Protein 8B70 (pdb70)

Secondary structure (DSSP, 8-state):
----HHHHHHHHTTTTTTGGGSHHHHHHHHHHTT-GGGGGGHHHHHHHHHHHHHHHHHHHHHHHHH-TT--THHHHHHHHH-SHHHHHHHHHHHHHHHHHHHHHHHHHHHHHHHH-GGGGGGHHHHHHHHHHHHHHHHHS----TTTHHHHHHHHHHHHHHHHHHHHHHHT-----TT--HHHHHHHHHHHGGG-SSTHHHHT--SSSSSSHHHHHHHHHHHHHHHHHHHHHHHHHHHHHH-----TTS-HHHHHHHHHH-SSHHHHHHHHHHHHHHHHHHHHHHHHHHHHHHHHHTTTSS-GGGS-TTTTTTHHHHHHHHHHHHHHHHHHHTT-HHHHHHHHHHHHHHHHHHHHHHHHHHHHHH--TTHHHHHHHHHHHHHHHHHHHHHHHHHSHHHHHHHHHHHHHHHHHHHHHHHHHHHHHHHHHS----------EEEEEE-SSS-HHHHHHHHHHHHH-S--EEEEEES-HHHHHHHHHHHHHS----EEEEEE-TTS-SHHHHHHHHHHHHHHHHHTT-EEEEEEEEEE-TTSSGGGGSSHHHHHHIIIIITTTT-EEEEEEEE--/----HHHHHHHHTTTTTTGGGSHHHHHHHHHHTT-GGGGGGHHHHHHHHHHHHHHHHHHHHHHHHH-TT--THHHHHHHHH-SHHHHHHHHHHHHHHHHHHHHHHHHHHHHHHHH-GGGGGGHHHHHHHHHHHHHHHHHS----TTTHHHHHHHHHHHHHHHHHHHHHHHT-----TT--HHHHHHHHHHHGGG-SSTHHHHT--SSSSSSHHHHHHHHHHHHHHHHHHHHHHHHHHHHHH-----TTS-HHHHHHHHHH-SSHHHHHHHHHHHHHH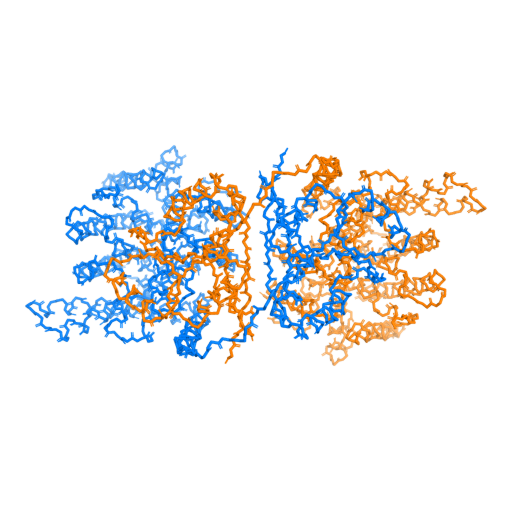HHHHHHHHHHHHHHHHHHHTTTSS-GGGS-TTTTTTHHHHHHHHHHHHHHHHHHHTT-HHHHHHHHHHHHHHHHHHHHHHHHHHHHHH--TTHHHHHHHHHHHHHHHHHHHHHHHHHSHHHHHHHHHHHHHHHHHHHHHHHHHHHHHHHHHS----------EEEEEE-SSS-HHHHHHHHHHHHH-S--EEEEEES-HHHHHHHHHHHHHS----EEEEEE-TTS-SHHHHHHHHHHHHHHHHHTT-EEEEEEEEEE-TTSSGGGGSSHHHHHHIIIIITTTT-EEEEEEEE--

GO terms:
  GO:0015387 potassium:proton symporter activity (F, EXP)
  GO:0005886 plasma membrane (C, EXP)

InterPro domains:
  IPR002293 Amino acid/polyamine transporter I [PF13520] (27-447)
  IPR053153 APC Superfamily Potassium Transporter [PTHR47704] (1-607)

Nearest PDB structures (foldseek):
  8b70-assembly1_B  TM=1.002E+00  e=2.573E-78  Bacillus subtilis
  8b71-assembly1_A  TM=9.852E-01  e=7.922E-67  Bacillus subtilis
  3gi9-assembly1_C  TM=7.737E-01  e=3.516E-09  Methanocaldococcus jannaschii
  6f34-assembly1_A  TM=7.507E-01  e=2.837E-09  Geobacillus kaustophilus HTA426
  3l1l-assembly1_A-2  TM=7.543E-01  e=2.128E-08  Escherichia coli O157:H7

Solvent-accessible surface area: 47188 Å² total; per-residue (Å²): 197,112,35,62,74,106,75,0,8,0,44,29,0,2,14,0,0,1,0,2,8,6,0,1,20,7,0,1,38,23,0,40,99,50,39,70,66,0,13,57,37,1,55,61,14,5,83,28,0,46,102,1,9,96,14,0,15,57,0,0,88,21,0,0,96,33,6,68,125,2,9,0,0,0,14,0,0,45,108,37,37,37,61,130,35,0,0,66,0,0,0,0,4,10,6,14,13,6,3,1,0,0,0,1,0,0,6,0,1,29,2,40,1,3,8,105,84,83,55,54,126,111,34,39,76,36,0,34,125,29,0,75,50,7,9,107,79,7,79,180,21,94,82,70,92,33,4,144,5,0,76,96,1,16,88,14,2,71,72,0,16,63,45,0,66,136,46,52,152,68,61,153,70,105,127,36,96,57,30,75,124,102,21,40,54,51,0,22,0,8,0,0,0,0,2,1,6,0,13,18,0,0,22,28,0,77,37,1,93,97,68,54,22,152,14,0,0,127,0,0,29,76,0,4,106,38,1,22,82,0,5,41,7,1,1,60,0,0,106,36,52,31,11,49,28,108,142,78,31,13,2,7,0,4,0,0,25,89,8,46,47,94,61,101,110,0,88,76,6,3,41,15,4,12,71,0,1,28,9,1,0,10,16,1,2,68,26,8,10,52,3,0,16,5,0,5,107,36,83,5,21,10,134,6,20,33,6,96,31,18,89,21,3,42,55,71,3,6,77,90,0,0,107,21,0,20,93,20,0,60,84,22,31,4,94,6,82,65,0,2,9,4,0,1,0,0,4,0,22,2,1,20,32,0,0,39,0,0,18,95,38,22,78,184,112,120,52,98,51,81,89,31,66,35,105,52,0,32,71,0,12,118,44,0,119,63,0,21,42,13,1,56,110,37,35,106,108,7,0,111,17,5,84,108,49,23,64,89,12,25,119,80,6,43,37,12,59,96,20,12,60,47,14,36,125,58,19,109,124,82,76,91,140,50,146,107,30,115,21,12,12,0,0,0,18,9,77,4,6,15,28,10,12,24,30,0,2,30,44,0,92,38,18,24,113,114,11,18,0,0,21,13,6,54,40,152,127,102,27,145,47,14,69,133,94,13,74,127,27,149,37,78,10,145,33,28,31,32,51,10,72,173,56,12,20,19,110,9,4,38,103,22,0,91,84,14,40,54,128,8,142,171,100,74,59,20,11,0,0,0,8,27,23,23,37,24,157,116,101,100,19,89,70,3,14,32,31,38,11,54,8,6,28,87,101,4,0,20,149,56,62,3,10,0,0,5,0,0,34,58,31,186,201,113,34,64,74,106,77,0,8,0,43,30,0,2,14,0,0,1,0,2,8,6,0,1,20,8,0,0,38,23,0,42,100,50,40,70,67,0,13,56,37,1,56,61,14,5,82,26,0,46,103,1,9,99,14,0,16,57,0,1,87,22,0,0,96,33,6,68,124,3,7,0,1,0,14,0,0,44,106,38,37,35,62,129,35,0,0,66,0,0,0,0,4,10,6,14,14,7,3,1,0,0,0,1,0,0,6,1,1,31,2,40,1,3,8,108,82,84,55,52,123,112,34,40,75,36,0,34,126,31,0,75,50,7,10,106,78,8,82,182,21,94,83,68,92,32,4,143,6,0,75,96,1,16,88,14,1,70,72,0,15,61,45,0,67,135,48,53,151,68,63,152,70,104,126,36,96,58,29,75,125,103,22,42,56,51,0,22,0,6,0,0,0,0,3,1,7,0,12,19,0,0,21,27,1,78,36,0,92,97,68,55,21,152,15,0,1,127,0,0,30,75,0,5,106,38,1,21,82,0,4,41,7,1,1,59,0,0,104,34,51,30,11,51,28,110,140,77,30,14,1,7,0,4,0,0,25,89,8,46,47,94,60,103,110,0,90,76,6,3,42,15,5,13,71,0,2,29,9,1,0,10,16,2,2,66,25,7,8,53,3,0,16,5,0,4,102,35,81,5,21,10,128,6,21,27,6,96,33,19,88,20,2,42,54,72,4,6,80,90,0,0,106,22,0,20,92,19,0,58,86,22,30,3,94,8,79,65,0,3,9,3,1,1,0,0,5,0,22,2,1,19,31,0,0,39,0,0,17,98,37,22,81,182,111,120,50,99,49,83,89,31,66,35,108,50,0,34,70,0,12,120,44,0,118,61,0,21,42,14,1,56,110,37,36,107,106,7,0,111,17,4,83,107,51,24,64,89,12,24,121,78,7,44,40,11,58,95,20,12,62,48,15,33,123,63,18,100,123,75,74,90,141,49,148,108,30,113,20,11,12,0,0,0,19,9,85,5,7,18,24,12,12,30,31,1,2,34,45,0,94,42,19,23,114,114,13,18,0,1,21,13,5,54,46,152,152,129,26,150,49,14,70,134,97,13,73,132,30,149,37,78,10,146,34,29,32,31,51,10,72,171,62,13,20,22,112,9,4,38,106,21,0,90,81,13,40,54,128,9,143,171,102,74,60,18,12,0,0,0,8,28,23,25,39,23,159,114,100,95,14,91,67,2,15,32,30,39,11,58,8,6,27,85,108,5,0,19,146,56,57,4,8,0,0,5,1,0,33,59,25,180

Radius of gyration: 34.78 Å; Cα contacts (8 Å, |Δi|>4): 1760; chains: 2; bounding box: 92×66×89 Å

Foldseek 3Di:
DQDELQQLLLQQLLQQLLCLLCQLLLLLVLQPVVHLVSLVLLQVLLVVLLVLLVLLLLLLLVVCVVCVVFPFLLVLLPPQPHDLSSLLLLLLLLLLLLLLLLLLLLSLLLLVCLLPVVCVVPSQVSSLVLLVVVLVVVVVPAPVLSRVLSVLLLVLLVVLLVLLVVCLVVVCPPDDPPDDPLSSLVSSLSSNLSRRRLRRLSRPQVSHDPPSSVSSSVSSVVSSVSSSVSNSSLSVSCVSVSQRPDPRHTSVLVSLCSRPNSDPSSVSNSVSSSSSSSSNSSSSLVSVLSSQCVLVVLQLHDVQSVPVVVCRCSSVSSVVSSVSSSVLCVVVVSPSSLSSLQSLLSRLSSLLSSLVSQLSVLVVVVDPPSVVSNVSSVVSNVSSVSSNVSSCVPSVVSNVVSVVSSVVSSVSSVVSSVVVVVCVVVPVDDDDDDDDADEAAEEEEDAADDPQSVVQLVVNVVVGPNYAYEYEDQDPVCPVVRVVVVVVDVDPHHYHYHYDPVPDDAVVVQVVVVVVVVVSVVVRYAYEYEAEAEDEDPVVCNVVDDVVVVVNVPPPVVVVVHHYHYHYDYDD/DQDELQQLLLQQLLQQLLCLLCQLLLLLVLQPVVHLVSLVLLQVLLVVLLVLLVLLLLLLLVVCVVCVVFPFLLVLLPPQPHDLSSLLLLLLLLLLLLLLLLLLLLSLLLLVCLLPVVCVVPSQVSSLVLLVVVLVVVVVPAPVLSRVLSVLLLVLLVVLLVLLVVCLVVVCPPDDPPDDPLSSLVSSLSSNLSRRRLRRLSRPQVSHDPPSSVSSSVSSVVSSVSSSVSNSSLSVSCVSVSQRPDPRHTSVLVSLCSRPNSDPSSVSNSVSSSSSSSSNSSSSLVSVLSSQCVLVVLQLHDVQSVPVVVCRCSSVSSVVSSVSSSVLCVVVVSPSSLSSLQSLLSRLSSLLSSLVSQLSVLVVVVDPPSVVSNVSSVVSNVSSVSSNVSSCVPSVVSNVVSVVSSVVSSVSSVVSSVVVVVCVVVPVDDDDDDDDADEAAEEEEDAADDPQSVVQLVVNVVVGPNYAYEYEDQDPVCPVVRVVVVVVDVDPHHYHYHYDPVPDDAVVVQVVVVVVVVVSVVVRYAYEYEAEAEDEDPVVCNVVDDVVVVVNVPPPVVVVVHHYHYHYDYDD

Structure (mmCIF, N/CA/C/O backbone):
data_8B70
#
_entry.id   8B70
#
_cell.length_a   1.00
_cell.length_b   1.00
_cell.length_c   1.00
_cell.angle_alpha   90.00
_cell.angle_beta   90.00
_cell.angle_gamma   90.00
#
_symmetry.space_group_name_H-M   'P 1'
#
loop_
_entity.id
_entity.type
_entity.pdbx_description
1 polymer 'Potassium transporter KimA'
2 non-polymer "(2R,3R,3aS,5R,7aR,9R,10R,10aS,12R,14aR)-2,9-bis(6-amino-9H-purin-9-yl)octahydro-2H,7H-difuro[3,2-d:3',2'-j][1,3,7,9,2,8 ]tetraoxadiphosphacyclododecine-3,5,10,12-tetrol 5,12-dioxide"
3 non-polymer DODECYL-BETA-D-MALTOSIDE
4 non-polymer 'POTASSIUM ION'
#
loop_
_atom_site.group_PDB
_atom_site.id
_atom_site.type_symbol
_atom_site.label_atom_id
_atom_site.label_alt_id
_atom_site.label_comp_id
_atom_site.label_asym_id
_atom_site.label_entity_id
_atom_site.label_seq_id
_atom_site.pdbx_PDB_ins_code
_atom_site.Cartn_x
_atom_site.Cartn_y
_atom_site.Cartn_z
_atom_site.occupancy
_atom_site.B_iso_or_equiv
_atom_site.auth_seq_id
_atom_site.auth_comp_id
_atom_site.auth_asym_id
_atom_site.auth_atom_id
_atom_site.pdbx_PDB_model_num
ATOM 1 N N . GLN A 1 22 ? 75.683 114.793 124.845 1.00 131.95 22 GLN A N 1
ATOM 2 C CA . GLN A 1 22 ? 76.710 113.774 124.674 1.00 131.95 22 GLN A CA 1
ATOM 3 C C . GLN A 1 22 ? 76.155 112.558 123.944 1.00 131.95 22 GLN A C 1
ATOM 4 O O . GLN A 1 22 ? 76.907 111.763 123.386 1.00 131.95 22 GLN A O 1
ATOM 10 N N . LYS A 1 23 ? 74.832 112.417 123.955 1.00 128.65 23 LYS A N 1
ATOM 11 C CA . LYS A 1 23 ? 74.147 111.332 123.257 1.00 128.65 23 LYS A CA 1
ATOM 12 C C . LYS A 1 23 ? 73.753 111.857 121.882 1.00 128.65 23 LYS A C 1
ATOM 13 O O . LYS A 1 23 ? 72.740 112.543 121.735 1.00 128.65 23 LYS A O 1
ATOM 19 N N . LEU A 1 24 ? 74.561 111.533 120.877 1.00 127.11 24 LEU A N 1
ATOM 20 C CA . LEU A 1 24 ? 74.364 112.085 119.544 1.00 127.11 24 LEU A CA 1
ATOM 21 C C . LEU A 1 24 ? 73.041 111.624 118.953 1.00 127.11 24 LEU A C 1
ATOM 22 O O . LEU A 1 24 ? 72.680 110.448 119.046 1.00 127.11 24 LEU A O 1
ATOM 27 N N . THR A 1 25 ? 72.317 112.557 118.342 1.00 131.59 25 THR A N 1
ATOM 28 C CA . THR A 1 25 ? 71.131 112.192 117.591 1.00 131.59 25 THR A CA 1
ATOM 29 C C . THR A 1 25 ? 71.534 111.516 116.284 1.00 131.59 25 THR A C 1
ATOM 30 O O . THR A 1 25 ? 72.711 111.459 115.921 1.00 131.59 25 THR A O 1
ATOM 34 N N . LYS A 1 26 ? 70.533 111.004 115.566 1.00 130.59 26 LYS A N 1
ATOM 35 C CA . LYS A 1 26 ? 70.818 110.251 114.350 1.00 130.59 26 LYS A CA 1
ATOM 36 C C . LYS A 1 26 ? 71.565 111.100 113.330 1.00 130.59 26 LYS A C 1
ATOM 37 O O . LYS A 1 26 ? 72.561 110.651 112.753 1.00 130.59 26 LYS A O 1
ATOM 43 N N . LEU A 1 27 ? 71.110 112.331 113.101 1.00 132.24 27 LEU A N 1
ATOM 44 C CA . LEU A 1 27 ? 71.733 113.162 112.077 1.00 132.24 27 LEU A CA 1
ATOM 45 C C . LEU A 1 27 ? 73.161 113.528 112.455 1.00 132.24 27 LEU A C 1
ATOM 46 O O . LEU A 1 27 ? 74.082 113.412 111.637 1.00 132.24 27 LEU A O 1
ATOM 51 N N . LYS A 1 28 ? 73.367 113.979 113.691 1.00 130.75 28 LYS A N 1
ATOM 52 C CA . LYS A 1 28 ? 74.711 114.356 114.104 1.00 130.75 28 LYS A CA 1
ATOM 53 C C . LYS A 1 28 ? 75.637 113.150 114.121 1.00 130.75 28 LYS A C 1
ATOM 54 O O . LYS A 1 28 ? 76.806 113.255 113.739 1.00 130.75 28 LYS A O 1
ATOM 60 N N . ALA A 1 29 ? 75.136 111.997 114.565 1.00 130.78 29 ALA A N 1
ATOM 61 C CA . ALA A 1 29 ? 75.959 110.793 114.553 1.00 130.78 29 ALA A CA 1
ATOM 62 C C . ALA A 1 29 ? 76.341 110.408 113.133 1.00 130.78 29 ALA A C 1
ATOM 63 O O . ALA A 1 29 ? 77.489 110.029 112.873 1.00 130.78 29 ALA A O 1
ATOM 65 N N . LEU A 1 30 ? 75.390 110.494 112.204 1.00 126.05 30 LEU A N 1
ATOM 66 C CA . LEU A 1 30 ? 75.695 110.202 110.810 1.00 126.05 30 LEU A CA 1
ATOM 67 C C . LEU A 1 30 ? 76.756 111.150 110.281 1.00 126.05 30 LEU A C 1
ATOM 68 O O . LEU A 1 30 ? 77.678 110.730 109.576 1.00 126.05 30 LEU A O 1
ATOM 73 N N . ALA A 1 31 ? 76.646 112.433 110.618 1.00 128.26 31 ALA A N 1
ATOM 74 C CA . ALA A 1 31 ? 77.646 113.395 110.172 1.00 128.26 31 ALA A CA 1
ATOM 75 C C . ALA A 1 31 ? 79.018 113.064 110.744 1.00 128.26 31 ALA A C 1
ATOM 76 O O . ALA A 1 31 ? 80.023 113.080 110.029 1.00 128.26 31 ALA A O 1
ATOM 78 N N . MET A 1 32 ? 79.078 112.744 112.033 1.00 130.27 32 MET A N 1
ATOM 79 C CA . MET A 1 32 ? 80.365 112.521 112.675 1.00 130.27 32 MET A CA 1
ATOM 80 C C . MET A 1 32 ? 81.011 111.203 112.280 1.00 130.27 32 MET A C 1
ATOM 81 O O . MET A 1 32 ? 82.240 111.098 112.326 1.00 130.27 32 MET A O 1
ATOM 86 N N . LEU A 1 33 ? 80.227 110.200 111.893 1.00 124.73 33 LEU A N 1
ATOM 87 C CA . LEU A 1 33 ? 80.787 108.880 111.653 1.00 124.73 33 LEU A CA 1
ATOM 88 C C . LEU A 1 33 ? 80.826 108.483 110.186 1.00 124.73 33 LEU A C 1
ATOM 89 O O . LEU A 1 33 ? 81.542 107.540 109.838 1.00 124.73 33 LEU A O 1
ATOM 94 N N . SER A 1 34 ? 80.087 109.167 109.322 1.00 123.67 34 SER A N 1
ATOM 95 C CA . SER A 1 34 ? 80.027 108.807 107.917 1.00 123.67 34 SER A CA 1
ATOM 96 C C . SER A 1 34 ? 81.095 109.493 107.082 1.00 123.67 34 SER A C 1
ATOM 97 O O . SER A 1 34 ? 81.193 109.220 105.883 1.00 123.67 34 SER A O 1
ATOM 100 N N . SER A 1 35 ? 81.908 110.360 107.682 1.00 121.94 35 SER A N 1
ATOM 101 C CA . SER A 1 35 ? 82.914 111.079 106.915 1.00 121.94 35 SER A CA 1
ATOM 102 C C . SER A 1 35 ? 83.992 110.163 106.367 1.00 121.94 35 SER A C 1
ATOM 103 O O . SER A 1 35 ? 84.795 110.607 105.544 1.00 121.94 35 SER A O 1
ATOM 106 N N . ASP A 1 36 ? 84.045 108.913 106.812 1.00 124.95 36 ASP A N 1
ATOM 107 C CA . ASP A 1 36 ? 84.976 107.941 106.264 1.00 124.95 36 ASP A CA 1
ATOM 108 C C . ASP A 1 36 ? 84.378 107.121 105.134 1.00 124.95 36 ASP A C 1
ATOM 109 O O . ASP A 1 36 ? 85.062 106.869 104.139 1.00 124.95 36 ASP A O 1
ATOM 114 N N . ALA A 1 37 ? 83.120 106.709 105.257 1.00 122.25 37 ALA A N 1
ATOM 115 C CA . ALA A 1 37 ? 82.512 105.827 104.269 1.00 122.25 37 ALA A CA 1
ATOM 116 C C . ALA A 1 37 ? 82.084 106.588 103.020 1.00 122.25 37 ALA A C 1
ATOM 117 O O . ALA A 1 37 ? 82.578 106.314 101.923 1.00 122.25 37 ALA A O 1
ATOM 119 N N . LEU A 1 38 ? 81.178 107.551 103.167 1.00 120.65 38 LEU A N 1
ATOM 120 C CA . LEU A 1 38 ? 80.671 108.270 102.008 1.00 120.65 38 LEU A CA 1
ATOM 121 C C . LEU A 1 38 ? 81.634 109.322 101.498 1.00 120.65 38 LEU A C 1
ATOM 122 O O . LEU A 1 38 ? 81.241 110.155 100.676 1.00 120.65 38 LEU A O 1
ATOM 127 N N . SER A 1 39 ? 82.874 109.323 101.968 1.00 116.41 39 SER A N 1
ATOM 128 C CA . SER A 1 39 ? 83.918 110.128 101.361 1.00 116.41 39 SER A CA 1
ATOM 129 C C . SER A 1 39 ? 84.753 109.341 100.371 1.00 116.41 39 SER A C 1
ATOM 130 O O . SER A 1 39 ? 85.670 109.904 99.770 1.00 116.41 39 SER A O 1
ATOM 133 N N . SER A 1 40 ? 84.468 108.058 100.192 1.00 119.33 40 SER A N 1
ATOM 134 C CA . SER A 1 40 ? 85.211 107.236 99.254 1.00 119.33 40 SER A CA 1
ATOM 135 C C . SER A 1 40 ? 84.661 107.319 97.842 1.00 119.33 40 SER A C 1
ATOM 136 O O . SER A 1 40 ? 85.282 106.783 96.921 1.00 119.33 40 SER A O 1
ATOM 139 N N . VAL A 1 41 ? 83.518 107.979 97.643 1.00 117.18 41 VAL A N 1
ATOM 140 C CA . VAL A 1 41 ? 83.004 108.173 96.294 1.00 117.18 41 VAL A CA 1
ATOM 141 C C . VAL A 1 41 ? 83.920 109.035 95.449 1.00 117.18 41 VAL A C 1
ATOM 142 O O . VAL A 1 41 ? 83.802 109.029 94.221 1.00 117.18 41 VAL A O 1
ATOM 146 N N . ALA A 1 42 ? 84.829 109.779 96.072 1.00 115.85 42 ALA A N 1
ATOM 147 C CA . ALA A 1 42 ? 85.777 110.582 95.322 1.00 115.85 42 ALA A CA 1
ATOM 148 C C . ALA A 1 42 ? 86.812 109.747 94.586 1.00 115.85 42 ALA A C 1
ATOM 149 O O . ALA A 1 42 ? 87.449 110.261 93.663 1.00 115.85 42 ALA A O 1
ATOM 151 N N . TYR A 1 43 ? 87.007 108.481 94.966 1.00 117.52 43 TYR A N 1
ATOM 152 C CA . TYR A 1 43 ? 88.023 107.683 94.293 1.00 117.52 43 TYR A CA 1
ATOM 153 C C . TYR A 1 43 ? 87.602 106.238 94.046 1.00 117.52 43 TYR A C 1
ATOM 154 O O . TYR A 1 43 ? 88.470 105.376 93.896 1.00 117.52 43 TYR A O 1
ATOM 163 N N . GLY A 1 44 ? 86.310 105.936 94.013 1.00 121.86 44 GLY A N 1
ATOM 164 C CA . GLY A 1 44 ? 85.902 104.585 93.681 1.00 121.86 44 GLY A CA 1
ATOM 165 C C . GLY A 1 44 ? 85.686 104.405 92.194 1.00 121.86 44 GLY A C 1
ATOM 166 O O . GLY A 1 44 ? 86.306 103.549 91.543 1.00 121.86 44 GLY A O 1
ATOM 167 N N . THR A 1 45 ? 84.800 105.236 91.644 1.00 121.58 45 THR A N 1
ATOM 168 C CA . THR A 1 45 ? 84.566 105.216 90.209 1.00 121.58 45 THR A CA 1
ATOM 169 C C . THR A 1 45 ? 85.854 105.471 89.445 1.00 121.58 45 THR A C 1
ATOM 170 O O . THR A 1 45 ? 86.055 104.917 88.360 1.00 121.58 45 THR A O 1
ATOM 174 N N . GLU A 1 46 ? 86.748 106.285 90.006 1.00 123.47 46 GLU A N 1
ATOM 175 C CA . GLU A 1 46 ? 88.037 106.503 89.365 1.00 123.47 46 GLU A CA 1
ATOM 176 C C . GLU A 1 46 ? 88.831 105.210 89.274 1.00 123.47 46 GLU A C 1
ATOM 177 O O . GLU A 1 46 ? 89.449 104.933 88.244 1.00 123.47 46 GLU A O 1
ATOM 183 N N . GLN A 1 47 ? 88.839 104.409 90.340 1.00 120.11 47 GLN A N 1
ATOM 184 C CA . GLN A 1 47 ? 89.544 103.133 90.280 1.00 120.11 47 GLN A CA 1
ATOM 185 C C . GLN A 1 47 ? 88.920 102.208 89.249 1.00 120.11 47 GLN A C 1
ATOM 186 O O . GLN A 1 47 ? 89.637 101.543 88.486 1.00 120.11 47 GLN A O 1
ATOM 192 N N . ILE A 1 48 ? 87.589 102.146 89.212 1.00 117.72 48 ILE A N 1
ATOM 193 C CA . ILE A 1 48 ? 86.932 101.291 88.227 1.00 117.72 48 ILE A CA 1
ATOM 194 C C . ILE A 1 48 ? 87.337 101.707 86.821 1.00 117.72 48 ILE A C 1
ATOM 195 O O . ILE A 1 48 ? 87.706 100.873 85.984 1.00 117.72 48 ILE A O 1
ATOM 200 N N . LEU A 1 49 ? 87.292 103.010 86.548 1.00 120.13 49 LEU A N 1
ATOM 201 C CA . LEU A 1 49 ? 87.627 103.493 85.217 1.00 120.13 49 LEU A CA 1
ATOM 202 C C . LEU A 1 49 ? 89.097 103.284 84.893 1.00 120.13 49 LEU A C 1
ATOM 203 O O . LEU A 1 49 ? 89.431 102.977 83.748 1.00 120.13 49 LEU A O 1
ATOM 208 N N . ILE A 1 50 ? 89.988 103.447 85.871 1.00 116.92 50 ILE A N 1
ATOM 209 C CA . ILE A 1 50 ? 91.406 103.217 85.616 1.00 116.92 50 ILE A CA 1
ATOM 210 C C . ILE A 1 50 ? 91.646 101.769 85.232 1.00 116.92 50 ILE A C 1
ATOM 211 O O . ILE A 1 50 ? 92.381 101.478 84.281 1.00 116.92 50 ILE A O 1
ATOM 216 N N . ILE A 1 51 ? 91.033 100.836 85.957 1.00 117.79 51 ILE A N 1
ATOM 217 C CA . ILE A 1 51 ? 91.227 99.433 85.616 1.00 117.79 51 ILE A CA 1
ATOM 218 C C . ILE A 1 51 ? 90.638 99.131 84.246 1.00 117.79 51 ILE A C 1
ATOM 219 O O . ILE A 1 51 ? 91.242 98.411 83.442 1.00 117.79 51 ILE A O 1
ATOM 224 N N . LEU A 1 52 ? 89.459 99.679 83.947 1.00 119.26 52 LEU A N 1
ATOM 225 C CA . LEU A 1 52 ? 88.843 99.408 82.654 1.00 119.26 52 LEU A CA 1
ATOM 226 C C . LEU A 1 52 ? 89.605 100.037 81.497 1.00 119.26 52 LEU A C 1
ATOM 227 O O . LEU A 1 52 ? 89.585 99.491 80.391 1.00 119.26 52 LEU A O 1
ATOM 232 N N . ALA A 1 53 ? 90.278 101.160 81.721 1.00 123.30 53 ALA A N 1
ATOM 233 C CA . ALA A 1 53 ? 90.956 101.869 80.648 1.00 123.30 53 ALA A CA 1
ATOM 234 C C . ALA A 1 53 ? 92.196 101.149 80.147 1.00 123.30 53 ALA A C 1
ATOM 235 O O . ALA A 1 53 ? 92.715 101.515 79.089 1.00 123.30 53 ALA A O 1
ATOM 237 N N . THR A 1 54 ? 92.688 100.144 80.871 1.00 123.47 54 THR A N 1
ATOM 238 C CA . THR A 1 54 ? 93.830 99.389 80.378 1.00 123.47 54 THR A CA 1
ATOM 239 C C . THR A 1 54 ? 93.503 98.629 79.104 1.00 123.47 54 THR A C 1
ATOM 240 O O . THR A 1 54 ? 94.422 98.235 78.380 1.00 123.47 54 THR A O 1
ATOM 244 N N . ILE A 1 55 ? 92.224 98.409 78.816 1.00 126.35 55 ILE A N 1
ATOM 245 C CA . ILE A 1 55 ? 91.829 97.763 77.573 1.00 126.35 55 ILE A CA 1
ATOM 246 C C . ILE A 1 55 ? 91.563 98.822 76.516 1.00 126.35 55 ILE A C 1
ATOM 247 O O . ILE A 1 55 ? 92.267 98.891 75.504 1.00 126.35 55 ILE A O 1
ATOM 252 N N . SER A 1 56 ? 90.562 99.664 76.754 1.00 126.50 56 SER A N 1
ATOM 253 C CA . SER A 1 56 ? 90.163 100.681 75.792 1.00 126.50 56 SER A CA 1
ATOM 254 C C . SER A 1 56 ? 89.105 101.561 76.432 1.00 126.50 56 SER A C 1
ATOM 255 O O . SER A 1 56 ? 88.407 101.146 77.361 1.00 126.50 56 SER A O 1
ATOM 258 N N . ALA A 1 57 ? 88.983 102.778 75.911 1.00 123.90 57 ALA A N 1
ATOM 259 C CA . ALA A 1 57 ? 87.964 103.696 76.396 1.00 123.90 57 ALA A CA 1
ATOM 260 C C . ALA A 1 57 ? 86.553 103.222 76.096 1.00 123.90 57 ALA A C 1
ATOM 261 O O . ALA A 1 57 ? 85.618 103.656 76.776 1.00 123.90 57 ALA A O 1
ATOM 263 N N . ALA A 1 58 ? 86.372 102.348 75.110 1.00 122.46 58 ALA A N 1
ATOM 264 C CA . ALA A 1 58 ? 85.043 101.862 74.770 1.00 122.46 58 ALA A CA 1
ATOM 265 C C . ALA A 1 58 ? 84.475 100.913 75.813 1.00 122.46 58 ALA A C 1
ATOM 266 O O . ALA A 1 58 ? 83.275 100.626 75.775 1.00 122.46 58 ALA A O 1
ATOM 268 N N . ALA A 1 59 ? 85.295 100.426 76.738 1.00 122.33 59 ALA A N 1
ATOM 269 C CA . ALA A 1 59 ? 84.832 99.498 77.757 1.00 122.33 59 ALA A CA 1
ATOM 270 C C . ALA A 1 59 ? 84.241 100.195 78.972 1.00 122.33 59 ALA A C 1
ATOM 271 O O . ALA A 1 59 ? 83.825 99.513 79.913 1.00 122.33 59 ALA A O 1
ATOM 273 N N . PHE A 1 60 ? 84.190 101.527 78.976 1.00 120.10 60 PHE A N 1
ATOM 274 C CA . PHE A 1 60 ? 83.746 102.250 80.159 1.00 120.10 60 PHE A CA 1
ATOM 275 C C . PHE A 1 60 ? 82.304 101.941 80.530 1.00 120.10 60 PHE A C 1
ATOM 276 O O . PHE A 1 60 ? 81.941 102.076 81.702 1.00 120.10 60 PHE A O 1
ATOM 284 N N . TRP A 1 61 ? 81.478 101.526 79.570 1.00 120.54 61 TRP A N 1
ATOM 285 C CA . TRP A 1 61 ? 80.114 101.137 79.901 1.00 120.54 61 TRP A CA 1
ATOM 286 C C . TRP A 1 61 ? 80.086 99.992 80.899 1.00 120.54 61 TRP A C 1
ATOM 287 O O . TRP A 1 61 ? 79.135 99.885 81.681 1.00 120.54 61 TRP A O 1
ATOM 298 N N . TYR A 1 62 ? 81.127 99.160 80.918 1.00 121.89 62 TYR A N 1
ATOM 299 C CA . TYR A 1 62 ? 81.207 98.071 81.878 1.00 121.89 62 TYR A CA 1
ATOM 300 C C . TYR A 1 62 ? 81.263 98.566 83.312 1.00 121.89 62 TYR A C 1
ATOM 301 O O . TYR A 1 62 ? 81.068 97.766 84.231 1.00 121.89 62 TYR A O 1
ATOM 310 N N . SER A 1 63 ? 81.540 99.851 83.527 1.00 120.09 63 SER A N 1
ATOM 311 C CA . SER A 1 63 ? 81.448 100.397 84.873 1.00 120.09 63 SER A CA 1
ATOM 312 C C . SER A 1 63 ? 80.036 100.289 85.425 1.00 120.09 63 SER A C 1
ATOM 313 O O . SER A 1 63 ? 79.862 100.095 86.632 1.00 120.09 63 SER A O 1
ATOM 316 N N . ILE A 1 64 ? 79.023 100.411 84.573 1.00 118.19 64 ILE A N 1
ATOM 317 C CA . ILE A 1 64 ? 77.642 100.399 85.049 1.00 118.19 64 ILE A CA 1
ATOM 318 C C . ILE A 1 64 ? 77.300 99.062 85.699 1.00 118.19 64 ILE A C 1
ATOM 319 O O . ILE A 1 64 ? 76.782 99.058 86.823 1.00 118.19 64 ILE A O 1
ATOM 324 N N . PRO A 1 65 ? 77.562 97.911 85.070 1.00 118.80 65 PRO A N 1
ATOM 325 C CA . PRO A 1 65 ? 77.279 96.655 85.778 1.00 118.80 65 PRO A CA 1
ATOM 326 C C . PRO A 1 65 ? 78.159 96.454 86.992 1.00 118.80 65 PRO A C 1
ATOM 327 O O . PRO A 1 65 ? 77.651 96.107 88.066 1.00 118.80 65 PRO A O 1
ATOM 331 N N . ILE A 1 66 ? 79.466 96.687 86.859 1.00 118.13 66 ILE A N 1
ATOM 332 C CA . ILE A 1 66 ? 80.381 96.464 87.973 1.00 118.13 66 ILE A CA 1
ATOM 333 C C . ILE A 1 66 ? 79.936 97.262 89.187 1.00 118.13 66 ILE A C 1
ATOM 334 O O . ILE A 1 66 ? 79.838 96.730 90.299 1.00 118.13 66 ILE A O 1
ATOM 339 N N . ALA A 1 67 ? 79.628 98.543 88.982 1.00 118.25 67 ALA A N 1
ATOM 340 C CA . ALA A 1 67 ? 79.136 99.367 90.078 1.00 118.25 67 ALA A CA 1
ATOM 341 C C . ALA A 1 67 ? 77.958 98.699 90.766 1.00 118.25 67 ALA A C 1
ATOM 342 O O . ALA A 1 67 ? 77.939 98.566 91.993 1.00 118.25 67 ALA A O 1
ATOM 344 N N . VAL A 1 68 ? 76.990 98.219 89.983 1.00 116.35 68 VAL A N 1
ATOM 345 C CA . VAL A 1 68 ? 75.835 97.545 90.567 1.00 116.35 68 VAL A CA 1
ATOM 346 C C . VAL A 1 68 ? 76.293 96.400 91.454 1.00 116.35 68 VAL A C 1
ATOM 347 O O . VAL A 1 68 ? 75.864 96.276 92.608 1.00 116.35 68 VAL A O 1
ATOM 351 N N . GLY A 1 69 ? 77.218 95.582 90.950 1.00 113.97 69 GLY A N 1
ATOM 352 C CA . GLY A 1 69 ? 77.732 94.491 91.758 1.00 113.97 69 GLY A CA 1
ATOM 353 C C . GLY A 1 69 ? 78.278 94.983 93.082 1.00 113.97 69 GLY A C 1
ATOM 354 O O . GLY A 1 69 ? 77.986 94.416 94.138 1.00 113.97 69 GLY A O 1
ATOM 355 N N . VAL A 1 70 ? 79.034 96.082 93.046 1.00 114.69 70 VAL A N 1
ATOM 356 C CA . VAL A 1 70 ? 79.557 96.659 94.279 1.00 114.69 70 VAL A CA 1
ATOM 357 C C . VAL A 1 70 ? 78.421 96.957 95.245 1.00 114.69 70 VAL A C 1
ATOM 358 O O . VAL A 1 70 ? 78.460 96.549 96.412 1.00 114.69 70 VAL A O 1
ATOM 362 N N . LEU A 1 71 ? 77.368 97.628 94.765 1.00 114.88 71 LEU A N 1
ATOM 363 C CA . LEU A 1 71 ? 76.233 97.896 95.643 1.00 114.88 71 LEU A CA 1
ATOM 364 C C . LEU A 1 71 ? 75.696 96.613 96.249 1.00 114.88 71 LEU A C 1
ATOM 365 O O . LEU A 1 71 ? 75.400 96.565 97.449 1.00 114.88 71 LEU A O 1
ATOM 370 N N . ILE A 1 72 ? 75.609 95.548 95.452 1.00 114.26 72 ILE A N 1
ATOM 371 C CA . ILE A 1 72 ? 75.146 94.279 95.996 1.00 114.26 72 ILE A CA 1
ATOM 372 C C . ILE A 1 72 ? 76.023 93.876 97.168 1.00 114.26 72 ILE A C 1
ATOM 373 O O . ILE A 1 72 ? 75.535 93.646 98.282 1.00 114.26 72 ILE A O 1
ATOM 378 N N . LEU A 1 73 ? 77.340 93.880 96.957 1.00 113.50 73 LEU A N 1
ATOM 379 C CA . LEU A 1 73 ? 78.258 93.624 98.057 1.00 113.50 73 LEU A CA 1
ATOM 380 C C . LEU A 1 73 ? 77.970 94.558 99.216 1.00 113.50 73 LEU A C 1
ATOM 381 O O . LEU A 1 73 ? 77.805 94.116 100.360 1.00 113.50 73 LEU A O 1
ATOM 386 N N . LEU A 1 74 ? 77.849 95.855 98.925 1.00 113.01 74 LEU A N 1
ATOM 387 C CA . LEU A 1 74 ? 77.566 96.821 99.976 1.00 113.01 74 LEU A CA 1
ATOM 388 C C . LEU A 1 74 ? 76.346 96.397 100.770 1.00 113.01 74 LEU A C 1
ATOM 389 O O . LEU A 1 74 ? 76.382 96.346 102.005 1.00 113.01 74 LEU A O 1
ATOM 394 N N . LEU A 1 75 ? 75.275 96.020 100.068 1.00 114.80 75 LEU A N 1
ATOM 395 C CA . LEU A 1 75 ? 74.064 95.606 100.760 1.00 114.80 75 LEU A CA 1
ATOM 396 C C . LEU A 1 75 ? 74.385 94.521 101.770 1.00 114.80 75 LEU A C 1
ATOM 397 O O . LEU A 1 75 ? 74.084 94.657 102.963 1.00 114.80 75 LEU A O 1
ATOM 402 N N . ALA A 1 76 ? 75.082 93.475 101.321 1.00 114.55 76 ALA A N 1
ATOM 403 C CA . ALA A 1 76 ? 75.449 92.394 102.223 1.00 114.55 76 ALA A CA 1
ATOM 404 C C . ALA A 1 76 ? 76.155 92.946 103.448 1.00 114.55 76 ALA A C 1
ATOM 405 O O . ALA A 1 76 ? 75.724 92.710 104.584 1.00 114.55 76 ALA A O 1
ATOM 407 N N . LEU A 1 77 ? 77.190 93.762 103.227 1.00 115.93 77 LEU A N 1
ATOM 408 C CA . LEU A 1 77 ? 77.928 94.326 104.348 1.00 115.93 77 LEU A CA 1
ATOM 409 C C . LEU A 1 77 ? 76.975 94.982 105.327 1.00 115.93 77 LEU A C 1
ATOM 410 O O . LEU A 1 77 ? 76.957 94.640 106.516 1.00 115.93 77 LEU A O 1
ATOM 415 N N . ILE A 1 78 ? 76.102 95.854 104.821 1.00 112.88 78 ILE A N 1
ATOM 416 C CA . ILE A 1 78 ? 75.192 96.561 105.710 1.00 112.88 78 ILE A CA 1
ATOM 417 C C . ILE A 1 78 ? 74.374 95.561 106.504 1.00 112.88 78 ILE A C 1
ATOM 418 O O . ILE A 1 78 ? 74.368 95.580 107.742 1.00 112.88 78 ILE A O 1
ATOM 423 N N . LEU A 1 79 ? 73.760 94.605 105.807 1.00 115.89 79 LEU A N 1
ATOM 424 C CA . LEU A 1 79 ? 72.960 93.612 106.502 1.00 115.89 79 LEU A CA 1
ATOM 425 C C . LEU A 1 79 ? 73.804 92.893 107.537 1.00 115.89 79 LEU A C 1
ATOM 426 O O . LEU A 1 79 ? 73.414 92.784 108.705 1.00 115.89 79 LEU A O 1
ATOM 431 N N . SER A 1 80 ? 75.007 92.474 107.143 1.00 116.56 80 SER A N 1
ATOM 432 C CA . SER A 1 80 ? 75.878 91.797 108.090 1.00 116.56 80 SER A CA 1
ATOM 433 C C . SER A 1 80 ? 76.113 92.668 109.309 1.00 116.56 80 SER A C 1
ATOM 434 O O . SER A 1 80 ? 75.913 92.226 110.447 1.00 116.56 80 SER A O 1
ATOM 437 N N . TYR A 1 81 ? 76.464 93.931 109.093 1.00 114.79 81 TYR A N 1
ATOM 438 C CA . TYR A 1 81 ? 76.722 94.783 110.240 1.00 114.79 81 TYR A CA 1
ATOM 439 C C . TYR A 1 81 ? 75.438 95.128 110.967 1.00 114.79 81 TYR A C 1
ATOM 440 O O . TYR A 1 81 ? 75.458 95.327 112.186 1.00 114.79 81 TYR A O 1
ATOM 449 N N . ARG A 1 82 ? 74.310 95.150 110.255 1.00 119.63 82 ARG A N 1
ATOM 450 C CA . ARG A 1 82 ? 73.042 95.327 110.945 1.00 119.63 82 ARG A CA 1
ATOM 451 C C . ARG A 1 82 ? 72.822 94.217 111.957 1.00 119.63 82 ARG A C 1
ATOM 452 O O . ARG A 1 82 ? 72.162 94.428 112.979 1.00 119.63 82 ARG A O 1
ATOM 460 N N . GLN A 1 83 ? 73.376 93.032 111.700 1.00 118.15 83 GLN A N 1
ATOM 461 C CA . GLN A 1 83 ? 73.341 91.988 112.713 1.00 118.15 83 GLN A CA 1
ATOM 462 C C . GLN A 1 83 ? 74.322 92.284 113.836 1.00 118.15 83 GLN A C 1
ATOM 463 O O . GLN A 1 83 ? 73.971 92.184 115.018 1.00 118.15 83 GLN A O 1
ATOM 469 N N . ILE A 1 84 ? 75.545 92.689 113.485 1.00 114.51 84 ILE A N 1
ATOM 470 C CA . ILE A 1 84 ? 76.601 92.814 114.484 1.00 114.51 84 ILE A CA 1
ATOM 471 C C . ILE A 1 84 ? 76.202 93.809 115.558 1.00 114.51 84 ILE A C 1
ATOM 472 O O . ILE A 1 84 ? 76.346 93.543 116.757 1.00 114.51 84 ILE A O 1
ATOM 477 N N . ILE A 1 85 ? 75.656 94.952 115.146 1.00 115.25 85 ILE A N 1
ATOM 478 C CA . ILE A 1 85 ? 75.250 95.969 116.106 1.00 115.25 85 ILE A CA 1
ATOM 479 C C . ILE A 1 85 ? 74.273 95.383 117.112 1.00 115.25 85 ILE A C 1
ATOM 480 O O . ILE A 1 85 ? 74.362 95.652 118.315 1.00 115.25 85 ILE A O 1
ATOM 485 N N . TYR A 1 86 ? 73.344 94.552 116.647 1.00 117.42 86 TYR A N 1
ATOM 486 C CA . TYR A 1 86 ? 72.411 93.944 117.583 1.00 117.42 86 TYR A CA 1
ATOM 487 C C . TYR A 1 86 ? 73.075 92.890 118.455 1.00 117.42 86 TYR A C 1
ATOM 488 O O . TYR A 1 86 ? 72.716 92.752 119.627 1.00 117.42 86 TYR A O 1
ATOM 497 N N . ALA A 1 87 ? 74.040 92.147 117.918 1.00 114.05 87 ALA A N 1
ATOM 498 C CA . ALA A 1 87 ? 74.632 91.071 118.702 1.00 114.05 87 ALA A CA 1
ATOM 499 C C . ALA A 1 87 ? 75.630 91.581 119.730 1.00 114.05 87 ALA A C 1
ATOM 500 O O . ALA A 1 87 ? 75.821 90.940 120.768 1.00 114.05 87 ALA A O 1
ATOM 502 N N . TYR A 1 88 ? 76.277 92.711 119.470 1.00 116.48 88 TYR A N 1
ATOM 503 C CA . TYR A 1 88 ? 77.307 93.252 120.354 1.00 116.48 88 TYR A CA 1
ATOM 504 C C . TYR A 1 88 ? 77.025 94.721 120.624 1.00 116.48 88 TYR A C 1
ATOM 505 O O . TYR A 1 88 ? 77.762 95.603 120.172 1.00 116.48 88 TYR A O 1
ATOM 514 N N . PRO A 1 89 ? 75.969 95.020 121.385 1.00 116.64 89 PRO A N 1
ATOM 515 C CA . PRO A 1 89 ? 75.628 96.423 121.655 1.00 116.64 89 PRO A CA 1
ATOM 516 C C . PRO A 1 89 ? 76.664 97.156 122.483 1.00 116.64 89 PRO A C 1
ATOM 517 O O . PRO A 1 89 ? 76.576 98.381 122.607 1.00 116.64 89 PRO A O 1
ATOM 521 N N . GLN A 1 90 ? 77.638 96.456 123.051 1.00 120.06 90 GLN A N 1
ATOM 522 C CA . GLN A 1 90 ? 78.706 97.096 123.801 1.00 120.06 90 GLN A CA 1
ATOM 523 C C . GLN A 1 90 ? 79.709 97.806 122.908 1.00 120.06 90 GLN A C 1
ATOM 524 O O . GLN A 1 90 ? 80.514 98.595 123.412 1.00 120.06 90 GLN A O 1
ATOM 530 N N . GLY A 1 91 ? 79.681 97.549 121.605 1.00 118.47 91 GLY A N 1
ATOM 531 C CA . GLY A 1 91 ? 80.663 98.113 120.705 1.00 118.47 91 GLY A CA 1
ATOM 532 C C . GLY A 1 91 ? 81.587 97.053 120.148 1.00 118.47 91 GLY A C 1
ATOM 533 O O . GLY A 1 91 ? 81.129 96.074 119.553 1.00 118.47 91 GLY A O 1
ATOM 534 N N . GLY A 1 92 ? 82.890 97.237 120.327 1.00 119.07 92 GLY A N 1
ATOM 535 C CA . GLY A 1 92 ? 83.849 96.238 119.905 1.00 119.07 92 GLY A CA 1
ATOM 536 C C . GLY A 1 92 ? 84.072 96.204 118.409 1.00 119.07 92 GLY A C 1
ATOM 537 O O . GLY A 1 92 ? 85.162 96.528 117.930 1.00 119.07 92 GLY A O 1
ATOM 538 N N . GLY A 1 93 ? 83.052 95.812 117.663 1.00 117.89 93 GLY A N 1
ATOM 539 C CA . GLY A 1 93 ? 83.150 95.775 116.214 1.00 117.89 93 GLY A CA 1
ATOM 540 C C . GLY A 1 93 ? 83.796 94.493 115.736 1.00 117.89 93 GLY A C 1
ATOM 541 O O . GLY A 1 93 ? 83.539 93.424 116.282 1.00 117.89 93 GLY A O 1
ATOM 542 N N . ALA A 1 94 ? 84.640 94.606 114.712 1.00 116.70 94 ALA A N 1
ATOM 543 C CA . ALA A 1 94 ? 85.217 93.426 114.082 1.00 116.70 94 ALA A CA 1
ATOM 544 C C . ALA A 1 94 ? 86.100 92.631 115.028 1.00 116.70 94 ALA A C 1
ATOM 545 O O . ALA A 1 94 ? 86.069 91.396 115.001 1.00 116.70 94 ALA A O 1
ATOM 547 N N . TYR A 1 95 ? 86.896 93.306 115.857 1.00 111.83 95 TYR A N 1
ATOM 548 C CA . TYR A 1 95 ? 87.829 92.590 116.719 1.00 111.83 95 TYR A CA 1
ATOM 549 C C . TYR A 1 95 ? 87.099 91.667 117.683 1.00 111.83 95 TYR A C 1
ATOM 550 O O . TYR A 1 95 ? 87.470 90.500 117.837 1.00 111.83 95 TYR A O 1
ATOM 559 N N . ILE A 1 96 ? 86.063 92.172 118.350 1.00 112.58 96 ILE A N 1
ATOM 560 C CA . ILE A 1 96 ? 85.343 91.351 119.316 1.00 112.58 96 ILE A CA 1
ATOM 561 C C . ILE A 1 96 ? 84.683 90.169 118.626 1.00 112.58 96 ILE A C 1
ATOM 562 O O . ILE A 1 96 ? 84.730 89.036 119.120 1.00 112.58 96 ILE A O 1
ATOM 567 N N . VAL A 1 97 ? 84.056 90.413 117.476 1.00 114.48 97 VAL A N 1
ATOM 568 C CA . VAL A 1 97 ? 83.376 89.338 116.763 1.00 114.48 97 VAL A CA 1
ATOM 569 C C . VAL A 1 97 ? 84.366 88.257 116.365 1.00 114.48 97 VAL A C 1
ATOM 570 O O . VAL A 1 97 ? 84.110 87.061 116.546 1.00 114.48 97 VAL A O 1
ATOM 574 N N . SER A 1 98 ? 85.514 88.654 115.827 1.00 116.53 98 SER A N 1
ATOM 575 C CA . SER A 1 98 ? 86.536 87.687 115.461 1.00 116.53 98 SER A CA 1
ATOM 576 C C . SER A 1 98 ? 87.151 86.995 116.666 1.00 116.53 98 SER A C 1
ATOM 577 O O . SER A 1 98 ? 87.609 85.857 116.538 1.00 116.53 98 SER A O 1
ATOM 580 N N . LYS A 1 99 ? 87.172 87.644 117.824 1.00 113.81 99 LYS A N 1
ATOM 581 C CA . LYS A 1 99 ? 87.783 87.053 119.004 1.00 113.81 99 LYS A CA 1
ATOM 582 C C . LYS A 1 99 ? 86.879 86.011 119.644 1.00 113.81 99 LYS A C 1
ATOM 583 O O . LYS A 1 99 ? 87.303 84.878 119.882 1.00 113.81 99 LYS A O 1
ATOM 589 N N . GLU A 1 100 ? 85.632 86.383 119.925 1.00 118.14 100 GLU A N 1
ATOM 590 C CA . GLU A 1 100 ? 84.738 85.476 120.632 1.00 118.14 100 GLU A CA 1
ATOM 591 C C . GLU A 1 100 ? 84.431 84.235 119.808 1.00 118.14 100 GLU A C 1
ATOM 592 O O . GLU A 1 100 ? 84.393 83.123 120.345 1.00 118.14 100 GLU A O 1
ATOM 598 N N . ASN A 1 101 ? 84.211 84.399 118.508 1.00 116.72 101 ASN A N 1
ATOM 599 C CA . ASN A 1 101 ? 83.674 83.325 117.688 1.00 116.72 101 ASN A CA 1
ATOM 600 C C . ASN A 1 101 ? 84.729 82.562 116.903 1.00 116.72 101 ASN A C 1
ATOM 601 O O . ASN A 1 101 ? 84.450 81.445 116.458 1.00 116.72 101 ASN A O 1
ATOM 606 N N . LEU A 1 102 ? 85.921 83.120 116.717 1.00 116.07 102 LEU A N 1
ATOM 607 C CA . LEU A 1 102 ? 86.936 82.467 115.910 1.00 116.07 102 LEU A CA 1
ATOM 608 C C . LEU A 1 102 ? 88.207 82.124 116.668 1.00 116.07 102 LEU A C 1
ATOM 609 O O . LEU A 1 102 ? 89.076 81.455 116.102 1.00 116.07 102 LEU A O 1
ATOM 614 N N . GLY A 1 103 ? 88.347 82.553 117.916 1.00 114.42 103 GLY A N 1
ATOM 615 C CA . GLY A 1 103 ? 89.536 82.226 118.674 1.00 114.42 103 GLY A CA 1
ATOM 616 C C . GLY A 1 103 ? 90.419 83.424 118.939 1.00 114.42 103 GLY A C 1
ATOM 617 O O . GLY A 1 103 ? 89.950 84.565 118.923 1.00 114.42 103 GLY A O 1
ATOM 618 N N . GLU A 1 104 ? 91.704 83.181 119.182 1.00 114.69 104 GLU A N 1
ATOM 619 C CA . GLU A 1 104 ? 92.641 84.243 119.515 1.00 114.69 104 GLU A CA 1
ATOM 620 C C . GLU A 1 104 ? 93.437 84.734 118.317 1.00 114.69 104 GLU A C 1
ATOM 621 O O . GLU A 1 104 ? 93.528 85.945 118.096 1.00 114.69 104 GLU A O 1
ATOM 627 N N . LYS A 1 105 ? 94.030 83.825 117.549 1.00 116.52 105 LYS A N 1
ATOM 628 C CA . LYS A 1 105 ? 94.782 84.243 116.371 1.00 116.52 105 LYS A CA 1
ATOM 629 C C . LYS A 1 105 ? 93.932 84.978 115.343 1.00 116.52 105 LYS A C 1
ATOM 630 O O . LYS A 1 105 ? 94.409 85.996 114.810 1.00 116.52 105 LYS A O 1
ATOM 636 N N . PRO A 1 106 ? 92.722 84.532 114.990 1.00 112.23 106 PRO A N 1
ATOM 637 C CA . PRO A 1 106 ? 91.903 85.357 114.091 1.00 112.23 106 PRO A CA 1
ATOM 638 C C . PRO A 1 106 ? 91.609 86.730 114.657 1.00 112.23 106 PRO A C 1
ATOM 639 O O . PRO A 1 106 ? 91.598 87.714 113.910 1.00 112.23 106 PRO A O 1
ATOM 643 N N . GLY A 1 107 ? 91.381 86.829 115.965 1.00 113.46 107 GLY A N 1
ATOM 644 C CA . GLY A 1 107 ? 91.151 88.133 116.561 1.00 113.46 107 GLY A CA 1
ATOM 645 C C . GLY A 1 107 ? 92.359 89.040 116.444 1.00 113.46 107 GLY A C 1
ATOM 646 O O . GLY A 1 107 ? 92.232 90.222 116.119 1.00 113.46 107 GLY A O 1
ATOM 647 N N . LEU A 1 108 ? 93.547 88.497 116.698 1.00 112.08 108 LEU A N 1
ATOM 648 C CA . LEU A 1 108 ? 94.756 89.296 116.553 1.00 112.08 108 LEU A CA 1
ATOM 649 C C . LEU A 1 108 ? 94.978 89.715 115.109 1.00 112.08 108 LEU A C 1
ATOM 650 O O . LEU A 1 108 ? 95.418 90.842 114.851 1.00 112.08 108 LEU A O 1
ATOM 655 N N . ILE A 1 109 ? 94.696 88.824 114.160 1.00 110.72 109 ILE A N 1
ATOM 656 C CA . ILE A 1 109 ? 94.830 89.181 112.754 1.00 110.72 109 ILE A CA 1
ATOM 657 C C . ILE A 1 109 ? 93.862 90.298 112.398 1.00 110.72 109 ILE A C 1
ATOM 658 O O . ILE A 1 109 ? 94.214 91.238 111.676 1.00 110.72 109 ILE A O 1
ATOM 663 N N . ALA A 1 110 ? 92.630 90.218 112.900 1.00 107.79 110 ALA A N 1
ATOM 664 C CA . ALA A 1 110 ? 91.669 91.289 112.672 1.00 107.79 110 ALA A CA 1
ATOM 665 C C . ALA A 1 110 ? 92.165 92.600 113.260 1.00 107.79 110 ALA A C 1
ATOM 666 O O . ALA A 1 110 ? 92.012 93.661 112.647 1.00 107.79 110 ALA A O 1
ATOM 668 N N . GLY A 1 111 ? 92.759 92.551 114.450 1.00 106.38 111 GLY A N 1
ATOM 669 C CA . GLY A 1 111 ? 93.292 93.766 115.043 1.00 106.38 111 GLY A CA 1
ATOM 670 C C . GLY A 1 111 ? 94.409 94.378 114.220 1.00 106.38 111 GLY A C 1
ATOM 671 O O . GLY A 1 111 ? 94.433 95.592 113.989 1.00 106.38 111 GLY A O 1
ATOM 672 N N . GLY A 1 112 ? 95.347 93.552 113.763 1.00 107.02 112 GLY A N 1
ATOM 673 C CA . GLY A 1 112 ? 96.418 94.068 112.928 1.00 107.02 112 GLY A CA 1
ATOM 674 C C . GLY A 1 112 ? 95.902 94.647 111.625 1.00 107.02 112 GLY A C 1
ATOM 675 O O . GLY A 1 112 ? 96.361 95.701 111.170 1.00 107.02 112 GLY A O 1
ATOM 676 N N . SER A 1 113 ? 94.936 93.969 111.009 1.00 107.61 113 SER A N 1
ATOM 677 C CA . SER A 1 113 ? 94.357 94.487 109.780 1.00 107.61 113 SER A CA 1
ATOM 678 C C . SER A 1 113 ? 93.607 95.785 110.022 1.00 107.61 113 SER A C 1
ATOM 679 O O . SER A 1 113 ? 93.596 96.655 109.154 1.00 107.61 113 SER A O 1
ATOM 682 N N . LEU A 1 114 ? 92.984 95.944 111.188 1.00 104.32 114 LEU A N 1
ATOM 683 C CA . LEU A 1 114 ? 92.363 97.224 111.502 1.00 104.32 114 LEU A CA 1
ATOM 684 C C . LEU A 1 114 ? 93.404 98.315 111.693 1.00 104.32 114 LEU A C 1
ATOM 685 O O . LEU A 1 114 ? 93.161 99.473 111.336 1.00 104.32 114 LEU A O 1
ATOM 690 N N . LEU A 1 115 ? 94.560 97.976 112.262 1.00 104.87 115 LEU A N 1
ATOM 691 C CA . LEU A 1 115 ? 95.635 98.960 112.356 1.00 104.87 115 LEU A CA 1
ATOM 692 C C . LEU A 1 115 ? 96.071 99.414 110.970 1.00 104.87 115 LEU A C 1
ATOM 693 O O . LEU A 1 115 ? 96.261 100.613 110.718 1.00 104.87 115 LEU A O 1
ATOM 698 N N . VAL A 1 116 ? 96.237 98.458 110.057 1.00 105.45 116 VAL A N 1
ATOM 699 C CA . VAL A 1 116 ? 96.555 98.810 108.676 1.00 105.45 116 VAL A CA 1
ATOM 700 C C . VAL A 1 116 ? 95.435 99.634 108.065 1.00 105.45 116 VAL A C 1
ATOM 701 O O . VAL A 1 116 ? 95.682 100.571 107.301 1.00 105.45 116 VAL A O 1
ATOM 705 N N . ASP A 1 117 ? 94.189 99.304 108.391 1.00 107.65 117 ASP A N 1
ATOM 706 C CA . ASP A 1 117 ? 93.067 100.071 107.873 1.00 107.65 117 ASP A CA 1
ATOM 707 C C . ASP A 1 117 ? 93.161 101.520 108.311 1.00 107.65 117 ASP A C 1
ATOM 708 O O . ASP A 1 117 ? 92.935 102.428 107.513 1.00 107.65 117 ASP A O 1
ATOM 713 N N . TYR A 1 118 ? 93.508 101.756 109.571 1.00 106.10 118 TYR A N 1
ATOM 714 C CA . TYR A 1 118 ? 93.604 103.130 110.052 1.00 106.10 118 TYR A CA 1
ATOM 715 C C . TYR A 1 118 ? 94.759 103.873 109.392 1.00 106.10 118 TYR A C 1
ATOM 716 O O . TYR A 1 118 ? 94.591 105.008 108.919 1.00 106.10 118 TYR A O 1
ATOM 725 N N . ILE A 1 119 ? 95.935 103.248 109.330 1.00 104.90 119 ILE A N 1
ATOM 726 C CA . ILE A 1 119 ? 97.074 103.915 108.703 1.00 104.90 119 ILE A CA 1
ATOM 727 C C . ILE A 1 119 ? 96.752 104.250 107.253 1.00 104.90 119 ILE A C 1
ATOM 728 O O . ILE A 1 119 ? 96.956 105.381 106.790 1.00 104.90 119 ILE A O 1
ATOM 733 N N . LEU A 1 120 ? 96.212 103.278 106.523 1.00 106.67 120 LEU A N 1
ATOM 734 C CA . LEU A 1 120 ? 95.918 103.487 105.118 1.00 106.67 120 LEU A CA 1
ATOM 735 C C . LEU A 1 120 ? 94.756 104.434 104.899 1.00 106.67 120 LEU A C 1
ATOM 736 O O . LEU A 1 120 ? 94.741 105.132 103.890 1.00 106.67 120 LEU A O 1
ATOM 741 N N . THR A 1 121 ? 93.772 104.486 105.795 1.00 105.92 121 THR A N 1
ATOM 742 C CA . THR A 1 121 ? 92.702 105.446 105.574 1.00 105.92 121 THR A CA 1
ATOM 743 C C . THR A 1 121 ? 93.217 106.858 105.770 1.00 105.92 121 THR A C 1
ATOM 744 O O . THR A 1 121 ? 92.869 107.755 104.997 1.00 105.92 121 THR A O 1
ATOM 748 N N . VAL A 1 122 ? 94.111 107.064 106.740 1.00 105.83 122 VAL A N 1
ATOM 749 C CA . VAL A 1 122 ? 94.742 108.375 106.862 1.00 105.83 122 VAL A CA 1
ATOM 750 C C . VAL A 1 122 ? 95.498 108.714 105.585 1.00 105.83 122 VAL A C 1
ATOM 751 O O . VAL A 1 122 ? 95.295 109.779 104.982 1.00 105.83 122 VAL A O 1
ATOM 755 N N . ALA A 1 123 ? 96.349 107.792 105.130 1.00 108.77 123 ALA A N 1
ATOM 756 C CA . ALA A 1 123 ? 97.186 108.073 103.968 1.00 108.77 123 ALA A CA 1
ATOM 757 C C . ALA A 1 123 ? 96.345 108.320 102.722 1.00 108.77 123 ALA A C 1
ATOM 758 O O . ALA A 1 123 ? 96.554 109.302 102.003 1.00 108.77 123 ALA A O 1
ATOM 760 N N . VAL A 1 124 ? 95.381 107.440 102.457 1.00 107.25 124 VAL A N 1
ATOM 761 C CA . VAL A 1 124 ? 94.580 107.532 101.246 1.00 107.25 124 VAL A CA 1
ATOM 762 C C . VAL A 1 124 ? 93.701 108.769 101.271 1.00 107.25 124 VAL A C 1
ATOM 763 O O . VAL A 1 124 ? 93.574 109.467 100.262 1.00 107.25 124 VAL A O 1
ATOM 767 N N . SER A 1 125 ? 93.062 109.057 102.406 1.00 110.25 125 SER A N 1
ATOM 768 C CA . SER A 1 125 ? 92.217 110.237 102.467 1.00 110.25 125 SER A CA 1
ATOM 769 C C . SER A 1 125 ? 93.029 111.501 102.241 1.00 110.25 125 SER A C 1
ATOM 770 O O . SER A 1 125 ? 92.604 112.387 101.492 1.00 110.25 125 SER A O 1
ATOM 773 N N . ILE A 1 126 ? 94.212 111.596 102.849 1.00 111.39 126 ILE A N 1
ATOM 774 C CA . ILE A 1 126 ? 95.022 112.791 102.646 1.00 111.39 126 ILE A CA 1
ATOM 775 C C . ILE A 1 126 ? 95.484 112.890 101.198 1.00 111.39 126 ILE A C 1
ATOM 776 O O . ILE A 1 126 ? 95.461 113.973 100.597 1.00 111.39 126 ILE A O 1
ATOM 781 N N . SER A 1 127 ? 95.912 111.771 100.613 1.00 117.29 127 SER A N 1
ATOM 782 C CA . SER A 1 127 ? 96.381 111.800 99.233 1.00 117.29 127 SER A CA 1
ATOM 783 C C . SER A 1 127 ? 95.266 112.201 98.279 1.00 117.29 127 SER A C 1
ATOM 784 O O . SER A 1 127 ? 95.483 112.995 97.358 1.00 117.29 127 SER A O 1
ATOM 787 N N . ALA A 1 128 ? 94.063 111.667 98.480 1.00 114.18 128 ALA A N 1
ATOM 788 C CA . ALA A 1 128 ? 92.943 112.050 97.631 1.00 114.18 128 ALA A CA 1
ATOM 789 C C . ALA A 1 128 ? 92.556 113.505 97.841 1.00 114.18 128 ALA A C 1
ATOM 790 O O . ALA A 1 128 ? 92.165 114.184 96.886 1.00 114.18 128 ALA A O 1
ATOM 792 N N . GLY A 1 129 ? 92.654 114.003 99.074 1.00 119.75 129 GLY A N 1
ATOM 793 C CA . GLY A 1 129 ? 92.407 115.416 99.299 1.00 119.75 129 GLY A CA 1
ATOM 794 C C . GLY A 1 129 ? 93.371 116.295 98.531 1.00 119.75 129 GLY A C 1
ATOM 795 O O . GLY A 1 129 ? 92.972 117.286 97.915 1.00 119.75 129 GLY A O 1
ATOM 796 N N . THR A 1 130 ? 94.653 115.939 98.546 1.00 121.01 130 THR A N 1
ATOM 797 C CA . THR A 1 130 ? 95.614 116.712 97.770 1.00 121.01 130 THR A CA 1
ATOM 798 C C . THR A 1 130 ? 95.383 116.559 96.277 1.00 121.01 130 THR A C 1
ATOM 799 O O . THR A 1 130 ? 95.625 117.501 95.520 1.00 121.01 130 THR A O 1
ATOM 803 N N . ASP A 1 131 ? 94.929 115.389 95.831 1.00 122.24 131 ASP A N 1
ATOM 804 C CA . ASP A 1 131 ? 94.571 115.245 94.426 1.00 122.24 131 ASP A CA 1
ATOM 805 C C . ASP A 1 131 ? 93.448 116.202 94.059 1.00 122.24 131 ASP A C 1
ATOM 806 O O . ASP A 1 131 ? 93.493 116.854 93.010 1.00 122.24 131 ASP A O 1
ATOM 811 N N . ALA A 1 132 ? 92.443 116.315 94.924 1.00 119.14 132 ALA A N 1
ATOM 812 C CA . ALA A 1 132 ? 91.363 117.262 94.678 1.00 119.14 132 ALA A CA 1
ATOM 813 C C . ALA A 1 132 ? 91.880 118.695 94.656 1.00 119.14 132 ALA A C 1
ATOM 814 O O . ALA A 1 132 ? 91.476 119.494 93.802 1.00 119.14 132 ALA A O 1
ATOM 816 N N . ILE A 1 133 ? 92.775 119.038 95.583 1.00 117.76 133 ILE A N 1
ATOM 817 C CA . ILE A 1 133 ? 93.309 120.398 95.627 1.00 117.76 133 ILE A CA 1
ATOM 818 C C . ILE A 1 133 ? 94.077 120.714 94.351 1.00 117.76 133 ILE A C 1
ATOM 819 O O . ILE A 1 133 ? 93.876 121.763 93.729 1.00 117.76 133 ILE A O 1
ATOM 824 N N . THR A 1 134 ? 94.971 119.814 93.939 1.00 122.58 134 THR A N 1
ATOM 825 C CA . THR A 1 134 ? 95.714 120.040 92.707 1.00 122.58 134 THR A CA 1
ATOM 826 C C . THR A 1 134 ? 94.807 120.070 91.488 1.00 122.58 134 THR A C 1
ATOM 827 O O . THR A 1 134 ? 95.114 120.775 90.524 1.00 122.58 134 THR A O 1
ATOM 831 N N . SER A 1 135 ? 93.704 119.325 91.501 1.00 120.99 135 SER A N 1
ATOM 832 C CA . SER A 1 135 ? 92.732 119.470 90.427 1.00 120.99 135 SER A CA 1
ATOM 833 C C . SER A 1 135 ? 92.121 120.862 90.436 1.00 120.99 135 SER A C 1
ATOM 834 O O . SER A 1 135 ? 91.859 121.438 89.375 1.00 120.99 135 SER A O 1
ATOM 837 N N . ALA A 1 136 ? 91.882 121.418 91.623 1.00 122.18 136 ALA A N 1
ATOM 838 C CA . ALA A 1 136 ? 91.389 122.788 91.701 1.00 122.18 136 ALA A CA 1
ATOM 839 C C . ALA A 1 136 ? 92.438 123.777 91.211 1.00 122.18 136 ALA A C 1
ATOM 840 O O . ALA A 1 136 ? 92.150 124.636 90.371 1.00 122.18 136 ALA A O 1
ATOM 842 N N . PHE A 1 137 ? 93.661 123.673 91.722 1.00 123.08 137 PHE A N 1
ATOM 843 C CA . PHE A 1 137 ? 94.765 124.535 91.299 1.00 123.08 137 PHE A CA 1
ATOM 844 C C . PHE A 1 137 ? 95.876 123.678 90.719 1.00 123.08 137 PHE A C 1
ATOM 845 O O . PHE A 1 137 ? 96.696 123.125 91.473 1.00 123.08 137 PHE A O 1
ATOM 853 N N . PRO A 1 138 ? 95.961 123.544 89.396 1.00 121.75 138 PRO A N 1
ATOM 854 C CA . PRO A 1 138 ? 96.963 122.660 88.793 1.00 121.75 138 PRO A CA 1
ATOM 855 C C . PRO A 1 138 ? 98.400 123.113 88.982 1.00 121.75 138 PRO A C 1
ATOM 856 O O . PRO A 1 138 ? 99.313 122.334 88.699 1.00 121.75 138 PRO A O 1
ATOM 860 N N . ALA A 1 139 ? 98.625 124.334 89.459 1.00 121.15 139 ALA A N 1
ATOM 861 C CA . ALA A 1 139 ? 99.977 124.838 89.648 1.00 121.15 139 ALA A CA 1
ATOM 862 C C . ALA A 1 139 ? 100.726 124.138 90.772 1.00 121.15 139 ALA A C 1
ATOM 863 O O . ALA A 1 139 ? 101.942 124.318 90.886 1.00 121.15 139 ALA A O 1
ATOM 865 N N . LEU A 1 140 ? 100.043 123.349 91.596 1.00 122.19 140 LEU A N 1
ATOM 866 C CA . LEU A 1 140 ? 100.662 122.689 92.734 1.00 122.19 140 LEU A CA 1
ATOM 867 C C . LEU A 1 140 ? 100.961 121.222 92.475 1.00 122.19 140 LEU A C 1
ATOM 868 O O . LEU A 1 140 ? 101.231 120.482 93.424 1.00 122.19 140 LEU A O 1
ATOM 873 N N . HIS A 1 141 ? 100.918 120.782 91.218 1.00 126.60 141 HIS A N 1
ATOM 874 C CA . HIS A 1 141 ? 101.131 119.370 90.928 1.00 126.60 141 HIS A CA 1
ATOM 875 C C . HIS A 1 141 ? 102.534 118.907 91.278 1.00 126.60 141 HIS A C 1
ATOM 876 O O . HIS A 1 141 ? 102.761 117.701 91.409 1.00 126.60 141 HIS A O 1
ATOM 883 N N . ASP A 1 142 ? 103.481 119.827 91.432 1.00 131.94 142 ASP A N 1
ATOM 884 C CA . ASP A 1 142 ? 104.820 119.443 91.848 1.00 131.94 142 ASP A CA 1
ATOM 885 C C . ASP A 1 142 ? 104.956 119.327 93.357 1.00 131.94 142 ASP A C 1
ATOM 886 O O . ASP A 1 142 ? 106.036 118.974 93.840 1.00 131.94 142 ASP A O 1
ATOM 891 N N . TYR A 1 143 ? 103.899 119.611 94.107 1.00 128.66 143 TYR A N 1
ATOM 892 C CA . TYR A 1 143 ? 103.917 119.540 95.560 1.00 128.66 143 TYR A CA 1
ATOM 893 C C . TYR A 1 143 ? 102.800 118.645 96.079 1.00 128.66 143 TYR A C 1
ATOM 894 O O . TYR A 1 143 ? 102.154 118.947 97.083 1.00 128.66 143 TYR A O 1
ATOM 903 N N . HIS A 1 144 ? 102.554 117.529 95.391 1.00 126.36 144 HIS A N 1
ATOM 904 C CA . HIS A 1 144 ? 101.560 116.577 95.874 1.00 126.36 144 HIS A CA 1
ATOM 905 C C . HIS A 1 144 ? 101.936 116.039 97.243 1.00 126.36 144 HIS A C 1
ATOM 906 O O . HIS A 1 144 ? 101.085 115.932 98.132 1.00 126.36 144 HIS A O 1
ATOM 913 N N . VAL A 1 145 ? 103.204 115.698 97.434 1.00 124.96 145 VAL A N 1
ATOM 914 C CA . VAL A 1 145 ? 103.647 115.044 98.661 1.00 124.96 145 VAL A CA 1
ATOM 915 C C . VAL A 1 145 ? 103.832 116.036 99.805 1.00 124.96 145 VAL A C 1
ATOM 916 O O . VAL A 1 145 ? 103.351 115.761 100.913 1.00 124.96 145 VAL A O 1
ATOM 920 N N . PRO A 1 146 ? 104.516 117.183 99.622 1.00 124.59 146 PRO A N 1
ATOM 921 C CA . PRO A 1 146 ? 104.660 118.116 100.747 1.00 124.59 146 PRO A CA 1
ATOM 922 C C . PRO A 1 146 ? 103.319 118.552 101.303 1.00 124.59 146 PRO A C 1
ATOM 923 O O . PRO A 1 146 ? 103.049 118.361 102.494 1.00 124.59 146 PRO A O 1
ATOM 927 N N . ILE A 1 147 ? 102.468 119.109 100.437 1.00 120.08 147 ILE A N 1
ATOM 928 C CA . ILE A 1 147 ? 101.130 119.516 100.855 1.00 120.08 147 ILE A CA 1
ATOM 929 C C . ILE A 1 147 ? 100.472 118.407 101.659 1.00 120.08 147 ILE A C 1
ATOM 930 O O . ILE A 1 147 ? 100.067 118.607 102.811 1.00 120.08 147 ILE A O 1
ATOM 935 N N . ALA A 1 148 ? 100.393 117.211 101.071 1.00 118.47 148 ALA A N 1
ATOM 936 C CA . ALA A 1 148 ? 99.844 116.058 101.774 1.00 118.47 148 ALA A CA 1
ATOM 937 C C . ALA A 1 148 ? 100.420 115.949 103.171 1.00 118.47 148 ALA A C 1
ATOM 938 O O . ALA A 1 148 ? 99.688 116.027 104.165 1.00 118.47 148 ALA A O 1
ATOM 940 N N . ILE A 1 149 ? 101.743 115.831 103.267 1.00 116.28 149 ILE A N 1
ATOM 941 C CA . ILE A 1 149 ? 102.367 115.651 104.570 1.00 116.28 149 ILE A CA 1
ATOM 942 C C . ILE A 1 149 ? 102.000 116.809 105.480 1.00 116.28 149 ILE A C 1
ATOM 943 O O . ILE A 1 149 ? 101.623 116.613 106.643 1.00 116.28 149 ILE A O 1
ATOM 948 N N . PHE A 1 150 ? 102.033 118.028 104.940 1.00 116.11 150 PHE A N 1
ATOM 949 C CA . PHE A 1 150 ? 101.644 119.186 105.729 1.00 116.11 150 PHE A CA 1
ATOM 950 C C . PHE A 1 150 ? 100.265 118.979 106.331 1.00 116.11 150 PHE A C 1
ATOM 951 O O . PHE A 1 150 ? 100.093 119.048 107.555 1.00 116.11 150 PHE A O 1
ATOM 959 N N . LEU A 1 151 ? 99.286 118.632 105.491 1.00 112.23 151 LEU A N 1
ATOM 960 C CA . LEU A 1 151 ? 97.941 118.387 105.994 1.00 112.23 151 LEU A CA 1
ATOM 961 C C . LEU A 1 151 ? 97.967 117.371 107.120 1.00 112.23 151 LEU A C 1
ATOM 962 O O . LEU A 1 151 ? 97.388 117.600 108.189 1.00 112.23 151 LEU A O 1
ATOM 967 N N . VAL A 1 152 ? 98.692 116.268 106.924 1.00 110.54 152 VAL A N 1
ATOM 968 C CA . VAL A 1 152 ? 98.744 115.242 107.957 1.00 110.54 152 VAL A CA 1
ATOM 969 C C . VAL A 1 152 ? 99.222 115.853 109.260 1.00 110.54 152 VAL A C 1
ATOM 970 O O . VAL A 1 152 ? 98.545 115.764 110.292 1.00 110.54 152 VAL A O 1
ATOM 974 N N . LEU A 1 153 ? 100.343 116.574 109.208 1.00 108.73 153 LEU A N 1
ATOM 975 C CA . LEU A 1 153 ? 100.869 117.154 110.434 1.00 108.73 153 LEU A CA 1
ATOM 976 C C . LEU A 1 153 ? 99.825 118.041 111.081 1.00 108.73 153 LEU A C 1
ATOM 977 O O . LEU A 1 153 ? 99.592 117.955 112.294 1.00 108.73 153 LEU A O 1
ATOM 982 N N . VAL A 1 154 ? 99.109 118.821 110.269 1.00 108.61 154 VAL A N 1
ATOM 983 C CA . VAL A 1 154 ? 98.103 119.717 110.820 1.00 108.61 154 VAL A CA 1
ATOM 984 C C . VAL A 1 154 ? 97.112 118.932 111.661 1.00 108.61 154 VAL A C 1
ATOM 985 O O . VAL A 1 154 ? 96.906 119.230 112.844 1.00 108.61 154 VAL A O 1
ATOM 989 N N . ILE A 1 155 ? 96.549 117.861 111.097 1.00 107.52 155 ILE A N 1
ATOM 990 C CA . ILE A 1 155 ? 95.525 117.169 111.865 1.00 107.52 155 ILE A CA 1
ATOM 991 C C . ILE A 1 155 ? 96.152 116.502 113.073 1.00 107.52 155 ILE A C 1
ATOM 992 O O . ILE A 1 155 ? 95.542 116.462 114.149 1.00 107.52 155 ILE A O 1
ATOM 997 N N . MET A 1 156 ? 97.399 116.035 112.950 1.00 111.10 156 MET A N 1
ATOM 998 C CA . MET A 1 156 ? 98.086 115.505 114.119 1.00 111.10 156 MET A CA 1
ATOM 999 C C . MET A 1 156 ? 98.082 116.533 115.235 1.00 111.10 156 MET A C 1
ATOM 1000 O O . MET A 1 156 ? 97.681 116.240 116.367 1.00 111.10 156 MET A O 1
ATOM 1005 N N . ILE A 1 157 ? 98.459 117.769 114.911 1.00 108.37 157 ILE A N 1
ATOM 1006 C CA . ILE A 1 157 ? 98.437 118.820 115.919 1.00 108.37 157 ILE A CA 1
ATOM 1007 C C . ILE A 1 157 ? 97.022 119.007 116.438 1.00 108.37 157 ILE A C 1
ATOM 1008 O O . ILE A 1 157 ? 96.785 119.045 117.651 1.00 108.37 157 ILE A O 1
ATOM 1013 N N . LEU A 1 158 ? 96.049 119.049 115.529 1.00 111.72 158 LEU A N 1
ATOM 1014 C CA . LEU A 1 158 ? 94.676 119.253 115.959 1.00 111.72 158 LEU A CA 1
ATOM 1015 C C . LEU A 1 158 ? 94.142 118.078 116.753 1.00 111.72 158 LEU A C 1
ATOM 1016 O O . LEU A 1 158 ? 93.077 118.199 117.365 1.00 111.72 158 LEU A O 1
ATOM 1021 N N . ASN A 1 159 ? 94.845 116.949 116.758 1.00 110.91 159 ASN A N 1
ATOM 1022 C CA . ASN A 1 159 ? 94.476 115.860 117.642 1.00 110.91 159 ASN A CA 1
ATOM 1023 C C . ASN A 1 159 ? 95.285 115.851 118.926 1.00 110.91 159 ASN A C 1
ATOM 1024 O O . ASN A 1 159 ? 94.801 115.339 119.940 1.00 110.91 159 ASN A O 1
ATOM 1029 N N . LEU A 1 160 ? 96.496 116.406 118.913 1.00 112.72 160 LEU A N 1
ATOM 1030 C CA . LEU A 1 160 ? 97.231 116.558 120.159 1.00 112.72 160 LEU A CA 1
ATOM 1031 C C . LEU A 1 160 ? 96.708 117.729 120.974 1.00 112.72 160 LEU A C 1
ATOM 1032 O O . LEU A 1 160 ? 96.694 117.665 122.206 1.00 112.72 160 LEU A O 1
ATOM 1037 N N . ARG A 1 161 ? 96.269 118.797 120.307 1.00 119.84 161 ARG A N 1
ATOM 1038 C CA . ARG A 1 161 ? 95.744 119.952 121.022 1.00 119.84 161 ARG A CA 1
ATOM 1039 C C . ARG A 1 161 ? 94.443 119.624 121.738 1.00 119.84 161 ARG A C 1
ATOM 1040 O O . ARG A 1 161 ? 94.109 120.265 122.740 1.00 119.84 161 ARG A O 1
ATOM 1048 N N . GLY A 1 162 ? 93.710 118.625 121.262 1.00 119.00 162 GLY A N 1
ATOM 1049 C CA . GLY A 1 162 ? 92.405 118.336 121.816 1.00 119.00 162 GLY A CA 1
ATOM 1050 C C . GLY A 1 162 ? 91.442 117.809 120.776 1.00 119.00 162 GLY A C 1
ATOM 1051 O O . GLY A 1 162 ? 91.712 116.783 120.145 1.00 119.00 162 GLY A O 1
ATOM 1052 N N . LEU A 1 163 ? 90.309 118.486 120.612 1.00 120.47 163 LEU A N 1
ATOM 1053 C CA . LEU A 1 163 ? 89.313 118.131 119.605 1.00 120.47 163 LEU A CA 1
ATOM 1054 C C . LEU A 1 163 ? 88.724 116.749 119.863 1.00 120.47 163 LEU A C 1
ATOM 1055 O O . LEU A 1 163 ? 89.165 115.757 119.285 1.00 120.47 163 LEU A O 1
ATOM 1060 N N . ALA A 1 167 ? 83.692 120.582 118.106 1.00 136.91 167 ALA A N 1
ATOM 1061 C CA . ALA A 1 167 ? 83.038 119.372 117.625 1.00 136.91 167 ALA A CA 1
ATOM 1062 C C . ALA A 1 167 ? 82.131 119.684 116.443 1.00 136.91 167 ALA A C 1
ATOM 1063 O O . ALA A 1 167 ? 81.612 118.780 115.793 1.00 136.91 167 ALA A O 1
ATOM 1065 N N . SER A 1 168 ? 81.936 120.972 116.172 1.00 138.68 168 SER A N 1
ATOM 1066 C CA . SER A 1 168 ? 81.144 121.401 115.029 1.00 138.68 168 SER A CA 1
ATOM 1067 C C . SER A 1 168 ? 81.869 121.221 113.706 1.00 138.68 168 SER A C 1
ATOM 1068 O O . SER A 1 168 ? 81.213 121.006 112.683 1.00 138.68 168 SER A O 1
ATOM 1071 N N . ILE A 1 169 ? 83.202 121.301 113.701 1.00 134.17 169 ILE A N 1
ATOM 1072 C CA . ILE A 1 169 ? 83.966 121.113 112.471 1.00 134.17 169 ILE A CA 1
ATOM 1073 C C . ILE A 1 169 ? 83.843 119.704 111.921 1.00 134.17 169 ILE A C 1
ATOM 1074 O O . ILE A 1 169 ? 84.104 119.486 110.733 1.00 134.17 169 ILE A O 1
ATOM 1079 N N . LEU A 1 170 ? 83.440 118.739 112.743 1.00 129.49 170 LEU A N 1
ATOM 1080 C CA . LEU A 1 170 ? 83.279 117.368 112.291 1.00 129.49 170 LEU A CA 1
ATOM 1081 C C . LEU A 1 170 ? 81.852 117.038 111.879 1.00 129.49 170 LEU A C 1
ATOM 1082 O O . LEU A 1 170 ? 81.576 115.883 111.546 1.00 129.49 170 LEU A O 1
ATOM 1087 N N . ALA A 1 171 ? 80.945 118.011 111.892 1.00 131.15 171 ALA A N 1
ATOM 1088 C CA . ALA A 1 171 ? 79.539 117.744 111.627 1.00 131.15 171 ALA A CA 1
ATOM 1089 C C . ALA A 1 171 ? 78.989 118.463 110.409 1.00 131.15 171 ALA A C 1
ATOM 1090 O O . ALA A 1 171 ? 78.148 117.901 109.707 1.00 131.15 171 ALA A O 1
ATOM 1092 N N . TYR A 1 172 ? 79.424 119.684 110.148 1.00 131.51 172 TYR A N 1
ATOM 1093 C CA . TYR A 1 172 ? 78.896 120.455 109.031 1.00 131.51 172 TYR A CA 1
ATOM 1094 C C . TYR A 1 172 ? 79.485 120.042 107.684 1.00 131.51 172 TYR A C 1
ATOM 1095 O O . TYR A 1 172 ? 78.735 119.944 106.703 1.00 131.51 172 TYR A O 1
ATOM 1104 N N . PRO A 1 173 ? 80.799 119.806 107.572 1.00 126.32 173 PRO A N 1
ATOM 1105 C CA . PRO A 1 173 ? 81.352 119.467 106.253 1.00 126.32 173 PRO A CA 1
ATOM 1106 C C . PRO A 1 173 ? 80.720 118.251 105.611 1.00 126.32 173 PRO A C 1
ATOM 1107 O O . PRO A 1 173 ? 80.616 118.207 104.383 1.00 126.32 173 PRO A O 1
ATOM 1111 N N . VAL A 1 174 ? 80.293 117.259 106.390 1.00 127.02 174 VAL A N 1
ATOM 1112 C CA . VAL A 1 174 ? 79.630 116.107 105.790 1.00 127.02 174 VAL A CA 1
ATOM 1113 C C . VAL A 1 174 ? 78.298 116.514 105.179 1.00 127.02 174 VAL A C 1
ATOM 1114 O O . VAL A 1 174 ? 77.940 116.069 104.081 1.00 127.02 174 VAL A O 1
ATOM 1118 N N . TYR A 1 175 ? 77.537 117.353 105.883 1.00 130.54 175 TYR A N 1
ATOM 1119 C CA . TYR A 1 175 ? 76.298 117.868 105.316 1.00 130.54 175 TYR A CA 1
ATOM 1120 C C . TYR A 1 175 ? 76.572 118.637 104.035 1.00 130.54 175 TYR A C 1
ATOM 1121 O O . TYR A 1 175 ? 75.856 118.480 103.038 1.00 130.54 175 TYR A O 1
ATOM 1130 N N . LEU A 1 176 ? 77.612 119.470 104.045 1.00 125.34 176 LEU A N 1
ATOM 1131 C CA . LEU A 1 176 ? 77.964 120.223 102.850 1.00 125.34 176 LEU A CA 1
ATOM 1132 C C . LEU A 1 176 ? 78.313 119.291 101.701 1.00 125.34 176 LEU A C 1
ATOM 1133 O O . LEU A 1 176 ? 77.894 119.515 100.563 1.00 125.34 176 LEU A O 1
ATOM 1138 N N . PHE A 1 177 ? 79.080 118.240 101.983 1.00 122.85 177 PHE A N 1
ATOM 1139 C CA . PHE A 1 177 ? 79.486 117.307 100.940 1.00 122.85 177 PHE A CA 1
ATOM 1140 C C . PHE A 1 177 ? 78.284 116.602 100.340 1.00 122.85 177 PHE A C 1
ATOM 1141 O O . PHE A 1 177 ? 78.153 116.502 99.115 1.00 122.85 177 PHE A O 1
ATOM 1149 N N . VAL A 1 178 ? 77.391 116.108 101.194 1.00 122.81 178 VAL A N 1
ATOM 1150 C CA . VAL A 1 178 ? 76.219 115.405 100.691 1.00 122.81 178 VAL A CA 1
ATOM 1151 C C . VAL A 1 178 ? 75.358 116.341 99.860 1.00 122.81 178 VAL A C 1
ATOM 1152 O O . VAL A 1 178 ? 74.910 115.984 98.765 1.00 122.81 178 VAL A O 1
ATOM 1156 N N . VAL A 1 179 ? 75.128 117.560 100.352 1.00 124.51 179 VAL A N 1
ATOM 1157 C CA . VAL A 1 179 ? 74.288 118.504 99.621 1.00 124.51 179 VAL A CA 1
ATOM 1158 C C . VAL A 1 179 ? 74.918 118.847 98.279 1.00 124.51 179 VAL A C 1
ATOM 1159 O O . VAL A 1 179 ? 74.248 118.846 97.238 1.00 124.51 179 VAL A O 1
ATOM 1163 N N . ALA A 1 180 ? 76.219 119.140 98.281 1.00 123.72 180 ALA A N 1
ATOM 1164 C CA . ALA A 1 180 ? 76.892 119.541 97.055 1.00 123.72 180 ALA A CA 1
ATOM 1165 C C . ALA A 1 180 ? 76.873 118.425 96.026 1.00 123.72 180 ALA A C 1
ATOM 1166 O O . ALA A 1 180 ? 76.574 118.662 94.851 1.00 123.72 180 ALA A O 1
ATOM 1168 N N . LEU A 1 181 ? 77.183 117.197 96.440 1.00 122.96 181 LEU A N 1
ATOM 1169 C CA . LEU A 1 181 ? 77.180 116.111 95.472 1.00 122.96 181 LEU A CA 1
ATOM 1170 C C . LEU A 1 181 ? 75.776 115.772 95.005 1.00 122.96 181 LEU A C 1
ATOM 1171 O O . LEU A 1 181 ? 75.598 115.395 93.848 1.00 122.96 181 LEU A O 1
ATOM 1176 N N . LEU A 1 182 ? 74.769 115.901 95.867 1.00 125.31 182 LEU A N 1
ATOM 1177 C CA . LEU A 1 182 ? 73.406 115.691 95.396 1.00 125.31 182 LEU A CA 1
ATOM 1178 C C . LEU A 1 182 ? 73.029 116.730 94.351 1.00 125.31 182 LEU A C 1
ATOM 1179 O O . LEU A 1 182 ? 72.410 116.400 93.332 1.00 125.31 182 LEU A O 1
ATOM 1184 N N . VAL A 1 183 ? 73.412 117.986 94.578 1.00 125.37 183 VAL A N 1
ATOM 1185 C CA . VAL A 1 183 ? 73.156 119.031 93.593 1.00 125.37 183 VAL A CA 1
ATOM 1186 C C . VAL A 1 183 ? 73.869 118.708 92.288 1.00 125.37 183 VAL A C 1
ATOM 1187 O O . VAL A 1 183 ? 73.305 118.851 91.197 1.00 125.37 183 VAL A O 1
ATOM 1191 N N . LEU A 1 184 ? 75.125 118.276 92.384 1.00 126.84 184 LEU A N 1
ATOM 1192 C CA . LEU A 1 184 ? 75.894 117.964 91.186 1.00 126.84 184 LEU A CA 1
ATOM 1193 C C . LEU A 1 184 ? 75.268 116.812 90.416 1.00 126.84 184 LEU A C 1
ATOM 1194 O O . LEU A 1 184 ? 75.176 116.858 89.186 1.00 126.84 184 LEU A O 1
ATOM 1199 N N . ILE A 1 185 ? 74.826 115.772 91.122 1.00 127.66 185 ILE A N 1
ATOM 1200 C CA . ILE A 1 185 ? 74.183 114.646 90.457 1.00 127.66 185 ILE A CA 1
ATOM 1201 C C . ILE A 1 185 ? 72.899 115.091 89.780 1.00 127.66 185 ILE A C 1
ATOM 1202 O O . ILE A 1 185 ? 72.625 114.714 88.635 1.00 127.66 185 ILE A O 1
ATOM 1207 N N . ALA A 1 186 ? 72.091 115.897 90.469 1.00 130.94 186 ALA A N 1
ATOM 1208 C CA . ALA A 1 186 ? 70.841 116.358 89.877 1.00 130.94 186 ALA A CA 1
ATOM 1209 C C . ALA A 1 186 ? 71.102 117.174 88.619 1.00 130.94 186 ALA A C 1
ATOM 1210 O O . ALA A 1 186 ? 70.461 116.965 87.582 1.00 130.94 186 ALA A O 1
ATOM 1212 N N . VAL A 1 187 ? 72.061 118.097 88.686 1.00 130.74 187 VAL A N 1
ATOM 1213 C CA . VAL A 1 187 ? 72.353 118.948 87.539 1.00 130.74 187 VAL A CA 1
ATOM 1214 C C . VAL A 1 187 ? 72.898 118.123 86.382 1.00 130.74 187 VAL A C 1
ATOM 1215 O O . VAL A 1 187 ? 72.499 118.312 85.227 1.00 130.74 187 VAL A O 1
ATOM 1219 N N . GLY A 1 188 ? 73.820 117.204 86.666 1.00 130.22 188 GLY A N 1
ATOM 1220 C CA . GLY A 1 188 ? 74.376 116.385 85.605 1.00 130.22 188 GLY A CA 1
ATOM 1221 C C . GLY A 1 188 ? 73.335 115.505 84.946 1.00 130.22 188 GLY A C 1
ATOM 1222 O O . GLY A 1 188 ? 73.314 115.363 83.722 1.00 130.22 188 GLY A O 1
ATOM 1223 N N . LEU A 1 189 ? 72.455 114.903 85.746 1.00 131.84 189 LEU A N 1
ATOM 1224 C CA . LEU A 1 189 ? 71.387 114.095 85.174 1.00 131.84 189 LEU A CA 1
ATOM 1225 C C . LEU A 1 189 ? 70.449 114.946 84.334 1.00 131.84 189 LEU A C 1
ATOM 1226 O O . LEU A 1 189 ? 70.014 114.522 83.258 1.00 131.84 189 LEU A O 1
ATOM 1231 N N . PHE A 1 190 ? 70.130 116.153 84.804 1.00 135.25 190 PHE A N 1
ATOM 1232 C CA . PHE A 1 190 ? 69.280 117.042 84.024 1.00 135.25 190 PHE A CA 1
ATOM 1233 C C . PHE A 1 190 ? 69.924 117.382 82.688 1.00 135.25 190 PHE A C 1
ATOM 1234 O O . PHE A 1 190 ? 69.262 117.355 81.644 1.00 135.25 190 PHE A O 1
ATOM 1242 N N . LYS A 1 191 ? 71.220 117.694 82.701 1.00 132.16 191 LYS A N 1
ATOM 1243 C CA . LYS A 1 191 ? 71.910 118.026 81.460 1.00 132.16 191 LYS A CA 1
ATOM 1244 C C . LYS A 1 191 ? 71.965 116.829 80.522 1.00 132.16 191 LYS A C 1
ATOM 1245 O O . LYS A 1 191 ? 71.802 116.979 79.307 1.00 132.16 191 LYS A O 1
ATOM 1251 N N . LEU A 1 192 ? 72.192 115.633 81.066 1.00 131.76 192 LEU A N 1
ATOM 1252 C CA . LEU A 1 192 ? 72.181 114.438 80.231 1.00 131.76 192 LEU A CA 1
ATOM 1253 C C . LEU A 1 192 ? 70.812 114.219 79.606 1.00 131.76 192 LEU A C 1
ATOM 1254 O O . LEU A 1 192 ? 70.709 113.845 78.433 1.00 131.76 192 LEU A O 1
ATOM 1259 N N . MET A 1 193 ? 69.746 114.440 80.376 1.00 136.44 193 MET A N 1
ATOM 1260 C CA . MET A 1 193 ? 68.405 114.278 79.828 1.00 136.44 193 MET A CA 1
ATOM 1261 C C . MET A 1 193 ? 68.122 115.309 78.744 1.00 136.44 193 MET A C 1
ATOM 1262 O O . MET A 1 193 ? 67.471 114.999 77.740 1.00 136.44 193 MET A O 1
ATOM 1267 N N . THR A 1 194 ? 68.596 116.538 78.926 1.00 135.51 194 THR A N 1
ATOM 1268 C CA . THR A 1 194 ? 68.426 117.559 77.901 1.00 135.51 194 THR A CA 1
ATOM 1269 C C . THR A 1 194 ? 69.495 117.498 76.819 1.00 135.51 194 THR A C 1
ATOM 1270 O O . THR A 1 194 ? 69.455 118.305 75.886 1.00 135.51 194 THR A O 1
ATOM 1274 N N . GLY A 1 195 ? 70.450 116.580 76.924 1.00 135.67 195 GLY A N 1
ATOM 1275 C CA . GLY A 1 195 ? 71.434 116.400 75.878 1.00 135.67 195 GLY A CA 1
ATOM 1276 C C . GLY A 1 195 ? 72.511 117.455 75.807 1.00 135.67 195 GLY A C 1
ATOM 1277 O O . GLY A 1 195 ? 73.230 117.513 74.804 1.00 135.67 195 GLY A O 1
ATOM 1278 N N . GLN A 1 196 ? 72.654 118.287 76.830 1.00 133.67 196 GLN A N 1
ATOM 1279 C CA . GLN A 1 196 ? 73.674 119.327 76.822 1.00 133.67 196 GLN A CA 1
ATOM 1280 C C . GLN A 1 196 ? 75.061 118.752 77.100 1.00 133.67 196 GLN A C 1
ATOM 1281 O O . GLN A 1 196 ? 75.411 117.676 76.616 1.00 133.67 196 GLN A O 1
ATOM 1287 N N . GLY A 1 207 ? 75.126 97.876 76.293 1.00 130.61 207 GLY A N 1
ATOM 1288 C CA . GLY A 1 207 ? 75.529 96.709 75.532 1.00 130.61 207 GLY A CA 1
ATOM 1289 C C . GLY A 1 207 ? 76.837 96.918 74.799 1.00 130.61 207 GLY A C 1
ATOM 1290 O O . GLY A 1 207 ? 77.827 97.323 75.403 1.00 130.61 207 GLY A O 1
ATOM 1291 N N . THR A 1 208 ? 76.828 96.659 73.490 1.00 136.50 208 THR A N 1
ATOM 1292 C CA . THR A 1 208 ? 77.991 96.823 72.623 1.00 136.50 208 THR A CA 1
ATOM 1293 C C . THR A 1 208 ? 79.197 96.071 73.171 1.00 136.50 208 THR A C 1
ATOM 1294 O O . THR A 1 208 ? 80.118 96.692 73.716 1.00 136.50 208 THR A O 1
ATOM 1298 N N . PRO A 1 209 ? 79.219 94.743 73.065 1.00 134.94 209 PRO A N 1
ATOM 1299 C CA . PRO A 1 209 ? 80.357 93.981 73.592 1.00 134.94 209 PRO A CA 1
ATOM 1300 C C . PRO A 1 209 ? 81.664 94.427 72.958 1.00 134.94 209 PRO A C 1
ATOM 1301 O O . PRO A 1 209 ? 81.728 94.733 71.766 1.00 134.94 209 PRO A O 1
ATOM 1305 N N . VAL A 1 210 ? 82.712 94.465 73.774 1.00 133.15 210 VAL A N 1
ATOM 1306 C CA . VAL A 1 210 ? 84.020 94.962 73.369 1.00 133.15 210 VAL A CA 1
ATOM 1307 C C . VAL A 1 210 ? 85.041 93.855 73.571 1.00 133.15 210 VAL A C 1
ATOM 1308 O O . VAL A 1 210 ? 85.053 93.196 74.617 1.00 133.15 210 VAL A O 1
ATOM 1312 N N . ALA A 1 211 ? 85.885 93.642 72.568 1.00 134.08 211 ALA A N 1
ATOM 1313 C CA . ALA A 1 211 ? 86.924 92.629 72.666 1.00 134.08 211 ALA A CA 1
ATOM 1314 C C . ALA A 1 211 ? 87.968 93.029 73.700 1.00 134.08 211 ALA A C 1
ATOM 1315 O O . ALA A 1 211 ? 88.245 94.214 73.902 1.00 134.08 211 ALA A O 1
ATOM 1317 N N . GLY A 1 212 ? 88.547 92.025 74.362 1.00 130.85 212 GLY A N 1
ATOM 1318 C CA . GLY A 1 212 ? 89.591 92.212 75.346 1.00 130.85 212 GLY A CA 1
ATOM 1319 C C . GLY A 1 212 ? 89.116 92.063 76.778 1.00 130.85 212 GLY A C 1
ATOM 1320 O O . GLY A 1 212 ? 89.921 91.734 77.657 1.00 130.85 212 GLY A O 1
ATOM 1321 N N . ILE A 1 213 ? 87.829 92.290 77.029 1.00 130.48 213 ILE A N 1
ATOM 1322 C CA . ILE A 1 213 ? 87.270 92.177 78.374 1.00 130.48 213 ILE A CA 1
ATOM 1323 C C . ILE A 1 213 ? 87.027 90.699 78.658 1.00 130.48 213 ILE A C 1
ATOM 1324 O O . ILE A 1 213 ? 86.090 90.095 78.136 1.00 130.48 213 ILE A O 1
ATOM 1329 N N . THR A 1 214 ? 87.879 90.114 79.492 1.00 131.60 214 THR A N 1
ATOM 1330 C CA . THR A 1 214 ? 87.679 88.764 79.978 1.00 131.60 214 THR A CA 1
ATOM 1331 C C . THR A 1 214 ? 87.062 88.812 81.372 1.00 131.60 214 THR A C 1
ATOM 1332 O O . THR A 1 214 ? 86.945 89.871 81.992 1.00 131.60 214 THR A O 1
ATOM 1336 N N . LEU A 1 215 ? 86.658 87.646 81.875 1.00 130.01 215 LEU A N 1
ATOM 1337 C CA . LEU A 1 215 ? 86.083 87.592 83.213 1.00 130.01 215 LEU A CA 1
ATOM 1338 C C . LEU A 1 215 ? 87.094 88.024 84.264 1.00 130.01 215 LEU A C 1
ATOM 1339 O O . LEU A 1 215 ? 86.737 88.701 85.234 1.00 130.01 215 LEU A O 1
ATOM 1344 N N . PHE A 1 216 ? 88.358 87.638 84.090 1.00 126.97 216 PHE A N 1
ATOM 1345 C CA . PHE A 1 216 ? 89.370 87.992 85.077 1.00 126.97 216 PHE A CA 1
ATOM 1346 C C . PHE A 1 216 ? 89.536 89.499 85.192 1.00 126.97 216 PHE A C 1
ATOM 1347 O O . PHE A 1 216 ? 89.664 90.028 86.300 1.00 126.97 216 PHE A O 1
ATOM 1355 N N . LEU A 1 217 ? 89.552 90.210 84.066 1.00 125.86 217 LEU A N 1
ATOM 1356 C CA . LEU A 1 217 ? 89.707 91.656 84.152 1.00 125.86 217 LEU A CA 1
ATOM 1357 C C . LEU A 1 217 ? 88.468 92.316 84.735 1.00 125.86 217 LEU A C 1
ATOM 1358 O O . LEU A 1 217 ? 88.582 93.311 85.459 1.00 125.86 217 LEU A O 1
ATOM 1363 N N . LEU A 1 218 ? 87.281 91.787 84.438 1.00 124.77 218 LEU A N 1
ATOM 1364 C CA . LEU A 1 218 ? 86.082 92.296 85.091 1.00 124.77 218 LEU A CA 1
ATOM 1365 C C . LEU A 1 218 ? 86.177 92.129 86.597 1.00 124.77 218 LEU A C 1
ATOM 1366 O O . LEU A 1 218 ? 85.819 93.035 87.356 1.00 124.77 218 LEU A O 1
ATOM 1371 N N . LEU A 1 219 ? 86.659 90.973 87.046 1.00 124.03 219 LEU A N 1
ATOM 1372 C CA . LEU A 1 219 ? 86.820 90.752 88.476 1.00 124.03 219 LEU A CA 1
ATOM 1373 C C . LEU A 1 219 ? 87.869 91.683 89.062 1.00 124.03 219 LEU A C 1
ATOM 1374 O O . LEU A 1 219 ? 87.719 92.161 90.190 1.00 124.03 219 LEU A O 1
ATOM 1379 N N . LYS A 1 220 ? 88.942 91.947 88.317 1.00 122.02 220 LYS A N 1
ATOM 1380 C CA . LYS A 1 220 ? 89.942 92.899 88.785 1.00 122.02 220 LYS A CA 1
ATOM 1381 C C . LYS A 1 220 ? 89.334 94.278 88.973 1.00 122.02 220 LYS A C 1
ATOM 1382 O O . LYS A 1 220 ? 89.574 94.943 89.989 1.00 122.02 220 LYS A O 1
ATOM 1388 N N . ALA A 1 221 ? 88.540 94.722 88.001 1.00 123.04 221 ALA A N 1
ATOM 1389 C CA . ALA A 1 221 ? 87.892 96.022 88.112 1.00 123.04 221 ALA A CA 1
ATOM 1390 C C . ALA A 1 221 ? 86.925 96.052 89.283 1.00 123.04 221 ALA A C 1
ATOM 1391 O O . ALA A 1 221 ? 86.867 97.040 90.020 1.00 123.04 221 ALA A O 1
ATOM 1393 N N . PHE A 1 222 ? 86.156 94.981 89.468 1.00 120.79 222 PHE A N 1
ATOM 1394 C CA . PHE A 1 222 ? 85.220 94.932 90.583 1.00 120.79 222 PHE A CA 1
ATOM 1395 C C . PHE A 1 222 ? 85.952 94.994 91.914 1.00 120.79 222 PHE A C 1
ATOM 1396 O O . PHE A 1 222 ? 85.531 95.705 92.831 1.00 120.79 222 PHE A O 1
ATOM 1404 N N . SER A 1 223 ? 87.053 94.255 92.037 1.00 124.73 223 SER A N 1
ATOM 1405 C CA . SER A 1 223 ? 87.830 94.291 93.267 1.00 124.73 223 SER A CA 1
ATOM 1406 C C . SER A 1 223 ? 88.403 95.673 93.525 1.00 124.73 223 SER A C 1
ATOM 1407 O O . SER A 1 223 ? 88.352 96.159 94.659 1.00 124.73 223 SER A O 1
ATOM 1410 N N . SER A 1 224 ? 88.947 96.320 92.497 1.00 123.69 224 SER A N 1
ATOM 1411 C CA . SER A 1 224 ? 89.467 97.667 92.686 1.00 123.69 224 SER A CA 1
ATOM 1412 C C . SER A 1 224 ? 88.365 98.648 93.051 1.00 123.69 224 SER A C 1
ATOM 1413 O O . SER A 1 224 ? 88.596 99.566 93.844 1.00 123.69 224 SER A O 1
ATOM 1416 N N . GLY A 1 225 ? 87.171 98.473 92.492 1.00 124.23 225 GLY A N 1
ATOM 1417 C CA . GLY A 1 225 ? 86.055 99.330 92.825 1.00 124.23 225 GLY A CA 1
ATOM 1418 C C . GLY A 1 225 ? 85.443 99.078 94.178 1.00 124.23 225 GLY A C 1
ATOM 1419 O O . GLY A 1 225 ? 84.783 99.969 94.719 1.00 124.23 225 GLY A O 1
ATOM 1420 N N . CYS A 1 226 ? 85.646 97.890 94.742 1.00 124.35 226 CYS A N 1
ATOM 1421 C CA . CYS A 1 226 ? 85.174 97.638 96.098 1.00 124.35 226 CYS A CA 1
ATOM 1422 C C . CYS A 1 226 ? 85.839 98.529 97.131 1.00 124.35 226 CYS A C 1
ATOM 1423 O O . CYS A 1 226 ? 85.469 98.456 98.306 1.00 124.35 226 CYS A O 1
ATOM 1426 N N . SER A 1 227 ? 86.798 99.362 96.738 1.00 122.48 227 SER A N 1
ATOM 1427 C CA . SER A 1 227 ? 87.374 100.335 97.652 1.00 122.48 227 SER A CA 1
ATOM 1428 C C . SER A 1 227 ? 86.429 101.488 97.951 1.00 122.48 227 SER A C 1
ATOM 1429 O O . SER A 1 227 ? 86.841 102.450 98.604 1.00 122.48 227 SER A O 1
ATOM 1432 N N . ALA A 1 228 ? 85.192 101.438 97.462 1.00 121.26 228 ALA A N 1
ATOM 1433 C CA . ALA A 1 228 ? 84.181 102.386 97.900 1.00 121.26 228 ALA A CA 1
ATOM 1434 C C . ALA A 1 228 ? 83.585 102.007 99.246 1.00 121.26 228 ALA A C 1
ATOM 1435 O O . ALA A 1 228 ? 83.013 102.867 99.920 1.00 121.26 228 ALA A O 1
ATOM 1437 N N . LEU A 1 229 ? 83.705 100.745 99.646 1.00 119.34 229 LEU A N 1
ATOM 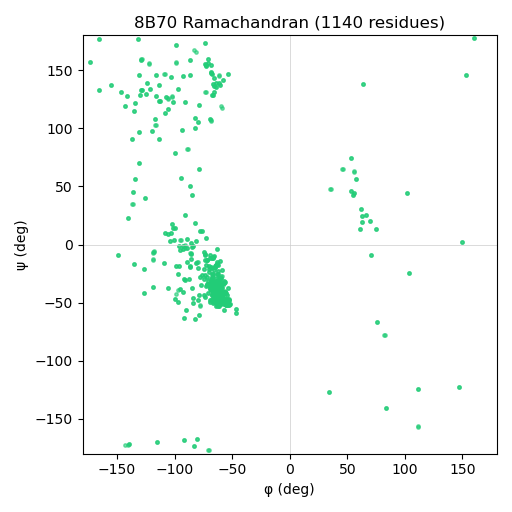1438 C CA . LEU A 1 229 ? 83.203 100.284 100.937 1.00 119.34 229 LEU A CA 1
ATOM 1439 C C . LEU A 1 229 ? 84.364 100.221 101.927 1.00 119.34 229 LEU A C 1
ATOM 1440 O O . LEU A 1 229 ? 84.922 99.169 102.229 1.00 119.34 229 LEU A O 1
ATOM 1445 N N . THR A 1 230 ? 84.722 101.398 102.431 1.00 121.67 230 THR A N 1
ATOM 1446 C CA . THR A 1 230 ? 85.966 101.603 103.163 1.00 121.67 230 THR A CA 1
ATOM 1447 C C . THR A 1 230 ? 85.707 102.418 104.427 1.00 121.67 230 THR A C 1
ATOM 1448 O O . THR A 1 230 ? 86.298 103.475 104.639 1.00 121.67 230 THR A O 1
ATOM 1452 N N . GLY A 1 231 ? 84.807 101.933 105.275 1.00 122.40 231 GLY A N 1
ATOM 1453 C CA . GLY A 1 231 ? 84.435 102.718 106.431 1.00 122.40 231 GLY A CA 1
ATOM 1454 C C . GLY A 1 231 ? 83.018 102.522 106.915 1.00 122.40 231 GLY A C 1
ATOM 1455 O O . GLY A 1 231 ? 82.592 103.180 107.868 1.00 122.40 231 GLY A O 1
ATOM 1456 N N . VAL A 1 232 ? 82.269 101.626 106.271 1.00 121.07 232 VAL A N 1
ATOM 1457 C CA . VAL A 1 232 ? 81.011 101.177 106.854 1.00 121.07 232 VAL A CA 1
ATOM 1458 C C . VAL A 1 232 ? 81.241 100.513 108.204 1.00 121.07 232 VAL A C 1
ATOM 1459 O O . VAL A 1 232 ? 80.291 100.292 108.959 1.00 121.07 232 VAL A O 1
ATOM 1463 N N . GLU A 1 233 ? 82.493 100.179 108.520 1.00 123.70 233 GLU A N 1
ATOM 1464 C CA . GLU A 1 233 ? 82.835 99.628 109.825 1.00 123.70 233 GLU A CA 1
ATOM 1465 C C . GLU A 1 233 ? 82.568 100.614 110.955 1.00 123.70 233 GLU A C 1
ATOM 1466 O O . GLU A 1 233 ? 82.204 100.202 112.061 1.00 123.70 233 GLU A O 1
ATOM 1472 N N . ALA A 1 234 ? 82.726 101.913 110.692 1.00 121.56 234 ALA A N 1
ATOM 1473 C CA . ALA A 1 234 ? 82.887 102.884 111.772 1.00 121.56 234 ALA A CA 1
ATOM 1474 C C . ALA A 1 234 ? 81.685 102.916 112.706 1.00 121.56 234 ALA A C 1
ATOM 1475 O O . ALA A 1 234 ? 81.849 102.950 113.930 1.00 121.56 234 ALA A O 1
ATOM 1477 N N . ILE A 1 235 ? 80.471 102.906 112.154 1.00 121.65 235 ILE A N 1
ATOM 1478 C CA . ILE A 1 235 ? 79.287 103.075 112.990 1.00 121.65 235 ILE A CA 1
ATOM 1479 C C . ILE A 1 235 ? 79.170 101.942 113.997 1.00 121.65 235 ILE A C 1
ATOM 1480 O O . ILE A 1 235 ? 78.835 102.165 115.165 1.00 121.65 235 ILE A O 1
ATOM 1485 N N . SER A 1 236 ? 79.458 100.713 113.574 1.00 120.60 236 SER A N 1
ATOM 1486 C CA . SER A 1 236 ? 79.393 99.583 114.489 1.00 120.60 236 SER A CA 1
ATOM 1487 C C . SER A 1 236 ? 80.391 99.692 115.630 1.00 120.60 236 SER A C 1
ATOM 1488 O O . SER A 1 236 ? 80.244 98.979 116.626 1.00 120.60 236 SER A O 1
ATOM 1491 N N . ASN A 1 237 ? 81.393 100.555 115.512 1.00 120.18 237 ASN A N 1
ATOM 1492 C CA . ASN A 1 237 ? 82.422 100.693 116.528 1.00 120.18 237 ASN A CA 1
ATOM 1493 C C . ASN A 1 237 ? 82.108 101.770 117.555 1.00 120.18 237 ASN A C 1
ATOM 1494 O O . ASN A 1 237 ? 82.896 101.966 118.484 1.00 120.18 237 ASN A O 1
ATOM 1499 N N . ALA A 1 238 ? 80.985 102.470 117.418 1.00 116.21 238 ALA A N 1
ATOM 1500 C CA . ALA A 1 238 ? 80.639 103.557 118.325 1.00 116.21 238 ALA A CA 1
ATOM 1501 C C . ALA A 1 238 ? 79.173 103.477 118.717 1.00 116.21 238 ALA A C 1
ATOM 1502 O O . ALA A 1 238 ? 78.455 104.481 118.716 1.00 116.21 238 ALA A O 1
ATOM 1504 N N . ILE A 1 239 ? 78.709 102.272 119.049 1.00 118.64 239 ILE A N 1
ATOM 1505 C CA . ILE A 1 239 ? 77.306 102.100 119.433 1.00 118.64 239 ILE A CA 1
ATOM 1506 C C . ILE A 1 239 ? 76.928 102.896 120.674 1.00 118.64 239 ILE A C 1
ATOM 1507 O O . ILE A 1 239 ? 75.867 103.536 120.664 1.00 118.64 239 ILE A O 1
ATOM 1512 N N . PRO A 1 240 ? 77.703 102.901 121.766 1.00 119.08 240 PRO A N 1
ATOM 1513 C CA . PRO A 1 240 ? 77.206 103.542 122.995 1.00 119.08 240 PRO A CA 1
ATOM 1514 C C . PRO A 1 240 ? 76.854 105.009 122.836 1.00 119.08 240 PRO A C 1
ATOM 1515 O O . PRO A 1 240 ? 75.903 105.476 123.473 1.00 119.08 240 PRO A O 1
ATOM 1519 N N . ALA A 1 241 ? 77.576 105.751 122.004 1.00 120.19 241 ALA A N 1
ATOM 1520 C CA . ALA A 1 241 ? 77.320 107.181 121.842 1.00 120.19 241 ALA A CA 1
ATOM 1521 C C . ALA A 1 241 ? 76.115 107.411 120.929 1.00 120.19 241 ALA A C 1
ATOM 1522 O O . ALA A 1 241 ? 76.217 107.965 119.838 1.00 120.19 241 ALA A O 1
ATOM 1524 N N . PHE A 1 242 ? 74.952 106.978 121.404 1.00 123.04 242 PHE A N 1
ATOM 1525 C CA . PHE A 1 242 ? 73.716 107.107 120.645 1.00 123.04 242 PHE A CA 1
ATOM 1526 C C . PHE A 1 242 ? 72.597 107.493 121.603 1.00 123.04 242 PHE A C 1
ATOM 1527 O O . PHE A 1 242 ? 72.832 107.793 122.776 1.00 123.04 242 PHE A O 1
ATOM 1535 N N . LYS A 1 243 ? 71.368 107.482 121.099 1.00 128.83 243 LYS A N 1
ATOM 1536 C CA . LYS A 1 243 ? 70.215 107.883 121.892 1.00 128.83 243 LYS A CA 1
ATOM 1537 C C . LYS A 1 243 ? 69.785 106.729 122.795 1.00 128.83 243 LYS A C 1
ATOM 1538 O O . LYS A 1 243 ? 70.504 105.742 122.967 1.00 128.83 243 LYS A O 1
ATOM 1544 N N . ASN A 1 244 ? 68.597 106.851 123.388 1.00 131.54 244 ASN A N 1
ATOM 1545 C CA . ASN A 1 244 ? 68.186 105.935 124.450 1.00 131.54 244 ASN A CA 1
ATOM 1546 C C . ASN A 1 244 ? 68.177 104.474 124.013 1.00 131.54 244 ASN A C 1
ATOM 1547 O O . ASN A 1 244 ? 68.737 103.641 124.742 1.00 131.54 244 ASN A O 1
ATOM 1549 N N . PRO A 1 245 ? 67.582 104.085 122.886 1.00 128.34 245 PRO A N 1
ATOM 1550 C CA . PRO A 1 245 ? 67.906 102.778 122.313 1.00 128.34 245 PRO A CA 1
ATOM 1551 C C . PRO A 1 245 ? 69.187 102.865 121.507 1.00 128.34 245 PRO A C 1
ATOM 1552 O O . PRO A 1 245 ? 69.201 103.462 120.421 1.00 128.34 245 PRO A O 1
ATOM 1556 N N . PRO A 1 246 ? 70.285 102.287 121.992 1.00 124.28 246 PRO A N 1
ATOM 1557 C CA . PRO A 1 246 ? 71.535 102.401 121.230 1.00 124.28 246 PRO A CA 1
ATOM 1558 C C . PRO A 1 246 ? 71.556 101.508 120.008 1.00 124.28 246 PRO A C 1
ATOM 1559 O O . PRO A 1 246 ? 71.972 101.948 118.930 1.00 124.28 246 PRO A O 1
ATOM 1563 N N . ALA A 1 247 ? 71.103 100.263 120.144 1.00 122.78 247 ALA A N 1
ATOM 1564 C CA . ALA A 1 247 ? 71.174 99.324 119.032 1.00 122.78 247 ALA A CA 1
ATOM 1565 C C . ALA A 1 247 ? 70.286 99.765 117.875 1.00 122.78 247 ALA A C 1
ATOM 1566 O O . ALA A 1 247 ? 70.731 99.805 116.723 1.00 122.78 247 ALA A O 1
ATOM 1568 N N . ARG A 1 248 ? 69.024 100.090 118.160 1.00 126.76 248 ARG A N 1
ATOM 1569 C CA . ARG A 1 248 ? 68.109 100.489 117.096 1.00 126.76 248 ARG A CA 1
ATOM 1570 C C . ARG A 1 248 ? 68.596 101.749 116.399 1.00 126.76 248 ARG A C 1
ATOM 1571 O O . ARG A 1 248 ? 68.585 101.836 115.165 1.00 126.76 248 ARG A O 1
ATOM 1579 N N . ASN A 1 249 ? 69.020 102.744 117.177 1.00 126.82 249 ASN A N 1
ATOM 1580 C CA . ASN A 1 249 ? 69.467 103.994 116.580 1.00 126.82 249 ASN A CA 1
ATOM 1581 C C . ASN A 1 249 ? 70.715 103.783 115.738 1.00 126.82 249 ASN A C 1
ATOM 1582 O O . ASN A 1 249 ? 70.823 104.324 114.632 1.00 126.82 249 ASN A O 1
ATOM 1587 N N . ALA A 1 250 ? 71.665 102.993 116.238 1.00 123.63 250 ALA A N 1
ATOM 1588 C CA . ALA A 1 250 ? 72.870 102.726 115.464 1.00 123.63 250 ALA A CA 1
ATOM 1589 C C . ALA A 1 250 ? 72.546 101.981 114.178 1.00 123.63 250 ALA A C 1
ATOM 1590 O O . ALA A 1 250 ? 73.098 102.295 113.119 1.00 123.63 250 ALA A O 1
ATOM 1592 N N . ALA A 1 251 ? 71.648 100.999 114.245 1.00 124.72 251 ALA A N 1
ATOM 1593 C CA . ALA A 1 251 ? 71.290 100.255 113.044 1.00 124.72 251 ALA A CA 1
ATOM 1594 C C . ALA A 1 251 ? 70.608 101.150 112.020 1.00 124.72 251 ALA A C 1
ATOM 1595 O O . ALA A 1 251 ? 70.902 101.070 110.822 1.00 124.72 251 ALA A O 1
ATOM 1597 N N . ARG A 1 252 ? 69.693 102.009 112.468 1.00 128.05 252 ARG A N 1
ATOM 1598 C CA . ARG A 1 252 ? 69.010 102.889 111.529 1.00 128.05 252 ARG A CA 1
ATOM 1599 C C . ARG A 1 252 ? 69.969 103.911 110.935 1.00 128.05 252 ARG A C 1
ATOM 1600 O O . ARG A 1 252 ? 69.879 104.235 109.745 1.00 128.05 252 ARG A O 1
ATOM 1608 N N . THR A 1 253 ? 70.902 104.421 111.739 1.00 124.61 253 THR A N 1
ATOM 1609 C CA . THR A 1 253 ? 71.910 105.327 111.203 1.00 124.61 253 THR A CA 1
ATOM 1610 C C . THR A 1 253 ? 72.783 104.628 110.174 1.00 124.61 253 THR A C 1
ATOM 1611 O O . THR A 1 253 ? 73.116 105.210 109.137 1.00 124.61 253 THR A O 1
ATOM 1615 N N . LEU A 1 254 ? 73.164 103.380 110.442 1.00 121.47 254 LEU A N 1
ATOM 1616 C CA . LEU A 1 254 ? 73.956 102.636 109.473 1.00 121.47 254 LEU A CA 1
ATOM 1617 C C . LEU A 1 254 ? 73.182 102.420 108.183 1.00 121.47 254 LEU A C 1
ATOM 1618 O O . LEU A 1 254 ? 73.746 102.535 107.092 1.00 121.47 254 LEU A O 1
ATOM 1623 N N . ALA A 1 255 ? 71.892 102.107 108.285 1.00 120.47 255 ALA A N 1
ATOM 1624 C CA . ALA A 1 255 ? 71.087 101.935 107.081 1.00 120.47 255 ALA A CA 1
ATOM 1625 C C . ALA A 1 255 ? 71.003 103.230 106.286 1.00 120.47 255 ALA A C 1
ATOM 1626 O O . ALA A 1 255 ? 71.127 103.223 105.054 1.00 120.47 255 ALA A O 1
ATOM 1628 N N . MET A 1 256 ? 70.795 104.354 106.971 1.00 126.36 256 MET A N 1
ATOM 1629 C CA . MET A 1 256 ? 70.725 105.633 106.275 1.00 126.36 256 MET A CA 1
ATOM 1630 C C . MET A 1 256 ? 72.045 105.957 105.593 1.00 126.36 256 MET A C 1
ATOM 1631 O O . MET A 1 256 ? 72.066 106.415 104.444 1.00 126.36 256 MET A O 1
ATOM 1636 N N . MET A 1 257 ? 73.158 105.723 106.286 1.00 124.04 257 MET A N 1
ATOM 1637 C CA . MET A 1 257 ? 74.466 105.975 105.697 1.00 124.04 257 MET A CA 1
ATOM 1638 C C . MET A 1 257 ? 74.707 105.078 104.493 1.00 124.04 257 MET A C 1
ATOM 1639 O O . MET A 1 257 ? 75.273 105.517 103.487 1.00 124.04 257 MET A O 1
ATOM 1644 N N . GLY A 1 258 ? 74.290 103.818 104.578 1.00 118.34 258 GLY A N 1
ATOM 1645 C CA . GLY A 1 258 ? 74.432 102.931 103.440 1.00 118.34 258 GLY A CA 1
ATOM 1646 C C . GLY A 1 258 ? 73.630 103.398 102.243 1.00 118.34 258 GLY A C 1
ATOM 1647 O O . GLY A 1 258 ? 74.113 103.365 101.110 1.00 118.34 258 GLY A O 1
ATOM 1648 N N . ILE A 1 259 ? 72.396 103.845 102.477 1.00 116.43 259 ILE A N 1
ATOM 1649 C CA . ILE A 1 259 ? 71.586 104.349 101.373 1.00 116.43 259 ILE A CA 1
ATOM 1650 C C . ILE A 1 259 ? 72.228 105.583 100.756 1.00 116.43 259 ILE A C 1
ATOM 1651 O O . ILE A 1 259 ? 72.279 105.725 99.528 1.00 116.43 259 ILE A O 1
ATOM 1656 N N . LEU A 1 260 ? 72.723 106.497 101.592 1.00 116.82 260 LEU A N 1
ATOM 1657 C CA . LEU A 1 260 ? 73.371 107.692 101.063 1.00 116.82 260 LEU A CA 1
ATOM 1658 C C . LEU A 1 260 ? 74.590 107.332 100.231 1.00 116.82 260 LEU A C 1
ATOM 1659 O O . LEU A 1 260 ? 74.793 107.880 99.140 1.00 116.82 260 LEU A O 1
ATOM 1664 N N . LEU A 1 261 ? 75.416 106.414 100.731 1.00 116.97 261 LEU A N 1
ATOM 1665 C CA . LEU A 1 261 ? 76.602 106.011 99.990 1.00 116.97 261 LEU A CA 1
ATOM 1666 C C . LEU A 1 261 ? 76.225 105.362 98.670 1.00 116.97 261 LEU A C 1
ATOM 1667 O O . LEU A 1 261 ? 76.855 105.624 97.641 1.00 116.97 261 LEU A O 1
ATOM 1672 N N . ALA A 1 262 ? 75.201 104.510 98.679 1.00 116.07 262 ALA A N 1
ATOM 1673 C CA . ALA A 1 262 ? 74.775 103.870 97.442 1.00 116.07 262 ALA A CA 1
ATOM 1674 C C . ALA A 1 262 ? 74.304 104.900 96.430 1.00 116.07 262 ALA A C 1
ATOM 1675 O O . ALA A 1 262 ? 74.677 104.838 95.253 1.00 116.07 262 ALA A O 1
ATOM 1677 N N . ILE A 1 263 ? 73.497 105.865 96.871 1.00 117.37 263 ILE A N 1
ATOM 1678 C CA . ILE A 1 263 ? 73.001 106.885 95.952 1.00 117.37 263 ILE A CA 1
ATOM 1679 C C . ILE A 1 263 ? 74.158 107.679 95.367 1.00 117.37 263 ILE A C 1
ATOM 1680 O O . ILE A 1 263 ? 74.245 107.875 94.150 1.00 117.37 263 ILE A O 1
ATOM 1685 N N . LEU A 1 264 ? 75.071 108.141 96.224 1.00 118.01 264 LEU A N 1
ATOM 1686 C CA . LEU A 1 264 ? 76.184 108.947 95.736 1.00 118.01 264 LEU A CA 1
ATOM 1687 C C . LEU A 1 264 ? 77.051 108.164 94.763 1.00 118.01 264 LEU A C 1
ATOM 1688 O O . LEU A 1 264 ? 77.403 108.668 93.691 1.00 118.01 264 LEU A O 1
ATOM 1693 N N . PHE A 1 265 ? 77.407 106.931 95.116 1.00 118.90 265 PHE A N 1
ATOM 1694 C CA . PHE A 1 265 ? 78.285 106.151 94.258 1.00 118.90 265 PHE A CA 1
ATOM 1695 C C . PHE A 1 265 ? 77.623 105.846 92.924 1.00 118.90 265 PHE A C 1
ATOM 1696 O O . PHE A 1 265 ? 78.252 105.986 91.867 1.00 118.90 265 PHE A O 1
ATOM 1704 N N . SER A 1 266 ? 76.353 105.436 92.947 1.00 119.96 266 SER A N 1
ATOM 1705 C CA . SER A 1 266 ? 75.661 105.140 91.702 1.00 119.96 266 SER A CA 1
ATOM 1706 C C . SER A 1 266 ? 75.548 106.379 90.831 1.00 119.96 266 SER A C 1
ATOM 1707 O O . SER A 1 266 ? 75.778 106.313 89.618 1.00 119.96 266 SER A O 1
ATOM 1710 N N . GLY A 1 267 ? 75.202 107.520 91.426 1.00 121.74 267 GLY A N 1
ATOM 1711 C CA . GLY A 1 267 ? 75.086 108.734 90.640 1.00 121.74 267 GLY A CA 1
ATOM 1712 C C . GLY A 1 267 ? 76.407 109.149 90.027 1.00 121.74 267 GLY A C 1
ATOM 1713 O O . GLY A 1 267 ? 76.468 109.543 88.861 1.00 121.74 267 GLY A O 1
ATOM 1714 N N . ILE A 1 268 ? 77.486 109.065 90.805 1.00 119.97 268 ILE A N 1
ATOM 1715 C CA . ILE A 1 268 ? 78.792 109.444 90.285 1.00 119.97 268 ILE A CA 1
ATOM 1716 C C . ILE A 1 268 ? 79.196 108.528 89.142 1.00 119.97 268 ILE A C 1
ATOM 1717 O O . ILE A 1 268 ? 79.698 108.987 88.111 1.00 119.97 268 ILE A O 1
ATOM 1722 N N . THR A 1 269 ? 78.986 107.221 89.298 1.00 119.91 269 THR A N 1
ATOM 1723 C CA . THR A 1 269 ? 79.344 106.302 88.225 1.00 119.91 269 THR A CA 1
ATOM 1724 C C . THR A 1 269 ? 78.510 106.553 86.977 1.00 119.91 269 THR A C 1
ATOM 1725 O O . THR A 1 269 ? 79.036 106.532 85.858 1.00 119.91 269 THR A O 1
ATOM 1729 N N . VAL A 1 270 ? 77.210 106.800 87.145 1.00 121.46 270 VAL A N 1
ATOM 1730 C CA . VAL A 1 270 ? 76.360 107.076 85.993 1.00 121.46 270 VAL A CA 1
ATOM 1731 C C . VAL A 1 270 ? 76.819 108.339 85.282 1.00 121.46 270 VAL A C 1
ATOM 1732 O O . VAL A 1 270 ? 76.916 108.373 84.050 1.00 121.46 270 VAL A O 1
ATOM 1736 N N . LEU A 1 271 ? 77.118 109.393 86.040 1.00 123.60 271 LEU A N 1
ATOM 1737 C CA . LEU A 1 271 ? 77.599 110.623 85.425 1.00 123.60 271 LEU A CA 1
ATOM 1738 C C . LEU A 1 271 ? 78.908 110.393 84.687 1.00 123.60 271 LEU A C 1
ATOM 1739 O O . LEU A 1 271 ? 79.084 110.865 83.559 1.00 123.60 271 LEU A O 1
ATOM 1744 N N . ALA A 1 272 ? 79.835 109.660 85.303 1.00 124.38 272 ALA A N 1
ATOM 1745 C CA . ALA A 1 272 ? 81.118 109.413 84.662 1.00 124.38 272 ALA A CA 1
ATOM 1746 C C . ALA A 1 272 ? 80.952 108.637 83.367 1.00 124.38 272 ALA A C 1
ATOM 1747 O O . ALA A 1 272 ? 81.623 108.940 82.375 1.00 124.38 272 ALA A O 1
ATOM 1749 N N . TYR A 1 273 ? 80.073 107.637 83.355 1.00 123.49 273 TYR A N 1
ATOM 1750 C CA . TYR A 1 273 ? 79.812 106.923 82.112 1.00 123.49 273 TYR A CA 1
ATOM 1751 C C . TYR A 1 273 ? 79.174 107.838 81.078 1.00 123.49 273 TYR A C 1
ATOM 1752 O O . TYR A 1 273 ? 79.508 107.771 79.891 1.00 123.49 273 TYR A O 1
ATOM 1761 N N . GLY A 1 274 ? 78.252 108.699 81.510 1.00 122.89 274 GLY A N 1
ATOM 1762 C CA . GLY A 1 274 ? 77.556 109.573 80.584 1.00 122.89 274 GLY A CA 1
ATOM 1763 C C . GLY A 1 274 ? 78.454 110.550 79.862 1.00 122.89 274 GLY A C 1
ATOM 1764 O O . GLY A 1 274 ? 78.237 110.813 78.676 1.00 122.89 274 GLY A O 1
ATOM 1765 N N . TYR A 1 275 ? 79.458 111.093 80.543 1.00 124.62 275 TYR A N 1
ATOM 1766 C CA . TYR A 1 275 ? 80.354 112.064 79.937 1.00 124.62 275 TYR A CA 1
ATOM 1767 C C . TYR A 1 275 ? 81.597 111.428 79.335 1.00 124.62 275 TYR A C 1
ATOM 1768 O O . TYR A 1 275 ? 82.409 112.140 78.739 1.00 124.62 275 TYR A O 1
ATOM 1777 N N . GLY A 1 276 ? 81.768 110.121 79.481 1.00 124.69 276 GLY A N 1
ATOM 1778 C CA . GLY A 1 276 ? 83.008 109.476 79.105 1.00 124.69 276 GLY A CA 1
ATOM 1779 C C . GLY A 1 276 ? 84.042 109.612 80.202 1.00 124.69 276 GLY A C 1
ATOM 1780 O O . GLY A 1 276 ? 84.263 108.672 80.968 1.00 124.69 276 GLY A O 1
ATOM 1781 N N . THR A 1 277 ? 84.655 110.788 80.299 1.00 126.06 277 THR A N 1
ATOM 1782 C CA . THR A 1 277 ? 85.559 111.150 81.391 1.00 126.06 277 THR A CA 1
ATOM 1783 C C . THR A 1 277 ? 86.562 110.044 81.701 1.00 126.06 277 THR A C 1
ATOM 1784 O O . THR A 1 277 ? 86.554 109.439 82.771 1.00 126.06 277 THR A O 1
ATOM 1788 N N . ALA A 1 278 ? 87.429 109.777 80.733 1.00 125.11 278 ALA A N 1
ATOM 1789 C CA . ALA A 1 278 ? 88.540 108.886 80.997 1.00 125.11 278 ALA A CA 1
ATOM 1790 C C . ALA A 1 278 ? 89.420 109.486 82.091 1.00 125.11 278 ALA A C 1
ATOM 1791 O O . ALA A 1 278 ? 89.566 110.707 82.181 1.00 125.11 278 ALA A O 1
ATOM 1793 N N . PRO A 1 279 ? 90.006 108.659 82.941 1.00 122.04 279 PRO A N 1
ATOM 1794 C CA . PRO A 1 279 ? 90.801 109.195 84.051 1.00 122.04 279 PRO A CA 1
ATOM 1795 C C . PRO A 1 279 ? 92.083 109.859 83.582 1.00 122.04 279 PRO A C 1
ATOM 1796 O O . PRO A 1 279 ? 93.022 109.184 83.154 1.00 122.04 279 PRO A O 1
ATOM 1800 N N . LYS A 1 280 ? 92.130 111.184 83.663 1.00 125.67 280 LYS A N 1
ATOM 1801 C CA . LYS A 1 280 ? 93.326 111.912 83.292 1.00 125.67 280 LYS A CA 1
ATOM 1802 C C . LYS A 1 280 ? 94.408 111.724 84.350 1.00 125.67 280 LYS A C 1
ATOM 1803 O O . LYS A 1 280 ? 94.113 111.474 85.519 1.00 125.67 280 LYS A O 1
ATOM 1809 N N . PRO A 1 281 ? 95.679 111.837 83.958 1.00 127.30 281 PRO A N 1
ATOM 1810 C CA . PRO A 1 281 ? 96.769 111.647 84.924 1.00 127.30 281 PRO A CA 1
ATOM 1811 C C . PRO A 1 281 ? 96.942 112.788 85.909 1.00 127.30 281 PRO A C 1
ATOM 1812 O O . PRO A 1 281 ? 97.720 112.640 86.860 1.00 127.30 281 PRO A O 1
ATOM 1816 N N . ASP A 1 282 ? 96.261 113.914 85.723 1.00 128.96 282 ASP A N 1
ATOM 1817 C CA . ASP A 1 282 ? 96.448 115.068 86.595 1.00 128.96 282 ASP A CA 1
ATOM 1818 C C . ASP A 1 282 ? 95.111 115.692 86.959 1.00 128.96 282 ASP A C 1
ATOM 1819 O O . ASP A 1 282 ? 94.998 116.912 87.108 1.00 128.96 282 ASP A O 1
ATOM 1824 N N . GLU A 1 283 ? 94.079 114.864 87.109 1.00 128.14 283 GLU A N 1
ATOM 1825 C CA . GLU A 1 283 ? 92.764 115.359 87.495 1.00 128.14 283 GLU A CA 1
ATOM 1826 C C . GLU A 1 283 ? 91.861 114.220 87.943 1.00 128.14 283 GLU A C 1
ATOM 1827 O O . GLU A 1 283 ? 91.776 113.187 87.273 1.00 128.14 283 GLU A O 1
ATOM 1833 N N . THR A 1 284 ? 91.181 114.399 89.070 1.00 125.83 284 THR A N 1
ATOM 1834 C CA . THR A 1 284 ? 90.268 113.379 89.551 1.00 125.83 284 THR A CA 1
ATOM 1835 C C . THR A 1 284 ? 89.029 113.311 88.666 1.00 125.83 284 THR A C 1
ATOM 1836 O O . THR A 1 284 ? 88.667 114.270 87.980 1.00 125.83 284 THR A O 1
ATOM 1840 N N . VAL A 1 285 ? 88.376 112.150 88.690 1.00 124.47 285 VAL A N 1
ATOM 1841 C CA . VAL A 1 285 ? 87.165 111.971 87.899 1.00 124.47 285 VAL A CA 1
ATOM 1842 C C . VAL A 1 285 ? 86.077 112.924 88.367 1.00 124.47 285 VAL A C 1
ATOM 1843 O O . VAL A 1 285 ? 85.326 113.475 87.555 1.00 124.47 285 VAL A O 1
ATOM 1847 N N . VAL A 1 286 ? 85.972 113.135 89.677 1.00 124.13 286 VAL A N 1
ATOM 1848 C CA . VAL A 1 286 ? 84.978 114.073 90.186 1.00 124.13 286 VAL A CA 1
ATOM 1849 C C . VAL A 1 286 ? 85.267 115.478 89.683 1.00 124.13 286 VAL A C 1
ATOM 1850 O O . VAL A 1 286 ? 84.348 116.223 89.323 1.00 124.13 286 VAL A O 1
ATOM 1854 N N . SER A 1 287 ? 86.540 115.870 89.658 1.00 126.60 287 SER A N 1
ATOM 1855 C CA . SER A 1 287 ? 86.885 117.189 89.144 1.00 126.60 287 SER A CA 1
ATOM 1856 C C . SER A 1 287 ? 86.511 117.320 87.677 1.00 126.60 287 SER A C 1
ATOM 1857 O O . SER A 1 287 ? 85.977 118.351 87.255 1.00 126.60 287 SER A O 1
ATOM 1860 N N . GLN A 1 288 ? 86.786 116.286 86.881 1.00 127.50 288 GLN A N 1
ATOM 1861 C CA . GLN A 1 288 ? 86.411 116.325 85.473 1.00 127.50 288 GLN A CA 1
ATOM 1862 C C . GLN A 1 288 ? 84.904 116.436 85.311 1.00 127.50 288 GLN A C 1
ATOM 1863 O O . GLN A 1 288 ? 84.416 117.199 84.470 1.00 127.50 288 GLN A O 1
ATOM 1869 N N . ILE A 1 289 ? 84.151 115.681 86.108 1.00 125.57 289 ILE A N 1
ATOM 1870 C CA . ILE A 1 289 ? 82.698 115.728 86.019 1.00 125.57 289 ILE A CA 1
ATOM 1871 C C . ILE A 1 289 ? 82.192 117.117 86.365 1.00 125.57 289 ILE A C 1
ATOM 1872 O O . ILE A 1 289 ? 81.333 117.673 85.672 1.00 125.57 289 ILE A O 1
ATOM 1877 N N . ALA A 1 290 ? 82.720 117.705 87.438 1.00 128.43 290 ALA A N 1
ATOM 1878 C CA . ALA A 1 290 ? 82.275 119.032 87.840 1.00 128.43 290 ALA A CA 1
ATOM 1879 C C . ALA A 1 290 ? 82.621 120.075 86.788 1.00 128.43 290 ALA A C 1
ATOM 1880 O O . ALA A 1 290 ? 81.785 120.917 86.443 1.00 128.43 290 ALA A O 1
ATOM 1882 N N . SER A 1 291 ? 83.845 120.030 86.260 1.00 130.59 291 SER A N 1
ATOM 1883 C CA . SER A 1 291 ? 84.261 121.027 85.281 1.00 130.59 291 SER A CA 1
ATOM 1884 C C . SER A 1 291 ? 83.415 120.963 84.020 1.00 130.59 291 SER A C 1
ATOM 1885 O O . SER A 1 291 ? 82.991 122.003 83.508 1.00 130.59 291 SER A O 1
ATOM 1888 N N . GLU A 1 292 ? 83.149 119.766 83.513 1.00 131.34 292 GLU A N 1
ATOM 1889 C CA . GLU A 1 292 ? 82.320 119.611 82.329 1.00 131.34 292 GLU A CA 1
ATOM 1890 C C . GLU A 1 292 ? 80.849 119.856 82.611 1.00 131.34 292 GLU A C 1
ATOM 1891 O O . GLU A 1 292 ? 80.052 119.911 81.670 1.00 131.34 292 GLU A O 1
ATOM 1897 N N . THR A 1 293 ? 80.470 120.003 83.875 1.00 130.87 293 THR A N 1
ATOM 1898 C CA . THR A 1 293 ? 79.093 120.281 84.251 1.00 130.87 293 THR A CA 1
ATOM 1899 C C . THR A 1 293 ? 78.859 121.751 84.553 1.00 130.87 293 THR A C 1
ATOM 1900 O O . THR A 1 293 ? 77.890 122.337 84.064 1.00 130.87 293 THR A O 1
ATOM 1904 N N . PHE A 1 294 ? 79.731 122.369 85.345 1.00 131.72 294 PHE A N 1
ATOM 1905 C CA . PHE A 1 294 ? 79.561 123.760 85.739 1.00 131.72 294 PHE A CA 1
ATOM 1906 C C . PHE A 1 294 ? 80.509 124.707 85.021 1.00 131.72 294 PHE A C 1
ATOM 1907 O O . PHE A 1 294 ? 80.115 125.826 84.685 1.00 131.72 294 PHE A O 1
ATOM 1915 N N . GLY A 1 295 ? 81.748 124.294 84.780 1.00 131.50 295 GLY A N 1
ATOM 1916 C CA . GLY A 1 295 ? 82.628 125.084 83.943 1.00 131.50 295 GLY A CA 1
ATOM 1917 C C . GLY A 1 295 ? 83.661 125.918 84.669 1.00 131.50 295 GLY A C 1
ATOM 1918 O O . GLY A 1 295 ? 83.869 127.083 84.317 1.00 131.50 295 GLY A O 1
ATOM 1919 N N . ARG A 1 296 ? 84.315 125.339 85.674 1.00 127.32 296 ARG A N 1
ATOM 1920 C CA . ARG A 1 296 ? 85.421 125.994 86.372 1.00 127.32 296 ARG A CA 1
ATOM 1921 C C . ARG A 1 296 ? 85.012 127.355 86.927 1.00 127.32 296 ARG A C 1
ATOM 1922 O O . ARG A 1 296 ? 85.744 128.339 86.815 1.00 127.32 296 ARG A O 1
ATOM 1930 N N . ASN A 1 297 ? 83.839 127.409 87.536 1.00 128.59 297 ASN A N 1
ATOM 1931 C CA . ASN A 1 297 ? 83.336 128.611 88.179 1.00 128.59 297 ASN A CA 1
ATOM 1932 C C . ASN A 1 297 ? 83.218 128.339 89.674 1.00 128.59 297 ASN A C 1
ATOM 1933 O O . ASN A 1 297 ? 83.706 127.324 90.178 1.00 128.59 297 ASN A O 1
ATOM 1938 N N . VAL A 1 298 ? 82.576 129.265 90.387 1.00 129.55 298 VAL A N 1
ATOM 1939 C CA . VAL A 1 298 ? 82.527 129.176 91.842 1.00 129.55 298 VAL A CA 1
ATOM 1940 C C . VAL A 1 298 ? 81.934 127.848 92.294 1.00 129.55 298 VAL A C 1
ATOM 1941 O O . VAL A 1 298 ? 82.334 127.307 93.330 1.00 129.55 298 VAL A O 1
ATOM 1945 N N . PHE A 1 299 ? 80.996 127.289 91.528 1.00 128.59 299 PHE A N 1
ATOM 1946 C CA . PHE A 1 299 ? 80.423 125.999 91.897 1.00 128.59 299 PHE A CA 1
ATOM 1947 C C . PHE A 1 299 ? 81.483 124.907 91.884 1.00 128.59 299 PHE A C 1
ATOM 1948 O O . PHE A 1 299 ? 81.560 124.085 92.805 1.00 128.59 299 PHE A O 1
ATOM 1956 N N . TYR A 1 300 ? 82.312 124.884 90.841 1.00 125.04 300 TYR A N 1
ATOM 1957 C CA . TYR A 1 300 ? 83.356 123.872 90.749 1.00 125.04 300 TYR A CA 1
ATOM 1958 C C . TYR A 1 300 ? 84.349 124.002 91.892 1.00 125.04 300 TYR A C 1
ATOM 1959 O O . TYR A 1 300 ? 84.777 122.998 92.474 1.00 125.04 300 TYR A O 1
ATOM 1968 N N . TYR A 1 301 ? 84.734 125.233 92.224 1.00 128.10 301 TYR A N 1
ATOM 1969 C CA . TYR A 1 301 ? 85.667 125.422 93.323 1.00 128.10 301 TYR A CA 1
ATOM 1970 C C . TYR A 1 301 ? 85.045 125.024 94.651 1.00 128.10 301 TYR A C 1
ATOM 1971 O O . TYR A 1 301 ? 85.734 124.470 95.513 1.00 128.10 301 TYR A O 1
ATOM 1980 N N . VAL A 1 302 ? 83.749 125.278 94.828 1.00 125.00 302 VAL A N 1
ATOM 1981 C CA . VAL A 1 302 ? 83.061 124.806 96.024 1.00 125.00 302 VAL A CA 1
ATOM 1982 C C . VAL A 1 302 ? 83.119 123.289 96.099 1.00 125.00 302 VAL A C 1
ATOM 1983 O O . VAL A 1 302 ? 83.401 122.713 97.154 1.00 125.00 302 VAL A O 1
ATOM 1987 N N . ILE A 1 303 ? 82.858 122.621 94.976 1.00 121.42 303 ILE A N 1
ATOM 1988 C CA . ILE A 1 303 ? 82.884 121.161 94.964 1.00 121.42 303 ILE A CA 1
ATOM 1989 C C . ILE A 1 303 ? 84.263 120.655 95.359 1.00 121.42 303 ILE A C 1
ATOM 1990 O O . ILE A 1 303 ? 84.401 119.755 96.197 1.00 121.42 303 ILE A O 1
ATOM 1995 N N . GLN A 1 304 ? 85.305 121.238 94.770 1.00 122.63 304 GLN A N 1
ATOM 1996 C CA . GLN A 1 304 ? 86.660 120.780 95.053 1.00 122.63 304 GLN A CA 1
ATOM 1997 C C . GLN A 1 304 ? 87.030 121.012 96.512 1.00 122.63 304 GLN A C 1
ATOM 1998 O O . GLN A 1 304 ? 87.574 120.119 97.178 1.00 122.63 304 GLN A O 1
ATOM 2004 N N . GLY A 1 305 ? 86.741 122.205 97.031 1.00 120.74 305 GLY A N 1
ATOM 2005 C CA . GLY A 1 305 ? 87.063 122.487 98.418 1.00 120.74 305 GLY A CA 1
ATOM 2006 C C . GLY A 1 305 ? 86.316 121.585 99.377 1.00 120.74 305 GLY A C 1
ATOM 2007 O O . GLY A 1 305 ? 86.881 121.108 100.365 1.00 120.74 305 GLY A O 1
ATOM 2008 N N . VAL A 1 306 ? 85.041 121.327 99.095 1.00 116.26 306 VAL A N 1
ATOM 2009 C CA . VAL A 1 306 ? 84.255 120.470 99.968 1.00 116.26 306 VAL A CA 1
ATOM 2010 C C . VAL A 1 306 ? 84.788 119.046 99.943 1.00 116.26 306 VAL A C 1
ATOM 2011 O O . VAL A 1 306 ? 84.846 118.374 100.979 1.00 116.26 306 VAL A O 1
ATOM 2015 N N . THR A 1 307 ? 85.178 118.556 98.766 1.00 116.49 307 THR A N 1
ATOM 2016 C CA . THR A 1 307 ? 85.758 117.220 98.696 1.00 116.49 307 THR A CA 1
ATOM 2017 C C . THR A 1 307 ? 87.053 117.144 99.492 1.00 116.49 307 THR A C 1
ATOM 2018 O O . THR A 1 307 ? 87.293 116.171 100.221 1.00 116.49 307 THR A O 1
ATOM 2022 N N . SER A 1 308 ? 87.897 118.169 99.380 1.00 116.29 308 SER A N 1
ATOM 2023 C CA . SER A 1 308 ? 89.123 118.181 100.167 1.00 116.29 308 SER A CA 1
ATOM 2024 C C . SER A 1 308 ? 88.812 118.158 101.657 1.00 116.29 308 SER A C 1
ATOM 2025 O O . SER A 1 308 ? 89.444 117.419 102.426 1.00 116.29 308 SER A O 1
ATOM 2028 N N . LEU A 1 309 ? 87.827 118.949 102.077 1.00 116.08 309 LEU A N 1
ATOM 2029 C CA . LEU A 1 309 ? 87.463 118.986 103.487 1.00 116.08 309 LEU A CA 1
ATOM 2030 C C . LEU A 1 309 ? 86.963 117.633 103.967 1.00 116.08 309 LEU A C 1
ATOM 2031 O O . LEU A 1 309 ? 87.343 117.175 105.050 1.00 116.08 309 LEU A O 1
ATOM 2036 N N . ILE A 1 310 ? 86.112 116.977 103.179 1.00 114.47 310 ILE A N 1
ATOM 2037 C CA . ILE A 1 310 ? 85.571 115.698 103.621 1.00 114.47 310 ILE A CA 1
ATOM 2038 C C . ILE A 1 310 ? 86.673 114.654 103.698 1.00 114.47 310 ILE A C 1
ATOM 2039 O O . ILE A 1 310 ? 86.665 113.800 104.592 1.00 114.47 310 ILE A O 1
ATOM 2044 N N . LEU A 1 311 ? 87.653 114.709 102.796 1.00 111.37 311 LEU A N 1
ATOM 2045 C CA . LEU A 1 311 ? 88.747 113.749 102.883 1.00 111.37 311 LEU A CA 1
ATOM 2046 C C . LEU A 1 311 ? 89.608 114.003 104.116 1.00 111.37 311 LEU A C 1
ATOM 2047 O O . LEU A 1 311 ? 90.046 113.056 104.789 1.00 111.37 311 LEU A O 1
ATOM 2052 N N . VAL A 1 312 ? 89.844 115.273 104.444 1.00 110.61 312 VAL A N 1
ATOM 2053 C CA . VAL A 1 312 ? 90.579 115.577 105.668 1.00 110.61 312 VAL A CA 1
ATOM 2054 C C . VAL A 1 312 ? 89.823 115.056 106.883 1.00 110.61 312 VAL A C 1
ATOM 2055 O O . VAL A 1 312 ? 90.416 114.487 107.811 1.00 110.61 312 VAL A O 1
ATOM 2059 N N . LEU A 1 313 ? 88.503 115.238 106.899 1.00 112.44 313 LEU A N 1
ATOM 2060 C CA . LEU A 1 313 ? 87.708 114.712 108.003 1.00 112.44 313 LEU A CA 1
ATOM 2061 C C . LEU A 1 313 ? 87.784 113.194 108.071 1.00 112.44 313 LEU A C 1
ATOM 2062 O O . LEU A 1 313 ? 87.756 112.618 109.161 1.00 112.44 313 LEU A O 1
ATOM 2067 N N . ALA A 1 314 ? 87.870 112.525 106.922 1.00 109.02 314 ALA A N 1
ATOM 2068 C CA . ALA A 1 314 ? 88.043 111.076 106.944 1.00 109.02 314 ALA A CA 1
ATOM 2069 C C . ALA A 1 314 ? 89.357 110.689 107.609 1.00 109.02 314 ALA A C 1
ATOM 2070 O O . ALA A 1 314 ? 89.411 109.748 108.417 1.00 109.02 314 ALA A O 1
ATOM 2072 N N . ALA A 1 315 ? 90.432 111.404 107.280 1.00 105.68 315 ALA A N 1
ATOM 2073 C CA . ALA A 1 315 ? 91.712 111.127 107.925 1.00 105.68 315 ALA A CA 1
ATOM 2074 C C . ALA A 1 315 ? 91.613 111.324 109.433 1.00 105.68 315 ALA A C 1
ATOM 2075 O O . ALA A 1 315 ? 92.101 110.501 110.225 1.00 105.68 315 ALA A O 1
ATOM 2077 N N . ASN A 1 316 ? 90.970 112.413 109.850 1.00 108.03 316 ASN A N 1
ATOM 2078 C CA . ASN A 1 316 ? 90.793 112.645 111.278 1.00 108.03 316 ASN A CA 1
ATOM 2079 C C . ASN A 1 316 ? 89.947 111.557 111.918 1.00 108.03 316 ASN A C 1
ATOM 2080 O O . ASN A 1 316 ? 90.157 111.213 113.086 1.00 108.03 316 ASN A O 1
ATOM 2085 N N . THR A 1 317 ? 88.981 111.013 111.178 1.00 110.51 317 THR A N 1
ATOM 2086 C CA . THR A 1 317 ? 88.188 109.903 111.693 1.00 110.51 317 THR A CA 1
ATOM 2087 C C . THR A 1 317 ? 89.062 108.690 111.956 1.00 110.51 317 THR A C 1
ATOM 2088 O O . THR A 1 317 ? 88.913 108.019 112.982 1.00 110.51 317 THR A O 1
ATOM 2092 N N . GLY A 1 318 ? 89.979 108.392 111.041 1.00 105.32 318 GLY A N 1
ATOM 2093 C CA . GLY A 1 318 ? 90.918 107.309 111.300 1.00 105.32 318 GLY A CA 1
ATOM 2094 C C . GLY A 1 318 ? 91.734 107.545 112.558 1.00 105.32 318 GLY A C 1
ATOM 2095 O O . GLY A 1 318 ? 91.869 106.650 113.411 1.00 105.32 318 GLY A O 1
ATOM 2096 N N . PHE A 1 319 ? 92.274 108.759 112.700 1.00 103.41 319 PHE A N 1
ATOM 2097 C CA . PHE A 1 319 ? 93.021 109.099 113.912 1.00 103.41 319 PHE A CA 1
ATOM 2098 C C . PHE A 1 319 ? 92.188 108.858 115.162 1.00 103.41 319 PHE A C 1
ATOM 2099 O O . PHE A 1 319 ? 92.636 108.195 116.102 1.00 103.41 319 PHE A O 1
ATOM 2107 N N . SER A 1 320 ? 90.972 109.391 115.191 1.00 103.65 320 SER A N 1
ATOM 2108 C CA . SER A 1 320 ? 90.138 109.292 116.379 1.00 103.65 320 SER A CA 1
ATOM 2109 C C . SER A 1 320 ? 89.639 107.880 116.640 1.00 103.65 320 SER A C 1
ATOM 2110 O O . SER A 1 320 ? 89.305 107.563 117.784 1.00 103.65 320 SER A O 1
ATOM 2113 N N . ALA A 1 321 ? 89.570 107.034 115.619 1.00 104.50 321 ALA A N 1
ATOM 2114 C CA . ALA A 1 321 ? 89.077 105.681 115.812 1.00 104.50 321 ALA A CA 1
ATOM 2115 C C . ALA A 1 321 ? 90.159 104.704 116.235 1.00 104.50 321 ALA A C 1
ATOM 2116 O O . ALA A 1 321 ? 89.830 103.637 116.761 1.00 104.50 321 ALA A O 1
ATOM 2118 N N . PHE A 1 322 ? 91.431 105.026 116.006 1.00 107.49 322 PHE A N 1
ATOM 2119 C CA . PHE A 1 322 ? 92.488 104.133 116.488 1.00 107.49 322 PHE A CA 1
ATOM 2120 C C . PHE A 1 322 ? 92.426 103.847 117.990 1.00 107.49 322 PHE A C 1
ATOM 2121 O O . PHE A 1 322 ? 92.530 102.667 118.376 1.00 107.49 322 PHE A O 1
ATOM 2129 N N . PRO A 1 323 ? 92.295 104.838 118.880 1.00 103.69 323 PRO A N 1
ATOM 2130 C CA . PRO A 1 323 ? 92.363 104.528 120.318 1.00 103.69 323 PRO A CA 1
ATOM 2131 C C . PRO A 1 323 ? 91.290 103.578 120.802 1.00 103.69 323 PRO A C 1
ATOM 2132 O O . PRO A 1 323 ? 91.515 102.867 121.786 1.00 103.69 323 PRO A O 1
ATOM 2136 N N . GLN A 1 324 ? 90.120 103.554 120.169 1.00 106.12 324 GLN A N 1
ATOM 2137 C CA . GLN A 1 324 ? 89.107 102.589 120.576 1.00 106.12 324 GLN A CA 1
ATOM 2138 C C . GLN A 1 324 ? 89.609 101.165 120.387 1.00 106.12 324 GLN A C 1
ATOM 2139 O O . GLN A 1 324 ? 89.470 100.324 121.284 1.00 106.12 324 GLN A O 1
ATOM 2145 N N . LEU A 1 325 ? 90.216 100.886 119.234 1.00 102.35 325 LEU A N 1
ATOM 2146 C CA . LEU A 1 325 ? 90.845 99.589 119.024 1.00 102.35 325 LEU A CA 1
ATOM 2147 C C . LEU A 1 325 ? 91.956 99.350 120.028 1.00 102.35 325 LEU A C 1
ATOM 2148 O O . LEU A 1 325 ? 92.105 98.235 120.543 1.00 102.35 325 LEU A O 1
ATOM 2153 N N . ALA A 1 326 ? 92.765 100.374 120.297 1.00 102.93 326 ALA A N 1
ATOM 2154 C CA . ALA A 1 326 ? 93.855 100.192 121.247 1.00 102.93 326 ALA A CA 1
ATOM 2155 C C . ALA A 1 326 ? 93.325 99.758 122.605 1.00 102.93 326 ALA A C 1
ATOM 2156 O O . ALA A 1 326 ? 93.844 98.816 123.210 1.00 102.93 326 ALA A O 1
ATOM 2158 N N . PHE A 1 327 ? 92.276 100.420 123.086 1.00 102.02 327 PHE A N 1
ATOM 2159 C CA . PHE A 1 327 ? 91.703 100.068 124.380 1.00 102.02 327 PHE A CA 1
ATOM 2160 C C . PHE A 1 327 ? 91.092 98.676 124.355 1.00 102.02 327 PHE A C 1
ATOM 2161 O O . PHE A 1 327 ? 91.260 97.897 125.304 1.00 102.02 327 PHE A O 1
ATOM 2169 N N . ASN A 1 328 ? 90.373 98.344 123.280 1.00 102.65 328 ASN A N 1
ATOM 2170 C CA . ASN A 1 328 ? 89.761 97.024 123.195 1.00 102.65 328 ASN A CA 1
ATOM 2171 C C . ASN A 1 328 ? 90.813 95.931 123.259 1.00 102.65 328 ASN A C 1
ATOM 2172 O O . ASN A 1 328 ? 90.615 94.905 123.917 1.00 102.65 328 ASN A O 1
ATOM 2177 N N . LEU A 1 329 ? 91.939 96.130 122.578 1.00 100.21 329 LEU A N 1
ATOM 2178 C CA . LEU A 1 329 ? 93.026 95.165 122.684 1.00 100.21 329 LEU A CA 1
ATOM 2179 C C . LEU A 1 329 ? 93.624 95.160 124.082 1.00 100.21 329 LEU A C 1
ATOM 2180 O O . LEU A 1 329 ? 93.924 94.094 124.630 1.00 100.21 329 LEU A O 1
ATOM 2185 N N . ALA A 1 330 ? 93.802 96.338 124.677 1.00 101.22 330 ALA A N 1
ATOM 2186 C CA . ALA A 1 330 ? 94.480 96.433 125.960 1.00 101.22 330 ALA A CA 1
ATOM 2187 C C . ALA A 1 330 ? 93.702 95.785 127.091 1.00 101.22 330 ALA A C 1
ATOM 2188 O O . ALA A 1 330 ? 94.319 95.328 128.056 1.00 101.22 330 ALA A O 1
ATOM 2190 N N . ARG A 1 331 ? 92.370 95.734 127.007 1.00 103.94 331 ARG A N 1
ATOM 2191 C CA . ARG A 1 331 ? 91.633 95.010 128.038 1.00 103.94 331 ARG A CA 1
ATOM 2192 C C . ARG A 1 331 ? 91.995 93.533 128.058 1.00 103.94 331 ARG A C 1
ATOM 2193 O O . ARG A 1 331 ? 91.816 92.869 129.083 1.00 103.94 331 ARG A O 1
ATOM 2201 N N . ASP A 1 332 ? 92.495 93.001 126.948 1.00 106.39 332 ASP A N 1
ATOM 2202 C CA . ASP A 1 332 ? 92.908 91.609 126.879 1.00 106.39 332 ASP A CA 1
ATOM 2203 C C . ASP A 1 332 ? 94.415 91.443 126.960 1.00 106.39 332 ASP A C 1
ATOM 2204 O O . ASP A 1 332 ? 94.928 90.386 126.584 1.00 106.39 332 ASP A O 1
ATOM 2209 N N . GLN A 1 333 ? 95.130 92.465 127.425 1.00 106.04 333 GLN A N 1
ATOM 2210 C CA . GLN A 1 333 ? 96.568 92.386 127.663 1.00 106.04 333 GLN A CA 1
ATOM 2211 C C . GLN A 1 333 ? 97.348 92.094 126.389 1.00 106.04 333 GLN A C 1
ATOM 2212 O O . GLN A 1 333 ? 98.404 91.463 126.428 1.00 106.04 333 GLN A O 1
ATOM 2218 N N . TYR A 1 334 ? 96.838 92.544 125.246 1.00 103.95 334 TYR A N 1
ATOM 2219 C CA . TYR A 1 334 ? 97.593 92.467 124.006 1.00 103.95 334 TYR A CA 1
ATOM 2220 C C . TYR A 1 334 ? 98.320 93.759 123.682 1.00 103.95 334 TYR A C 1
ATOM 2221 O O . TYR A 1 334 ? 99.260 93.741 122.884 1.00 103.95 334 TYR A O 1
ATOM 2230 N N . MET A 1 335 ? 97.914 94.861 124.286 1.00 101.66 335 MET A N 1
ATOM 2231 C CA . MET A 1 335 ? 98.503 96.173 124.093 1.00 101.66 335 MET A CA 1
ATOM 2232 C C . MET A 1 335 ? 98.820 96.752 125.461 1.00 101.66 335 MET A C 1
ATOM 2233 O O . MET A 1 335 ? 98.258 96.312 126.467 1.00 101.66 335 MET A O 1
ATOM 2238 N N . PRO A 1 336 ? 99.723 97.728 125.534 1.00 97.51 336 PRO A N 1
ATOM 2239 C CA . PRO A 1 336 ? 100.186 98.204 126.841 1.00 97.51 336 PRO A CA 1
ATOM 2240 C C . PRO A 1 336 ? 99.033 98.615 127.741 1.00 97.51 336 PRO A C 1
ATOM 2241 O O . PRO A 1 336 ? 98.000 99.098 127.279 1.00 97.51 336 PRO A O 1
ATOM 2245 N N . ARG A 1 337 ? 99.219 98.405 129.046 1.00 99.41 337 ARG A N 1
ATOM 2246 C CA . ARG A 1 337 ? 98.202 98.784 130.018 1.00 99.41 337 ARG A CA 1
ATOM 2247 C C . ARG A 1 337 ? 97.890 100.267 129.966 1.00 99.41 337 ARG A C 1
ATOM 2248 O O . ARG A 1 337 ? 96.810 100.680 130.399 1.00 99.41 337 ARG A O 1
ATOM 2256 N N . MET A 1 338 ? 98.808 101.071 129.439 1.00 101.50 338 MET A N 1
ATOM 2257 C CA . MET A 1 338 ? 98.605 102.509 129.3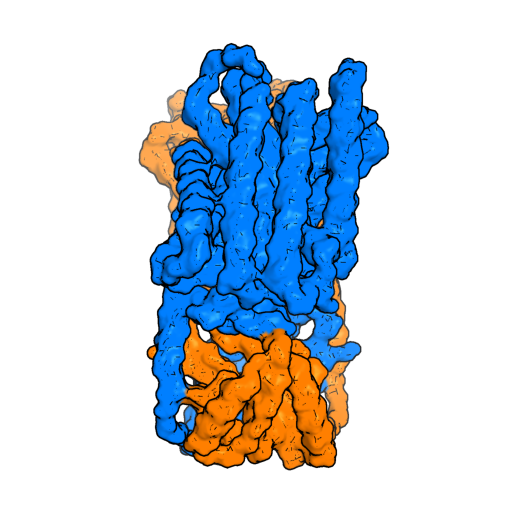81 1.00 101.50 338 MET A CA 1
ATOM 2258 C C . MET A 1 338 ? 97.405 102.883 128.527 1.00 101.50 338 MET A C 1
ATOM 2259 O O . MET A 1 338 ? 96.900 104.002 128.639 1.00 101.50 338 MET A O 1
ATOM 2264 N N . PHE A 1 339 ? 96.930 101.976 127.679 1.00 97.45 339 PHE A N 1
ATOM 2265 C CA . PHE A 1 339 ? 95.742 102.259 126.887 1.00 97.45 339 PHE A CA 1
ATOM 2266 C C . PHE A 1 339 ? 94.447 101.950 127.618 1.00 97.45 339 PHE A C 1
ATOM 2267 O O . PHE A 1 339 ? 93.384 102.361 127.146 1.00 97.45 339 PHE A O 1
ATOM 2275 N N . THR A 1 340 ? 94.496 101.245 128.745 1.00 101.75 340 THR A N 1
ATOM 2276 C CA . THR A 1 340 ? 93.266 100.911 129.448 1.00 101.75 340 THR A CA 1
ATOM 2277 C C . THR A 1 340 ? 92.641 102.104 130.150 1.00 101.75 340 THR A C 1
ATOM 2278 O O . THR A 1 340 ? 91.458 102.045 130.495 1.00 101.75 340 THR A O 1
ATOM 2282 N N . VAL A 1 341 ? 93.395 103.174 130.375 1.00 104.26 341 VAL A N 1
ATOM 2283 C CA . VAL A 1 341 ? 92.845 104.379 131.011 1.00 104.26 341 VAL A CA 1
ATOM 2284 C C . VAL A 1 341 ? 92.302 105.238 129.877 1.00 104.26 341 VAL A C 1
ATOM 2285 O O . VAL A 1 341 ? 92.936 106.175 129.390 1.00 104.26 341 VAL A O 1
ATOM 2289 N N . ARG A 1 342 ? 91.084 104.915 129.451 1.00 112.01 342 ARG A N 1
ATOM 2290 C CA . ARG A 1 342 ? 90.490 105.636 128.334 1.00 112.01 342 ARG A CA 1
ATOM 2291 C C . ARG A 1 342 ? 89.992 107.010 128.747 1.00 112.01 342 ARG A C 1
ATOM 2292 O O . ARG A 1 342 ? 89.922 107.915 127.910 1.00 112.01 342 ARG A O 1
ATOM 2300 N N . GLY A 1 343 ? 89.653 107.191 130.022 1.00 110.16 343 GLY A N 1
ATOM 2301 C CA . GLY A 1 343 ? 89.090 108.453 130.456 1.00 110.16 343 GLY A CA 1
ATOM 2302 C C . GLY A 1 343 ? 90.043 109.622 130.402 1.00 110.16 343 GLY A C 1
ATOM 2303 O O . GLY A 1 343 ? 89.594 110.764 130.275 1.00 110.16 343 GLY A O 1
ATOM 2304 N N . ASP A 1 344 ? 91.343 109.369 130.491 1.00 110.38 344 ASP A N 1
ATOM 2305 C CA . ASP A 1 344 ? 92.331 110.433 130.499 1.00 110.38 344 ASP A CA 1
ATOM 2306 C C . ASP A 1 344 ? 93.124 110.508 129.208 1.00 110.38 344 ASP A C 1
ATOM 2307 O O . ASP A 1 344 ? 94.112 111.244 129.146 1.00 110.38 344 ASP A O 1
ATOM 2312 N N . ARG A 1 345 ? 92.711 109.772 128.179 1.00 109.74 345 ARG A N 1
ATOM 2313 C CA . ARG A 1 345 ? 93.385 109.785 126.886 1.00 109.74 345 ARG A CA 1
ATOM 2314 C C . ARG A 1 345 ? 94.872 109.501 127.056 1.00 109.74 345 ARG A C 1
ATOM 2315 O O . ARG A 1 345 ? 95.732 110.190 126.507 1.00 109.74 345 ARG A O 1
ATOM 2323 N N . LEU A 1 346 ? 95.170 108.476 127.852 1.00 106.38 346 LEU A N 1
ATOM 2324 C CA . LEU A 1 346 ? 96.552 108.207 128.226 1.00 106.38 346 LEU A CA 1
ATOM 2325 C C . LEU A 1 346 ? 97.400 107.858 127.012 1.00 106.38 346 LEU A C 1
ATOM 2326 O O . LEU A 1 346 ? 98.506 108.382 126.844 1.00 106.38 346 LEU A O 1
ATOM 2331 N N . GLY A 1 347 ? 96.902 106.979 126.154 1.00 106.52 347 GLY A N 1
ATOM 2332 C CA . GLY A 1 347 ? 97.656 106.523 125.010 1.00 106.52 347 GLY A CA 1
ATOM 2333 C C . GLY A 1 347 ? 97.494 107.338 123.751 1.00 106.52 347 GLY A C 1
ATOM 2334 O O . GLY A 1 347 ? 98.039 106.952 122.711 1.00 106.52 347 GLY A O 1
ATOM 2335 N N . PHE A 1 348 ? 96.770 108.453 123.802 1.00 110.56 348 PHE A N 1
ATOM 2336 C CA . PHE A 1 348 ? 96.446 109.162 122.572 1.00 110.56 348 PHE A CA 1
ATOM 2337 C C . PHE A 1 348 ? 97.681 109.791 121.948 1.00 110.56 348 PHE A C 1
ATOM 2338 O O . PHE A 1 348 ? 97.800 109.839 120.722 1.00 110.56 348 PHE A O 1
ATOM 2346 N N . SER A 1 349 ? 98.610 110.283 122.766 1.00 108.06 349 SER A N 1
ATOM 2347 C CA . SER A 1 349 ? 99.787 110.940 122.210 1.00 108.06 349 SER A CA 1
ATOM 2348 C C . SER A 1 349 ? 100.633 109.971 121.396 1.00 108.06 349 SER A C 1
ATOM 2349 O O . SER A 1 349 ? 100.955 110.242 120.232 1.00 108.06 349 SER A O 1
ATOM 2352 N N . ASN A 1 350 ? 100.998 108.833 121.988 1.00 107.57 350 ASN A N 1
ATOM 2353 C CA . ASN A 1 350 ? 101.825 107.868 121.275 1.00 107.57 350 ASN A CA 1
ATOM 2354 C C . ASN A 1 350 ? 101.101 107.323 120.057 1.00 107.57 350 ASN A C 1
ATOM 2355 O O . ASN A 1 350 ? 101.696 107.181 118.983 1.00 107.57 350 ASN A O 1
ATOM 2360 N N . GLY A 1 351 ? 99.817 107.009 120.205 1.00 104.50 351 GLY A N 1
ATOM 2361 C CA . GLY A 1 351 ? 99.065 106.490 119.079 1.00 104.50 351 GLY A CA 1
ATOM 2362 C C . GLY A 1 351 ? 98.986 107.475 117.933 1.00 104.50 351 GLY A C 1
ATOM 2363 O O . GLY A 1 351 ? 99.194 107.110 116.776 1.00 104.50 351 GLY A O 1
ATOM 2364 N N . ILE A 1 352 ? 98.698 108.738 118.239 1.00 105.17 352 ILE A N 1
ATOM 2365 C CA . ILE A 1 352 ? 98.596 109.753 117.198 1.00 105.17 352 ILE A CA 1
ATOM 2366 C C . ILE A 1 352 ? 99.937 109.937 116.506 1.00 105.17 352 ILE A C 1
ATOM 2367 O O . ILE A 1 352 ? 100.013 110.001 115.275 1.00 105.17 352 ILE A O 1
ATOM 2372 N N . ILE A 1 353 ? 101.017 110.020 117.283 1.00 106.97 353 ILE A N 1
ATOM 2373 C CA . ILE A 1 353 ? 102.326 110.230 116.677 1.00 106.97 353 ILE A CA 1
ATOM 2374 C C . ILE A 1 353 ? 102.697 109.058 115.780 1.00 106.97 353 ILE A C 1
ATOM 2375 O O . ILE A 1 353 ? 103.142 109.249 114.641 1.00 106.97 353 ILE A O 1
ATOM 2380 N N . PHE A 1 354 ? 102.513 107.831 116.266 1.00 107.13 354 PHE A N 1
ATOM 2381 C CA . PHE A 1 354 ? 102.870 106.669 115.464 1.00 107.13 354 PHE A CA 1
ATOM 2382 C C . PHE A 1 354 ? 102.010 106.572 114.214 1.00 107.13 354 PHE A C 1
ATOM 2383 O O . PHE A 1 354 ? 102.517 106.268 113.130 1.00 107.13 354 PHE A O 1
ATOM 2391 N N . LEU A 1 355 ? 100.707 106.816 114.344 1.00 105.37 355 LEU A N 1
ATOM 2392 C CA . LEU A 1 355 ? 99.823 106.747 113.190 1.00 105.37 355 LEU A CA 1
ATOM 2393 C C . LEU A 1 355 ? 100.201 107.791 112.152 1.00 105.37 355 LEU A C 1
ATOM 2394 O O . LEU A 1 355 ? 100.271 107.490 110.955 1.00 105.37 355 LEU A O 1
ATOM 2399 N N . GLY A 1 356 ? 100.468 109.019 112.595 1.00 108.54 356 GLY A N 1
ATOM 2400 C CA . GLY A 1 356 ? 100.863 110.057 111.665 1.00 108.54 356 GLY A CA 1
ATOM 2401 C C . GLY A 1 356 ? 102.168 109.744 110.966 1.00 108.54 356 GLY A C 1
ATOM 2402 O O . GLY A 1 356 ? 102.295 109.946 109.757 1.00 108.54 356 GLY A O 1
ATOM 2403 N N . PHE A 1 357 ? 103.153 109.237 111.706 1.00 112.85 357 PHE A N 1
ATOM 2404 C CA . PHE A 1 357 ? 104.427 108.928 111.072 1.00 112.85 357 PHE A CA 1
ATOM 2405 C C . PHE A 1 357 ? 104.319 107.752 110.114 1.00 112.85 357 PHE A C 1
ATOM 2406 O O . PHE A 1 357 ? 104.942 107.774 109.050 1.00 112.85 357 PHE A O 1
ATOM 2414 N N . ALA A 1 358 ? 103.535 106.729 110.455 1.00 107.57 358 ALA A N 1
ATOM 2415 C CA . ALA A 1 358 ? 103.337 105.627 109.522 1.00 107.57 358 ALA A CA 1
ATOM 2416 C C . ALA A 1 358 ? 102.634 106.100 108.258 1.00 107.57 358 ALA A C 1
ATOM 2417 O O . ALA A 1 358 ? 103.011 105.714 107.146 1.00 107.57 358 ALA A O 1
ATOM 2419 N N . SER A 1 359 ? 101.613 106.944 108.406 1.00 111.67 359 SER A N 1
ATOM 2420 C CA . SER A 1 359 ? 100.931 107.465 107.230 1.00 111.67 359 SER A CA 1
ATOM 2421 C C . SER A 1 359 ? 101.855 108.327 106.382 1.00 111.67 359 SER A C 1
ATOM 2422 O O . SER A 1 359 ? 101.801 108.260 105.152 1.00 111.67 359 SER A O 1
ATOM 2425 N N . ILE A 1 360 ? 102.701 109.139 107.013 1.00 110.08 360 ILE A N 1
ATOM 2426 C CA . ILE A 1 360 ? 103.644 109.957 106.260 1.00 110.08 360 ILE A CA 1
ATOM 2427 C C . ILE A 1 360 ? 104.639 109.078 105.516 1.00 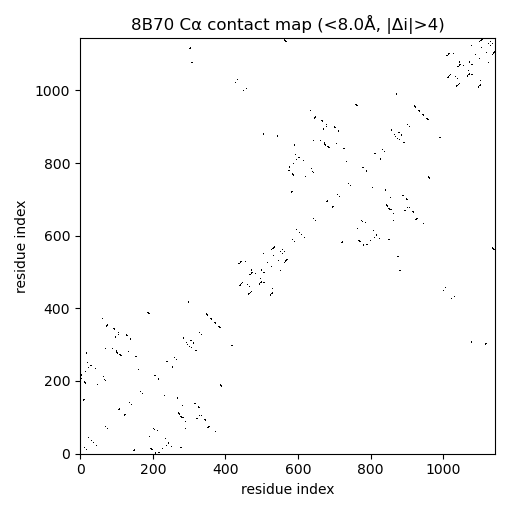110.08 360 ILE A C 1
ATOM 2428 O O . ILE A 1 360 ? 104.972 109.339 104.354 1.00 110.08 360 ILE A O 1
ATOM 2433 N N . VAL A 1 361 ? 105.134 108.030 106.173 1.00 109.63 361 VAL A N 1
ATOM 2434 C CA . VAL A 1 361 ? 106.064 107.119 105.519 1.00 109.63 361 VAL A CA 1
ATOM 2435 C C . VAL A 1 361 ? 105.406 106.465 104.316 1.00 109.63 361 VAL A C 1
ATOM 2436 O O . VAL A 1 361 ? 106.015 106.344 103.249 1.00 109.63 361 VAL A O 1
ATOM 2440 N N . LEU A 1 362 ? 104.153 106.035 104.461 1.00 110.90 362 LEU A N 1
ATOM 2441 C CA . LEU A 1 362 ? 103.458 105.445 103.323 1.00 110.90 362 LEU A CA 1
ATOM 2442 C C . LEU A 1 362 ? 103.238 106.454 102.206 1.00 110.90 362 LEU A C 1
ATOM 2443 O O . LEU A 1 362 ? 103.377 106.108 101.029 1.00 110.90 362 LEU A O 1
ATOM 2448 N N . ILE A 1 363 ? 102.889 107.693 102.546 1.00 115.12 363 ILE A N 1
ATOM 2449 C CA . ILE A 1 363 ? 102.686 108.709 101.520 1.00 115.12 363 ILE A CA 1
ATOM 2450 C C . ILE A 1 363 ? 103.970 108.932 100.739 1.00 115.12 363 ILE A C 1
ATOM 2451 O O . ILE A 1 363 ? 103.965 108.973 99.504 1.00 115.12 363 ILE A O 1
ATOM 2456 N N . ILE A 1 364 ? 105.090 109.066 101.445 1.00 121.09 364 ILE A N 1
ATOM 2457 C CA . ILE A 1 364 ? 106.367 109.273 100.774 1.00 121.09 364 ILE A CA 1
ATOM 2458 C C . ILE A 1 364 ? 106.736 108.054 99.942 1.00 121.09 364 ILE A C 1
ATOM 2459 O O . ILE A 1 364 ? 107.247 108.178 98.824 1.00 121.09 364 ILE A O 1
ATOM 2464 N N . LEU A 1 365 ? 106.477 106.860 100.471 1.00 124.67 365 LEU A N 1
ATOM 2465 C CA . LEU A 1 365 ? 106.844 105.631 99.779 1.00 124.67 365 LEU A CA 1
ATOM 2466 C C . LEU A 1 365 ? 106.146 105.518 98.434 1.00 124.67 365 LEU A C 1
ATOM 2467 O O . LEU A 1 365 ? 106.771 105.146 97.436 1.00 124.67 365 LEU A O 1
ATOM 2472 N N . PHE A 1 366 ? 104.859 105.841 98.379 1.00 120.91 366 PHE A N 1
ATOM 2473 C CA . PHE A 1 366 ? 104.100 105.752 97.143 1.00 120.91 366 PHE A CA 1
ATOM 2474 C C . PHE A 1 366 ? 103.872 107.112 96.504 1.00 120.91 366 PHE A C 1
ATOM 2475 O O . PHE A 1 366 ? 103.083 107.225 95.562 1.00 120.91 366 PHE A O 1
ATOM 2483 N N . GLY A 1 367 ? 104.541 108.146 97.003 1.00 123.63 367 GLY A N 1
ATOM 2484 C CA . GLY A 1 367 ? 104.513 109.443 96.360 1.00 123.63 367 GLY A CA 1
ATOM 2485 C C . GLY A 1 367 ? 103.157 110.096 96.289 1.00 123.63 367 GLY A C 1
ATOM 2486 O O . GLY A 1 367 ? 102.926 110.926 95.409 1.00 123.63 367 GLY A O 1
ATOM 2487 N N . GLY A 1 368 ? 102.249 109.748 97.191 1.00 124.40 368 GLY A N 1
ATOM 2488 C CA . GLY A 1 368 ? 100.935 110.355 97.169 1.00 124.40 368 GLY A CA 1
ATOM 2489 C C . GLY A 1 368 ? 100.086 109.946 95.991 1.00 124.40 368 GLY A C 1
ATOM 2490 O O . GLY A 1 368 ? 99.132 110.650 95.650 1.00 124.40 368 GLY A O 1
ATOM 2491 N N . GLN A 1 369 ? 100.407 108.826 95.353 1.00 124.08 369 GLN A N 1
ATOM 2492 C CA . GLN A 1 369 ? 99.599 108.302 94.260 1.00 124.08 369 GLN A CA 1
ATOM 2493 C C . GLN A 1 369 ? 98.437 107.525 94.861 1.00 124.08 369 GLN A C 1
ATOM 2494 O O . GLN A 1 369 ? 98.601 106.376 95.281 1.00 124.08 369 GLN A O 1
ATOM 2500 N N . THR A 1 370 ? 97.262 108.154 94.904 1.00 121.57 370 THR A N 1
ATOM 2501 C CA . THR A 1 370 ? 96.091 107.495 95.466 1.00 121.57 370 THR A CA 1
ATOM 2502 C C . THR A 1 370 ? 95.794 106.187 94.751 1.00 121.57 370 THR A C 1
ATOM 2503 O O . THR A 1 370 ? 95.309 105.235 95.370 1.00 121.57 370 THR A O 1
ATOM 2507 N N . GLU A 1 371 ? 96.104 106.111 93.458 1.00 123.99 371 GLU A N 1
ATOM 2508 C CA . GLU A 1 371 ? 95.908 104.870 92.722 1.00 123.99 371 GLU A CA 1
ATOM 2509 C C . GLU A 1 371 ? 96.762 103.740 93.278 1.00 123.99 371 GLU A C 1
ATOM 2510 O O . GLU A 1 371 ? 96.291 102.603 93.380 1.00 123.99 371 GLU A O 1
ATOM 2516 N N . HIS A 1 372 ? 98.009 104.026 93.639 1.00 125.22 372 HIS A N 1
ATOM 2517 C CA . HIS A 1 372 ? 98.920 102.998 94.120 1.00 125.22 372 HIS A CA 1
ATOM 2518 C C . HIS A 1 372 ? 98.717 102.650 95.586 1.00 125.22 372 HIS A C 1
ATOM 2519 O O . HIS A 1 372 ? 99.211 101.610 96.031 1.00 125.22 372 HIS A O 1
ATOM 2526 N N . LEU A 1 373 ? 98.010 103.483 96.344 1.00 118.12 373 LEU A N 1
ATOM 2527 C CA . LEU A 1 373 ? 97.768 103.232 97.756 1.00 118.12 373 LEU A CA 1
ATOM 2528 C C . LEU A 1 373 ? 96.474 102.481 98.015 1.00 118.12 373 LEU A C 1
ATOM 2529 O O . LEU A 1 373 ? 96.395 101.735 98.994 1.00 118.12 373 LEU A O 1
ATOM 2534 N N . ILE A 1 374 ? 95.472 102.658 97.165 1.00 117.10 374 ILE A N 1
ATOM 2535 C CA . ILE A 1 374 ? 94.134 102.119 97.384 1.00 117.10 374 ILE A CA 1
ATOM 2536 C C . ILE A 1 374 ? 94.124 100.599 97.517 1.00 117.10 374 ILE A C 1
ATOM 2537 O O . ILE A 1 374 ? 93.392 100.088 98.371 1.00 117.10 374 ILE A O 1
ATOM 2542 N N . PRO A 1 375 ? 94.863 99.827 96.711 1.00 116.08 375 PRO A N 1
ATOM 2543 C CA . PRO A 1 375 ? 94.832 98.368 96.917 1.00 116.08 375 PRO A CA 1
ATOM 2544 C C . PRO A 1 375 ? 95.214 97.945 98.323 1.00 116.08 375 PRO A C 1
ATOM 2545 O O . PRO A 1 375 ? 94.569 97.060 98.903 1.00 116.08 375 PRO A O 1
ATOM 2549 N N . LEU A 1 376 ? 96.236 98.573 98.901 1.00 112.47 376 LEU A N 1
ATOM 2550 C CA . LEU A 1 376 ? 96.623 98.247 100.267 1.00 112.47 376 LEU A CA 1
ATOM 2551 C C . LEU A 1 376 ? 95.520 98.614 101.250 1.00 112.47 376 LEU A C 1
ATOM 2552 O O . LEU A 1 376 ? 95.238 97.863 102.191 1.00 112.47 376 LEU A O 1
ATOM 2557 N N . TYR A 1 377 ? 94.889 99.766 101.039 1.00 114.08 377 TYR A N 1
ATOM 2558 C CA . TYR A 1 377 ? 93.774 100.184 101.878 1.00 114.08 377 TYR A CA 1
ATOM 2559 C C . TYR A 1 377 ? 92.641 99.173 101.812 1.00 114.08 377 TYR A C 1
ATOM 2560 O O . TYR A 1 377 ? 92.051 98.811 102.835 1.00 114.08 377 TYR A O 1
ATOM 2569 N N . ALA A 1 378 ? 92.331 98.697 100.609 1.00 115.21 378 ALA A N 1
ATOM 2570 C CA . ALA A 1 378 ? 91.267 97.719 100.447 1.00 115.21 378 ALA A CA 1
ATOM 2571 C C . ALA A 1 378 ? 91.611 96.407 101.131 1.00 115.21 378 ALA A C 1
ATOM 2572 O O . ALA A 1 378 ? 90.734 95.779 101.727 1.00 115.21 378 ALA A O 1
ATOM 2574 N N . VAL A 1 379 ? 92.868 95.974 101.052 1.00 115.52 379 VAL A N 1
ATOM 2575 C CA . VAL A 1 379 ? 93.282 94.781 101.788 1.00 115.52 379 VAL A CA 1
ATOM 2576 C C . VAL A 1 379 ? 93.062 94.974 103.281 1.00 115.52 379 VAL A C 1
ATOM 2577 O O . VAL A 1 379 ? 92.458 94.129 103.962 1.00 115.52 379 VAL A O 1
ATOM 2581 N N . GLY A 1 380 ? 93.555 96.093 103.812 1.00 113.59 380 GLY A N 1
ATOM 2582 C CA . GLY A 1 380 ? 93.436 96.363 105.230 1.00 113.59 380 GLY A CA 1
ATOM 2583 C C . GLY A 1 380 ? 92.010 96.508 105.705 1.00 113.59 380 GLY A C 1
ATOM 2584 O O . GLY A 1 380 ? 91.737 96.288 106.887 1.00 113.59 380 GLY A O 1
ATOM 2585 N N . VAL A 1 381 ? 91.100 96.885 104.817 1.00 114.46 381 VAL A N 1
ATOM 2586 C CA . VAL A 1 381 ? 89.693 96.962 105.187 1.00 114.46 381 VAL A CA 1
ATOM 2587 C C . VAL A 1 381 ? 89.010 95.611 105.061 1.00 114.46 381 VAL A C 1
ATOM 2588 O O . VAL A 1 381 ? 88.166 95.258 105.886 1.00 114.46 381 VAL A O 1
ATOM 2592 N N . PHE A 1 382 ? 89.358 94.832 104.045 1.00 115.25 382 PHE A N 1
ATOM 2593 C CA . PHE A 1 382 ? 88.599 93.636 103.730 1.00 115.25 382 PHE A CA 1
ATOM 2594 C C . PHE A 1 382 ? 89.044 92.407 104.499 1.00 115.25 382 PHE A C 1
ATOM 2595 O O . PHE A 1 382 ? 88.277 91.442 104.572 1.00 115.25 382 PHE A O 1
ATOM 2603 N N . ILE A 1 383 ? 90.247 92.393 105.061 1.00 114.37 383 ILE A N 1
ATOM 2604 C CA . ILE A 1 383 ? 90.564 91.284 105.959 1.00 114.37 383 ILE A CA 1
ATOM 2605 C C . ILE A 1 383 ? 89.603 91.324 107.147 1.00 114.37 383 ILE A C 1
ATOM 2606 O O . ILE A 1 383 ? 88.989 90.292 107.468 1.00 114.37 383 ILE A O 1
ATOM 2611 N N . PRO A 1 384 ? 89.423 92.469 107.824 1.00 110.62 384 PRO A N 1
ATOM 2612 C CA . PRO A 1 384 ? 88.433 92.500 108.908 1.00 110.62 384 PRO A CA 1
ATOM 2613 C C . PRO A 1 384 ? 87.029 92.166 108.458 1.00 110.62 384 PRO A C 1
ATOM 2614 O O . PRO A 1 384 ? 86.292 91.531 109.213 1.00 110.62 384 PRO A O 1
ATOM 2618 N N . PHE A 1 385 ? 86.626 92.575 107.255 1.00 116.33 385 PHE A N 1
ATOM 2619 C CA . PHE A 1 385 ? 85.283 92.241 106.791 1.00 116.33 385 PHE A CA 1
ATOM 2620 C C . PHE A 1 385 ? 85.106 90.736 106.694 1.00 116.33 385 PHE A C 1
ATOM 2621 O O . PHE A 1 385 ? 84.110 90.179 107.173 1.00 116.33 385 PHE A O 1
ATOM 2629 N N . THR A 1 386 ? 86.078 90.059 106.084 1.00 118.22 386 THR A N 1
ATOM 2630 C CA . THR A 1 386 ? 86.002 88.612 105.946 1.00 118.22 386 THR A CA 1
ATOM 2631 C C . THR A 1 386 ? 85.966 87.938 107.307 1.00 118.22 386 THR A C 1
ATOM 2632 O O . THR A 1 386 ? 85.117 87.076 107.565 1.00 118.22 386 THR A O 1
ATOM 2636 N N . LEU A 1 387 ? 86.881 88.325 108.198 1.00 115.22 387 LEU A N 1
ATOM 2637 C CA . LEU A 1 387 ? 86.929 87.688 109.509 1.00 115.22 387 LEU A CA 1
ATOM 2638 C C . LEU A 1 387 ? 85.647 87.935 110.288 1.00 115.22 387 LEU A C 1
ATOM 2639 O O . LEU A 1 387 ? 85.109 87.019 110.919 1.00 115.22 387 LEU A O 1
ATOM 2644 N N . SER A 1 388 ? 85.137 89.163 110.248 1.00 116.89 388 SER A N 1
ATOM 2645 C CA . SER A 1 388 ? 83.935 89.495 110.994 1.00 116.89 388 SER A CA 1
ATOM 2646 C C . SER A 1 388 ? 82.735 88.721 110.479 1.00 116.89 388 SER A C 1
ATOM 2647 O O . SER A 1 388 ? 81.957 88.178 111.270 1.00 116.89 388 SER A O 1
ATOM 2650 N N . GLN A 1 389 ? 82.564 88.653 109.160 1.00 123.29 389 GLN A N 1
ATOM 2651 C CA . GLN A 1 389 ? 81.425 87.920 108.627 1.00 123.29 389 GLN A CA 1
ATOM 2652 C C . GLN A 1 389 ? 81.549 86.429 108.907 1.00 123.29 389 GLN A C 1
ATOM 2653 O O . GLN A 1 389 ? 80.548 85.764 109.198 1.00 123.29 389 GLN A O 1
ATOM 2659 N N . THR A 1 390 ? 82.763 85.883 108.827 1.00 122.41 390 THR A N 1
ATOM 2660 C CA . THR A 1 390 ? 82.948 84.474 109.152 1.00 122.41 390 THR A CA 1
ATOM 2661 C C . THR A 1 390 ? 82.588 84.196 110.603 1.00 122.41 390 THR A C 1
ATOM 2662 O O . THR A 1 390 ? 81.903 83.209 110.907 1.00 122.41 390 THR A O 1
ATOM 2666 N N . GLY A 1 391 ? 83.045 85.053 111.514 1.00 123.37 391 GLY A N 1
ATOM 2667 C CA . GLY A 1 391 ? 82.692 84.880 112.909 1.00 123.37 391 GLY A CA 1
ATOM 2668 C C . GLY A 1 391 ? 81.201 84.987 113.134 1.00 123.37 391 GLY A C 1
ATOM 2669 O O . GLY A 1 391 ? 80.623 84.226 113.911 1.00 123.37 391 GLY A O 1
ATOM 2670 N N . MET A 1 392 ? 80.559 85.929 112.451 1.00 127.11 392 MET A N 1
ATOM 2671 C CA . MET A 1 392 ? 79.115 86.061 112.564 1.00 127.11 392 MET A CA 1
ATOM 2672 C C . MET A 1 392 ? 78.418 84.787 112.114 1.00 127.11 392 MET A C 1
ATOM 2673 O O . MET A 1 392 ? 77.494 84.302 112.780 1.00 127.11 392 MET A O 1
ATOM 2678 N N . CYS A 1 393 ? 78.861 84.225 110.989 1.00 132.44 393 CYS A N 1
ATOM 2679 C CA . CYS A 1 393 ? 78.235 83.019 110.465 1.00 132.44 393 CYS A CA 1
ATOM 2680 C C . CYS A 1 393 ? 78.403 81.858 111.431 1.00 132.44 393 CYS A C 1
ATOM 2681 O O . CYS A 1 393 ? 77.453 81.114 111.700 1.00 132.44 393 CYS A O 1
ATOM 2684 N N . MET A 1 394 ? 79.613 81.684 111.963 1.00 130.15 394 MET A N 1
ATOM 2685 C CA . MET A 1 394 ? 79.835 80.573 112.882 1.00 130.15 394 MET A CA 1
ATOM 2686 C C . MET A 1 394 ? 79.068 80.764 114.181 1.00 130.15 394 MET A C 1
ATOM 2687 O O . MET A 1 394 ? 78.593 79.789 114.771 1.00 130.15 394 MET A O 1
ATOM 2692 N N . LYS A 1 395 ? 78.933 82.006 114.647 1.00 129.62 395 LYS A N 1
ATOM 2693 C CA . LYS A 1 395 ? 78.125 82.245 115.836 1.00 129.62 395 LYS A CA 1
ATOM 2694 C C . LYS A 1 395 ? 76.671 81.878 115.586 1.00 129.62 395 LYS A C 1
ATOM 2695 O O . LYS A 1 395 ? 76.023 81.248 116.434 1.00 129.62 395 LYS A O 1
ATOM 2701 N N . TRP A 1 396 ? 76.143 82.252 114.420 1.00 132.57 396 TRP A N 1
ATOM 2702 C CA . TRP A 1 396 ? 74.772 81.879 114.093 1.00 132.57 396 TRP A CA 1
ATOM 2703 C C . TRP A 1 396 ? 74.620 80.367 114.017 1.00 132.57 396 TRP A C 1
ATOM 2704 O O . TRP A 1 396 ? 73.613 79.815 114.475 1.00 132.57 396 TRP A O 1
ATOM 2715 N N . ILE A 1 397 ? 75.608 79.684 113.438 1.00 135.13 397 ILE A N 1
ATOM 2716 C CA . ILE A 1 397 ? 75.568 78.226 113.379 1.00 135.13 397 ILE A CA 1
ATOM 2717 C C . ILE A 1 397 ? 75.546 77.637 114.780 1.00 135.13 397 ILE A C 1
ATOM 2718 O O . ILE A 1 397 ? 74.768 76.722 115.076 1.00 135.13 397 ILE A O 1
ATOM 2723 N N . LYS A 1 398 ? 76.399 78.149 115.665 1.00 136.68 398 LYS A N 1
ATOM 2724 C CA . LYS A 1 398 ? 76.474 77.614 117.017 1.00 136.68 398 LYS A CA 1
ATOM 2725 C C . LYS A 1 398 ? 75.165 77.815 117.766 1.00 136.68 398 LYS A C 1
ATOM 2726 O O . LYS A 1 398 ? 74.688 76.904 118.451 1.00 136.68 398 LYS A O 1
ATOM 2732 N N . GLN A 1 399 ? 74.563 78.997 117.644 1.00 141.32 399 GLN A N 1
ATOM 2733 C CA . GLN A 1 399 ? 73.367 79.272 118.432 1.00 141.32 399 GLN A CA 1
ATOM 2734 C C . GLN A 1 399 ? 72.112 78.724 117.764 1.00 141.32 399 GLN A C 1
ATOM 2735 O O . GLN A 1 399 ? 71.278 78.094 118.422 1.00 141.32 399 GLN A O 1
ATOM 2741 N N . LYS A 1 400 ? 71.962 78.958 116.463 1.00 143.08 400 LYS A N 1
ATOM 2742 C CA . LYS A 1 400 ? 70.786 78.554 115.698 1.00 143.08 400 LYS A CA 1
ATOM 2743 C C . LYS A 1 400 ? 69.499 79.110 116.298 1.00 143.08 400 LYS A C 1
ATOM 2744 O O . LYS A 1 400 ? 68.637 78.334 116.726 1.00 143.08 400 LYS A O 1
ATOM 2750 N N . PRO A 1 401 ? 69.322 80.432 116.350 1.00 146.62 401 PRO A N 1
ATOM 2751 C CA . PRO A 1 401 ? 68.044 80.977 116.817 1.00 146.62 401 PRO A CA 1
ATOM 2752 C C . PRO A 1 401 ? 67.017 81.012 115.701 1.00 146.62 401 PRO A C 1
ATOM 2753 O O . PRO A 1 401 ? 67.274 80.496 114.612 1.00 146.62 401 PRO A O 1
ATOM 2757 N N . LYS A 1 402 ? 65.855 81.605 115.953 1.00 149.57 402 LYS A N 1
ATOM 2758 C CA . LYS A 1 402 ? 64.857 81.738 114.901 1.00 149.57 402 LYS A CA 1
ATOM 2759 C C . LYS A 1 402 ? 65.404 82.575 113.751 1.00 149.57 402 LYS A C 1
ATOM 2760 O O . LYS A 1 402 ? 66.079 83.587 113.954 1.00 149.57 402 LYS A O 1
ATOM 2762 N N . GLY A 1 403 ? 65.105 82.140 112.530 1.00 146.14 403 GLY A N 1
ATOM 2763 C CA . GLY A 1 403 ? 65.597 82.837 111.355 1.00 146.14 403 GLY A CA 1
ATOM 2764 C C . GLY A 1 403 ? 67.098 82.782 111.197 1.00 146.14 403 GLY A C 1
ATOM 2765 O O . GLY A 1 403 ? 67.684 83.668 110.566 1.00 146.14 403 GLY A O 1
ATOM 2766 N N . TRP A 1 404 ? 67.743 81.760 111.760 1.00 145.15 404 TRP A N 1
ATOM 2767 C CA . TRP A 1 404 ? 69.197 81.677 111.701 1.00 145.15 404 TRP A CA 1
ATOM 2768 C C . TRP A 1 404 ? 69.677 81.475 110.272 1.00 145.15 404 TRP A C 1
ATOM 2769 O O . TRP A 1 404 ? 70.765 81.929 109.901 1.00 145.15 404 TRP A O 1
ATOM 2780 N N . ILE A 1 405 ? 68.878 80.785 109.458 1.00 142.96 405 ILE A N 1
ATOM 2781 C CA . ILE A 1 405 ? 69.322 80.416 108.120 1.00 142.96 405 ILE A CA 1
ATOM 2782 C C . ILE A 1 405 ? 69.567 81.653 107.263 1.00 142.96 405 ILE A C 1
ATOM 2783 O O . ILE A 1 405 ? 70.566 81.730 106.540 1.00 142.96 405 ILE A O 1
ATOM 2788 N N . GLY A 1 406 ? 68.676 82.643 107.334 1.00 141.10 406 GLY A N 1
ATOM 2789 C CA . GLY A 1 406 ? 68.852 83.831 106.514 1.00 141.10 406 GLY A CA 1
ATOM 2790 C C . GLY A 1 406 ? 70.084 84.622 106.902 1.00 141.10 406 GLY A C 1
ATOM 2791 O O . GLY A 1 406 ? 70.855 85.064 106.045 1.00 141.10 406 GLY A O 1
ATOM 2792 N N . LYS A 1 407 ? 70.285 84.813 108.206 1.00 135.87 407 LYS A N 1
ATOM 2793 C CA . LYS A 1 407 ? 71.458 85.538 108.675 1.00 135.87 407 LYS A CA 1
ATOM 2794 C C . LYS A 1 407 ? 72.733 84.806 108.288 1.00 135.87 407 LYS A C 1
ATOM 2795 O O . LYS A 1 407 ? 73.712 85.425 107.847 1.00 135.87 407 LYS A O 1
ATOM 2801 N N . MET A 1 408 ? 72.733 83.482 108.439 1.00 141.15 408 MET A N 1
ATOM 2802 C CA . MET A 1 408 ? 73.896 82.699 108.049 1.00 141.15 408 MET A CA 1
ATOM 2803 C C . MET A 1 408 ? 74.174 82.857 106.565 1.00 141.15 408 MET A C 1
ATOM 2804 O O . MET A 1 408 ? 75.327 83.033 106.161 1.00 141.15 408 MET A O 1
ATOM 2809 N N . LEU A 1 409 ? 73.131 82.811 105.738 1.00 138.61 409 LEU A N 1
ATOM 2810 C CA . LEU A 1 409 ? 73.329 82.951 104.301 1.00 138.61 409 LEU A CA 1
ATOM 2811 C C . LEU A 1 409 ? 73.899 84.319 103.954 1.00 138.61 409 LEU A C 1
ATOM 2812 O O . LEU A 1 409 ? 74.823 84.424 103.139 1.00 138.61 409 LEU A O 1
ATOM 2817 N N . ILE A 1 410 ? 73.362 85.375 104.567 1.00 132.16 410 ILE A N 1
ATOM 2818 C CA . ILE A 1 410 ? 73.831 86.725 104.267 1.00 132.16 410 ILE A CA 1
ATOM 2819 C C . ILE A 1 410 ? 75.300 86.866 104.634 1.00 132.16 410 ILE A C 1
ATOM 2820 O O . ILE A 1 410 ? 76.120 87.347 103.839 1.00 132.16 410 ILE A O 1
ATOM 2825 N N . ASN A 1 411 ? 75.655 86.438 105.845 1.00 133.30 411 ASN A N 1
ATOM 2826 C CA . ASN A 1 411 ? 77.038 86.565 106.280 1.00 133.30 411 ASN A CA 1
ATOM 2827 C C . ASN A 1 411 ? 77.963 85.710 105.428 1.00 133.30 411 ASN A C 1
ATOM 2828 O O . ASN A 1 411 ? 79.077 86.131 105.099 1.00 133.30 411 ASN A O 1
ATOM 2833 N N . SER A 1 412 ? 77.525 84.504 105.064 1.00 134.97 412 SER A N 1
ATOM 2834 C CA . SER A 1 412 ? 78.352 83.642 104.229 1.00 134.97 412 SER A CA 1
ATOM 2835 C C . SER A 1 412 ? 78.613 84.274 102.873 1.00 134.97 412 SER A C 1
ATOM 2836 O O . SER A 1 412 ? 79.743 84.246 102.375 1.00 134.97 412 SER A O 1
ATOM 2839 N N . CYS A 1 413 ? 77.575 84.832 102.250 1.00 135.86 413 CYS A N 1
ATOM 2840 C CA . CYS A 1 413 ? 77.757 85.455 100.945 1.00 135.86 413 CYS A CA 1
ATOM 2841 C C . CYS A 1 413 ? 78.700 86.645 101.041 1.00 135.86 413 CYS A C 1
ATOM 2842 O O . CYS A 1 413 ? 79.603 86.810 100.208 1.00 135.86 413 CYS A O 1
ATOM 2845 N N . GLY A 1 414 ? 78.512 87.483 102.062 1.00 130.92 414 GLY A N 1
ATOM 2846 C CA . GLY A 1 414 ? 79.419 88.602 102.250 1.00 130.92 414 GLY A CA 1
ATOM 2847 C C . GLY A 1 414 ? 80.856 88.155 102.436 1.00 130.92 414 GLY A C 1
ATOM 2848 O O . GLY A 1 414 ? 81.774 88.716 101.833 1.00 130.92 414 GLY A O 1
ATOM 2849 N N . ALA A 1 415 ? 81.068 87.131 103.263 1.00 129.10 415 ALA A N 1
ATOM 2850 C CA . ALA A 1 415 ? 82.419 86.649 103.516 1.00 129.10 415 ALA A CA 1
ATOM 2851 C C . ALA A 1 415 ? 83.047 86.075 102.255 1.00 129.10 415 ALA A C 1
ATOM 2852 O O . ALA A 1 415 ? 84.226 86.317 101.981 1.00 129.10 415 ALA A O 1
ATOM 2854 N N . LEU A 1 416 ? 82.278 85.314 101.477 1.00 129.93 416 LEU A N 1
ATOM 2855 C CA . LEU A 1 416 ? 82.807 84.744 100.243 1.00 129.93 416 LEU A CA 1
ATOM 2856 C C . LEU A 1 416 ? 83.235 85.838 99.277 1.00 129.93 416 LEU A C 1
ATOM 2857 O O . LEU A 1 416 ? 84.338 85.795 98.718 1.00 129.93 416 LEU A O 1
ATOM 2862 N N . ILE A 1 417 ? 82.372 86.834 99.072 1.00 129.64 417 ILE A N 1
ATOM 2863 C CA . ILE A 1 417 ? 82.706 87.899 98.135 1.00 129.64 417 ILE A CA 1
ATOM 2864 C C . ILE A 1 417 ? 83.915 88.683 98.626 1.00 129.64 417 ILE A C 1
ATOM 2865 O O . ILE A 1 417 ? 84.818 89.012 97.845 1.00 129.64 417 ILE A O 1
ATOM 2870 N N . SER A 1 418 ? 83.958 88.995 99.922 1.00 128.10 418 SER A N 1
ATOM 2871 C CA . SER A 1 418 ? 85.087 89.744 100.457 1.00 128.10 418 SER A CA 1
ATOM 2872 C C . SER A 1 418 ? 86.383 88.962 100.316 1.00 128.10 418 SER A C 1
ATOM 2873 O O . SER A 1 418 ? 87.424 89.534 99.975 1.00 128.10 418 SER A O 1
ATOM 2876 N N . PHE A 1 419 ? 86.344 87.657 100.577 1.00 129.76 419 PHE A N 1
ATOM 2877 C CA . PHE A 1 419 ? 87.547 86.851 100.434 1.00 129.76 419 PHE A CA 1
ATOM 2878 C C . PHE A 1 419 ? 87.997 86.791 98.984 1.00 129.76 419 PHE A C 1
ATOM 2879 O O . PHE A 1 419 ? 89.199 86.822 98.702 1.00 129.76 419 PHE A O 1
ATOM 2887 N N . MET A 1 420 ? 87.051 86.692 98.052 1.00 132.93 420 MET A N 1
ATOM 2888 C CA . MET A 1 420 ? 87.418 86.709 96.642 1.00 132.93 420 MET A CA 1
ATOM 2889 C C . MET A 1 420 ? 88.095 88.020 96.269 1.00 132.93 420 MET A C 1
ATOM 2890 O O . MET A 1 420 ? 89.121 88.026 95.574 1.00 132.93 420 MET A O 1
ATOM 2895 N N . VAL A 1 421 ? 87.542 89.141 96.734 1.00 132.11 421 VAL A N 1
ATOM 2896 C CA . VAL A 1 421 ? 88.139 90.443 96.443 1.00 132.11 421 VAL A CA 1
ATOM 2897 C C . VAL A 1 421 ? 89.543 90.523 97.022 1.00 132.11 421 VAL A C 1
ATOM 2898 O O . VAL A 1 421 ? 90.481 90.999 96.370 1.00 132.11 421 VAL A O 1
ATOM 2902 N N . LEU A 1 422 ? 89.705 90.066 98.261 1.00 129.40 422 LEU A N 1
ATOM 2903 C CA . LEU A 1 422 ? 91.015 90.100 98.895 1.00 129.40 422 LEU A CA 1
ATOM 2904 C C . LEU A 1 422 ? 92.021 89.235 98.150 1.00 129.40 422 LEU A C 1
ATOM 2905 O O . LEU A 1 422 ? 93.174 89.644 97.960 1.00 129.40 422 LEU A O 1
ATOM 2910 N N . SER A 1 423 ? 91.605 88.045 97.719 1.00 131.78 423 SER A N 1
ATOM 2911 C CA . SER A 1 423 ? 92.499 87.171 96.973 1.00 131.78 423 SER A CA 1
ATOM 2912 C C . SER A 1 423 ? 92.922 87.815 95.665 1.00 131.78 423 SER A C 1
ATOM 2913 O O . SER A 1 423 ? 94.095 87.745 95.280 1.00 131.78 423 SER A O 1
ATOM 2916 N N . ILE A 1 424 ? 91.980 88.445 94.964 1.00 128.03 424 ILE A N 1
ATOM 2917 C CA . ILE A 1 424 ? 92.321 89.103 93.707 1.00 128.03 424 ILE A CA 1
ATOM 2918 C C . ILE A 1 424 ? 93.304 90.236 93.950 1.00 128.03 424 ILE A C 1
ATOM 2919 O O . ILE A 1 424 ? 94.275 90.408 93.203 1.00 128.03 424 ILE A O 1
ATOM 2924 N N . LEU A 1 425 ? 93.071 91.028 94.996 1.00 126.79 425 LEU A N 1
ATOM 2925 C CA . LEU A 1 425 ? 93.976 92.133 95.289 1.00 126.79 425 LEU A CA 1
ATOM 2926 C C . LEU A 1 425 ? 95.375 91.630 95.611 1.00 126.79 425 LEU A C 1
ATOM 2927 O O . LEU A 1 425 ? 96.368 92.225 95.178 1.00 126.79 425 LEU A O 1
ATOM 2932 N N . PHE A 1 426 ? 95.475 90.540 96.371 1.00 128.39 426 PHE A N 1
ATOM 2933 C CA . PHE A 1 426 ? 96.781 89.938 96.618 1.00 128.39 426 PHE A CA 1
ATOM 2934 C C . PHE A 1 426 ? 97.439 89.489 95.322 1.00 128.39 426 PHE A C 1
ATOM 2935 O O . PHE A 1 426 ? 98.606 89.801 95.065 1.00 128.39 426 PHE A O 1
ATOM 2943 N N . VAL A 1 427 ? 96.701 88.750 94.495 1.00 128.36 427 VAL A N 1
ATOM 2944 C CA . VAL A 1 427 ? 97.298 88.134 93.316 1.00 128.36 427 VAL A CA 1
ATOM 2945 C C . VAL A 1 427 ? 97.779 89.197 92.338 1.00 128.36 427 VAL A C 1
ATOM 2946 O O . VAL A 1 427 ? 98.918 89.155 91.863 1.00 128.36 427 VAL A O 1
ATOM 2950 N N . THR A 1 428 ? 96.928 90.174 92.032 1.00 125.78 428 THR A N 1
ATOM 2951 C CA . THR A 1 428 ? 97.251 91.102 90.955 1.00 125.78 428 THR A CA 1
ATOM 2952 C C . THR A 1 428 ? 98.179 92.215 91.424 1.00 125.78 428 THR A C 1
ATOM 2953 O O . THR A 1 428 ? 99.319 92.321 90.963 1.00 125.78 428 THR A O 1
ATOM 2957 N N . LYS A 1 429 ? 97.715 93.050 92.347 1.00 124.35 429 LYS A N 1
ATOM 2958 C CA . LYS A 1 429 ? 98.489 94.221 92.757 1.00 124.35 429 LYS A CA 1
ATOM 2959 C C . LYS A 1 429 ? 99.470 93.895 93.874 1.00 124.35 429 LYS A C 1
ATOM 2960 O O . LYS A 1 429 ? 99.543 94.595 94.878 1.00 124.35 429 LYS A O 1
ATOM 2966 N N . PHE A 1 430 ? 100.264 92.843 93.693 1.00 124.72 430 PHE A N 1
ATOM 2967 C CA . PHE A 1 430 ? 101.207 92.466 94.736 1.00 124.72 430 PHE A CA 1
ATOM 2968 C C . PHE A 1 430 ? 102.302 93.504 94.917 1.00 124.72 430 PHE A C 1
ATOM 2969 O O . PHE A 1 430 ? 102.803 93.679 96.033 1.00 124.72 430 PHE A O 1
ATOM 2977 N N . ASN A 1 431 ? 102.673 94.209 93.850 1.00 128.35 431 ASN A N 1
ATOM 2978 C CA . ASN A 1 431 ? 103.780 95.152 93.922 1.00 128.35 431 ASN A CA 1
ATOM 2979 C C . ASN A 1 431 ? 103.466 96.370 94.776 1.00 128.35 431 ASN A C 1
ATOM 2980 O O . ASN A 1 431 ? 104.371 97.168 95.037 1.00 128.35 431 ASN A O 1
ATOM 2985 N N . VAL A 1 432 ? 102.216 96.549 95.194 1.00 125.32 432 VAL A N 1
ATOM 2986 C CA . VAL A 1 432 ? 101.867 97.573 96.171 1.00 125.32 432 VAL A CA 1
ATOM 2987 C C . VAL A 1 432 ? 101.262 96.993 97.437 1.00 125.32 432 VAL A C 1
ATOM 2988 O O . VAL A 1 432 ? 101.140 97.720 98.433 1.00 125.32 432 VAL A O 1
ATOM 2992 N N . VAL A 1 433 ? 100.874 95.715 97.438 1.00 124.62 433 VAL A N 1
ATOM 2993 C CA . VAL A 1 433 ? 100.335 95.076 98.632 1.00 124.62 433 VAL A CA 1
ATOM 2994 C C . VAL A 1 433 ? 101.409 94.324 99.407 1.00 124.62 433 VAL A C 1
ATOM 2995 O O . VAL A 1 433 ? 101.145 93.838 100.513 1.00 124.62 433 VAL A O 1
ATOM 2999 N N . TRP A 1 434 ? 102.635 94.260 98.889 1.00 130.09 434 TRP A N 1
ATOM 3000 C CA . TRP A 1 434 ? 103.705 93.617 99.643 1.00 130.09 434 TRP A CA 1
ATOM 3001 C C . TRP A 1 434 ? 103.898 94.160 101.061 1.00 130.09 434 TRP A C 1
ATOM 3002 O O . TRP A 1 434 ? 104.195 93.342 101.948 1.00 130.09 434 TRP A O 1
ATOM 3013 N N . PRO A 1 435 ? 103.761 95.462 101.356 1.00 127.15 435 PRO A N 1
ATOM 3014 C CA . PRO A 1 435 ? 104.013 95.909 102.737 1.00 127.15 435 PRO A CA 1
ATOM 3015 C C . PRO A 1 435 ? 103.109 95.274 103.784 1.00 127.15 435 PRO A C 1
ATOM 3016 O O . PRO A 1 435 ? 103.549 95.127 104.929 1.00 127.15 435 PRO A O 1
ATOM 3020 N N . VAL A 1 436 ? 101.871 94.899 103.453 1.00 124.34 436 VAL A N 1
ATOM 3021 C CA . VAL A 1 436 ? 101.036 94.275 104.475 1.00 124.34 436 VAL A CA 1
ATOM 3022 C C . VAL A 1 436 ? 101.586 92.905 104.841 1.00 124.34 436 VAL A C 1
ATOM 3023 O O . VAL A 1 436 ? 101.506 92.490 106.002 1.00 124.34 436 VAL A O 1
ATOM 3027 N N . LEU A 1 437 ? 102.161 92.185 103.875 1.00 127.48 437 LEU A N 1
ATOM 3028 C CA . LEU A 1 437 ? 102.728 90.878 104.177 1.00 127.48 437 LEU A CA 1
ATOM 3029 C C . LEU A 1 437 ? 103.897 90.962 105.142 1.00 127.48 437 LEU A C 1
ATOM 3030 O O . LEU A 1 437 ? 104.269 89.938 105.721 1.00 127.48 437 LEU A O 1
ATOM 3035 N N . ILE A 1 438 ? 104.490 92.140 105.311 1.00 127.50 438 ILE A N 1
ATOM 3036 C CA . ILE A 1 438 ? 105.565 92.333 106.272 1.00 127.50 438 ILE A CA 1
ATOM 3037 C C . ILE A 1 438 ? 104.966 92.862 107.568 1.00 127.50 438 ILE A C 1
ATOM 3038 O O . ILE A 1 438 ? 105.380 92.474 108.665 1.00 127.50 438 ILE A O 1
ATOM 3043 N N . PHE A 1 439 ? 103.977 93.744 107.449 1.00 120.73 439 PHE A N 1
ATOM 3044 C CA . PHE A 1 439 ? 103.461 94.436 108.620 1.00 120.73 439 PHE A CA 1
ATOM 3045 C C . PHE A 1 439 ? 102.632 93.507 109.497 1.00 120.73 439 PHE A C 1
ATOM 3046 O O . PHE A 1 439 ? 102.641 93.631 110.725 1.00 120.73 439 PHE A O 1
ATOM 3054 N N . MET A 1 440 ? 101.888 92.590 108.889 1.00 121.81 440 MET A N 1
ATOM 3055 C CA . MET A 1 440 ? 101.046 91.697 109.681 1.00 121.81 440 MET A CA 1
ATOM 3056 C C . MET A 1 440 ? 101.846 90.834 110.647 1.00 121.81 440 MET A C 1
ATOM 3057 O O . MET A 1 440 ? 101.519 90.831 111.849 1.00 121.81 440 MET A O 1
ATOM 3062 N N . PRO A 1 441 ? 102.874 90.090 110.223 1.00 122.48 441 PRO A N 1
ATOM 3063 C CA . PRO A 1 441 ? 103.592 89.260 111.199 1.00 122.48 441 PRO A CA 1
ATOM 3064 C C . PRO A 1 441 ? 104.218 90.065 112.317 1.00 122.48 441 PRO A C 1
ATOM 3065 O O . PRO A 1 441 ? 104.223 89.609 113.463 1.00 122.48 441 PRO A O 1
ATOM 3069 N N . ILE A 1 442 ? 104.720 91.265 112.028 1.00 119.05 442 ILE A N 1
ATOM 3070 C CA . ILE A 1 442 ? 105.381 92.050 113.066 1.00 119.05 442 ILE A CA 1
ATOM 3071 C C . ILE A 1 442 ? 104.396 92.414 114.168 1.00 119.05 442 ILE A C 1
ATOM 3072 O O . ILE A 1 442 ? 104.667 92.212 115.356 1.00 119.05 442 ILE A O 1
ATOM 3077 N N . VAL A 1 443 ? 103.228 92.937 113.796 1.00 118.31 443 VAL A N 1
ATOM 3078 C CA . VAL A 1 443 ? 102.287 93.353 114.826 1.00 118.31 443 VAL A CA 1
ATOM 3079 C C . VAL A 1 443 ? 101.663 92.153 115.520 1.00 118.31 443 VAL A C 1
ATOM 3080 O O . VAL A 1 443 ? 101.384 92.206 116.723 1.00 118.31 443 VAL A O 1
ATOM 3084 N N . VAL A 1 444 ? 101.438 91.051 114.804 1.00 118.35 444 VAL A N 1
ATOM 3085 C CA . VAL A 1 444 ? 100.896 89.877 115.479 1.00 118.35 444 VAL A CA 1
ATOM 3086 C C . VAL A 1 444 ? 101.894 89.344 116.500 1.00 118.35 444 VAL A C 1
ATOM 3087 O O . VAL A 1 444 ? 101.527 89.005 117.635 1.00 118.35 444 VAL A O 1
ATOM 3091 N N . LEU A 1 445 ? 103.172 89.279 116.127 1.00 119.17 445 LEU A N 1
ATOM 3092 C CA . LEU A 1 445 ? 104.185 88.823 117.065 1.00 119.17 445 LEU A CA 1
ATOM 3093 C C . LEU A 1 445 ? 104.327 89.787 118.231 1.00 119.17 445 LEU A C 1
ATOM 3094 O O . LEU A 1 445 ? 104.562 89.364 119.365 1.00 119.17 445 LEU A O 1
ATOM 3099 N N . LEU A 1 446 ? 104.200 91.089 117.974 1.00 113.25 446 LEU A N 1
ATOM 3100 C CA . LEU A 1 446 ? 104.252 92.049 119.069 1.00 113.25 446 LEU A CA 1
ATOM 3101 C C . LEU A 1 446 ? 103.102 91.834 120.038 1.00 113.25 446 LEU A C 1
ATOM 3102 O O . LEU A 1 446 ? 103.293 91.884 121.258 1.00 113.25 446 LEU A O 1
ATOM 3107 N N . PHE A 1 447 ? 101.901 91.588 119.515 1.00 108.82 447 PHE A N 1
ATOM 3108 C CA . PHE A 1 447 ? 100.769 91.310 120.390 1.00 108.82 447 PHE A CA 1
ATOM 3109 C C . PHE A 1 447 ? 101.027 90.072 121.230 1.00 108.82 447 PHE A C 1
ATOM 3110 O O . PHE A 1 447 ? 100.772 90.067 122.440 1.00 108.82 447 PHE A O 1
ATOM 3118 N N . PHE A 1 448 ? 101.542 89.014 120.610 1.00 114.84 448 PHE A N 1
ATOM 3119 C CA . PHE A 1 448 ? 101.788 87.794 121.367 1.00 114.84 448 PHE A CA 1
ATOM 3120 C C . PHE A 1 448 ? 102.877 87.995 122.412 1.00 114.84 448 PHE A C 1
ATOM 3121 O O . PHE A 1 448 ? 102.769 87.485 123.533 1.00 114.84 448 PHE A O 1
ATOM 3129 N N . ALA A 1 449 ? 103.931 88.733 122.068 1.00 106.85 449 ALA A N 1
ATOM 3130 C CA . ALA A 1 449 ? 104.996 88.989 123.028 1.00 106.85 449 ALA A CA 1
ATOM 3131 C C . ALA A 1 449 ? 104.484 89.790 124.212 1.00 106.85 449 ALA A C 1
ATOM 3132 O O . ALA A 1 449 ? 104.809 89.487 125.365 1.00 106.85 449 ALA A O 1
ATOM 3134 N N . ILE A 1 450 ? 103.673 90.813 123.949 1.00 101.20 450 ILE A N 1
ATOM 3135 C CA . ILE A 1 450 ? 103.110 91.607 125.033 1.00 101.20 450 ILE A CA 1
ATOM 3136 C C . ILE A 1 450 ? 102.217 90.747 125.912 1.00 101.20 450 ILE A C 1
ATOM 3137 O O . ILE A 1 450 ? 102.256 90.841 127.146 1.00 101.20 450 ILE A O 1
ATOM 3142 N N . LYS A 1 451 ? 101.396 89.898 125.295 1.00 103.85 451 LYS A N 1
ATOM 3143 C CA . LYS A 1 451 ? 100.521 89.040 126.081 1.00 103.85 451 LYS A CA 1
ATOM 3144 C C . LYS A 1 451 ? 101.325 88.098 126.961 1.00 103.85 451 LYS A C 1
ATOM 3145 O O . LYS A 1 451 ? 101.005 87.918 128.140 1.00 103.85 451 LYS A O 1
ATOM 3151 N N . ASN A 1 452 ? 102.384 87.501 126.415 1.00 106.66 452 ASN A N 1
ATOM 3152 C CA . ASN A 1 452 ? 103.218 86.612 127.216 1.00 106.66 452 ASN A CA 1
ATOM 3153 C C . ASN A 1 452 ? 103.883 87.363 128.358 1.00 106.66 452 ASN A C 1
ATOM 3154 O O . ASN A 1 452 ? 103.970 86.854 129.482 1.00 106.66 452 ASN A O 1
ATOM 3159 N N . HIS A 1 453 ? 104.366 88.573 128.086 1.00 103.42 453 HIS A N 1
ATOM 3160 C CA . HIS A 1 453 ? 105.043 89.344 129.118 1.00 103.42 453 HIS A CA 1
ATOM 3161 C C . HIS A 1 453 ? 104.098 89.669 130.265 1.00 103.42 453 HIS A C 1
ATOM 3162 O O . HIS A 1 453 ? 104.434 89.467 131.438 1.00 103.42 453 HIS A O 1
ATOM 3169 N N . TYR A 1 454 ? 102.905 90.172 129.945 1.00 100.96 454 TYR A N 1
ATOM 3170 C CA . TYR A 1 454 ? 101.941 90.451 131.004 1.00 100.96 454 TYR A CA 1
ATOM 3171 C C . TYR A 1 454 ? 101.501 89.181 131.709 1.00 100.96 454 TYR A C 1
ATOM 3172 O O . TYR A 1 454 ? 101.245 89.200 132.916 1.00 100.96 454 TYR A O 1
ATOM 3181 N N . THR A 1 455 ? 101.411 88.066 130.987 1.00 106.91 455 THR A N 1
ATOM 3182 C CA . THR A 1 455 ? 101.056 86.817 131.644 1.00 106.91 455 THR A CA 1
ATOM 3183 C C . THR A 1 455 ? 102.092 86.441 132.690 1.00 106.91 455 THR A C 1
ATOM 3184 O O . THR A 1 455 ? 101.745 86.119 133.830 1.00 106.91 455 THR A O 1
ATOM 3188 N N . ALA A 1 456 ? 103.372 86.505 132.327 1.00 109.54 456 ALA A N 1
ATOM 3189 C CA . ALA A 1 456 ? 104.425 86.160 133.276 1.00 109.54 456 ALA A CA 1
ATOM 3190 C C . ALA A 1 456 ? 104.434 87.119 134.460 1.00 109.54 456 ALA A C 1
ATOM 3191 O O . ALA A 1 456 ? 104.579 86.700 135.618 1.00 109.54 456 ALA A O 1
ATOM 3193 N N . VAL A 1 457 ? 104.283 88.414 134.186 1.00 109.25 457 VAL A N 1
ATOM 3194 C CA . VAL A 1 457 ? 104.326 89.403 135.257 1.00 109.25 457 VAL A CA 1
ATOM 3195 C C . VAL A 1 457 ? 103.174 89.188 136.228 1.00 109.25 457 VAL A C 1
ATOM 3196 O O . VAL A 1 457 ? 103.371 89.139 137.448 1.00 109.25 457 VAL A O 1
ATOM 3200 N N . GLY A 1 458 ? 101.957 89.047 135.706 1.00 113.13 458 GLY A N 1
ATOM 3201 C CA . GLY A 1 458 ? 100.822 88.790 136.569 1.00 113.13 458 GLY A CA 1
ATOM 3202 C C . GLY A 1 458 ? 100.942 87.479 137.312 1.00 113.13 458 GLY A C 1
ATOM 3203 O O . GLY A 1 458 ? 100.463 87.356 138.441 1.00 113.13 458 GLY A O 1
ATOM 3204 N N . GLU A 1 459 ? 101.576 86.483 136.695 1.00 118.53 459 GLU A N 1
ATOM 3205 C CA . GLU A 1 459 ? 101.794 85.218 137.382 1.00 118.53 459 GLU A CA 1
ATOM 3206 C C . GLU A 1 459 ? 102.676 85.407 138.603 1.00 118.53 459 GLU A C 1
ATOM 3207 O O . GLU A 1 459 ? 102.321 84.990 139.710 1.00 118.53 459 GLU A O 1
ATOM 3213 N N . GLN A 1 460 ? 103.830 86.041 138.426 1.00 117.73 460 GLN A N 1
ATOM 3214 C CA . GLN A 1 460 ? 104.794 86.036 139.515 1.00 117.73 460 GLN A CA 1
ATOM 3215 C C . GLN A 1 460 ? 104.644 87.223 140.458 1.00 117.73 460 GLN A C 1
ATOM 3216 O O . GLN A 1 460 ? 105.361 87.286 141.460 1.00 117.73 460 GLN A O 1
ATOM 3222 N N . LEU A 1 461 ? 103.687 88.124 140.201 1.00 115.43 461 LEU A N 1
ATOM 3223 C CA . LEU A 1 461 ? 103.525 89.342 141.050 1.00 115.43 461 LEU A CA 1
ATOM 3224 C C . LEU A 1 461 ? 102.413 89.127 142.076 1.00 115.43 461 LEU A C 1
ATOM 3225 O O . LEU A 1 461 ? 102.601 89.533 143.235 1.00 115.43 461 LEU A O 1
ATOM 3230 N N . ARG A 1 462 ? 101.293 88.532 141.660 1.00 124.41 462 ARG A N 1
ATOM 3231 C CA . ARG A 1 462 ? 100.127 88.380 142.572 1.00 124.41 462 ARG A CA 1
ATOM 3232 C C . ARG A 1 462 ? 100.534 87.634 143.847 1.00 124.41 462 ARG A C 1
ATOM 3233 O O . ARG A 1 462 ? 100.056 88.025 144.928 1.00 124.41 462 ARG A O 1
ATOM 3241 N N . ILE A 1 463 ? 101.374 86.602 143.720 1.00 128.81 463 ILE A N 1
ATOM 3242 C CA . ILE A 1 463 ? 101.785 85.790 144.904 1.00 128.81 463 ILE A CA 1
ATOM 3243 C C . ILE A 1 463 ? 102.463 86.703 145.929 1.00 128.81 463 ILE A C 1
ATOM 3244 O O . ILE A 1 463 ? 103.528 87.263 145.610 1.00 128.81 463 ILE A O 1
ATOM 3249 N N . VAL A 1 464 ? 101.869 86.826 147.120 1.00 131.79 464 VAL A N 1
ATOM 3250 C CA . VAL A 1 464 ? 102.452 87.682 148.196 1.00 131.79 464 VAL A CA 1
ATOM 3251 C C . VAL A 1 464 ? 103.554 86.894 148.912 1.00 131.79 464 VAL A C 1
ATOM 3252 O O . VAL A 1 464 ? 103.603 85.660 148.729 1.00 131.79 464 VAL A O 1
ATOM 3256 N N . ASP A 1 465 ? 104.395 87.568 149.704 1.00 141.96 465 ASP A N 1
ATOM 3257 C CA . ASP A 1 465 ? 105.529 86.919 150.340 1.00 141.96 465 ASP A CA 1
ATOM 3258 C C . ASP A 1 465 ? 105.699 87.450 151.756 1.00 141.96 465 ASP A C 1
ATOM 3259 O O . ASP A 1 465 ? 104.867 88.203 152.270 1.00 141.96 465 ASP A O 1
ATOM 3261 N N . LYS A 1 466 ? 106.796 87.039 152.384 1.00 146.44 466 LYS A N 1
ATOM 3262 C CA . LYS A 1 466 ? 107.110 87.447 153.742 1.00 146.44 466 LYS A CA 1
ATOM 3263 C C . LYS A 1 466 ? 107.446 88.934 153.797 1.00 146.44 466 LYS A C 1
ATOM 3264 O O . LYS A 1 466 ? 107.885 89.539 152.816 1.00 146.44 466 LYS A O 1
ATOM 3266 N N . GLU A 1 467 ? 107.236 89.517 154.970 1.00 147.65 467 GLU A N 1
ATOM 3267 C CA . GLU A 1 467 ? 107.507 90.933 155.151 1.00 147.65 467 GLU A CA 1
ATOM 3268 C C . GLU A 1 467 ? 109.008 91.196 155.035 1.00 147.65 467 GLU A C 1
ATOM 3269 O O . GLU A 1 467 ? 109.819 90.421 155.553 1.00 147.65 467 GLU A O 1
ATOM 3275 N N . PRO A 1 468 ? 109.410 92.265 154.353 1.00 139.92 468 PRO A N 1
ATOM 3276 C CA . PRO A 1 468 ? 110.839 92.488 154.093 1.00 139.92 468 PRO A CA 1
ATOM 3277 C C . PRO A 1 468 ? 111.623 92.868 155.336 1.00 139.92 468 PRO A C 1
ATOM 3278 O O . PRO A 1 468 ? 111.077 92.908 156.441 1.00 139.92 468 PRO A O 1
ATOM 3282 N N . GLU A 1 469 ? 112.912 93.145 155.162 1.00 136.17 469 GLU A N 1
ATOM 3283 C CA . GLU A 1 469 ? 113.757 93.502 156.291 1.00 136.17 469 GLU A CA 1
ATOM 3284 C C . GLU A 1 469 ? 113.313 94.826 156.897 1.00 136.17 469 GLU A C 1
ATOM 3285 O O . GLU A 1 469 ? 112.889 95.743 156.190 1.00 136.17 469 GLU A O 1
ATOM 3291 N N . GLU A 1 470 ? 113.410 94.917 158.218 1.00 127.64 470 GLU A N 1
ATOM 3292 C CA . GLU A 1 470 ? 113.006 96.125 158.919 1.00 127.64 470 GLU A CA 1
ATOM 3293 C C . GLU A 1 470 ? 113.941 97.278 158.581 1.00 127.64 470 GLU A C 1
ATOM 3294 O O . GLU A 1 470 ? 115.138 97.083 158.358 1.00 127.64 470 GLU A O 1
ATOM 3300 N N . ILE A 1 471 ? 113.385 98.485 158.539 1.00 120.22 471 ILE A N 1
ATOM 3301 C CA . ILE A 1 471 ? 114.149 99.707 158.323 1.00 120.22 471 ILE A CA 1
ATOM 3302 C C . ILE A 1 471 ? 114.020 100.563 159.569 1.00 120.22 471 ILE A C 1
ATOM 3303 O O . ILE A 1 471 ? 112.905 100.828 160.033 1.00 120.22 471 ILE A O 1
ATOM 3308 N N . LYS A 1 472 ? 115.156 100.998 160.109 1.00 120.75 472 LYS A N 1
ATOM 3309 C CA . LYS A 1 472 ? 115.181 101.764 161.346 1.00 120.75 472 LYS A CA 1
ATOM 3310 C C . LYS A 1 472 ? 115.463 103.242 161.111 1.00 120.75 472 LYS A C 1
ATOM 3311 O O . LYS A 1 472 ? 115.684 103.986 162.071 1.00 120.75 472 LYS A O 1
ATOM 3317 N N . GLY A 1 473 ? 115.462 103.683 159.862 1.00 118.44 473 GLY A N 1
ATOM 3318 C CA . GLY A 1 473 ? 115.685 105.087 159.573 1.00 118.44 473 GLY A CA 1
ATOM 3319 C C . GLY A 1 473 ? 116.119 105.269 158.131 1.00 118.44 473 GLY A C 1
ATOM 3320 O O . GLY A 1 473 ? 116.299 104.303 157.396 1.00 118.44 473 GLY A O 1
ATOM 3321 N N . THR A 1 474 ? 116.304 106.532 157.759 1.00 118.25 474 THR A N 1
ATOM 3322 C CA . THR A 1 474 ? 116.550 106.868 156.365 1.00 118.25 474 THR A CA 1
ATOM 3323 C C . THR A 1 474 ? 117.581 107.977 156.263 1.00 118.25 474 THR A C 1
ATOM 3324 O O . THR A 1 474 ? 117.435 109.025 156.896 1.00 118.25 474 THR A O 1
ATOM 3328 N N . VAL A 1 475 ? 118.618 107.749 155.467 1.00 115.07 475 VAL A N 1
ATOM 3329 C CA . VAL A 1 475 ? 119.611 108.764 155.150 1.00 115.07 475 VAL A CA 1
ATOM 3330 C C . VAL A 1 475 ? 119.225 109.373 153.812 1.00 115.07 475 VAL A C 1
ATOM 3331 O O . VAL A 1 475 ? 118.873 108.653 152.870 1.00 115.07 475 VAL A O 1
ATOM 3335 N N . VAL A 1 476 ? 119.249 110.696 153.735 1.00 111.85 476 VAL A N 1
ATOM 3336 C CA . VAL A 1 476 ? 118.797 111.416 152.554 1.00 111.85 476 VAL A CA 1
ATOM 3337 C C . VAL A 1 476 ? 120.005 112.075 151.912 1.00 111.85 476 VAL A C 1
ATOM 3338 O O . VAL A 1 476 ? 120.714 112.859 152.553 1.00 111.85 476 VAL A O 1
ATOM 3342 N N . ILE A 1 477 ? 120.233 111.765 150.648 1.00 107.57 477 ILE A N 1
ATOM 3343 C CA . ILE A 1 477 ? 121.305 112.372 149.876 1.00 107.57 477 ILE A CA 1
ATOM 3344 C C . ILE A 1 477 ? 120.701 113.429 148.970 1.00 107.57 477 ILE A C 1
ATOM 3345 O O . ILE A 1 477 ? 119.755 113.151 148.226 1.00 107.57 477 ILE A O 1
ATOM 3350 N N . VAL A 1 478 ? 121.235 114.638 149.028 1.00 106.65 478 VAL A N 1
ATOM 3351 C CA . VAL A 1 478 ? 120.756 115.746 148.217 1.00 106.65 478 VAL A CA 1
ATOM 3352 C C . VAL A 1 478 ? 121.875 116.175 147.282 1.00 106.65 478 VAL A C 1
ATOM 3353 O O . VAL A 1 478 ? 122.833 116.823 147.700 1.00 106.65 478 VAL A O 1
ATOM 3357 N N . PRO A 1 479 ? 121.808 115.800 146.007 1.00 104.25 479 PRO A N 1
ATOM 3358 C CA . PRO A 1 479 ? 122.792 116.295 145.039 1.00 104.25 479 PRO A CA 1
ATOM 3359 C C . PRO A 1 479 ? 122.518 117.756 144.724 1.00 104.25 479 PRO A C 1
ATOM 3360 O O . PRO A 1 479 ? 121.384 118.134 144.431 1.00 104.25 479 PRO A O 1
ATOM 3364 N N . VAL A 1 480 ? 123.560 118.579 144.788 1.00 106.88 480 VAL A N 1
ATOM 3365 C CA . VAL A 1 480 ? 123.445 120.009 144.547 1.00 106.88 480 VAL A CA 1
ATOM 3366 C C . VAL A 1 480 ? 124.407 120.406 143.439 1.00 106.88 480 VAL A C 1
ATOM 3367 O O . VAL A 1 480 ? 125.534 119.905 143.368 1.00 106.88 480 VAL A O 1
ATOM 3371 N N . ALA A 1 481 ? 123.946 121.281 142.553 1.00 108.53 481 ALA A N 1
ATOM 3372 C CA . ALA A 1 481 ? 124.775 121.822 141.489 1.00 108.53 481 ALA A CA 1
ATOM 3373 C C . ALA A 1 481 ? 125.217 123.248 141.762 1.00 108.53 481 ALA A C 1
ATOM 3374 O O . ALA A 1 481 ? 125.880 123.851 140.915 1.00 108.53 481 ALA A O 1
ATOM 3376 N N . GLY A 1 482 ? 124.866 123.800 142.916 1.00 109.93 482 GLY A N 1
ATOM 3377 C CA . GLY A 1 482 ? 125.203 125.169 143.239 1.00 109.93 482 GLY A CA 1
ATOM 3378 C C . GLY A 1 482 ? 124.206 125.761 144.207 1.00 109.93 482 GLY A C 1
ATOM 3379 O O . GLY A 1 482 ? 123.018 125.436 144.149 1.00 109.93 482 GLY A O 1
ATOM 3380 N N . VAL A 1 483 ? 124.666 126.637 145.094 1.00 116.45 483 VAL A N 1
ATOM 3381 C CA . VAL A 1 483 ? 123.798 127.172 146.137 1.00 116.45 483 VAL A CA 1
ATOM 3382 C C . VAL A 1 483 ? 122.752 128.061 145.476 1.00 116.45 483 VAL A C 1
ATOM 3383 O O . VAL A 1 483 ? 123.058 129.168 145.027 1.00 116.45 483 VAL A O 1
ATOM 3387 N N . THR A 1 484 ? 121.518 127.577 145.410 1.00 114.74 484 THR A N 1
ATOM 3388 C CA . THR A 1 484 ? 120.413 128.302 144.805 1.00 114.74 484 THR A CA 1
ATOM 3389 C C . THR A 1 484 ? 119.219 128.262 145.747 1.00 114.74 484 THR A C 1
ATOM 3390 O O . THR A 1 484 ? 119.254 127.627 146.803 1.00 114.74 484 THR A O 1
ATOM 3394 N N . THR A 1 485 ? 118.149 128.951 145.355 1.00 116.20 485 THR A N 1
ATOM 3395 C CA . THR A 1 485 ? 116.907 128.869 146.112 1.00 116.20 485 THR A CA 1
ATOM 3396 C C . THR A 1 485 ? 116.355 127.452 146.099 1.00 116.20 485 THR A C 1
ATOM 3397 O O . THR A 1 485 ? 115.895 126.944 147.131 1.00 116.20 485 THR A O 1
ATOM 3401 N N . VAL A 1 486 ? 116.400 126.799 144.940 1.00 111.89 486 VAL A N 1
ATOM 3402 C CA . VAL A 1 486 ? 115.871 125.447 144.825 1.00 111.89 486 VAL A CA 1
ATOM 3403 C C . VAL A 1 486 ? 116.617 124.509 145.757 1.00 111.89 486 VAL A C 1
ATOM 3404 O O . VAL A 1 486 ? 116.018 123.643 146.407 1.00 111.89 486 VAL A O 1
ATOM 3408 N N . VAL A 1 487 ? 117.937 124.663 145.835 1.00 113.46 487 VAL A N 1
ATOM 3409 C CA . VAL A 1 487 ? 118.725 123.800 146.702 1.00 113.46 487 VAL A CA 1
ATOM 3410 C C . VAL A 1 487 ? 118.320 123.986 148.153 1.00 113.46 487 VAL A C 1
ATOM 3411 O O . VAL A 1 487 ? 118.165 123.010 148.891 1.00 113.46 487 VAL A O 1
ATOM 3415 N N . GLN A 1 488 ? 118.142 125.231 148.592 1.00 117.83 488 GLN A N 1
ATOM 3416 C CA . GLN A 1 488 ? 117.779 125.434 149.988 1.00 117.83 488 GLN A CA 1
ATOM 3417 C C . GLN A 1 488 ? 116.377 124.915 150.278 1.00 117.83 488 GLN A C 1
ATOM 3418 O O . GLN A 1 488 ? 116.137 124.371 151.361 1.00 117.83 488 GLN A O 1
ATOM 3424 N N . LYS A 1 489 ? 115.452 125.034 149.324 1.00 113.60 489 LYS A N 1
ATOM 3425 C CA . LYS A 1 489 ? 114.127 124.457 149.531 1.00 113.60 489 LYS A CA 1
ATOM 3426 C C . LYS A 1 489 ? 114.201 122.942 149.659 1.00 113.60 489 LYS A C 1
ATOM 3427 O O . LYS A 1 489 ? 113.563 122.346 150.540 1.00 113.60 489 LYS A O 1
ATOM 3433 N N . SER A 1 490 ? 114.978 122.300 148.787 1.00 112.40 490 SER A N 1
ATOM 3434 C CA . SER A 1 490 ? 115.113 120.852 148.863 1.00 112.40 490 SER A CA 1
ATOM 3435 C C . SER A 1 490 ? 115.784 120.423 150.158 1.00 112.40 490 SER A C 1
ATOM 3436 O O . SER A 1 490 ? 115.389 119.415 150.747 1.00 112.40 490 SER A O 1
ATOM 3439 N N . ILE A 1 491 ? 116.794 121.165 150.612 1.00 114.20 491 ILE A N 1
ATOM 3440 C CA . ILE A 1 491 ? 117.412 120.864 151.900 1.00 114.20 491 ILE A CA 1
ATOM 3441 C C . ILE A 1 491 ? 116.399 120.993 153.020 1.00 114.20 491 ILE A C 1
ATOM 3442 O O . ILE A 1 491 ? 116.377 120.181 153.951 1.00 114.20 491 ILE A O 1
ATOM 3447 N N . HIS A 1 492 ? 115.558 122.022 152.965 1.00 118.53 492 HIS A N 1
ATOM 3448 C CA . HIS A 1 492 ? 114.555 122.181 154.008 1.00 118.53 492 HIS A CA 1
ATOM 3449 C C . HIS A 1 492 ? 113.618 120.984 154.048 1.00 118.53 492 HIS A C 1
ATOM 3450 O O . HIS A 1 492 ? 113.351 120.429 155.123 1.00 118.53 492 HIS A O 1
ATOM 3457 N N . TYR A 1 493 ? 113.123 120.555 152.886 1.00 119.56 493 TYR A N 1
ATOM 3458 C CA . TYR A 1 493 ? 112.232 119.398 152.888 1.00 119.56 493 TYR A CA 1
ATOM 3459 C C . TYR A 1 493 ? 112.955 118.136 153.331 1.00 119.56 493 TYR A C 1
ATOM 3460 O O . TYR A 1 493 ? 112.376 117.304 154.035 1.00 119.56 493 TYR A O 1
ATOM 3469 N N . ALA A 1 494 ? 114.210 117.964 152.924 1.00 114.69 494 ALA A N 1
ATOM 3470 C CA . ALA A 1 494 ? 114.949 116.777 153.333 1.00 114.69 494 ALA A CA 1
ATOM 3471 C C . ALA A 1 494 ? 115.134 116.743 154.840 1.00 114.69 494 ALA A C 1
ATOM 3472 O O . ALA A 1 494 ? 114.957 115.696 155.472 1.00 114.69 494 ALA A O 1
ATOM 3474 N N . LYS A 1 495 ? 115.481 117.882 155.436 1.00 115.03 495 LYS A N 1
ATOM 3475 C CA . LYS A 1 495 ? 115.620 117.935 156.884 1.00 115.03 495 LYS A CA 1
ATOM 3476 C C . LYS A 1 495 ? 114.296 117.641 157.567 1.00 115.03 495 LYS A C 1
ATOM 3477 O O . LYS A 1 495 ? 114.257 116.936 158.581 1.00 115.03 495 LYS A O 1
ATOM 3483 N N . SER A 1 496 ? 113.198 118.168 157.024 1.00 118.74 496 SER A N 1
ATOM 3484 C CA . SER A 1 496 ? 111.891 117.849 157.580 1.00 118.74 496 SER A CA 1
ATOM 3485 C C . SER A 1 496 ? 111.582 116.364 157.496 1.00 118.74 496 SER A C 1
ATOM 3486 O O . SER A 1 496 ? 111.014 115.804 158.438 1.00 118.74 496 SER A O 1
ATOM 3489 N N . LEU A 1 497 ? 111.946 115.721 156.394 1.00 115.97 497 LEU A N 1
ATOM 3490 C CA . LEU A 1 497 ? 111.630 114.320 156.169 1.00 115.97 497 LEU A CA 1
ATOM 3491 C C . LEU A 1 497 ? 112.356 113.384 157.117 1.00 115.97 497 LEU A C 1
ATOM 3492 O O . LEU A 1 497 ? 111.745 112.441 157.629 1.00 115.97 497 LEU A O 1
ATOM 3497 N N . SER A 1 498 ? 113.638 113.617 157.361 1.00 116.93 498 SER A N 1
ATOM 3498 C CA . SER A 1 498 ? 114.420 112.761 158.243 1.00 116.93 498 SER A CA 1
ATOM 3499 C C . SER A 1 498 ? 115.706 113.495 158.588 1.00 116.93 498 SER A C 1
ATOM 3500 O O . SER A 1 498 ? 115.969 114.596 158.094 1.00 116.93 498 SER A O 1
ATOM 3503 N N . ASP A 1 499 ? 116.505 112.876 159.445 1.00 119.34 499 ASP A N 1
ATOM 3504 C CA . ASP A 1 499 ? 117.818 113.393 159.784 1.00 119.34 499 ASP A CA 1
ATOM 3505 C C . ASP A 1 499 ? 118.851 112.771 158.852 1.00 119.34 499 ASP A C 1
ATOM 3506 O O . ASP A 1 499 ? 118.512 112.158 157.837 1.00 119.34 499 ASP A O 1
ATOM 3511 N N . GLN A 1 500 ? 120.129 112.942 159.184 1.00 120.33 500 GLN A N 1
ATOM 3512 C CA . GLN A 1 500 ? 121.240 112.354 158.444 1.00 120.33 500 GLN A CA 1
ATOM 3513 C C . GLN A 1 500 ? 121.320 112.863 157.012 1.00 120.33 500 GLN A C 1
ATOM 3514 O O . GLN A 1 500 ? 121.951 112.232 156.163 1.00 120.33 500 GLN A O 1
ATOM 3520 N N . VAL A 1 501 ? 120.689 114.000 156.720 1.00 114.69 501 VAL A N 1
ATOM 3521 C CA . VAL A 1 501 ? 120.747 114.550 155.375 1.00 114.69 501 VAL A CA 1
ATOM 3522 C C . VAL A 1 501 ? 122.172 114.964 155.060 1.00 114.69 501 VAL A C 1
ATOM 3523 O O . VAL A 1 501 ? 122.827 115.644 155.858 1.00 114.69 501 VAL A O 1
ATOM 3527 N N . ILE A 1 502 ? 122.665 114.548 153.899 1.00 110.80 502 ILE A N 1
ATOM 3528 C CA . ILE A 1 502 ? 123.991 114.935 153.436 1.00 110.80 502 ILE A CA 1
ATOM 3529 C C . ILE A 1 502 ? 123.871 115.485 152.024 1.00 110.80 502 ILE A C 1
ATOM 3530 O O . ILE A 1 502 ? 123.190 114.898 151.176 1.00 110.80 502 ILE A O 1
ATOM 3535 N N . ALA A 1 503 ? 124.505 116.626 151.781 1.00 112.53 503 ALA A N 1
ATOM 3536 C CA . ALA A 1 503 ? 124.522 117.219 150.457 1.00 112.53 503 ALA A CA 1
ATOM 3537 C C . ALA A 1 503 ? 125.760 116.746 149.718 1.00 112.53 503 ALA A C 1
ATOM 3538 O O . ALA A 1 503 ? 126.814 116.544 150.320 1.00 112.53 503 ALA A O 1
ATOM 3540 N N . VAL A 1 504 ? 125.622 116.554 148.413 1.00 107.92 504 VAL A N 1
ATOM 3541 C CA . VAL A 1 504 ? 126.689 116.011 147.585 1.00 107.92 504 VAL A CA 1
ATOM 3542 C C . VAL A 1 504 ? 126.877 116.920 146.386 1.00 107.92 504 VAL A C 1
ATOM 3543 O O . VAL A 1 504 ? 125.899 117.313 145.742 1.00 107.92 504 VAL A O 1
ATOM 3547 N N . HIS A 1 505 ? 128.127 117.257 146.086 1.00 112.68 505 HIS A N 1
ATOM 3548 C CA . HIS A 1 505 ? 128.427 118.109 144.944 1.00 112.68 505 HIS A CA 1
ATOM 3549 C C . HIS A 1 505 ? 129.590 117.524 144.166 1.00 112.68 505 HIS A C 1
ATOM 3550 O O . HIS A 1 505 ? 130.682 117.350 144.715 1.00 112.68 505 HIS A O 1
ATOM 3557 N N . VAL A 1 506 ? 129.358 117.239 142.891 1.00 111.22 506 VAL A N 1
ATOM 3558 C CA . VAL A 1 506 ? 130.416 116.821 141.985 1.00 111.22 506 VAL A CA 1
ATOM 3559 C C . VAL A 1 506 ? 130.970 118.078 141.333 1.00 111.22 506 VAL A C 1
ATOM 3560 O O . VAL A 1 506 ? 130.233 118.839 140.703 1.00 111.22 506 VAL A O 1
ATOM 3564 N N . SER A 1 507 ? 132.266 118.300 141.493 1.00 118.05 507 SER A N 1
ATOM 3565 C CA . SER A 1 507 ? 132.929 119.487 140.978 1.00 118.05 507 SER A CA 1
ATOM 3566 C C . SER A 1 507 ? 133.792 119.115 139.784 1.00 118.05 507 SER A C 1
ATOM 3567 O O . SER A 1 507 ? 134.633 118.216 139.877 1.00 118.05 507 SER A O 1
ATOM 3570 N N . PHE A 1 508 ? 133.586 119.810 138.671 1.00 117.99 508 PHE A N 1
ATOM 3571 C CA . PHE A 1 508 ? 134.344 119.554 137.458 1.00 117.99 508 PHE A CA 1
ATOM 3572 C C . PHE A 1 508 ? 135.668 120.298 137.415 1.00 117.99 508 PHE A C 1
ATOM 3573 O O . PHE A 1 508 ? 136.471 120.047 136.512 1.00 117.99 508 PHE A O 1
ATOM 3581 N N . ASP A 1 509 ? 135.914 121.196 138.363 1.00 129.92 509 ASP A N 1
ATOM 3582 C CA . ASP A 1 509 ? 137.147 121.967 138.408 1.00 129.92 509 ASP A CA 1
ATOM 3583 C C . ASP A 1 509 ? 137.513 122.210 139.860 1.00 129.92 509 ASP A C 1
ATOM 3584 O O . ASP A 1 509 ? 136.675 122.655 140.647 1.00 129.92 509 ASP A O 1
ATOM 3586 N N . ARG A 1 510 ? 138.768 121.933 140.204 1.00 129.82 510 ARG A N 1
ATOM 3587 C CA . ARG A 1 510 ? 139.205 122.056 141.587 1.00 129.82 510 ARG A CA 1
ATOM 3588 C C . ARG A 1 510 ? 139.239 123.495 142.073 1.00 129.82 510 ARG A C 1
ATOM 3589 O O . ARG A 1 510 ? 139.244 123.716 143.288 1.00 129.82 510 ARG A O 1
ATOM 3597 N N . GLU A 1 511 ? 139.269 124.471 141.169 1.00 137.87 511 GLU A N 1
ATOM 3598 C CA . GLU A 1 511 ? 139.324 125.860 141.602 1.00 137.87 511 GLU A CA 1
ATOM 3599 C C . GLU A 1 511 ? 138.025 126.301 142.260 1.00 137.87 511 GLU A C 1
ATOM 3600 O O . GLU A 1 511 ? 138.046 126.899 143.341 1.00 137.87 511 GLU A O 1
ATOM 3606 N N . GLN A 1 512 ? 136.886 126.016 141.631 1.00 134.98 512 GLN A N 1
ATOM 3607 C CA . GLN A 1 512 ? 135.616 126.476 142.172 1.00 134.98 512 GLN A CA 1
ATOM 3608 C C . GLN A 1 512 ? 135.180 125.678 143.388 1.00 134.98 512 GLN A C 1
ATOM 3609 O O . GLN A 1 512 ? 134.176 126.032 144.014 1.00 134.98 512 GLN A O 1
ATOM 3615 N N . GLU A 1 513 ? 135.900 124.607 143.726 1.00 133.11 513 GLU A N 1
ATOM 3616 C CA . GLU A 1 513 ? 135.566 123.834 144.916 1.00 133.11 513 GLU A CA 1
ATOM 3617 C C . GLU A 1 513 ? 135.563 124.718 146.154 1.00 133.11 513 GLU A C 1
ATOM 3618 O O . GLU A 1 513 ? 134.622 124.684 146.954 1.00 133.11 513 GLU A O 1
ATOM 3624 N N . LYS A 1 514 ? 136.612 125.522 146.323 1.00 134.34 514 LYS A N 1
ATOM 3625 C CA . LYS A 1 514 ? 136.719 126.350 147.517 1.00 134.34 514 LYS A CA 1
ATOM 3626 C C . LYS A 1 514 ? 135.624 127.404 147.563 1.00 134.34 514 LYS A C 1
ATOM 3627 O O . LYS A 1 514 ? 135.017 127.627 148.617 1.00 134.34 514 LYS A O 1
ATOM 3633 N N . LYS A 1 515 ? 135.359 128.065 146.436 1.00 131.90 515 LYS A N 1
ATOM 3634 C CA . LYS A 1 515 ? 134.310 129.078 146.414 1.00 131.90 515 LYS A CA 1
ATOM 3635 C C . LYS A 1 515 ? 132.953 128.467 146.720 1.00 131.90 515 LYS A C 1
ATOM 3636 O O . LYS A 1 515 ? 132.171 129.029 147.497 1.00 131.90 515 LYS A O 1
ATOM 3638 N N . PHE A 1 516 ? 132.652 127.315 146.121 1.00 125.65 516 PHE A N 1
ATOM 3639 C CA . PHE A 1 516 ? 131.369 126.677 146.376 1.00 125.65 516 PHE A CA 1
ATOM 3640 C C . PHE A 1 516 ? 131.249 126.244 147.828 1.00 125.65 516 PHE A C 1
ATOM 3641 O O . PHE A 1 516 ? 130.188 126.399 148.440 1.00 125.65 516 PHE A O 1
ATOM 3649 N N . GLU A 1 517 ? 132.320 125.691 148.395 1.00 129.36 517 GLU A N 1
ATOM 3650 C CA . GLU A 1 517 ? 132.275 125.278 149.790 1.00 129.36 517 GLU A CA 1
ATOM 3651 C C . GLU A 1 517 ? 132.072 126.474 150.706 1.00 129.36 517 GLU A C 1
ATOM 3652 O O . GLU A 1 517 ? 131.307 126.402 151.673 1.00 129.36 517 GLU A O 1
ATOM 3658 N N . LYS A 1 518 ? 132.748 127.585 150.417 1.00 131.53 518 LYS A N 1
ATOM 3659 C CA . LYS A 1 518 ? 132.563 128.784 151.224 1.00 131.53 518 LYS A CA 1
ATOM 3660 C C . LYS A 1 518 ? 131.137 129.302 151.117 1.00 131.53 518 LYS A C 1
ATOM 3661 O O . LYS A 1 518 ? 130.541 129.710 152.119 1.00 131.53 518 LYS A O 1
ATOM 3667 N N . ARG A 1 519 ? 130.573 129.300 149.909 1.00 130.16 519 ARG A N 1
ATOM 3668 C CA . ARG A 1 519 ? 129.201 129.765 149.745 1.00 130.16 519 ARG A CA 1
ATOM 3669 C C . ARG A 1 519 ? 128.223 128.857 150.474 1.00 130.16 519 ARG A C 1
ATOM 3670 O O . ARG A 1 519 ? 127.241 129.332 151.055 1.00 130.16 519 ARG A O 1
ATOM 3678 N N . TRP A 1 520 ? 128.468 127.549 150.449 1.00 125.92 520 TRP A N 1
ATOM 3679 C CA . TRP A 1 520 ? 127.633 126.636 151.218 1.00 125.92 520 TRP A CA 1
ATOM 3680 C C . TRP A 1 520 ? 127.745 126.915 152.708 1.00 125.92 520 TRP A C 1
ATOM 3681 O O . TRP A 1 520 ? 126.738 126.916 153.424 1.00 125.92 520 TRP A O 1
ATOM 3692 N N . GLU A 1 521 ? 128.965 127.150 153.193 1.00 131.50 521 GLU A N 1
ATOM 3693 C CA . GLU A 1 521 ? 129.150 127.488 154.597 1.00 131.50 521 GLU A CA 1
ATOM 3694 C C . GLU A 1 521 ? 128.461 128.795 154.947 1.00 131.50 521 GLU A C 1
ATOM 3695 O O . GLU A 1 521 ? 128.056 128.996 156.096 1.00 131.50 521 GLU A O 1
ATOM 3697 N N . GLU A 1 522 ? 128.329 129.696 153.973 1.00 134.88 522 GLU A N 1
ATOM 3698 C CA . GLU A 1 522 ? 127.582 130.925 154.204 1.00 134.88 522 GLU A CA 1
ATOM 3699 C C . GLU A 1 522 ? 126.140 130.615 154.570 1.00 134.88 522 GLU A C 1
ATOM 3700 O O . GLU A 1 522 ? 125.571 131.238 155.473 1.00 134.88 522 GLU A O 1
ATOM 3706 N N . LEU A 1 523 ? 125.534 129.654 153.882 1.00 129.16 523 LEU A N 1
ATOM 3707 C CA . LEU A 1 523 ? 124.270 129.108 154.346 1.00 129.16 523 LEU A CA 1
ATOM 3708 C C . LEU A 1 523 ? 124.480 128.421 155.686 1.00 129.16 523 LEU A C 1
ATOM 3709 O O . LEU A 1 523 ? 125.479 127.730 155.898 1.00 129.16 523 LEU A O 1
ATOM 3714 N N . ASN A 1 524 ? 123.533 128.617 156.601 1.00 132.79 524 ASN A N 1
ATOM 3715 C CA . ASN A 1 524 ? 123.643 128.068 157.946 1.00 132.79 524 ASN A CA 1
ATOM 3716 C C . ASN A 1 524 ? 123.017 126.690 158.068 1.00 132.79 524 ASN A C 1
ATOM 3717 O O . ASN A 1 524 ? 122.605 126.294 159.166 1.00 132.79 524 ASN A O 1
ATOM 3722 N N . ASN A 1 525 ? 122.930 125.949 156.970 1.00 129.69 525 ASN A N 1
ATOM 3723 C CA . ASN A 1 525 ? 122.380 124.606 157.022 1.00 129.69 525 ASN A CA 1
ATOM 3724 C C . ASN A 1 525 ? 123.276 123.701 157.851 1.00 129.69 525 ASN A C 1
ATOM 3725 O O . ASN A 1 525 ? 124.502 123.726 157.722 1.00 129.69 525 ASN A O 1
ATOM 3730 N N . GLY A 1 526 ? 122.660 122.897 158.708 1.00 124.93 526 GLY A N 1
ATOM 3731 C CA . GLY A 1 526 ? 123.411 121.929 159.477 1.00 124.93 526 GLY A CA 1
ATOM 3732 C C . GLY A 1 526 ? 123.617 120.651 158.696 1.00 124.93 526 GLY A C 1
ATOM 3733 O O . GLY A 1 526 ? 123.481 119.552 159.239 1.00 124.93 526 GLY A O 1
ATOM 3734 N N . VAL A 1 527 ? 123.950 120.783 157.416 1.00 120.87 527 VAL A N 1
ATOM 3735 C CA . VAL A 1 527 ? 124.043 119.656 156.500 1.00 120.87 527 VAL A CA 1
ATOM 3736 C C . VAL A 1 527 ? 125.492 119.482 156.085 1.00 120.87 527 VAL A C 1
ATOM 3737 O O . VAL A 1 527 ? 126.110 120.415 155.563 1.00 120.87 527 VAL A O 1
ATOM 3741 N N . ARG A 1 528 ? 126.027 118.289 156.310 1.00 118.08 528 ARG A N 1
ATOM 3742 C CA . ARG A 1 528 ? 127.374 117.985 155.858 1.00 118.08 528 ARG A CA 1
ATOM 3743 C C . ARG A 1 528 ? 127.413 117.968 154.339 1.00 118.08 528 ARG A C 1
ATOM 3744 O O . ARG A 1 528 ? 126.604 117.294 153.694 1.00 118.08 528 ARG A O 1
ATOM 3752 N N . LEU A 1 529 ? 128.354 118.707 153.768 1.00 114.94 529 LEU A N 1
ATOM 3753 C CA . LEU A 1 529 ? 128.522 118.773 152.326 1.00 114.94 529 LEU A CA 1
ATOM 3754 C C . LEU A 1 529 ? 129.746 117.970 151.921 1.00 114.94 529 LEU A C 1
ATOM 3755 O O . LEU A 1 529 ? 130.843 118.200 152.436 1.00 114.94 529 LEU A O 1
ATOM 3760 N N . VAL A 1 530 ? 129.554 117.037 151.001 1.00 111.95 530 VAL A N 1
ATOM 3761 C CA . VAL A 1 530 ? 130.626 116.206 150.478 1.00 111.95 530 VAL A CA 1
ATOM 3762 C C . VAL A 1 530 ? 130.895 116.665 149.057 1.00 111.95 530 VAL A C 1
ATOM 3763 O O . VAL A 1 530 ? 130.045 116.512 148.171 1.00 111.95 530 VAL A O 1
ATOM 3767 N N . THR A 1 531 ? 132.072 117.232 148.837 1.00 114.50 531 THR A N 1
ATOM 3768 C CA . THR A 1 531 ? 132.493 117.669 147.516 1.00 114.50 531 THR A CA 1
ATOM 3769 C C . THR A 1 531 ? 133.443 116.630 146.948 1.00 114.50 531 THR A C 1
ATOM 3770 O O . THR A 1 531 ? 134.472 116.324 147.558 1.00 114.50 531 THR A O 1
ATOM 3774 N N . LEU A 1 532 ? 133.098 116.091 145.789 1.00 113.84 532 LEU A N 1
ATOM 3775 C CA . LEU A 1 532 ? 133.918 115.088 145.135 1.00 113.84 532 LEU A CA 1
ATOM 3776 C C . LEU A 1 532 ? 134.115 115.485 143.682 1.00 113.84 532 LEU A C 1
ATOM 3777 O O . LEU A 1 532 ? 133.237 116.086 143.062 1.00 113.84 532 LEU A O 1
ATOM 3782 N N . HIS A 1 533 ? 135.287 115.162 143.151 1.00 119.63 533 HIS A N 1
ATOM 3783 C CA . HIS A 1 533 ? 135.762 115.738 141.906 1.00 119.63 533 HIS A CA 1
ATOM 3784 C C . HIS A 1 533 ? 135.740 114.715 140.781 1.00 119.63 533 HIS A C 1
ATOM 3785 O O . HIS A 1 533 ? 135.967 113.522 140.997 1.00 119.63 533 HIS A O 1
ATOM 3792 N N . SER A 1 534 ? 135.466 115.200 139.574 1.00 120.41 534 SER A N 1
ATOM 3793 C CA . SER A 1 534 ? 135.489 114.376 138.370 1.00 120.41 534 SER A CA 1
ATOM 3794 C C . SER A 1 534 ? 136.222 115.157 137.290 1.00 120.41 534 SER A C 1
ATOM 3795 O O . SER A 1 534 ? 135.746 116.208 136.852 1.00 120.41 534 SER A O 1
ATOM 3798 N N . SER A 1 535 ? 137.377 114.646 136.866 1.00 121.63 535 SER A N 1
ATOM 3799 C CA . SER A 1 535 ? 138.187 115.364 135.889 1.00 121.63 535 SER A CA 1
ATOM 3800 C C . SER A 1 535 ? 137.547 115.365 134.510 1.00 121.63 535 SER A C 1
ATOM 3801 O O . SER A 1 535 ? 137.548 116.397 133.831 1.00 121.63 535 SER A O 1
ATOM 3804 N N . TYR A 1 536 ? 136.991 114.235 134.082 1.00 121.47 536 TYR A N 1
ATOM 3805 C CA . TYR A 1 536 ? 136.477 114.086 132.730 1.00 121.47 536 TYR A CA 1
ATOM 3806 C C . TYR A 1 536 ? 135.077 114.649 132.565 1.00 121.47 536 TYR A C 1
ATOM 3807 O O . TYR A 1 536 ? 134.384 114.281 131.613 1.00 121.47 536 TYR A O 1
ATOM 3816 N N . ARG A 1 537 ? 134.641 115.515 133.473 1.00 115.95 537 ARG A N 1
ATOM 3817 C CA . ARG A 1 537 ? 133.305 116.100 133.470 1.00 115.95 537 ARG A CA 1
ATOM 3818 C C . ARG A 1 537 ? 132.206 115.058 133.589 1.00 115.95 537 ARG A C 1
ATOM 3819 O O . ARG A 1 537 ? 131.037 115.370 133.350 1.00 115.95 537 ARG A O 1
ATOM 3827 N N . SER A 1 538 ? 132.546 113.825 133.945 1.00 115.60 538 SER A N 1
ATOM 3828 C CA . SER A 1 538 ? 131.524 112.818 134.164 1.00 115.60 538 SER A CA 1
ATOM 3829 C C . SER A 1 538 ? 130.759 113.116 135.446 1.00 115.60 538 SER A C 1
ATOM 3830 O O . SER A 1 538 ? 131.225 113.838 136.328 1.00 115.60 538 SER A O 1
ATOM 3833 N N . LEU A 1 539 ? 129.566 112.544 135.540 1.00 110.36 539 LEU A N 1
ATOM 3834 C CA . LEU A 1 539 ? 128.697 112.767 136.685 1.00 110.36 539 LEU A CA 1
ATOM 3835 C C . LEU A 1 539 ? 128.228 111.493 137.357 1.00 110.36 539 LEU A C 1
ATOM 3836 O O . LEU A 1 539 ? 127.834 111.550 138.526 1.00 110.36 539 LEU A O 1
ATOM 3841 N N . VAL A 1 540 ? 128.255 110.356 136.676 1.00 111.89 540 VAL A N 1
ATOM 3842 C CA . VAL A 1 540 ? 127.756 109.120 137.258 1.00 111.89 540 VAL A CA 1
ATOM 3843 C C . VAL A 1 540 ? 128.814 108.437 138.110 1.00 111.89 540 VAL A C 1
ATOM 3844 O O . VAL A 1 540 ? 128.553 108.078 139.259 1.00 111.89 540 VAL A O 1
ATOM 3848 N N . HIS A 1 541 ? 130.014 108.256 137.564 1.00 118.27 541 HIS A N 1
ATOM 3849 C CA . HIS A 1 541 ? 131.026 107.449 138.243 1.00 118.27 541 HIS A CA 1
ATOM 3850 C C . HIS A 1 541 ? 131.384 107.964 139.632 1.00 118.27 541 HIS A C 1
ATOM 3851 O O . HIS A 1 541 ? 131.421 107.151 140.575 1.00 118.27 541 HIS A O 1
ATOM 3858 N N . PRO A 1 542 ? 131.676 109.252 139.841 1.00 115.58 542 PRO A N 1
ATOM 3859 C CA . PRO A 1 542 ? 131.923 109.703 141.218 1.00 115.58 542 PRO A CA 1
ATOM 3860 C C . PRO A 1 542 ? 130.750 109.428 142.136 1.00 115.58 542 PRO A C 1
ATOM 3861 O O . PRO A 1 542 ? 130.939 108.980 143.277 1.00 115.58 542 PRO A O 1
ATOM 3865 N N . PHE A 1 543 ? 129.531 109.659 141.649 1.00 115.60 543 PHE A N 1
ATOM 3866 C CA . PHE A 1 543 ? 128.362 109.252 142.413 1.00 115.60 543 PHE A CA 1
ATOM 3867 C C . PHE A 1 543 ? 128.323 107.752 142.615 1.00 115.60 543 PHE A C 1
ATOM 3868 O O . PHE A 1 543 ? 127.864 107.292 143.657 1.00 115.60 543 PHE A O 1
ATOM 3876 N N . ASP A 1 544 ? 128.791 106.972 141.644 1.00 120.42 544 ASP A N 1
ATOM 3877 C CA . ASP A 1 544 ? 128.812 105.527 141.835 1.00 120.42 544 ASP A CA 1
ATOM 3878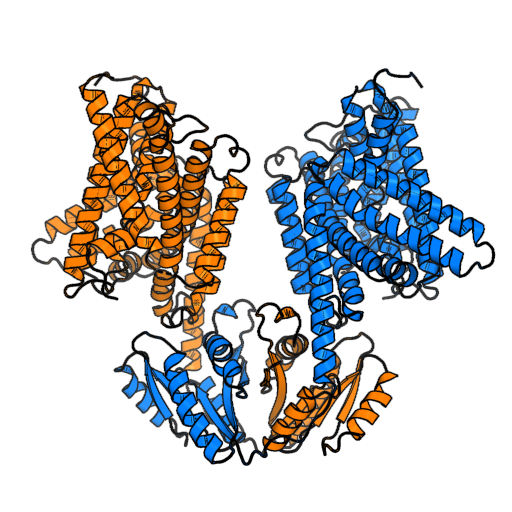 C C . ASP A 1 544 ? 129.660 105.155 143.042 1.00 120.42 544 ASP A C 1
ATOM 3879 O O . ASP A 1 544 ? 129.222 104.398 143.916 1.00 120.42 544 ASP A O 1
ATOM 3884 N N . LYS A 1 545 ? 130.867 105.712 143.127 1.00 121.47 545 LYS A N 1
ATOM 3885 C CA . LYS A 1 545 ? 131.744 105.388 144.250 1.00 121.47 545 LYS A CA 1
ATOM 3886 C C . LYS A 1 545 ? 131.152 105.874 145.568 1.00 121.47 545 LYS A C 1
ATOM 3887 O O . LYS A 1 545 ? 131.091 105.124 146.559 1.00 121.47 545 LYS A O 1
ATOM 3893 N N . PHE A 1 546 ? 130.712 107.132 145.597 1.00 119.43 546 PHE A N 1
ATOM 3894 C CA . PHE A 1 546 ? 130.180 107.691 146.832 1.00 119.43 546 PHE A CA 1
ATOM 3895 C C . PHE A 1 546 ? 128.950 106.925 147.290 1.00 119.43 546 PHE A C 1
ATOM 3896 O O . PHE A 1 546 ? 128.778 106.664 148.487 1.00 119.43 546 PHE A O 1
ATOM 3904 N N . LEU A 1 547 ? 128.079 106.566 146.350 1.00 120.58 547 LEU A N 1
ATOM 3905 C CA . LEU A 1 547 ? 126.892 105.796 146.671 1.00 120.58 547 LEU A CA 1
ATOM 3906 C C . LEU A 1 547 ? 127.254 104.423 147.200 1.00 120.58 547 LEU A C 1
ATOM 3907 O O . LEU A 1 547 ? 126.607 103.928 148.122 1.00 120.58 547 LEU A O 1
ATOM 3912 N N . GLU A 1 548 ? 128.268 103.780 146.621 1.00 125.12 548 GLU A N 1
ATOM 3913 C CA . GLU A 1 548 ? 128.715 102.506 147.169 1.00 125.12 548 GLU A CA 1
ATOM 3914 C C . GLU A 1 548 ? 129.071 102.652 148.639 1.00 125.12 548 GLU A C 1
ATOM 3915 O O . GLU A 1 548 ? 128.566 101.910 149.496 1.00 125.12 548 GLU A O 1
ATOM 3921 N N . THR A 1 549 ? 129.922 103.630 148.951 1.00 123.29 549 THR A N 1
ATOM 3922 C CA . THR A 1 549 ? 130.349 103.810 150.336 1.00 123.29 549 THR A CA 1
ATOM 3923 C C . THR A 1 549 ? 129.160 104.080 151.250 1.00 123.29 549 THR A C 1
ATOM 3924 O O . THR A 1 549 ? 128.992 103.427 152.290 1.00 123.29 549 THR A O 1
ATOM 3928 N N . VAL A 1 550 ? 128.313 105.035 150.866 1.00 121.23 550 VAL A N 1
ATOM 3929 C CA . VAL A 1 550 ? 127.217 105.448 151.733 1.00 121.23 550 VAL A CA 1
ATOM 3930 C C . VAL A 1 550 ? 126.206 104.327 151.899 1.00 121.23 550 VAL A C 1
ATOM 3931 O O . VAL A 1 550 ? 125.675 104.113 152.993 1.00 121.23 550 VAL A O 1
ATOM 3935 N N . GLU A 1 551 ? 125.906 103.605 150.822 1.00 126.28 551 GLU A N 1
ATOM 3936 C CA . GLU A 1 551 ? 124.943 102.520 150.908 1.00 126.28 551 GLU A CA 1
ATOM 3937 C C . GLU A 1 551 ? 125.453 101.409 151.807 1.00 126.28 551 GLU A C 1
ATOM 3938 O O . GLU A 1 551 ? 124.685 100.849 152.595 1.00 126.28 551 GLU A O 1
ATOM 3944 N N . ALA A 1 552 ? 126.742 101.074 151.716 1.00 123.04 552 ALA A N 1
ATOM 3945 C CA . ALA A 1 552 ? 127.290 100.085 152.638 1.00 123.04 552 ALA A CA 1
ATOM 3946 C C . ALA A 1 552 ? 127.168 100.561 154.079 1.00 123.04 552 ALA A C 1
ATOM 3947 O O . ALA A 1 552 ? 126.707 99.818 154.960 1.00 123.04 552 ALA A O 1
ATOM 3949 N N . LYS A 1 553 ? 127.542 101.818 154.328 1.00 121.39 553 LYS A N 1
ATOM 3950 C CA . LYS A 1 553 ? 127.486 102.343 155.686 1.00 121.39 553 LYS A CA 1
ATOM 3951 C C . LYS A 1 553 ? 126.065 102.316 156.232 1.00 121.39 553 LYS A C 1
ATOM 3952 O O . LYS A 1 553 ? 125.842 101.929 157.383 1.00 121.39 553 LYS A O 1
ATOM 3958 N N . ALA A 1 554 ? 125.089 102.716 155.417 1.00 124.37 554 ALA A N 1
ATOM 3959 C CA . ALA A 1 554 ? 123.700 102.696 155.857 1.00 124.37 554 ALA A CA 1
ATOM 3960 C C . ALA A 1 554 ? 123.198 101.278 156.066 1.00 124.37 554 ALA A C 1
ATOM 3961 O O . ALA A 1 554 ? 122.454 101.020 157.019 1.00 124.37 554 ALA A O 1
ATOM 3963 N N . LYS A 1 555 ? 123.584 100.349 155.190 1.00 122.84 555 LYS A N 1
ATOM 3964 C CA . LYS A 1 555 ? 123.177 98.963 155.361 1.00 122.84 555 LYS A CA 1
ATOM 3965 C C . LYS A 1 555 ? 123.699 98.391 156.668 1.00 122.84 555 LYS A C 1
ATOM 3966 O O . LYS A 1 555 ? 123.050 97.526 157.263 1.00 122.84 555 LYS A O 1
ATOM 3972 N N . LYS A 1 556 ? 124.858 98.861 157.136 1.00 126.29 556 LYS A N 1
ATOM 3973 C CA . LYS A 1 556 ? 125.332 98.419 158.444 1.00 126.29 556 LYS A CA 1
ATOM 3974 C C . LYS A 1 556 ? 124.329 98.760 159.542 1.00 126.29 556 LYS A C 1
ATOM 3975 O O . LYS A 1 556 ? 124.134 97.977 160.477 1.00 126.29 556 LYS A O 1
ATOM 3981 N N . GLU A 1 557 ? 123.682 99.922 159.452 1.00 128.26 557 GLU A N 1
ATOM 3982 C CA . GLU A 1 557 ? 122.691 100.327 160.441 1.00 128.26 557 GLU A CA 1
ATOM 3983 C C . GLU A 1 557 ? 121.261 100.081 159.989 1.00 128.26 557 GLU A C 1
ATOM 3984 O O . GLU A 1 557 ? 120.331 100.614 160.605 1.00 128.26 557 GLU A O 1
ATOM 3990 N N . GLN A 1 558 ? 121.064 99.291 158.935 1.00 124.50 558 GLN A N 1
ATOM 3991 C CA . GLN A 1 558 ? 119.730 98.991 158.419 1.00 124.50 558 GLN A CA 1
ATOM 3992 C C . GLN A 1 558 ? 118.957 100.266 158.101 1.00 124.50 558 GLN A C 1
ATOM 3993 O O . GLN A 1 558 ? 117.772 100.395 158.410 1.00 124.50 558 GLN A O 1
ATOM 3999 N N . PHE A 1 559 ? 119.637 101.224 157.488 1.00 121.41 559 PHE A N 1
ATOM 4000 C CA . PHE A 1 559 ? 118.989 102.424 156.988 1.00 121.41 559 PHE A CA 1
ATOM 4001 C C . PHE A 1 559 ? 118.738 102.289 155.495 1.00 121.41 559 PHE A C 1
ATOM 4002 O O . PHE A 1 559 ? 119.405 101.525 154.796 1.00 121.41 559 PHE A O 1
ATOM 4010 N N . SER A 1 560 ? 117.765 103.046 155.010 1.00 119.64 560 SER A N 1
ATOM 4011 C CA . SER A 1 560 ? 117.410 103.051 153.598 1.00 119.64 560 SER A CA 1
ATOM 4012 C C . SER A 1 560 ? 117.921 104.346 152.987 1.00 119.64 560 SER A C 1
ATOM 4013 O O . SER A 1 560 ? 117.490 105.434 153.378 1.00 119.64 560 SER A O 1
ATOM 4016 N N . VAL A 1 561 ? 118.844 104.229 152.036 1.00 118.69 561 VAL A N 1
ATOM 4017 C CA . VAL A 1 561 ? 119.334 105.407 151.342 1.00 118.69 561 VAL A CA 1
ATOM 4018 C C . VAL A 1 561 ? 118.219 105.974 150.478 1.00 118.69 561 VAL A C 1
ATOM 4019 O O . VAL A 1 561 ? 117.351 105.245 149.985 1.00 118.69 561 VAL A O 1
ATOM 4023 N N . MET A 1 562 ? 118.229 107.289 150.301 1.00 115.45 562 MET A N 1
ATOM 4024 C CA . MET A 1 562 ? 117.183 107.945 149.536 1.00 115.45 562 MET A CA 1
ATOM 4025 C C . MET A 1 562 ? 117.726 109.247 148.974 1.00 115.45 562 MET A C 1
ATOM 4026 O O . MET A 1 562 ? 118.422 109.986 149.672 1.00 115.45 562 MET A O 1
ATOM 4031 N N . VAL A 1 563 ? 117.404 109.523 147.715 1.00 107.71 563 VAL A N 1
ATOM 4032 C CA . VAL A 1 563 ? 117.908 110.691 147.007 1.00 107.71 563 VAL A CA 1
ATOM 4033 C C . VAL A 1 563 ? 116.742 111.622 146.731 1.00 107.71 563 VAL A C 1
ATOM 4034 O O . VAL A 1 563 ? 115.660 111.168 146.346 1.00 107.71 563 VAL A O 1
ATOM 4038 N N . LEU A 1 564 ? 116.958 112.915 146.927 1.00 105.04 564 LEU A N 1
ATOM 4039 C CA . LEU A 1 564 ? 115.915 113.917 146.754 1.00 105.04 564 LEU A CA 1
ATOM 4040 C C . LEU A 1 564 ? 116.326 114.856 145.630 1.00 105.04 564 LEU A C 1
ATOM 4041 O O . LEU A 1 564 ? 117.230 115.678 145.801 1.00 105.04 564 LEU A O 1
ATOM 4046 N N . PHE A 1 565 ? 115.663 114.741 144.498 1.00 106.96 565 PHE A N 1
ATOM 4047 C CA . PHE A 1 565 ? 115.940 115.604 143.370 1.00 106.96 565 PHE A CA 1
ATOM 4048 C C . PHE A 1 565 ? 114.873 116.677 143.241 1.00 106.96 565 PHE A C 1
ATOM 4049 O O . PHE A 1 565 ? 113.694 116.426 143.503 1.00 106.96 565 PHE A O 1
ATOM 4057 N N . PRO A 1 566 ? 115.249 117.881 142.843 1.00 105.00 566 PRO A N 1
ATOM 4058 C CA . PRO A 1 566 ? 114.257 118.891 142.484 1.00 105.00 566 PRO A CA 1
ATOM 4059 C C . PRO A 1 566 ? 113.846 118.762 141.027 1.00 105.00 566 PRO A C 1
ATOM 4060 O O . PRO A 1 566 ? 114.637 118.405 140.155 1.00 105.00 566 PRO A O 1
ATOM 4064 N N . GLN A 1 567 ? 112.577 119.060 140.779 1.00 108.98 567 GLN A N 1
ATOM 4065 C CA . GLN A 1 567 ? 111.995 118.993 139.443 1.00 108.98 567 GLN A CA 1
ATOM 4066 C C . GLN A 1 567 ? 111.650 120.417 139.035 1.00 108.98 567 GLN A C 1
ATOM 4067 O O . GLN A 1 567 ? 110.556 120.909 139.318 1.00 108.98 567 GLN A O 1
ATOM 4073 N N . PHE A 1 568 ? 112.593 121.085 138.384 1.00 105.76 568 PHE A N 1
ATOM 4074 C CA . PHE A 1 568 ? 112.357 122.444 137.929 1.00 105.76 568 PHE A CA 1
ATOM 4075 C C . PHE A 1 568 ? 111.301 122.439 136.838 1.00 105.76 568 PHE A C 1
ATOM 4076 O O . PHE A 1 568 ? 111.401 121.679 135.872 1.00 105.76 568 PHE A O 1
ATOM 4084 N N . ILE A 1 569 ? 110.285 123.280 136.992 1.00 109.19 569 ILE A N 1
ATOM 4085 C CA . ILE A 1 569 ? 109.131 123.286 136.106 1.00 109.19 569 ILE A CA 1
ATOM 4086 C C . ILE A 1 569 ? 108.876 124.706 135.634 1.00 109.19 569 ILE A C 1
ATOM 4087 O O . ILE A 1 569 ? 108.786 125.630 136.449 1.00 109.19 569 ILE A O 1
ATOM 4092 N N . THR A 1 570 ? 108.749 124.874 134.324 1.00 114.82 570 THR A N 1
ATOM 4093 C CA . THR A 1 570 ? 108.418 126.152 133.719 1.00 114.82 570 THR A CA 1
ATOM 4094 C C . THR A 1 570 ? 107.144 126.003 132.903 1.00 114.82 570 THR A C 1
ATOM 4095 O O . THR A 1 570 ? 106.800 124.907 132.456 1.00 114.82 570 THR A O 1
ATOM 4099 N N . LYS A 1 571 ? 106.449 127.115 132.711 1.00 119.37 571 LYS A N 1
ATOM 4100 C CA . LYS A 1 571 ? 105.157 127.107 132.031 1.00 119.37 571 LYS A CA 1
ATOM 4101 C C . LYS A 1 571 ? 105.324 127.414 130.545 1.00 119.37 571 LYS A C 1
ATOM 4102 O O . LYS A 1 571 ? 104.747 128.357 130.010 1.00 119.37 571 LYS A O 1
ATOM 4108 N N . LYS A 1 572 ? 106.132 126.598 129.872 1.00 116.58 572 LYS A N 1
ATOM 4109 C CA . LYS A 1 572 ? 106.311 126.767 128.434 1.00 116.58 572 LYS A CA 1
ATOM 4110 C C . LYS A 1 572 ? 106.272 125.478 127.632 1.00 116.58 572 LYS A C 1
ATOM 4111 O O . LYS A 1 572 ? 106.158 125.556 126.405 1.00 116.58 572 LYS A O 1
ATOM 4117 N N . ARG A 1 573 ? 106.417 124.308 128.252 1.00 122.31 573 ARG A N 1
ATOM 4118 C CA . ARG A 1 573 ? 106.181 123.019 127.607 1.00 122.31 573 ARG A CA 1
ATOM 4119 C C . ARG A 1 573 ? 107.259 122.709 126.572 1.00 122.31 573 ARG A C 1
ATOM 4120 O O . ARG A 1 573 ? 107.361 121.578 126.088 1.00 122.31 573 ARG A O 1
ATOM 4122 N N . TRP A 1 574 ? 108.112 123.683 126.270 1.00 113.48 574 TRP A N 1
ATOM 4123 C CA . TRP A 1 574 ? 109.262 123.447 125.415 1.00 113.48 574 TRP A CA 1
ATOM 4124 C C . TRP A 1 574 ? 110.578 123.686 126.128 1.00 113.48 574 TRP A C 1
ATOM 4125 O O . TRP A 1 574 ? 111.633 123.400 125.556 1.00 113.48 574 TRP A O 1
ATOM 4136 N N . HIS A 1 575 ? 110.544 124.184 127.358 1.00 108.81 575 HIS A N 1
ATOM 4137 C CA . HIS A 1 575 ? 111.736 124.275 128.183 1.00 108.81 575 HIS A CA 1
ATOM 4138 C C . HIS A 1 575 ? 112.069 122.961 128.865 1.00 108.81 575 HIS A C 1
ATOM 4139 O O . HIS A 1 575 ? 113.023 122.915 129.646 1.00 108.81 575 HIS A O 1
ATOM 4146 N N . THR A 1 576 ? 111.303 121.904 128.600 1.00 107.17 576 THR A N 1
ATOM 4147 C CA . THR A 1 576 ? 111.551 120.627 129.255 1.00 107.17 576 THR A CA 1
ATOM 4148 C C . THR A 1 576 ? 112.961 120.132 128.981 1.00 107.17 576 THR A C 1
ATOM 4149 O O . THR A 1 576 ? 113.630 119.611 129.879 1.00 107.17 576 THR A O 1
ATOM 4153 N N . ILE A 1 577 ? 113.432 120.284 127.743 1.00 104.14 577 ILE A N 1
ATOM 4154 C CA . ILE A 1 577 ? 114.777 119.845 127.414 1.00 104.14 577 ILE A CA 1
ATOM 4155 C C . ILE A 1 577 ? 115.829 120.727 128.066 1.00 104.14 577 ILE A C 1
ATOM 4156 O O . ILE A 1 577 ? 116.971 120.295 128.243 1.00 104.14 577 ILE A O 1
ATOM 4161 N N . LEU A 1 578 ? 115.476 121.951 128.444 1.00 102.18 578 LEU A N 1
ATOM 4162 C CA . LEU A 1 578 ? 116.458 122.885 128.971 1.00 102.18 578 LEU A CA 1
ATOM 4163 C C . LEU A 1 578 ? 116.796 122.650 130.433 1.00 102.18 578 LEU A C 1
ATOM 4164 O O . LEU A 1 578 ? 117.801 123.185 130.907 1.00 102.18 578 LEU A O 1
ATOM 4169 N N . HIS A 1 579 ? 115.997 121.879 131.158 1.00 102.49 579 HIS A N 1
ATOM 4170 C CA . HIS A 1 579 ? 116.104 121.830 132.604 1.00 102.49 579 HIS A CA 1
ATOM 4171 C C . HIS A 1 579 ? 116.196 120.397 133.094 1.00 102.49 579 HIS A C 1
ATOM 4172 O O . HIS A 1 579 ? 115.840 119.453 132.388 1.00 102.49 579 HIS A O 1
ATOM 4179 N N . ASN A 1 580 ? 116.727 120.265 134.311 1.00 104.53 580 ASN A N 1
ATOM 4180 C CA . ASN A 1 580 ? 116.747 119.049 135.118 1.00 104.53 580 ASN A CA 1
ATOM 4181 C C . ASN A 1 580 ? 116.911 117.782 134.294 1.00 104.53 580 ASN A C 1
ATOM 4182 O O . ASN A 1 580 ? 116.170 116.814 134.481 1.00 104.53 580 ASN A O 1
ATOM 4187 N N . GLN A 1 581 ? 117.878 117.776 133.382 1.00 102.89 581 GLN A N 1
ATOM 4188 C CA . GLN A 1 581 ? 118.213 116.568 132.648 1.00 102.89 581 GLN A CA 1
ATOM 4189 C C . GLN A 1 581 ? 119.292 115.748 133.327 1.00 102.89 581 GLN A C 1
ATOM 4190 O O . GLN A 1 581 ? 119.293 114.520 133.201 1.00 102.89 581 GLN A O 1
ATOM 4196 N N . SER A 1 582 ? 120.208 116.397 134.045 1.00 103.37 582 SER A N 1
ATOM 4197 C CA . SER A 1 582 ? 121.162 115.650 134.852 1.00 103.37 582 SER A CA 1
ATOM 4198 C C . SER A 1 582 ? 120.450 114.795 135.886 1.00 103.37 582 SER A C 1
ATOM 4199 O O . SER A 1 582 ? 120.921 113.703 136.220 1.00 103.37 582 SER A O 1
ATOM 4202 N N . ALA A 1 583 ? 119.316 115.271 136.398 1.00 104.34 583 ALA A N 1
ATOM 4203 C CA . ALA A 1 583 ? 118.531 114.458 137.315 1.00 104.34 583 ALA A CA 1
ATOM 4204 C C . ALA A 1 583 ? 118.054 113.184 136.638 1.00 104.34 583 ALA A C 1
ATOM 4205 O O . ALA A 1 583 ? 118.137 112.098 137.219 1.00 104.34 583 ALA A O 1
ATOM 4207 N N . PHE A 1 584 ? 117.556 113.293 135.408 1.00 104.43 584 PHE A N 1
ATOM 4208 C CA . PHE A 1 584 ? 117.118 112.098 134.700 1.00 104.43 584 PHE A CA 1
ATOM 4209 C C . PHE A 1 584 ? 118.289 111.174 134.410 1.00 104.43 584 PHE A C 1
ATOM 4210 O O . PHE A 1 584 ? 118.147 109.950 134.474 1.00 104.43 584 PHE A O 1
ATOM 4218 N N . LEU A 1 585 ? 119.451 111.739 134.088 1.00 105.24 585 LEU A N 1
ATOM 4219 C CA . LEU A 1 585 ? 120.634 110.911 133.881 1.00 105.24 585 LEU A CA 1
ATOM 4220 C C . LEU A 1 585 ? 120.965 110.113 135.131 1.00 105.24 585 LEU A C 1
ATOM 4221 O O . LEU A 1 585 ? 121.152 108.892 135.075 1.00 105.24 585 LEU A O 1
ATOM 4226 N N . LEU A 1 586 ? 121.038 110.791 136.274 1.00 105.52 586 LEU A N 1
ATOM 4227 C CA . LEU A 1 586 ? 121.374 110.107 137.515 1.00 105.52 586 LEU A CA 1
ATOM 4228 C C . LEU A 1 586 ? 120.321 109.073 137.876 1.00 105.52 586 LEU A C 1
ATOM 4229 O O . LEU A 1 586 ? 120.652 107.986 138.361 1.00 105.52 586 LEU A O 1
ATOM 4234 N N . ARG A 1 587 ? 119.048 109.390 137.655 1.00 106.63 587 ARG A N 1
ATOM 4235 C CA . ARG A 1 587 ? 117.996 108.429 137.950 1.00 106.63 587 ARG A CA 1
ATOM 4236 C C . ARG A 1 587 ? 118.142 107.186 137.089 1.00 106.63 587 ARG A C 1
ATOM 4237 O O . ARG A 1 587 ? 118.204 106.064 137.603 1.00 106.63 587 ARG A O 1
ATOM 4245 N N . VAL A 1 588 ? 118.230 107.369 135.774 1.00 108.61 588 VAL A N 1
ATOM 4246 C CA . VAL A 1 588 ? 118.182 106.235 134.862 1.00 108.61 588 VAL A CA 1
ATOM 4247 C C . VAL A 1 588 ? 119.436 105.385 134.990 1.00 108.61 588 VAL A C 1
ATOM 4248 O O . VAL A 1 588 ? 119.362 104.161 135.131 1.00 108.61 588 VAL A O 1
ATOM 4252 N N . ARG A 1 589 ? 120.605 106.014 134.952 1.00 109.50 589 ARG A N 1
ATOM 4253 C CA . ARG A 1 589 ? 121.835 105.248 134.850 1.00 109.50 589 ARG A CA 1
ATOM 4254 C C . ARG A 1 589 ? 122.415 104.842 136.193 1.00 109.50 589 ARG A C 1
ATOM 4255 O O . ARG A 1 589 ? 123.285 103.968 136.229 1.00 109.50 589 ARG A O 1
ATOM 4263 N N . LEU A 1 590 ? 121.980 105.434 137.276 1.00 111.78 590 LEU A N 1
ATOM 4264 C CA . LEU A 1 590 ? 122.607 105.017 138.521 1.00 111.78 590 LEU A CA 1
ATOM 4265 C C . LEU A 1 590 ? 121.623 104.581 139.591 1.00 111.78 590 LEU A C 1
ATOM 4266 O O . LEU A 1 590 ? 121.863 103.575 140.259 1.00 111.78 590 LEU A O 1
ATOM 4271 N N . PHE A 1 591 ? 120.517 105.294 139.764 1.00 109.32 591 PHE A N 1
ATOM 4272 C CA . PHE A 1 591 ? 119.714 105.084 140.958 1.00 109.32 591 PHE A CA 1
ATOM 4273 C C . PHE A 1 591 ? 118.686 103.979 140.813 1.00 109.32 591 PHE A C 1
ATOM 4274 O O . PHE A 1 591 ? 118.350 103.334 141.810 1.00 109.32 591 PHE A O 1
ATOM 4282 N N . TRP A 1 592 ? 118.170 103.731 139.612 1.00 111.29 592 TRP A N 1
ATOM 4283 C CA . TRP A 1 592 ? 117.292 102.579 139.467 1.00 111.29 592 TRP A CA 1
ATOM 4284 C C . TRP A 1 592 ? 118.064 101.282 139.644 1.00 111.29 592 TRP A C 1
ATOM 4285 O O . TRP A 1 592 ? 117.554 100.325 140.236 1.00 111.29 592 TRP A O 1
ATOM 4296 N N . LYS A 1 593 ? 119.298 101.229 139.145 1.00 114.36 593 LYS A N 1
ATOM 4297 C CA . LYS A 1 593 ? 120.072 100.000 139.234 1.00 114.36 593 LYS A CA 1
ATOM 4298 C C . LYS A 1 593 ? 120.474 99.664 140.662 1.00 114.36 593 LYS A C 1
ATOM 4299 O O . LYS A 1 593 ? 120.780 98.503 140.946 1.00 114.36 593 LYS A O 1
ATOM 4305 N N . LYS A 1 594 ? 120.478 100.640 141.563 1.00 116.90 594 LYS A N 1
ATOM 4306 C CA . LYS A 1 594 ? 120.924 100.417 142.929 1.00 116.90 594 LYS A CA 1
ATOM 4307 C C . LYS A 1 594 ? 119.783 100.231 143.916 1.00 116.90 594 LYS A C 1
ATOM 4308 O O . LYS A 1 594 ? 120.043 100.112 145.116 1.00 116.90 594 LYS A O 1
ATOM 4314 N N . ASP A 1 595 ? 118.535 100.200 143.448 1.00 118.96 595 ASP A N 1
ATOM 4315 C CA . ASP A 1 595 ? 117.378 99.987 144.320 1.00 118.96 595 ASP A CA 1
ATOM 4316 C C . ASP A 1 595 ? 117.312 101.036 145.427 1.00 118.96 595 ASP A C 1
ATOM 4317 O O . ASP A 1 595 ? 117.290 100.713 146.615 1.00 118.96 595 ASP A O 1
ATOM 4322 N N . ILE A 1 596 ? 117.281 102.305 145.034 1.00 115.88 596 ILE A N 1
ATOM 4323 C CA . ILE A 1 596 ? 117.316 103.427 145.963 1.00 115.88 596 ILE A CA 1
ATOM 4324 C C . ILE A 1 596 ? 116.114 104.319 145.700 1.00 115.88 596 ILE A C 1
ATOM 4325 O O . ILE A 1 596 ? 115.862 104.704 144.554 1.00 115.88 596 ILE A O 1
ATOM 4330 N N . MET A 1 597 ? 115.377 104.651 146.757 1.00 115.41 597 MET A N 1
ATOM 4331 C CA . MET A 1 597 ? 114.259 105.572 146.615 1.00 115.41 597 MET A CA 1
ATOM 4332 C C . MET A 1 597 ? 114.749 106.919 146.106 1.00 115.41 597 MET A C 1
ATOM 4333 O O . MET A 1 597 ? 115.782 107.427 146.546 1.00 115.41 597 MET A O 1
ATOM 4338 N N . VAL A 1 598 ? 114.005 107.501 145.169 1.00 106.73 598 VAL A N 1
ATOM 4339 C CA . VAL A 1 598 ? 114.379 108.760 144.534 1.00 106.73 598 VAL A CA 1
ATOM 4340 C C . VAL A 1 598 ? 113.172 109.684 144.570 1.00 106.73 598 VAL A C 1
ATOM 4341 O O . VAL A 1 598 ? 112.300 109.606 143.701 1.00 106.73 598 VAL A O 1
ATOM 4345 N N . ALA A 1 599 ? 113.120 110.568 145.557 1.00 105.98 599 ALA A N 1
ATOM 4346 C CA . ALA A 1 599 ? 112.067 111.568 145.583 1.00 105.98 599 ALA A CA 1
ATOM 4347 C C . ALA A 1 599 ? 112.325 112.629 144.526 1.00 105.98 599 ALA A C 1
ATOM 4348 O O . ALA A 1 599 ? 113.461 112.858 144.110 1.00 105.98 599 ALA A O 1
ATOM 4350 N N . THR A 1 600 ? 111.255 113.284 144.091 1.00 106.97 600 THR A N 1
ATOM 4351 C CA . THR A 1 600 ? 111.348 114.324 143.067 1.00 106.97 600 THR A CA 1
ATOM 4352 C C . THR A 1 600 ? 110.458 115.479 143.510 1.00 106.97 600 THR A C 1
ATOM 4353 O O . THR A 1 600 ? 109.272 115.522 143.183 1.00 106.97 600 THR A O 1
ATOM 4357 N N . LEU A 1 601 ? 111.041 116.417 144.247 1.00 108.45 601 LEU A N 1
ATOM 4358 C CA . LEU A 1 601 ? 110.296 117.561 144.745 1.00 108.45 601 LEU A CA 1
ATOM 4359 C C . LEU A 1 601 ? 110.134 118.584 143.631 1.00 108.45 601 LEU A C 1
ATOM 4360 O O . LEU A 1 601 ? 111.143 119.070 143.104 1.00 108.45 601 LEU A O 1
ATOM 4365 N N . PRO A 1 602 ? 108.915 118.938 143.240 1.00 107.90 602 PRO A N 1
ATOM 4366 C CA . PRO A 1 602 ? 108.749 119.941 142.188 1.00 107.90 602 PRO A CA 1
ATOM 4367 C C . PRO A 1 602 ? 109.087 121.330 142.689 1.00 107.90 602 PRO A C 1
ATOM 4368 O O . PRO A 1 602 ? 108.997 121.627 143.881 1.00 107.90 602 PRO A O 1
ATOM 4372 N N . TYR A 1 603 ? 109.482 122.188 141.754 1.00 108.83 603 TYR A N 1
ATOM 4373 C CA . TYR A 1 603 ? 109.739 123.595 142.039 1.00 108.83 603 TYR A CA 1
ATOM 4374 C C . TYR A 1 603 ? 109.269 124.398 140.839 1.00 108.83 603 TYR A C 1
ATOM 4375 O O . TYR A 1 603 ? 109.787 124.220 139.735 1.00 108.83 603 TYR A O 1
ATOM 4384 N N . HIS A 1 604 ? 108.306 125.281 141.052 1.00 111.42 604 HIS A N 1
ATOM 4385 C CA . HIS A 1 604 ? 107.741 126.055 139.963 1.00 111.42 604 HIS A CA 1
ATOM 4386 C C . HIS A 1 604 ? 108.558 127.312 139.716 1.00 111.42 604 HIS A C 1
ATOM 4387 O O . HIS A 1 604 ? 109.297 127.779 140.584 1.00 111.42 604 HIS A O 1
ATOM 4394 N N . PHE A 1 605 ? 108.419 127.855 138.514 1.00 118.47 605 PHE A N 1
ATOM 4395 C CA . PHE A 1 605 ? 109.176 129.019 138.085 1.00 118.47 605 PHE A CA 1
ATOM 4396 C C . PHE A 1 605 ? 108.236 130.186 137.823 1.00 118.47 605 PHE A C 1
ATOM 4397 O O . PHE A 1 605 ? 107.106 129.996 137.367 1.00 118.47 605 PHE A O 1
ATOM 4405 N N . LYS A 1 606 ? 108.711 131.394 138.104 1.00 122.35 606 LYS A N 1
ATOM 4406 C CA . LYS A 1 606 ? 107.926 132.598 137.869 1.00 122.35 606 LYS A CA 1
ATOM 4407 C C . LYS A 1 606 ? 108.486 133.411 136.708 1.00 122.35 606 LYS A C 1
ATOM 4408 O O . LYS A 1 606 ? 108.680 134.621 136.822 1.00 122.35 606 LYS A O 1
ATOM 4414 N N . GLN B 1 22 ? 145.222 106.058 124.792 1.00 132.19 22 GLN B N 1
ATOM 4415 C CA . GLN B 1 22 ? 144.209 107.093 124.637 1.00 132.19 22 GLN B CA 1
ATOM 4416 C C . GLN B 1 22 ? 144.779 108.311 123.921 1.00 132.19 22 GLN B C 1
ATOM 4417 O O . GLN B 1 22 ? 144.037 109.123 123.374 1.00 132.19 22 GLN B O 1
ATOM 4423 N N . LYS B 1 23 ? 146.103 108.433 123.931 1.00 128.54 23 LYS B N 1
ATOM 4424 C CA . LYS B 1 23 ? 146.801 109.517 123.245 1.00 128.54 23 LYS B CA 1
ATOM 4425 C C . LYS B 1 23 ? 147.185 109.004 121.862 1.00 128.54 23 LYS B C 1
ATOM 4426 O O . LYS B 1 23 ? 148.189 108.307 121.704 1.00 128.54 23 LYS B O 1
ATOM 4432 N N . LEU B 1 24 ? 146.379 109.352 120.863 1.00 127.61 24 LEU B N 1
ATOM 4433 C CA . LEU B 1 24 ? 146.566 108.814 119.523 1.00 127.61 24 LEU B CA 1
ATOM 4434 C C . LEU B 1 24 ? 147.894 109.264 118.935 1.00 127.61 24 LEU B C 1
ATOM 4435 O O . LEU B 1 24 ? 148.271 110.434 119.041 1.00 127.61 24 LEU B O 1
ATOM 4440 N N . THR B 1 25 ? 148.604 108.330 118.311 1.00 131.69 25 THR B N 1
ATOM 4441 C CA . THR B 1 25 ? 149.794 108.688 117.561 1.00 131.69 25 THR B CA 1
ATOM 4442 C C . THR B 1 25 ? 149.397 109.385 116.264 1.00 131.69 25 THR B C 1
ATOM 4443 O O . THR B 1 25 ? 148.220 109.463 115.904 1.00 131.69 25 THR B O 1
ATOM 4447 N N . LYS B 1 26 ? 150.403 109.893 115.550 1.00 130.59 26 LYS B N 1
ATOM 4448 C CA . LYS B 1 26 ? 150.126 110.664 114.344 1.00 130.59 26 LYS B CA 1
ATOM 4449 C C . LYS B 1 26 ? 149.365 109.839 113.315 1.00 130.59 26 LYS B C 1
ATOM 4450 O O . LYS B 1 26 ? 148.374 110.308 112.746 1.00 130.59 26 LYS B O 1
ATOM 4456 N N . LEU B 1 27 ? 149.803 108.604 113.070 1.00 131.95 27 LEU B N 1
ATOM 4457 C CA . LEU B 1 27 ? 149.167 107.795 112.037 1.00 131.95 27 LEU B CA 1
ATOM 4458 C C . LEU B 1 27 ? 147.735 107.444 112.414 1.00 131.95 27 LEU B C 1
ATOM 4459 O O . LEU B 1 27 ? 146.814 107.583 111.599 1.00 131.95 27 LEU B O 1
ATOM 4464 N N . LYS B 1 28 ? 147.526 106.980 113.645 1.00 130.07 28 LYS B N 1
ATOM 4465 C CA . LYS B 1 28 ? 146.177 106.616 114.055 1.00 130.07 28 LYS B CA 1
ATOM 4466 C C . LYS B 1 28 ? 145.268 107.834 114.090 1.00 130.07 28 LYS B C 1
ATOM 4467 O O . LYS B 1 28 ? 144.097 107.750 113.709 1.00 130.07 28 LYS B O 1
ATOM 4473 N N . ALA B 1 29 ? 145.786 108.975 114.547 1.00 130.89 29 ALA B N 1
ATOM 4474 C CA . ALA B 1 29 ? 144.979 110.189 114.552 1.00 130.89 29 ALA B CA 1
ATOM 4475 C C . ALA B 1 29 ? 144.599 110.598 113.138 1.00 130.89 29 ALA B C 1
ATOM 4476 O O . ALA B 1 29 ? 143.456 110.995 112.885 1.00 130.89 29 ALA B O 1
ATOM 4478 N N . LEU B 1 30 ? 145.547 110.511 112.205 1.00 126.84 30 LEU B N 1
ATOM 4479 C CA . LEU B 1 30 ? 145.243 110.824 110.816 1.00 126.84 30 LEU B CA 1
ATOM 4480 C C . LEU B 1 30 ? 144.168 109.897 110.277 1.00 126.84 30 LEU B C 1
ATOM 4481 O O . LEU B 1 30 ? 143.250 110.338 109.580 1.00 126.84 30 LEU B O 1
ATOM 4486 N N . ALA B 1 31 ? 144.261 108.609 110.598 1.00 129.07 31 ALA B N 1
ATOM 4487 C CA . ALA B 1 31 ? 143.248 107.666 110.143 1.00 129.07 31 ALA B CA 1
ATOM 4488 C C . ALA B 1 31 ? 141.882 108.008 110.722 1.00 129.07 31 ALA B C 1
ATOM 4489 O O . ALA B 1 31 ? 140.875 108.014 110.008 1.00 129.07 31 ALA B O 1
ATOM 4491 N N . MET B 1 32 ? 141.828 108.313 112.015 1.00 129.39 32 MET B N 1
ATOM 4492 C CA . MET B 1 32 ? 140.545 108.545 112.663 1.00 129.39 32 MET B CA 1
ATOM 4493 C C . MET B 1 32 ? 139.917 109.876 112.285 1.00 129.39 32 MET B C 1
ATOM 4494 O O . MET B 1 32 ? 138.689 109.997 112.335 1.00 129.39 32 MET B O 1
ATOM 4499 N N . LEU B 1 33 ? 140.714 110.873 111.910 1.00 122.68 33 LEU B N 1
ATOM 4500 C CA . LEU B 1 33 ? 140.171 112.204 111.686 1.00 122.68 33 LEU B CA 1
ATOM 4501 C C . LEU B 1 33 ? 140.135 112.619 110.225 1.00 122.68 33 LEU B C 1
ATOM 4502 O O . LEU B 1 33 ? 139.430 113.577 109.891 1.00 122.68 33 LEU B O 1
ATOM 4507 N N . SER B 1 34 ? 140.862 111.937 109.351 1.00 122.88 34 SER B N 1
ATOM 4508 C CA . SER B 1 34 ? 140.924 112.313 107.950 1.00 122.88 34 SER B CA 1
ATOM 4509 C C . SER B 1 34 ? 139.845 111.652 107.109 1.00 122.88 34 SER B C 1
ATOM 4510 O O . SER B 1 34 ? 139.749 111.942 105.914 1.00 122.88 34 SER B O 1
ATOM 4513 N N . SER B 1 35 ? 139.022 110.789 107.700 1.00 121.33 35 SER B N 1
ATOM 4514 C CA . SER B 1 35 ? 138.005 110.093 106.927 1.00 121.33 35 SER B CA 1
ATOM 4515 C C . SER B 1 35 ? 136.938 111.030 106.392 1.00 121.33 35 SER B C 1
ATOM 4516 O O . SER B 1 35 ? 136.127 110.608 105.566 1.00 121.33 35 SER B O 1
ATOM 4519 N N . ASP B 1 36 ? 136.903 112.275 106.854 1.00 123.47 36 ASP B N 1
ATOM 4520 C CA . ASP B 1 36 ? 135.984 113.267 106.319 1.00 123.47 36 ASP B CA 1
ATOM 4521 C C . ASP B 1 36 ? 136.590 114.092 105.198 1.00 123.47 36 ASP B C 1
ATOM 4522 O O . ASP B 1 36 ? 135.908 114.366 104.208 1.00 123.47 36 ASP B O 1
ATOM 4527 N N . ALA B 1 37 ? 137.855 114.486 105.324 1.00 119.66 37 ALA B N 1
ATOM 4528 C CA . ALA B 1 37 ? 138.472 115.372 104.346 1.00 119.66 37 ALA B CA 1
ATOM 4529 C C . ALA B 1 37 ? 138.887 114.621 103.086 1.00 119.66 37 ALA B C 1
ATOM 4530 O O . ALA B 1 37 ? 138.395 114.916 101.994 1.00 119.66 37 ALA B O 1
ATOM 4532 N N . LEU B 1 38 ? 139.780 113.644 103.219 1.00 119.46 38 LEU B N 1
ATOM 4533 C CA . LEU B 1 38 ? 140.275 112.933 102.050 1.00 119.46 38 LEU B CA 1
ATOM 4534 C C . LEU B 1 38 ? 139.297 111.900 101.529 1.00 119.46 38 LEU B C 1
ATOM 4535 O O . LEU B 1 38 ? 139.677 111.072 100.696 1.00 119.46 38 LEU B O 1
ATOM 4540 N N . SER B 1 39 ? 138.058 111.910 102.002 1.00 115.35 39 SER B N 1
ATOM 4541 C CA . SER B 1 39 ? 137.002 111.127 101.387 1.00 115.35 39 SER B CA 1
ATOM 4542 C C . SER B 1 39 ? 136.176 111.938 100.409 1.00 115.35 39 SER B C 1
ATOM 4543 O O . SER B 1 39 ? 135.250 111.394 99.803 1.00 115.35 39 SER B O 1
ATOM 4546 N N . SER B 1 40 ? 136.478 113.219 100.246 1.00 118.03 40 SER B N 1
ATOM 4547 C CA . SER B 1 40 ? 135.744 114.063 99.320 1.00 118.03 40 SER B CA 1
ATOM 4548 C C . SER B 1 40 ? 136.290 113.989 97.905 1.00 118.03 40 SER B C 1
ATOM 4549 O O . SER B 1 40 ? 135.674 114.545 96.993 1.00 118.03 40 SER B O 1
ATOM 4552 N N . VAL B 1 41 ? 137.424 113.317 97.696 1.00 114.26 41 VAL B N 1
ATOM 4553 C CA . VAL B 1 41 ? 137.931 113.133 96.343 1.00 114.26 41 VAL B CA 1
ATOM 4554 C C . VAL B 1 41 ? 137.002 112.294 95.490 1.00 114.26 41 VAL B C 1
ATOM 4555 O O . VAL B 1 41 ? 137.118 112.314 94.261 1.00 114.26 41 VAL B O 1
ATOM 4559 N N . ALA B 1 42 ? 136.085 111.555 96.105 1.00 112.54 42 ALA B N 1
ATOM 4560 C CA . ALA B 1 42 ? 135.124 110.774 95.347 1.00 112.54 42 ALA B CA 1
ATOM 4561 C C . ALA B 1 42 ? 134.099 111.632 94.624 1.00 112.54 42 ALA B C 1
ATOM 4562 O O . ALA B 1 42 ? 133.453 111.139 93.696 1.00 112.54 42 ALA B O 1
ATOM 4564 N N . TYR B 1 43 ? 133.922 112.895 95.020 1.00 114.76 43 TYR B N 1
ATOM 4565 C CA . TYR B 1 43 ? 132.915 113.715 94.359 1.00 114.76 43 TYR B CA 1
ATOM 4566 C C . TYR B 1 43 ? 133.356 115.158 94.130 1.00 114.76 43 TYR B C 1
ATOM 4567 O O . TYR B 1 43 ? 132.499 116.034 93.992 1.00 114.76 43 TYR B O 1
ATOM 4576 N N . GLY B 1 44 ? 134.652 115.442 94.097 1.00 118.83 44 GLY B N 1
ATOM 4577 C CA . GLY B 1 44 ? 135.077 116.792 93.781 1.00 118.83 44 GLY B CA 1
ATOM 4578 C C . GLY B 1 44 ? 135.293 116.987 92.296 1.00 118.83 44 GLY B C 1
ATOM 4579 O O . GLY B 1 44 ? 134.682 117.860 91.658 1.00 118.83 44 GLY B O 1
ATOM 4580 N N . THR B 1 45 ? 136.166 116.152 91.734 1.00 117.33 45 THR B N 1
ATOM 4581 C CA . THR B 1 45 ? 136.397 116.186 90.298 1.00 117.33 45 THR B CA 1
ATOM 4582 C C . THR B 1 45 ? 135.104 115.958 89.535 1.00 117.33 45 THR B C 1
ATOM 4583 O O . THR B 1 45 ? 134.909 116.529 88.457 1.00 117.33 45 THR B O 1
ATOM 4587 N N . GLU B 1 46 ? 134.200 115.150 90.088 1.00 120.93 46 GLU B N 1
ATOM 4588 C CA . GLU B 1 46 ? 132.908 114.957 89.447 1.00 120.93 46 GLU B CA 1
ATOM 4589 C C . GLU B 1 46 ? 132.130 116.262 89.373 1.00 120.93 46 GLU B C 1
ATOM 4590 O O . GLU B 1 46 ? 131.514 116.561 88.349 1.00 120.93 46 GLU B O 1
ATOM 4596 N N . GLN B 1 47 ? 132.136 117.050 90.450 1.00 116.85 47 GLN B N 1
ATOM 4597 C CA . GLN B 1 47 ? 131.448 118.336 90.407 1.00 116.85 47 GLN B CA 1
ATOM 4598 C C . GLN B 1 47 ? 132.082 119.265 89.386 1.00 116.85 47 GLN B C 1
ATOM 4599 O O . GLN B 1 47 ? 131.373 119.949 88.633 1.00 116.85 47 GLN B O 1
ATOM 4605 N N . ILE B 1 48 ? 133.414 119.310 89.347 1.00 113.98 48 ILE B N 1
ATOM 4606 C CA . ILE B 1 48 ? 134.080 120.167 88.371 1.00 113.98 48 ILE B CA 1
ATOM 4607 C C . ILE B 1 48 ? 133.667 119.775 86.961 1.00 113.98 48 ILE B C 1
ATOM 4608 O O . ILE B 1 48 ? 133.308 120.624 86.135 1.00 113.98 48 ILE B O 1
ATOM 4613 N N . LEU B 1 49 ? 133.694 118.475 86.671 1.00 115.10 49 LEU B N 1
ATOM 4614 C CA . LEU B 1 49 ? 133.349 118.013 85.335 1.00 115.10 49 LEU B CA 1
ATOM 4615 C C . LEU B 1 49 ? 131.881 118.246 85.017 1.00 115.10 49 LEU B C 1
ATOM 4616 O O . LEU B 1 49 ? 131.549 118.572 83.877 1.00 115.10 49 LEU B O 1
ATOM 4621 N N . ILE B 1 50 ? 130.991 118.083 85.995 1.00 113.51 50 ILE B N 1
ATOM 4622 C CA . ILE B 1 50 ? 129.575 118.335 85.747 1.00 113.51 50 ILE B CA 1
ATOM 4623 C C . ILE B 1 50 ? 129.354 119.791 85.381 1.00 113.51 50 ILE B C 1
ATOM 4624 O O . ILE B 1 50 ? 128.622 120.103 84.435 1.00 113.51 50 ILE B O 1
ATOM 4629 N N . ILE B 1 51 ? 129.982 120.706 86.117 1.00 115.88 51 ILE B N 1
ATOM 4630 C CA . ILE B 1 51 ? 129.805 122.117 85.793 1.00 115.88 51 ILE B CA 1
ATOM 4631 C C . ILE B 1 51 ? 130.396 122.428 84.426 1.00 115.88 51 ILE B C 1
ATOM 4632 O O . ILE B 1 51 ? 129.800 123.165 83.633 1.00 115.88 51 ILE B O 1
ATOM 4637 N N . LEU B 1 52 ? 131.567 121.868 84.118 1.00 116.29 52 LEU B N 1
ATOM 4638 C CA . LEU B 1 52 ? 132.184 122.146 82.827 1.00 116.29 52 LEU B CA 1
ATOM 4639 C C . LEU B 1 52 ? 131.411 121.542 81.664 1.00 116.29 52 LEU B C 1
ATOM 4640 O O . LEU B 1 52 ? 131.436 122.102 80.565 1.00 116.29 52 LEU B O 1
ATOM 4645 N N . ALA B 1 53 ? 130.723 120.425 81.875 1.00 119.53 53 ALA B N 1
ATOM 4646 C CA . ALA B 1 53 ? 130.033 119.739 80.794 1.00 119.53 53 ALA B CA 1
ATOM 4647 C C . ALA B 1 53 ? 128.802 120.482 80.306 1.00 119.53 53 ALA B C 1
ATOM 4648 O O . ALA B 1 53 ? 128.276 120.136 79.244 1.00 119.53 53 ALA B O 1
ATOM 4650 N N . THR B 1 54 ? 128.325 121.484 81.044 1.00 121.44 54 THR B N 1
ATOM 4651 C CA . THR B 1 54 ? 127.192 122.261 80.563 1.00 121.44 54 THR B CA 1
ATOM 4652 C C . THR B 1 54 ? 127.527 123.032 79.297 1.00 121.44 54 THR B C 1
ATOM 4653 O O . THR B 1 54 ? 126.612 123.448 78.580 1.00 121.44 54 THR B O 1
ATOM 4657 N N . ILE B 1 55 ? 128.809 123.238 79.009 1.00 125.22 55 ILE B N 1
ATOM 4658 C CA . ILE B 1 55 ? 129.209 123.894 77.774 1.00 125.22 55 ILE B CA 1
ATOM 4659 C C . ILE B 1 55 ? 129.459 122.845 76.703 1.00 125.22 55 ILE B C 1
ATOM 4660 O O . ILE B 1 55 ? 128.751 122.798 75.691 1.00 125.22 55 ILE B O 1
ATOM 4665 N N . SER B 1 56 ? 130.449 121.987 76.928 1.00 124.91 56 SER B N 1
ATOM 4666 C CA . SER B 1 56 ? 130.832 120.977 75.952 1.00 124.91 56 SER B CA 1
ATOM 4667 C C . SER B 1 56 ? 131.880 120.075 76.579 1.00 124.91 56 SER B C 1
ATOM 4668 O O . SER B 1 56 ? 132.584 120.468 77.512 1.00 124.91 56 SER B O 1
ATOM 4671 N N . ALA B 1 57 ? 131.984 118.863 76.042 1.00 120.38 57 ALA B N 1
ATOM 4672 C CA . ALA B 1 57 ? 132.991 117.925 76.513 1.00 120.38 57 ALA B CA 1
ATOM 4673 C C . ALA B 1 57 ? 134.408 118.383 76.217 1.00 120.38 57 ALA B C 1
ATOM 4674 O O . ALA B 1 57 ? 135.338 117.929 76.889 1.00 120.38 57 ALA B O 1
ATOM 4676 N N . ALA B 1 58 ? 134.599 119.268 75.241 1.00 120.64 58 ALA B N 1
ATOM 4677 C CA . ALA B 1 58 ? 135.933 119.740 74.904 1.00 120.64 58 ALA B CA 1
ATOM 4678 C C . ALA B 1 58 ? 136.517 120.667 75.958 1.00 120.64 58 ALA B C 1
ATOM 4679 O O . ALA B 1 58 ? 137.721 120.939 75.920 1.00 120.64 58 ALA B O 1
ATOM 4681 N N . ALA B 1 59 ? 135.705 121.154 76.890 1.00 121.17 59 ALA B N 1
ATOM 4682 C CA . ALA B 1 59 ? 136.183 122.063 77.920 1.00 121.17 59 ALA B CA 1
ATOM 4683 C C . ALA B 1 59 ? 136.767 121.343 79.125 1.00 121.17 59 ALA B C 1
ATOM 4684 O O . ALA B 1 59 ? 137.194 122.008 80.073 1.00 121.17 59 ALA B O 1
ATOM 4686 N N . PHE B 1 60 ? 136.800 120.010 79.112 1.00 117.73 60 PHE B N 1
ATOM 4687 C CA . PHE B 1 60 ? 137.237 119.267 80.285 1.00 117.73 60 PHE B CA 1
ATOM 4688 C C . PHE B 1 60 ? 138.683 119.551 80.657 1.00 117.73 60 PHE B C 1
ATOM 4689 O O . PHE B 1 60 ? 139.047 119.397 81.826 1.00 117.73 60 PHE B O 1
ATOM 4697 N N . TRP B 1 61 ? 139.513 119.967 79.700 1.00 118.65 61 TRP B N 1
ATOM 4698 C CA . TRP B 1 61 ? 140.882 120.333 80.032 1.00 118.65 61 TRP B CA 1
ATOM 4699 C C . TRP B 1 61 ? 140.928 121.465 81.045 1.00 118.65 61 TRP B C 1
ATOM 4700 O O . TRP B 1 61 ? 141.882 121.550 81.826 1.00 118.65 61 TRP B O 1
ATOM 4711 N N . TYR B 1 62 ? 139.898 122.311 81.076 1.00 120.60 62 TYR B N 1
ATOM 4712 C CA . TYR B 1 62 ? 139.836 123.389 82.050 1.00 120.60 62 TYR B CA 1
ATOM 4713 C C . TYR B 1 62 ? 139.776 122.877 83.478 1.00 120.60 62 TYR B C 1
ATOM 4714 O O . TYR B 1 62 ? 139.983 123.663 84.407 1.00 120.60 62 TYR B O 1
ATOM 4723 N N . SER B 1 63 ? 139.481 121.593 83.678 1.00 117.91 63 SER B N 1
ATOM 4724 C CA . SER B 1 63 ? 139.569 121.029 85.017 1.00 117.91 63 SER B CA 1
ATOM 4725 C C . SER B 1 63 ? 140.983 121.111 85.566 1.00 117.91 63 SER B C 1
ATOM 4726 O O . SER B 1 63 ? 141.163 121.288 86.775 1.00 117.91 63 SER B O 1
ATOM 4729 N N . ILE B 1 64 ? 141.993 120.986 84.711 1.00 117.09 64 ILE B N 1
ATOM 4730 C CA . ILE B 1 64 ? 143.375 120.973 85.183 1.00 117.09 64 ILE B CA 1
ATOM 4731 C C . ILE B 1 64 ? 143.736 122.298 85.849 1.00 117.09 64 ILE B C 1
ATOM 4732 O O . ILE B 1 64 ? 144.257 122.281 86.972 1.00 117.09 64 ILE B O 1
ATOM 4737 N N . PRO B 1 65 ? 143.488 123.460 85.235 1.00 118.23 65 PRO B N 1
ATOM 4738 C CA . PRO B 1 65 ? 143.790 124.704 85.959 1.00 118.23 65 PRO B CA 1
ATOM 4739 C C . PRO B 1 65 ? 142.915 124.901 87.177 1.00 118.23 65 PRO B C 1
ATOM 4740 O O . PRO B 1 65 ? 143.431 125.227 88.254 1.00 118.23 65 PRO B O 1
ATOM 4744 N N . ILE B 1 66 ? 141.605 124.687 87.044 1.00 118.57 66 ILE B N 1
ATOM 4745 C CA . ILE B 1 66 ? 140.695 124.909 88.163 1.00 118.57 66 ILE B CA 1
ATOM 4746 C C . ILE B 1 66 ? 141.133 124.090 89.365 1.00 118.57 66 ILE B C 1
ATOM 4747 O O . ILE B 1 66 ? 141.240 124.606 90.484 1.00 118.57 66 ILE B O 1
ATOM 4752 N N . ALA B 1 67 ? 141.423 122.807 89.144 1.00 117.39 67 ALA B N 1
ATOM 4753 C CA . ALA B 1 67 ? 141.905 121.963 90.228 1.00 117.39 67 ALA B CA 1
ATOM 4754 C C . ALA B 1 67 ? 143.094 122.606 90.922 1.00 117.39 67 ALA B C 1
ATOM 4755 O O . ALA B 1 67 ? 143.117 122.724 92.151 1.00 117.39 67 ALA B O 1
ATOM 4757 N N . VAL B 1 68 ? 144.067 123.083 90.143 1.00 116.29 68 VAL B N 1
ATOM 4758 C CA . VAL B 1 68 ? 145.232 123.734 90.733 1.00 116.29 68 VAL B CA 1
ATOM 4759 C C . VAL B 1 68 ? 144.791 124.874 91.635 1.00 116.29 68 VAL B C 1
ATOM 4760 O O . VAL B 1 68 ? 145.225 124.978 92.790 1.00 116.29 68 VAL B O 1
ATOM 4764 N N . GLY B 1 69 ? 143.877 125.711 91.143 1.00 114.15 69 GLY B N 1
ATOM 4765 C CA . GLY B 1 69 ? 143.379 126.798 91.966 1.00 114.15 69 GLY B CA 1
ATOM 4766 C C . GLY B 1 69 ? 142.829 126.297 93.285 1.00 114.15 69 GLY B C 1
ATOM 4767 O O . GLY B 1 69 ? 143.131 126.846 94.348 1.00 114.15 69 GLY B O 1
ATOM 4768 N N . VAL B 1 70 ? 142.059 125.209 93.237 1.00 114.26 70 VAL B N 1
ATOM 4769 C CA . VAL B 1 70 ? 141.530 124.623 94.464 1.00 114.26 70 VAL B CA 1
ATOM 4770 C C . VAL B 1 70 ? 142.664 124.298 95.424 1.00 114.26 70 VAL B C 1
ATOM 4771 O O . VAL B 1 70 ? 142.633 124.692 96.596 1.00 114.26 70 VAL B O 1
ATOM 4775 N N . LEU B 1 71 ? 143.707 123.619 94.933 1.00 115.27 71 LEU B N 1
ATOM 4776 C CA . LEU B 1 71 ? 144.840 123.325 95.805 1.00 115.27 71 LEU B CA 1
ATOM 4777 C C . LEU B 1 71 ? 145.395 124.593 96.426 1.00 115.27 71 LEU B C 1
ATOM 4778 O O . LEU B 1 71 ? 145.695 124.621 97.626 1.00 115.27 71 LEU B O 1
ATOM 4783 N N . ILE B 1 72 ? 145.495 125.666 95.642 1.00 114.02 72 ILE B N 1
ATOM 4784 C CA . ILE B 1 72 ? 145.976 126.922 96.200 1.00 114.02 72 ILE B CA 1
ATOM 4785 C C . ILE B 1 72 ? 145.107 127.322 97.380 1.00 114.02 72 ILE B C 1
ATOM 4786 O O . ILE B 1 72 ? 145.601 127.532 98.495 1.00 114.02 72 ILE B O 1
ATOM 4791 N N . LEU B 1 73 ? 143.790 127.339 97.172 1.00 113.26 73 LEU B N 1
ATOM 4792 C CA . LEU B 1 73 ? 142.878 127.594 98.277 1.00 113.26 73 LEU B CA 1
ATOM 4793 C C . LEU B 1 73 ? 143.156 126.641 99.424 1.00 113.26 73 LEU B C 1
ATOM 4794 O O . LEU B 1 73 ? 143.329 127.067 100.572 1.00 113.26 73 LEU B O 1
ATOM 4799 N N . LEU B 1 74 ? 143.258 125.346 99.116 1.00 113.03 74 LEU B N 1
ATOM 4800 C CA . LEU B 1 74 ? 143.531 124.363 100.154 1.00 113.03 74 LEU B CA 1
ATOM 4801 C C . LEU B 1 74 ? 144.758 124.761 100.950 1.00 113.03 74 LEU B C 1
ATOM 4802 O O . LEU B 1 74 ? 144.725 124.797 102.186 1.00 113.03 74 LEU B O 1
ATOM 4807 N N . LEU B 1 75 ? 145.833 125.132 100.251 1.00 113.74 75 LEU B N 1
ATOM 4808 C CA . LEU B 1 75 ? 147.050 125.521 100.945 1.00 113.74 75 LEU B CA 1
ATOM 4809 C C . LEU B 1 75 ? 146.747 126.598 101.970 1.00 113.74 75 LEU B C 1
ATOM 4810 O O . LEU B 1 75 ? 147.048 126.443 103.160 1.00 113.74 75 LEU B O 1
ATOM 4815 N N . ALA B 1 76 ? 146.062 127.658 101.535 1.00 114.09 76 ALA B N 1
ATOM 4816 C CA . ALA B 1 76 ? 145.712 128.733 102.451 1.00 114.09 76 ALA B CA 1
ATOM 4817 C C . ALA B 1 76 ? 145.001 128.175 103.670 1.00 114.09 76 ALA B C 1
ATOM 4818 O O . ALA B 1 76 ? 145.438 128.391 104.809 1.00 114.09 76 ALA B O 1
ATOM 4820 N N . LEU B 1 77 ? 143.955 127.376 103.442 1.00 114.18 77 LEU B N 1
ATOM 4821 C CA . LEU B 1 77 ? 143.212 126.808 104.558 1.00 114.18 77 LEU B CA 1
ATOM 4822 C C . LEU B 1 77 ? 144.158 126.128 105.526 1.00 114.18 77 LEU B C 1
ATOM 4823 O O . LEU B 1 77 ? 144.183 126.454 106.720 1.00 114.18 77 LEU B O 1
ATOM 4828 N N . ILE B 1 78 ? 145.018 125.250 105.007 1.00 113.06 78 ILE B N 1
ATOM 4829 C CA . ILE B 1 78 ? 145.920 124.519 105.885 1.00 113.06 78 ILE B CA 1
ATOM 4830 C C . ILE B 1 78 ? 146.753 125.498 106.690 1.00 113.06 78 ILE B C 1
ATOM 4831 O O . ILE B 1 78 ? 146.761 125.464 107.927 1.00 113.06 78 ILE B O 1
ATOM 4836 N N . LEU B 1 79 ? 147.378 126.454 106.003 1.00 115.00 79 LEU B N 1
ATOM 4837 C CA . LEU B 1 79 ? 148.194 127.428 106.710 1.00 115.00 79 LEU B CA 1
ATOM 4838 C C . LEU B 1 79 ? 147.362 128.145 107.755 1.00 115.00 79 LEU B C 1
ATOM 4839 O O . LEU B 1 79 ? 147.756 128.235 108.924 1.00 115.00 79 LEU B O 1
ATOM 4844 N N . SER B 1 80 ? 146.164 128.586 107.369 1.00 115.18 80 SER B N 1
ATOM 4845 C CA . SER B 1 80 ? 145.303 129.262 108.326 1.00 115.18 80 SER B CA 1
ATOM 4846 C C . SER B 1 80 ? 145.060 128.379 109.535 1.00 115.18 80 SER B C 1
ATOM 4847 O O . SER B 1 80 ? 145.268 128.804 110.677 1.00 115.18 80 SER B O 1
ATOM 4850 N N . TYR B 1 81 ? 144.691 127.124 109.304 1.00 113.79 81 TYR B N 1
ATOM 4851 C CA . TYR B 1 81 ? 144.424 126.262 110.440 1.00 113.79 81 TYR B CA 1
ATOM 4852 C C . TYR B 1 81 ? 145.705 125.890 111.160 1.00 113.79 81 TYR B C 1
ATOM 4853 O O . TYR B 1 81 ? 145.684 125.676 112.377 1.00 113.79 81 TYR B O 1
ATOM 4862 N N . ARG B 1 82 ? 146.831 125.862 110.446 1.00 118.60 82 ARG B N 1
ATOM 4863 C CA . ARG B 1 82 ? 148.097 125.658 111.131 1.00 118.60 82 ARG B CA 1
ATOM 4864 C C . ARG B 1 82 ? 148.334 126.753 112.156 1.00 118.60 82 ARG B C 1
ATOM 4865 O O . ARG B 1 82 ? 148.994 126.520 113.174 1.00 118.60 82 ARG B O 1
ATOM 4873 N N . GLN B 1 83 ? 147.797 127.948 111.915 1.00 117.40 83 GLN B N 1
ATOM 4874 C CA . GLN B 1 83 ? 147.847 128.979 112.941 1.00 117.40 83 GLN B CA 1
ATOM 4875 C C . GLN B 1 83 ? 146.864 128.683 114.062 1.00 117.40 83 GLN B C 1
ATOM 4876 O O . GLN B 1 83 ? 147.220 128.763 115.244 1.00 117.40 83 GLN B O 1
ATOM 4882 N N . ILE B 1 84 ? 145.636 128.298 113.709 1.00 113.89 84 ILE B N 1
ATOM 4883 C CA . ILE B 1 84 ? 144.580 128.175 114.709 1.00 113.89 84 ILE B CA 1
ATOM 4884 C C . ILE B 1 84 ? 144.968 127.161 115.769 1.00 113.89 84 ILE B C 1
ATOM 4885 O O . ILE B 1 84 ? 144.830 127.415 116.972 1.00 113.89 84 ILE B O 1
ATOM 4890 N N . ILE B 1 85 ? 145.497 126.017 115.342 1.00 115.41 85 ILE B N 1
ATOM 4891 C CA . ILE B 1 85 ? 145.892 124.983 116.288 1.00 115.41 85 ILE B CA 1
ATOM 4892 C C . ILE B 1 85 ? 146.879 125.543 117.299 1.00 115.41 85 ILE B C 1
ATOM 4893 O O . ILE B 1 85 ? 146.788 125.260 118.499 1.00 115.41 85 ILE B O 1
ATOM 4898 N N . TYR B 1 86 ? 147.818 126.367 116.843 1.00 116.57 86 TYR B N 1
ATOM 4899 C CA . TYR B 1 86 ? 148.761 126.950 117.783 1.00 116.57 86 TYR B CA 1
ATOM 4900 C C . TYR B 1 86 ? 148.113 128.002 118.670 1.00 116.57 86 TYR B C 1
ATOM 4901 O O . TYR B 1 86 ? 148.477 128.120 119.844 1.00 116.57 86 TYR B O 1
ATOM 4910 N N . ALA B 1 87 ? 147.157 128.765 118.145 1.00 114.46 87 ALA B N 1
ATOM 4911 C CA . ALA B 1 87 ? 146.581 129.838 118.944 1.00 114.46 87 ALA B CA 1
ATOM 4912 C C . ALA B 1 87 ? 145.579 129.329 119.968 1.00 114.46 87 ALA B C 1
ATOM 4913 O O . ALA B 1 87 ? 145.399 129.960 121.014 1.00 114.46 87 ALA B O 1
ATOM 4915 N N . TYR B 1 88 ? 144.916 128.211 119.694 1.00 115.87 88 TYR B N 1
ATOM 4916 C CA . TYR B 1 88 ? 143.881 127.674 120.574 1.00 115.87 88 TYR B CA 1
ATOM 4917 C C . TYR B 1 88 ? 144.144 126.197 120.825 1.00 115.87 88 TYR B C 1
ATOM 4918 O O . TYR B 1 88 ? 143.393 125.331 120.364 1.00 115.87 88 TYR B O 1
ATOM 4927 N N . PRO B 1 89 ? 145.196 125.874 121.581 1.00 118.72 89 PRO B N 1
ATOM 4928 C CA . PRO B 1 89 ? 145.519 124.464 121.832 1.00 118.72 89 PRO B CA 1
ATOM 4929 C C . PRO B 1 89 ? 144.475 123.735 122.653 1.00 118.72 89 PRO B C 1
ATOM 4930 O O . PRO B 1 89 ? 144.547 122.507 122.761 1.00 118.72 89 PRO B O 1
ATOM 4934 N N . GLN B 1 90 ? 143.511 124.441 123.232 1.00 120.86 90 GLN B N 1
ATOM 4935 C CA . GLN B 1 90 ? 142.437 123.805 123.976 1.00 120.86 90 GLN B CA 1
ATOM 4936 C C . GLN B 1 90 ? 141.423 123.120 123.077 1.00 120.86 90 GLN B C 1
ATOM 4937 O O . GLN B 1 90 ? 140.608 122.337 123.573 1.00 120.86 90 GLN B O 1
ATOM 4943 N N . GLY B 1 91 ? 141.451 123.394 121.777 1.00 119.21 91 GLY B N 1
ATOM 4944 C CA . GLY B 1 91 ? 140.459 122.854 120.872 1.00 119.21 91 GLY B CA 1
ATOM 4945 C C . GLY B 1 91 ? 139.549 123.933 120.330 1.00 119.21 91 GLY B C 1
ATOM 4946 O O . GLY B 1 91 ? 140.019 124.914 119.747 1.00 119.21 91 GLY B O 1
ATOM 4947 N N . GLY B 1 92 ? 138.244 123.765 120.510 1.00 119.70 92 GLY B N 1
ATOM 4948 C CA . GLY B 1 92 ? 137.298 124.782 120.103 1.00 119.70 92 GLY B CA 1
ATOM 4949 C C . GLY B 1 92 ? 137.072 124.837 118.608 1.00 119.70 92 GLY B C 1
ATOM 4950 O O . GLY B 1 92 ? 135.977 124.535 118.127 1.00 119.70 92 GLY B O 1
ATOM 4951 N N . GLY B 1 93 ? 138.096 125.225 117.864 1.00 119.33 93 GLY B N 1
ATOM 4952 C CA . GLY B 1 93 ? 137.995 125.282 116.416 1.00 119.33 93 GLY B CA 1
ATOM 4953 C C . GLY B 1 93 ? 137.366 126.578 115.956 1.00 119.33 93 GLY B C 1
ATOM 4954 O O . GLY B 1 93 ? 137.639 127.637 116.515 1.00 119.33 93 GLY B O 1
ATOM 4955 N N . ALA B 1 94 ? 136.519 126.489 114.932 1.00 114.37 94 ALA B N 1
ATOM 4956 C CA . ALA B 1 94 ? 135.956 127.684 114.318 1.00 114.37 94 ALA B CA 1
ATOM 4957 C C . ALA B 1 94 ? 135.085 128.480 115.277 1.00 114.37 94 ALA B C 1
ATOM 4958 O O . ALA B 1 94 ? 135.134 129.715 115.265 1.00 114.37 94 ALA B O 1
ATOM 4960 N N . TYR B 1 95 ? 134.282 127.805 116.099 1.00 110.86 95 TYR B N 1
ATOM 4961 C CA . TYR B 1 95 ? 133.361 128.523 116.971 1.00 110.86 95 TYR B CA 1
ATOM 4962 C C . TYR B 1 95 ? 134.106 129.424 117.945 1.00 110.86 95 TYR B C 1
ATOM 4963 O O . TYR B 1 95 ? 133.750 130.593 118.114 1.00 110.86 95 TYR B O 1
ATOM 4972 N N . ILE B 1 96 ? 135.136 128.896 118.604 1.00 112.00 96 ILE B N 1
ATOM 4973 C CA . ILE B 1 96 ? 135.869 129.696 119.578 1.00 112.00 96 ILE B CA 1
ATOM 4974 C C . ILE B 1 96 ? 136.543 130.877 118.901 1.00 112.00 96 ILE B C 1
ATOM 4975 O O . ILE B 1 96 ? 136.513 132.005 119.410 1.00 112.00 96 ILE B O 1
ATOM 4980 N N . VAL B 1 97 ? 137.165 130.640 117.747 1.00 113.49 97 VAL B N 1
ATOM 4981 C CA . VAL B 1 97 ? 137.857 131.714 117.047 1.00 113.49 97 VAL B CA 1
ATOM 4982 C C . VAL B 1 97 ? 136.881 132.813 116.664 1.00 113.49 97 VAL B C 1
ATOM 4983 O O . VAL B 1 97 ? 137.154 134.003 116.859 1.00 113.49 97 VAL B O 1
ATOM 4987 N N . SER B 1 98 ? 135.727 132.438 116.124 1.00 112.90 98 SER B N 1
ATOM 4988 C CA . SER B 1 98 ? 134.718 133.423 115.772 1.00 112.90 98 SER B CA 1
ATOM 4989 C C . SER B 1 98 ? 134.115 134.108 116.987 1.00 112.90 98 SER B C 1
ATOM 4990 O O . SER B 1 98 ? 133.672 135.254 116.874 1.00 112.90 98 SER B O 1
ATOM 4993 N N . LYS B 1 99 ? 134.087 133.445 118.137 1.00 110.93 99 LYS B N 1
ATOM 4994 C CA . LYS B 1 99 ? 133.487 134.030 119.325 1.00 110.93 99 LYS B CA 1
ATOM 4995 C C . LYS B 1 99 ? 134.406 135.051 119.977 1.00 110.93 99 LYS B C 1
ATOM 4996 O O . LYS B 1 99 ? 133.998 136.188 120.230 1.00 110.93 99 LYS B O 1
ATOM 5002 N N . GLU B 1 100 ? 135.648 134.659 120.250 1.00 116.43 100 GLU B N 1
ATOM 5003 C CA . GLU B 1 100 ? 136.556 135.545 120.966 1.00 116.43 100 GLU B CA 1
ATOM 5004 C C . GLU B 1 100 ? 136.879 136.792 120.157 1.00 116.43 100 GLU B C 1
ATOM 5005 O O . GLU B 1 100 ? 136.933 137.897 120.708 1.00 116.43 100 GLU B O 1
ATOM 5011 N N . ASN B 1 101 ? 137.093 136.641 118.855 1.00 114.71 101 ASN B N 1
ATOM 5012 C CA . ASN B 1 101 ? 137.643 137.718 118.047 1.00 114.71 101 ASN B CA 1
ATOM 5013 C C . ASN B 1 101 ? 136.597 138.505 117.273 1.00 114.71 101 ASN B C 1
ATOM 5014 O O . ASN B 1 101 ? 136.890 139.624 116.843 1.00 114.71 101 ASN B O 1
ATOM 5019 N N . LEU B 1 102 ? 135.398 137.966 117.083 1.00 112.93 102 LEU B N 1
ATOM 5020 C CA . LEU B 1 102 ? 134.389 138.642 116.287 1.00 112.93 102 LEU B CA 1
ATOM 5021 C C . LEU B 1 102 ? 133.125 138.993 117.052 1.00 112.93 102 LEU B C 1
ATOM 5022 O O . LEU B 1 102 ? 132.263 139.680 116.496 1.00 112.93 102 LEU B O 1
ATOM 5027 N N . GLY B 1 103 ? 132.981 138.550 118.295 1.00 112.93 103 GLY B N 1
ATOM 5028 C CA . GLY B 1 103 ? 131.798 138.883 119.060 1.00 112.93 103 GLY B CA 1
ATOM 5029 C C . GLY B 1 103 ? 130.900 137.694 119.312 1.00 112.93 103 GLY B C 1
ATOM 5030 O O . GLY B 1 103 ? 131.353 136.548 119.281 1.00 112.93 103 GLY B O 1
ATOM 5031 N N . GLU B 1 104 ? 129.619 137.952 119.560 1.00 110.64 104 GLU B N 1
ATOM 5032 C CA . GLU B 1 104 ? 128.668 136.898 119.883 1.00 110.64 104 GLU B CA 1
ATOM 5033 C C . GLU B 1 104 ? 127.863 136.434 118.680 1.00 110.64 104 GLU B C 1
ATOM 5034 O O . GLU B 1 104 ? 127.756 135.227 118.444 1.00 110.64 104 GLU B O 1
ATOM 5040 N N . LYS B 1 105 ? 127.281 137.360 117.925 1.00 111.45 105 LYS B N 1
ATOM 5041 C CA . LYS B 1 105 ? 126.521 136.967 116.743 1.00 111.45 105 LYS B CA 1
ATOM 5042 C C . LYS B 1 105 ? 127.359 136.233 115.704 1.00 111.45 105 LYS B C 1
ATOM 5043 O O . LYS B 1 105 ? 126.867 135.229 115.160 1.00 111.45 105 LYS B O 1
ATOM 5049 N N . PRO B 1 106 ? 128.574 136.667 115.354 1.00 108.82 106 PRO B N 1
ATOM 5050 C CA . PRO B 1 106 ? 129.380 135.843 114.443 1.00 108.82 106 PRO B CA 1
ATOM 5051 C C . PRO B 1 106 ? 129.656 134.459 114.991 1.00 108.82 106 PRO B C 1
ATOM 5052 O O . PRO B 1 106 ? 129.653 133.484 114.232 1.00 108.82 106 PRO B O 1
ATOM 5056 N N . GLY B 1 107 ? 129.886 134.341 116.298 1.00 111.01 107 GLY B N 1
ATOM 5057 C CA . GLY B 1 107 ? 130.099 133.026 116.876 1.00 111.01 107 GLY B CA 1
ATOM 5058 C C . GLY B 1 107 ? 128.879 132.138 116.751 1.00 111.01 107 GLY B C 1
ATOM 5059 O O . GLY B 1 107 ? 128.989 130.958 116.411 1.00 111.01 107 GLY B O 1
ATOM 5060 N N . LEU B 1 108 ? 127.699 132.693 117.014 1.00 109.62 108 LEU B N 1
ATOM 5061 C CA . LEU B 1 108 ? 126.479 131.913 116.862 1.00 109.62 108 LEU B CA 1
ATOM 5062 C C . LEU B 1 108 ? 126.248 131.514 115.414 1.00 109.62 108 LEU B C 1
ATOM 5063 O O . LEU B 1 108 ? 125.793 130.397 115.142 1.00 109.62 108 LEU B O 1
ATOM 5068 N N . ILE B 1 109 ? 126.540 132.413 114.475 1.00 107.14 109 ILE B N 1
ATOM 5069 C CA . ILE B 1 109 ? 126.398 132.076 113.065 1.00 107.14 109 ILE B CA 1
ATOM 5070 C C . ILE B 1 109 ? 127.351 130.950 112.693 1.00 107.14 109 ILE B C 1
ATOM 5071 O O . ILE B 1 109 ? 126.985 130.025 111.960 1.00 107.14 109 ILE B O 1
ATOM 5076 N N . ALA B 1 110 ? 128.585 131.008 113.193 1.00 105.23 110 ALA B N 1
ATOM 5077 C CA . ALA B 1 110 ? 129.530 129.926 112.949 1.00 105.23 110 ALA B CA 1
ATOM 5078 C C . ALA B 1 110 ? 129.018 128.614 113.523 1.00 105.23 110 ALA B C 1
ATOM 5079 O O . ALA B 1 110 ? 129.155 127.560 112.896 1.00 105.23 110 ALA B O 1
ATOM 5081 N N . GLY B 1 111 ? 128.428 128.657 114.715 1.00 105.70 111 GLY B N 1
ATOM 5082 C CA . GLY B 1 111 ? 127.880 127.442 115.294 1.00 105.70 111 GLY B CA 1
ATOM 5083 C C . GLY B 1 111 ? 126.752 126.855 114.465 1.00 105.70 111 GLY B C 1
ATOM 5084 O O . GLY B 1 111 ? 126.711 125.645 114.219 1.00 105.70 111 GLY B O 1
ATOM 5085 N N . GLY B 1 112 ? 125.825 127.700 114.021 1.00 105.55 112 GLY B N 1
ATOM 5086 C CA . GLY B 1 112 ? 124.745 127.209 113.182 1.00 105.55 112 GLY B CA 1
ATOM 5087 C C . GLY B 1 112 ? 125.250 126.639 111.871 1.00 105.55 112 GLY B C 1
ATOM 5088 O O . GLY B 1 112 ? 124.776 125.597 111.403 1.00 105.55 112 GLY B O 1
ATOM 5089 N N . SER B 1 113 ? 126.224 127.311 111.261 1.00 106.58 113 SER B N 1
ATOM 5090 C CA . SER B 1 113 ? 126.794 126.801 110.025 1.00 106.58 113 SER B CA 1
ATOM 5091 C C . SER B 1 113 ? 127.527 125.490 110.249 1.00 106.58 113 SER B C 1
ATOM 5092 O O . SER B 1 113 ? 127.524 124.631 109.369 1.00 106.58 113 SER B O 1
ATOM 5095 N N . LEU B 1 114 ? 128.149 125.308 111.411 1.00 104.28 114 LEU B N 1
ATOM 5096 C CA . LEU B 1 114 ? 128.754 124.017 111.707 1.00 104.28 114 LEU B CA 1
ATOM 5097 C C . LEU B 1 114 ? 127.698 122.937 111.888 1.00 104.28 114 LEU B C 1
ATOM 5098 O O . LEU B 1 114 ? 127.925 121.781 111.515 1.00 104.28 114 LEU B O 1
ATOM 5103 N N . LEU B 1 115 ? 126.548 123.284 112.463 1.00 104.86 115 LEU B N 1
ATOM 5104 C CA . LEU B 1 115 ? 125.460 122.314 112.547 1.00 104.86 115 LEU B CA 1
ATOM 5105 C C . LEU B 1 115 ? 125.016 121.884 111.157 1.00 104.86 115 LEU B C 1
ATOM 5106 O O . LEU B 1 115 ? 124.809 120.690 110.890 1.00 104.86 115 LEU B O 1
ATOM 5111 N N . VAL B 1 116 ? 124.860 122.853 110.256 1.00 105.13 116 VAL B N 1
ATOM 5112 C CA . VAL B 1 116 ? 124.534 122.523 108.872 1.00 105.13 116 VAL B CA 1
ATOM 5113 C C . VAL B 1 116 ? 125.642 121.691 108.247 1.00 105.13 116 VAL B C 1
ATOM 5114 O O . VAL B 1 116 ? 125.381 120.768 107.472 1.00 105.13 116 VAL B O 1
ATOM 5118 N N . ASP B 1 117 ? 126.893 122.001 108.575 1.00 107.32 117 ASP B N 1
ATOM 5119 C CA . ASP B 1 117 ? 128.004 121.225 108.044 1.00 107.32 117 ASP B CA 1
ATOM 5120 C C . ASP B 1 117 ? 127.891 119.772 108.465 1.00 107.32 117 ASP B C 1
ATOM 5121 O O . ASP B 1 117 ? 128.103 118.871 107.655 1.00 107.32 117 ASP B O 1
ATOM 5126 N N . TYR B 1 118 ? 127.543 119.525 109.723 1.00 105.01 118 TYR B N 1
ATOM 5127 C CA . TYR B 1 118 ? 127.430 118.147 110.187 1.00 105.01 118 TYR B CA 1
ATOM 5128 C C . TYR B 1 118 ? 126.263 117.428 109.520 1.00 105.01 118 TYR B C 1
ATOM 5129 O O . TYR B 1 118 ? 126.415 116.296 109.033 1.00 105.01 118 TYR B O 1
ATOM 5138 N N . ILE B 1 119 ? 125.096 118.069 109.468 1.00 104.15 119 ILE B N 1
ATOM 5139 C CA . ILE B 1 119 ? 123.947 117.425 108.836 1.00 104.15 119 ILE B CA 1
ATOM 5140 C C . ILE B 1 119 ? 124.261 117.104 107.381 1.00 104.15 119 ILE B C 1
ATOM 5141 O O . ILE B 1 119 ? 124.041 115.982 106.904 1.00 104.15 119 ILE B O 1
ATOM 5146 N N . LEU B 1 120 ? 124.813 118.077 106.662 1.00 105.65 120 LEU B N 1
ATOM 5147 C CA . LEU B 1 120 ? 125.101 117.882 105.254 1.00 105.65 120 LEU B CA 1
ATOM 5148 C C . LEU B 1 120 ? 126.250 116.923 105.020 1.00 105.65 120 LEU B C 1
ATOM 5149 O O . LEU B 1 120 ? 126.253 116.237 104.003 1.00 105.65 120 LEU B O 1
ATOM 5154 N N . THR B 1 121 ? 127.235 116.846 105.914 1.00 105.23 121 THR B N 1
ATOM 5155 C CA . THR B 1 121 ? 128.291 115.874 105.678 1.00 105.23 121 THR B CA 1
ATOM 5156 C C . THR B 1 121 ? 127.757 114.467 105.858 1.00 105.23 121 THR B C 1
ATOM 5157 O O . THR B 1 121 ? 128.092 113.575 105.073 1.00 105.23 121 THR B O 1
ATOM 5161 N N . VAL B 1 122 ? 126.862 114.261 106.827 1.00 104.91 122 VAL B N 1
ATOM 5162 C CA . VAL B 1 122 ? 126.214 112.958 106.935 1.00 104.91 122 VAL B CA 1
ATOM 5163 C C . VAL B 1 122 ? 125.451 112.644 105.655 1.00 104.91 122 VAL B C 1
ATOM 5164 O O . VAL B 1 122 ? 125.639 111.585 105.038 1.00 104.91 122 VAL B O 1
ATOM 5168 N N . ALA B 1 123 ? 124.612 113.584 105.213 1.00 107.60 123 ALA B N 1
ATOM 5169 C CA . ALA B 1 123 ? 123.768 113.329 104.050 1.00 107.60 123 ALA B CA 1
ATOM 5170 C C . ALA B 1 123 ? 124.603 113.086 102.799 1.00 107.60 123 ALA B C 1
ATOM 5171 O O . ALA B 1 123 ? 124.379 112.116 102.068 1.00 107.60 123 ALA B O 1
ATOM 5173 N N . VAL B 1 124 ? 125.579 113.956 102.543 1.00 105.71 124 VAL B N 1
ATOM 5174 C CA . VAL B 1 124 ? 126.376 113.868 101.329 1.00 105.71 124 VAL B CA 1
ATOM 5175 C C . VAL B 1 124 ? 127.238 112.620 101.337 1.00 105.71 124 VAL B C 1
ATOM 5176 O O . VAL B 1 124 ? 127.354 111.932 100.318 1.00 105.71 124 VAL B O 1
ATOM 5180 N N . SER B 1 125 ? 127.875 112.309 102.466 1.00 109.18 125 SER B N 1
ATOM 5181 C CA . SER B 1 125 ? 128.704 111.116 102.510 1.00 109.18 125 SER B CA 1
ATOM 5182 C C . SER B 1 125 ? 127.875 109.867 102.270 1.00 109.18 125 SER B C 1
ATOM 5183 O O . SER B 1 125 ? 128.286 108.985 101.510 1.00 109.18 125 SER B O 1
ATOM 5186 N N . ILE B 1 126 ? 126.692 109.780 102.880 1.00 110.21 126 ILE B N 1
ATOM 5187 C CA . ILE B 1 126 ? 125.866 108.599 102.664 1.00 110.21 126 ILE B CA 1
ATOM 5188 C C . ILE B 1 126 ? 125.399 108.524 101.216 1.00 110.21 126 ILE B C 1
ATOM 5189 O O . ILE B 1 126 ? 125.406 107.449 100.602 1.00 110.21 126 ILE B O 1
ATOM 5194 N N . SER B 1 127 ? 124.986 109.656 100.645 1.00 116.28 127 SER B N 1
ATOM 5195 C CA . SER B 1 127 ? 124.513 109.650 99.267 1.00 116.28 127 SER B CA 1
ATOM 5196 C C . SER B 1 127 ? 125.621 109.247 98.305 1.00 116.28 127 SER B C 1
ATOM 5197 O O . SER B 1 127 ? 125.391 108.467 97.375 1.00 116.28 127 SER B O 1
ATOM 5200 N N . ALA B 1 128 ? 126.831 109.762 98.510 1.00 113.12 128 ALA B N 1
ATOM 5201 C CA . ALA B 1 128 ? 127.943 109.374 97.654 1.00 113.12 128 ALA B CA 1
ATOM 5202 C C . ALA B 1 128 ? 128.311 107.912 97.845 1.00 113.12 128 ALA B C 1
ATOM 5203 O O . ALA B 1 128 ? 128.691 107.239 96.881 1.00 113.12 128 ALA B O 1
ATOM 5205 N N . GLY B 1 129 ? 128.209 107.399 99.071 1.00 117.89 129 GLY B N 1
ATOM 5206 C CA . GLY B 1 129 ? 128.438 105.981 99.279 1.00 117.89 129 GLY B CA 1
ATOM 5207 C C . GLY B 1 129 ? 127.460 105.124 98.502 1.00 117.89 129 GLY B C 1
ATOM 5208 O O . GLY B 1 129 ? 127.845 104.136 97.873 1.00 117.89 129 GLY B O 1
ATOM 5209 N N . THR B 1 130 ? 126.183 105.498 98.524 1.00 120.90 130 THR B N 1
ATOM 5210 C CA . THR B 1 130 ? 125.210 104.748 97.741 1.00 120.90 130 THR B CA 1
ATOM 5211 C C . THR B 1 130 ? 125.441 104.916 96.249 1.00 120.90 130 THR B C 1
ATOM 5212 O O . THR B 1 130 ? 125.184 103.986 95.481 1.00 120.90 130 THR B O 1
ATOM 5216 N N . ASP B 1 131 ? 125.909 106.085 95.817 1.00 121.05 131 ASP B N 1
ATOM 5217 C CA . ASP B 1 131 ? 126.266 106.242 94.413 1.00 121.05 131 ASP B CA 1
ATOM 5218 C C . ASP B 1 131 ? 127.375 105.274 94.031 1.00 121.05 131 ASP B C 1
ATOM 5219 O O . ASP B 1 131 ? 127.319 104.636 92.975 1.00 121.05 131 ASP B O 1
ATOM 5224 N N . ALA B 1 132 ? 128.380 105.137 94.893 1.00 118.24 132 ALA B N 1
ATOM 5225 C CA . ALA B 1 132 ? 129.447 104.178 94.633 1.00 118.24 132 ALA B CA 1
ATOM 5226 C C . ALA B 1 132 ? 128.911 102.753 94.594 1.00 118.24 132 ALA B C 1
ATOM 5227 O O . ALA B 1 132 ? 129.302 101.960 93.729 1.00 118.24 132 ALA B O 1
ATOM 5229 N N . ILE B 1 133 ? 128.013 102.411 95.518 1.00 117.50 133 ILE B N 1
ATOM 5230 C CA . ILE B 1 133 ? 127.461 101.058 95.547 1.00 117.50 133 ILE B CA 1
ATOM 5231 C C . ILE B 1 133 ? 126.686 100.768 94.268 1.00 117.50 133 ILE B C 1
ATOM 5232 O O . ILE B 1 133 ? 126.872 99.725 93.633 1.00 117.50 133 ILE B O 1
ATOM 5237 N N . THR B 1 134 ? 125.804 101.685 93.870 1.00 122.92 134 THR B N 1
ATOM 5238 C CA . THR B 1 134 ? 125.055 101.485 92.637 1.00 122.92 134 THR B CA 1
ATOM 5239 C C . THR B 1 134 ? 125.958 101.457 91.416 1.00 122.92 134 THR B C 1
ATOM 5240 O O . THR B 1 134 ? 125.640 100.769 90.444 1.00 122.92 134 THR B O 1
ATOM 5244 N N . SER B 1 135 ? 127.072 102.187 91.435 1.00 121.71 135 SER B N 1
ATOM 5245 C CA . SER B 1 135 ? 128.039 102.043 90.357 1.00 121.71 135 SER B CA 1
ATOM 5246 C C . SER B 1 135 ? 128.631 100.642 90.347 1.00 121.71 135 SER B C 1
ATOM 5247 O O . SER B 1 135 ? 128.884 100.076 89.279 1.00 121.71 135 SER B O 1
ATOM 5250 N N . ALA B 1 136 ? 128.865 100.069 91.527 1.00 121.50 136 ALA B N 1
ATOM 5251 C CA . ALA B 1 136 ? 129.340 98.691 91.587 1.00 121.50 136 ALA B CA 1
ATOM 5252 C C . ALA B 1 136 ? 128.276 97.723 91.087 1.00 121.50 136 ALA B C 1
ATOM 5253 O O . ALA B 1 136 ? 128.551 96.870 90.236 1.00 121.50 136 ALA B O 1
ATOM 5255 N N . PHE B 1 137 ? 127.056 97.837 91.601 1.00 123.98 137 PHE B N 1
ATOM 5256 C CA . PHE B 1 137 ? 125.940 96.995 91.171 1.00 123.98 137 PHE B CA 1
ATOM 5257 C C . PHE B 1 137 ? 124.839 97.875 90.604 1.00 123.98 137 PHE B C 1
ATOM 5258 O O . PHE B 1 137 ? 124.029 98.429 91.366 1.00 123.98 137 PHE B O 1
ATOM 5266 N N . PRO B 1 138 ? 124.753 98.026 89.283 1.00 122.66 138 PRO B N 1
ATOM 5267 C CA . PRO B 1 138 ? 123.763 98.931 88.693 1.00 122.66 138 PRO B CA 1
ATOM 5268 C C . PRO B 1 138 ? 122.319 98.495 88.880 1.00 122.66 138 PRO B C 1
ATOM 5269 O O . PRO B 1 138 ? 121.416 99.290 88.608 1.00 122.66 138 PRO B O 1
ATOM 5273 N N . ALA B 1 139 ? 122.079 97.271 89.342 1.00 120.18 139 ALA B N 1
ATOM 5274 C CA . ALA B 1 139 ? 120.721 96.783 89.528 1.00 120.18 139 ALA B CA 1
ATOM 5275 C C . ALA B 1 139 ? 119.984 97.479 90.662 1.00 120.18 139 ALA B C 1
ATOM 5276 O O . ALA B 1 139 ? 118.766 97.314 90.777 1.00 120.18 139 ALA B O 1
ATOM 5278 N N . LEU B 1 140 ? 120.679 98.248 91.494 1.00 122.26 140 LEU B N 1
ATOM 5279 C CA . LEU B 1 140 ? 120.071 98.902 92.642 1.00 122.26 140 LEU B CA 1
ATOM 5280 C C . LEU B 1 140 ? 119.792 100.377 92.402 1.00 122.26 140 LEU B C 1
ATOM 5281 O O . LEU B 1 140 ? 119.534 101.108 93.360 1.00 122.26 140 LEU B O 1
ATOM 5286 N N . HIS B 1 141 ? 119.838 100.832 91.150 1.00 126.39 141 HIS B N 1
ATOM 5287 C CA . HIS B 1 141 ? 119.644 102.250 90.878 1.00 126.39 141 HIS B CA 1
ATOM 5288 C C . HIS B 1 141 ? 118.247 102.728 91.238 1.00 126.39 141 HIS B C 1
ATOM 5289 O O . HIS B 1 141 ? 118.038 103.935 91.384 1.00 126.39 141 HIS B O 1
ATOM 5296 N N . ASP B 1 142 ? 117.289 101.819 91.382 1.00 133.03 142 ASP B N 1
ATOM 5297 C CA . ASP B 1 142 ? 115.956 102.215 91.806 1.00 133.03 142 ASP B CA 1
ATOM 5298 C C . ASP B 1 142 ? 115.825 102.314 93.317 1.00 133.03 142 ASP B C 1
ATOM 5299 O O . ASP B 1 142 ? 114.751 102.676 93.806 1.00 133.03 142 ASP B O 1
ATOM 5304 N N . TYR B 1 143 ? 116.879 102.007 94.061 1.00 128.78 143 TYR B N 1
ATOM 5305 C CA . TYR B 1 143 ? 116.866 102.060 95.515 1.00 128.78 143 TYR B CA 1
ATOM 5306 C C . TYR B 1 143 ? 117.995 102.933 96.042 1.00 128.78 143 TYR B C 1
ATOM 5307 O O . TYR B 1 143 ? 118.639 102.610 97.041 1.00 128.78 143 TYR B O 1
ATOM 5316 N N . HIS B 1 144 ? 118.255 104.054 95.368 1.00 125.98 144 HIS B N 1
ATOM 5317 C CA . HIS B 1 144 ? 119.263 104.986 95.860 1.00 125.98 144 HIS B CA 1
ATOM 5318 C C . HIS B 1 144 ? 118.897 105.513 97.237 1.00 125.98 144 HIS B C 1
ATOM 5319 O O . HIS B 1 144 ? 119.751 105.597 98.125 1.00 125.98 144 HIS B O 1
ATOM 5326 N N . VAL B 1 145 ? 117.634 105.868 97.435 1.00 125.49 145 VAL B N 1
ATOM 5327 C CA . VAL B 1 145 ? 117.203 106.513 98.670 1.00 125.49 145 VAL B CA 1
ATOM 5328 C C . VAL B 1 145 ? 117.007 105.509 99.803 1.00 125.49 145 VAL B C 1
ATOM 5329 O O . VAL B 1 145 ? 117.494 105.764 100.913 1.00 125.49 145 VAL B O 1
ATOM 5333 N N . PRO B 1 146 ? 116.307 104.373 99.607 1.00 124.92 146 PRO B N 1
ATOM 5334 C CA . PRO B 1 146 ? 116.153 103.429 100.720 1.00 124.92 146 PRO B CA 1
ATOM 5335 C C . PRO B 1 146 ? 117.489 102.968 101.268 1.00 124.92 146 PRO B C 1
ATOM 5336 O O . PRO B 1 146 ? 117.763 103.140 102.461 1.00 124.92 146 PRO B O 1
ATOM 5340 N N . ILE B 1 147 ? 118.330 102.410 100.393 1.00 119.88 147 ILE B N 1
ATOM 5341 C CA . ILE B 1 147 ? 119.663 101.979 100.803 1.00 119.88 147 ILE B CA 1
ATOM 5342 C C . ILE B 1 147 ? 120.338 103.069 101.619 1.00 119.88 147 ILE B C 1
ATOM 5343 O O . ILE B 1 147 ? 120.743 102.850 102.768 1.00 119.88 147 ILE B O 1
ATOM 5348 N N . ALA B 1 148 ? 120.432 104.272 101.046 1.00 117.53 148 ALA B N 1
ATOM 5349 C CA . ALA B 1 148 ? 120.998 105.408 101.762 1.00 117.53 148 ALA B CA 1
ATOM 5350 C C . ALA B 1 148 ? 120.426 105.508 103.162 1.00 117.53 148 ALA B C 1
ATOM 5351 O O . ALA B 1 148 ? 121.159 105.407 104.153 1.00 117.53 148 ALA B O 1
ATOM 5353 N N . ILE B 1 149 ? 119.105 105.642 103.262 1.00 115.99 149 ILE B N 1
ATOM 5354 C CA . ILE B 1 149 ? 118.487 105.814 104.568 1.00 115.99 149 ILE B CA 1
ATOM 5355 C C . ILE B 1 149 ? 118.840 104.640 105.463 1.00 115.99 149 ILE B C 1
ATOM 5356 O O . ILE B 1 149 ? 119.221 104.817 106.627 1.00 115.99 149 ILE B O 1
ATOM 5361 N N . PHE B 1 150 ? 118.789 103.429 104.908 1.00 115.06 150 PHE B N 1
ATOM 5362 C CA . PHE B 1 150 ? 119.165 102.255 105.682 1.00 115.06 150 PHE B CA 1
ATOM 5363 C C . PHE B 1 150 ? 120.547 102.436 106.284 1.00 115.06 150 PHE B C 1
ATOM 5364 O O . PHE B 1 150 ? 120.720 102.350 107.506 1.00 115.06 150 PHE B O 1
ATOM 5372 N N . LEU B 1 151 ? 121.529 102.781 105.445 1.00 110.38 151 LEU B N 1
ATOM 5373 C CA . LEU B 1 151 ? 122.878 103.001 105.948 1.00 110.38 151 LEU B CA 1
ATOM 5374 C C . LEU B 1 151 ? 122.868 104.004 107.087 1.00 110.38 151 LEU B C 1
ATOM 5375 O O . LEU B 1 151 ? 123.446 103.753 108.152 1.00 110.38 151 LEU B O 1
ATOM 5380 N N . VAL B 1 152 ? 122.157 105.119 106.906 1.00 108.40 152 VAL B N 1
ATOM 5381 C CA . VAL B 1 152 ? 122.122 106.132 107.952 1.00 108.40 152 VAL B CA 1
ATOM 5382 C C . VAL B 1 152 ? 121.638 105.512 109.249 1.00 108.40 152 VAL B C 1
ATOM 5383 O O . VAL B 1 152 ? 122.319 105.578 110.280 1.00 108.40 152 VAL B O 1
ATOM 5387 N N . LEU B 1 153 ? 120.508 104.806 109.191 1.00 107.36 153 LEU B N 1
ATOM 5388 C CA . LEU B 1 153 ? 119.977 104.218 110.410 1.00 107.36 153 LEU B CA 1
ATOM 5389 C C . LEU B 1 153 ? 121.010 103.309 111.044 1.00 107.36 153 LEU B C 1
ATOM 5390 O O . LEU B 1 153 ? 121.246 103.377 112.257 1.00 107.36 153 LEU B O 1
ATOM 5395 N N . VAL B 1 154 ? 121.713 102.530 110.221 1.00 107.21 154 VAL B N 1
ATOM 5396 C CA . VAL B 1 154 ? 122.708 101.613 110.758 1.00 107.21 154 VAL B CA 1
ATOM 5397 C C . VAL B 1 154 ? 123.711 102.374 111.606 1.00 107.21 154 VAL B C 1
ATOM 5398 O O . VAL B 1 154 ? 123.915 102.058 112.785 1.00 107.21 154 VAL B O 1
ATOM 5402 N N . ILE B 1 155 ? 124.288 103.444 111.054 1.00 104.57 155 ILE B N 1
ATOM 5403 C CA . ILE B 1 155 ? 125.323 104.112 111.828 1.00 104.57 155 ILE B CA 1
ATOM 5404 C C . ILE B 1 155 ? 124.707 104.773 113.047 1.00 104.57 155 ILE B C 1
ATOM 5405 O O . ILE B 1 155 ? 125.320 104.791 114.122 1.00 104.57 155 ILE B O 1
ATOM 5410 N N . MET B 1 156 ? 123.467 105.258 112.932 1.00 107.79 156 MET B N 1
ATOM 5411 C CA . MET B 1 156 ? 122.789 105.783 114.109 1.00 107.79 156 MET B CA 1
ATOM 5412 C C . MET B 1 156 ? 122.781 104.741 115.212 1.00 107.79 156 MET B C 1
ATOM 5413 O O . MET B 1 156 ? 123.189 105.014 116.347 1.00 107.79 156 MET B O 1
ATOM 5418 N N . ILE B 1 157 ? 122.387 103.515 114.874 1.00 107.31 157 ILE B N 1
ATOM 5419 C CA . ILE B 1 157 ? 122.397 102.451 115.868 1.00 107.31 157 ILE B CA 1
ATOM 5420 C C . ILE B 1 157 ? 123.811 102.239 116.382 1.00 107.31 157 ILE B C 1
ATOM 5421 O O . ILE B 1 157 ? 124.049 102.182 117.594 1.00 107.31 157 ILE B O 1
ATOM 5426 N N . LEU B 1 158 ? 124.781 102.194 115.470 1.00 109.38 158 LEU B N 1
ATOM 5427 C CA . LEU B 1 158 ? 126.152 101.966 115.894 1.00 109.38 158 LEU B CA 1
ATOM 5428 C C . LEU B 1 158 ? 126.704 103.125 116.702 1.00 109.38 158 LEU B C 1
ATOM 5429 O O . LEU B 1 158 ? 127.768 102.981 117.310 1.00 109.38 158 LEU B O 1
ATOM 5434 N N . ASN B 1 159 ? 126.016 104.263 116.722 1.00 110.05 159 ASN B N 1
ATOM 5435 C CA . ASN B 1 159 ? 126.401 105.335 117.619 1.00 110.05 159 ASN B CA 1
ATOM 5436 C C . ASN B 1 159 ? 125.595 105.339 118.905 1.00 110.05 159 ASN B C 1
ATOM 5437 O O . ASN B 1 159 ? 126.088 105.832 119.924 1.00 110.05 159 ASN B O 1
ATOM 5442 N N . LEU B 1 160 ? 124.377 104.801 118.887 1.00 111.22 160 LEU B N 1
ATOM 5443 C CA . LEU B 1 160 ? 123.642 104.643 120.133 1.00 111.22 160 LEU B CA 1
ATOM 5444 C C . LEU B 1 160 ? 124.151 103.455 120.932 1.00 111.22 160 LEU B C 1
ATOM 5445 O O . LEU B 1 160 ? 124.168 103.504 122.166 1.00 111.22 160 LEU B O 1
ATOM 5450 N N . ARG B 1 161 ? 124.574 102.390 120.251 1.00 117.88 161 ARG B N 1
ATOM 5451 C CA . ARG B 1 161 ? 125.085 101.219 120.950 1.00 117.88 161 ARG B CA 1
ATOM 5452 C C . ARG B 1 161 ? 126.392 101.520 121.667 1.00 117.88 161 ARG B C 1
ATOM 5453 O O . ARG B 1 161 ? 126.719 100.863 122.661 1.00 117.88 161 ARG B O 1
ATOM 5461 N N . GLY B 1 162 ? 127.138 102.516 121.203 1.00 118.04 162 GLY B N 1
ATOM 5462 C CA . GLY B 1 162 ? 128.448 102.780 121.758 1.00 118.04 162 GLY B CA 1
ATOM 5463 C C . GLY B 1 162 ? 129.415 103.307 120.722 1.00 118.04 162 GLY B C 1
ATOM 5464 O O . GLY B 1 162 ? 129.158 104.343 120.104 1.00 118.04 162 GLY B O 1
ATOM 5465 N N . LEU B 1 163 ? 130.539 102.616 120.547 1.00 119.98 163 LEU B N 1
ATOM 5466 C CA . LEU B 1 163 ? 131.537 102.970 119.542 1.00 119.98 163 LEU B CA 1
ATOM 5467 C C . LEU B 1 163 ? 132.146 104.341 119.816 1.00 119.98 163 LEU B C 1
ATOM 5468 O O . LEU B 1 163 ? 131.717 105.346 119.251 1.00 119.98 163 LEU B O 1
ATOM 5473 N N . ALA B 1 167 ? 137.121 100.463 118.000 1.00 135.64 167 ALA B N 1
ATOM 5474 C CA . ALA B 1 167 ? 137.791 101.669 117.532 1.00 135.64 167 ALA B CA 1
ATOM 5475 C C . ALA B 1 167 ? 138.691 101.360 116.345 1.00 135.64 167 ALA B C 1
ATOM 5476 O O . ALA B 1 167 ? 139.221 102.265 115.705 1.00 135.64 167 ALA B O 1
ATOM 5478 N N . SER B 1 168 ? 138.867 100.073 116.057 1.00 137.00 168 SER B N 1
ATOM 5479 C CA . SER B 1 168 ? 139.652 99.648 114.908 1.00 137.00 168 SER B CA 1
ATOM 5480 C C . SER B 1 168 ? 138.926 99.854 113.588 1.00 137.00 168 SER B C 1
ATOM 5481 O O . SER B 1 168 ? 139.583 100.073 112.566 1.00 137.00 168 SER B O 1
ATOM 5484 N N . ILE B 1 169 ? 137.592 99.792 113.585 1.00 133.29 169 ILE B N 1
ATOM 5485 C CA . ILE B 1 169 ? 136.829 100.005 112.359 1.00 133.29 169 ILE B CA 1
ATOM 5486 C C . ILE B 1 169 ? 136.970 101.420 111.827 1.00 133.29 169 ILE B C 1
ATOM 5487 O O . ILE B 1 169 ? 136.708 101.656 110.642 1.00 133.29 169 ILE B O 1
ATOM 5492 N N . LEU B 1 170 ? 137.387 102.368 112.660 1.00 128.33 170 LEU B N 1
ATOM 5493 C CA . LEU B 1 170 ? 137.566 103.743 112.225 1.00 128.33 170 LEU B CA 1
ATOM 5494 C C . LEU B 1 170 ? 138.996 104.059 111.813 1.00 128.33 170 LEU B C 1
ATOM 5495 O O . LEU B 1 170 ? 139.287 105.215 111.494 1.00 128.33 170 LEU B O 1
ATOM 5500 N N . ALA B 1 171 ? 139.890 103.074 111.813 1.00 131.34 171 ALA B N 1
ATOM 5501 C CA . ALA B 1 171 ? 141.299 103.325 111.547 1.00 131.34 171 ALA B CA 1
ATOM 5502 C C . ALA B 1 171 ? 141.837 102.614 110.319 1.00 131.34 171 ALA B C 1
ATOM 5503 O O . ALA B 1 171 ? 142.683 103.173 109.622 1.00 131.34 171 ALA B O 1
ATOM 5505 N N . TYR B 1 172 ? 141.385 101.403 110.044 1.00 132.94 172 TYR B N 1
ATOM 5506 C CA . TYR B 1 172 ? 141.900 100.638 108.916 1.00 132.94 172 TYR B CA 1
ATOM 5507 C C . TYR B 1 172 ? 141.313 101.076 107.576 1.00 132.94 172 TYR B C 1
ATOM 5508 O O . TYR B 1 172 ? 142.063 101.176 106.595 1.00 132.94 172 TYR B O 1
ATOM 5517 N N . PRO B 1 173 ? 140.003 101.331 107.470 1.00 127.91 173 PRO B N 1
ATOM 5518 C CA . PRO B 1 173 ? 139.451 101.694 106.157 1.00 127.91 173 PRO B CA 1
ATOM 5519 C C . PRO B 1 173 ? 140.099 102.909 105.529 1.00 127.91 173 PRO B C 1
ATOM 5520 O O . PRO B 1 173 ? 140.201 102.968 104.301 1.00 127.91 173 PRO B O 1
ATOM 5524 N N . VAL B 1 174 ? 140.541 103.886 106.318 1.00 127.28 174 VAL B N 1
ATOM 5525 C CA . VAL B 1 174 ? 141.217 105.036 105.731 1.00 127.28 174 VAL B CA 1
ATOM 5526 C C . VAL B 1 174 ? 142.543 104.619 105.113 1.00 127.28 174 VAL B C 1
ATOM 5527 O O . VAL B 1 174 ? 142.905 105.072 104.019 1.00 127.28 174 VAL B O 1
ATOM 5531 N N . TYR B 1 175 ? 143.294 103.760 105.804 1.00 131.42 175 TYR B N 1
ATOM 5532 C CA . TYR B 1 175 ? 144.525 103.236 105.228 1.00 131.42 175 TYR B CA 1
ATOM 5533 C C . TYR B 1 175 ? 144.238 102.487 103.938 1.00 131.42 175 TYR B C 1
ATOM 5534 O O . TYR B 1 175 ? 144.953 102.647 102.941 1.00 131.42 175 TYR B O 1
ATOM 5543 N N . LEU B 1 176 ? 143.186 101.668 103.940 1.00 126.65 176 LEU B N 1
ATOM 5544 C CA . LEU B 1 176 ? 142.821 100.935 102.736 1.00 126.65 176 LEU B CA 1
ATOM 5545 C C . LEU B 1 176 ? 142.483 101.886 101.600 1.00 126.65 176 LEU B C 1
ATOM 5546 O O . LEU B 1 176 ? 142.897 101.671 100.459 1.00 126.65 176 LEU B O 1
ATOM 5551 N N . PHE B 1 177 ? 141.731 102.944 101.897 1.00 123.20 177 PHE B N 1
ATOM 5552 C CA . PHE B 1 177 ? 141.335 103.895 100.867 1.00 123.20 177 PHE B CA 1
ATOM 5553 C C . PHE B 1 177 ? 142.546 104.591 100.273 1.00 123.20 177 PHE B C 1
ATOM 5554 O O . PHE B 1 177 ? 142.676 104.704 99.049 1.00 123.20 177 PHE B O 1
ATOM 5562 N N . VAL B 1 178 ? 143.447 105.062 101.131 1.00 123.50 178 VAL B N 1
ATOM 5563 C CA . VAL B 1 178 ? 144.628 105.755 100.634 1.00 123.50 178 VAL B CA 1
ATOM 5564 C C . VAL B 1 178 ? 145.474 104.818 99.790 1.00 123.50 178 VAL B C 1
ATOM 5565 O O . VAL B 1 178 ? 145.924 105.183 98.698 1.00 123.50 178 VAL B O 1
ATOM 5569 N N . VAL B 1 179 ? 145.688 103.590 100.266 1.00 124.38 179 VAL B N 1
ATOM 5570 C CA . VAL B 1 179 ? 146.513 102.644 99.521 1.00 124.38 179 VAL B CA 1
ATOM 5571 C C . VAL B 1 179 ? 145.877 102.327 98.176 1.00 124.38 179 VAL B C 1
ATOM 5572 O O . VAL B 1 179 ? 146.544 102.332 97.134 1.00 124.38 179 VAL B O 1
ATOM 5576 N N . ALA B 1 180 ? 144.572 102.051 98.178 1.00 123.15 180 ALA B N 1
ATOM 5577 C CA . ALA B 1 180 ? 143.891 101.675 96.948 1.00 123.15 180 ALA B CA 1
ATOM 5578 C C . ALA B 1 180 ? 143.922 102.804 95.933 1.00 123.15 180 ALA B C 1
ATOM 5579 O O . ALA B 1 180 ? 144.216 102.577 94.755 1.00 123.15 180 ALA B O 1
ATOM 5581 N N . LEU B 1 181 ? 143.630 104.030 96.364 1.00 122.29 181 LEU B N 1
ATOM 5582 C CA . LEU B 1 181 ? 143.646 105.128 95.409 1.00 122.29 181 LEU B CA 1
ATOM 5583 C C . LEU B 1 181 ? 145.053 105.453 94.943 1.00 122.29 181 LEU B C 1
ATOM 5584 O O . LEU B 1 181 ? 145.234 105.843 93.790 1.00 122.29 181 LEU B O 1
ATOM 5589 N N . LEU B 1 182 ? 146.061 105.301 95.801 1.00 123.45 182 LEU B N 1
ATOM 5590 C CA . LEU B 1 182 ? 147.425 105.497 95.330 1.00 123.45 182 LEU B CA 1
ATOM 5591 C C . LEU B 1 182 ? 147.786 104.467 94.271 1.00 123.45 182 LEU B C 1
ATOM 5592 O O . LEU B 1 182 ? 148.407 104.801 93.254 1.00 123.45 182 LEU B O 1
ATOM 5597 N N . VAL B 1 183 ? 147.386 103.214 94.483 1.00 124.92 183 VAL B N 1
ATOM 5598 C CA . VAL B 1 183 ? 147.626 102.178 93.484 1.00 124.92 183 VAL B CA 1
ATOM 5599 C C . VAL B 1 183 ? 146.915 102.526 92.185 1.00 124.92 183 VAL B C 1
ATOM 5600 O O . VAL B 1 183 ? 147.474 102.390 91.091 1.00 124.92 183 VAL B O 1
ATOM 5604 N N . LEU B 1 184 ? 145.665 102.974 92.290 1.00 124.97 184 LEU B N 1
ATOM 5605 C CA . LEU B 1 184 ? 144.898 103.311 91.097 1.00 124.97 184 LEU B CA 1
ATOM 5606 C C . LEU B 1 184 ? 145.538 104.465 90.340 1.00 124.97 184 LEU B C 1
ATOM 5607 O O . LEU B 1 184 ? 145.626 104.432 89.110 1.00 124.97 184 LEU B O 1
ATOM 5612 N N . ILE B 1 185 ? 145.995 105.490 91.058 1.00 125.68 185 ILE B N 1
ATOM 5613 C CA . ILE B 1 185 ? 146.652 106.615 90.406 1.00 125.68 185 ILE B CA 1
ATOM 5614 C C . ILE B 1 185 ? 147.929 106.161 89.720 1.00 125.68 185 ILE B C 1
ATOM 5615 O O . ILE B 1 185 ? 148.205 106.548 88.580 1.00 125.68 185 ILE B O 1
ATOM 5620 N N . ALA B 1 186 ? 148.727 105.336 90.397 1.00 128.67 186 ALA B N 1
ATOM 5621 C CA . ALA B 1 186 ? 149.969 104.865 89.797 1.00 128.67 186 ALA B CA 1
ATOM 5622 C C . ALA B 1 186 ? 149.695 104.068 88.529 1.00 128.67 186 ALA B C 1
ATOM 5623 O O . ALA B 1 186 ? 150.336 104.282 87.494 1.00 128.67 186 ALA B O 1
ATOM 5625 N N . VAL B 1 187 ? 148.723 103.158 88.587 1.00 127.91 187 VAL B N 1
ATOM 5626 C CA . VAL B 1 187 ? 148.418 102.325 87.430 1.00 127.91 187 VAL B CA 1
ATOM 5627 C C . VAL B 1 187 ? 147.882 103.172 86.285 1.00 127.91 187 VAL B C 1
ATOM 5628 O O . VAL B 1 187 ? 148.276 102.992 85.127 1.00 127.91 187 VAL B O 1
ATOM 5632 N N . GLY B 1 188 ? 146.973 104.100 86.582 1.00 128.57 188 GLY B N 1
ATOM 5633 C CA . GLY B 1 188 ? 146.426 104.940 85.533 1.00 128.57 188 GLY B CA 1
ATOM 5634 C C . GLY B 1 188 ? 147.477 105.813 84.883 1.00 128.57 188 GLY B C 1
ATOM 5635 O O . GLY B 1 188 ? 147.497 105.970 83.660 1.00 128.57 188 GLY B O 1
ATOM 5636 N N . LEU B 1 189 ? 148.367 106.393 85.688 1.00 130.34 189 LEU B N 1
ATOM 5637 C CA . LEU B 1 189 ? 149.444 107.194 85.124 1.00 130.34 189 LEU B CA 1
ATOM 5638 C C . LEU B 1 189 ? 150.369 106.340 84.271 1.00 130.34 189 LEU B C 1
ATOM 5639 O O . LEU B 1 189 ? 150.807 106.772 83.200 1.00 130.34 189 LEU B O 1
ATOM 5644 N N . PHE B 1 190 ? 150.673 105.124 84.725 1.00 132.46 190 PHE B N 1
ATOM 5645 C CA . PHE B 1 190 ? 151.508 104.233 83.932 1.00 132.46 190 PHE B CA 1
ATOM 5646 C C . PHE B 1 190 ? 150.857 103.919 82.593 1.00 132.46 190 PHE B C 1
ATOM 5647 O O . PHE B 1 190 ? 151.517 103.950 81.548 1.00 132.46 190 PHE B O 1
ATOM 5655 N N . LYS B 1 191 ? 149.558 103.625 82.605 1.00 130.97 191 LYS B N 1
ATOM 5656 C CA . LYS B 1 191 ? 148.860 103.317 81.362 1.00 130.97 191 LYS B CA 1
ATOM 5657 C C . LYS B 1 191 ? 148.819 104.526 80.440 1.00 130.97 191 LYS B C 1
ATOM 5658 O O . LYS B 1 191 ? 148.978 104.389 79.222 1.00 130.97 191 LYS B O 1
ATOM 5664 N N . LEU B 1 192 ? 148.610 105.718 80.998 1.00 130.69 192 LEU B N 1
ATOM 5665 C CA . LEU B 1 192 ? 148.636 106.923 80.179 1.00 130.69 192 LEU B CA 1
ATOM 5666 C C . LEU B 1 192 ? 150.006 107.131 79.553 1.00 130.69 192 LEU B C 1
ATOM 5667 O O . LEU B 1 192 ? 150.111 107.519 78.385 1.00 130.69 192 LEU B O 1
ATOM 5672 N N . MET B 1 193 ? 151.070 106.886 80.318 1.00 135.78 193 MET B N 1
ATOM 5673 C CA . MET B 1 193 ? 152.412 107.038 79.769 1.00 135.78 193 MET B CA 1
ATOM 5674 C C . MET B 1 193 ? 152.679 106.016 78.672 1.00 135.78 193 MET B C 1
ATOM 5675 O O . MET B 1 193 ? 153.332 106.330 77.671 1.00 135.78 193 MET B O 1
ATOM 5680 N N . THR B 1 194 ? 152.189 104.791 78.839 1.00 134.52 194 THR B N 1
ATOM 5681 C CA . THR B 1 194 ? 152.343 103.781 77.801 1.00 134.52 194 THR B CA 1
ATOM 5682 C C . THR B 1 194 ? 151.272 103.871 76.723 1.00 134.52 194 THR B C 1
ATOM 5683 O O . THR B 1 194 ? 151.300 103.074 75.780 1.00 134.52 194 THR B O 1
ATOM 5687 N N . GLY B 1 195 ? 150.330 104.800 76.841 1.00 135.03 195 GLY B N 1
ATOM 5688 C CA . GLY B 1 195 ? 149.347 105.006 75.800 1.00 135.03 195 GLY B CA 1
ATOM 5689 C C . GLY B 1 195 ? 148.255 103.967 75.718 1.00 135.03 195 GLY B C 1
ATOM 5690 O O . GLY B 1 195 ? 147.533 103.931 74.716 1.00 135.03 195 GLY B O 1
ATOM 5691 N N . GLN B 1 196 ? 148.103 103.124 76.731 1.00 132.78 196 GLN B N 1
ATOM 5692 C CA . GLN B 1 196 ? 147.069 102.099 76.712 1.00 132.78 196 GLN B CA 1
ATOM 5693 C C . GLN B 1 196 ? 145.691 102.688 77.000 1.00 132.78 196 GLN B C 1
ATOM 5694 O O . GLN B 1 196 ? 145.354 103.775 76.531 1.00 132.78 196 GLN B O 1
ATOM 5700 N N . GLY B 1 207 ? 145.907 123.572 76.455 1.00 127.74 207 GLY B N 1
ATOM 5701 C CA . GLY B 1 207 ? 145.518 124.754 75.709 1.00 127.74 207 GLY B CA 1
ATOM 5702 C C . GLY B 1 207 ? 144.206 124.571 74.976 1.00 127.74 207 GLY B C 1
ATOM 5703 O O . GLY B 1 207 ? 143.212 124.172 75.577 1.00 127.74 207 GLY B O 1
ATOM 5704 N N . THR B 1 208 ? 144.215 124.847 73.670 1.00 133.53 208 THR B N 1
ATOM 5705 C CA . THR B 1 208 ? 143.048 124.709 72.804 1.00 133.53 208 THR B CA 1
ATOM 5706 C C . THR B 1 208 ? 141.854 125.471 73.364 1.00 133.53 208 THR B C 1
ATOM 5707 O O . THR B 1 208 ? 140.926 124.856 73.903 1.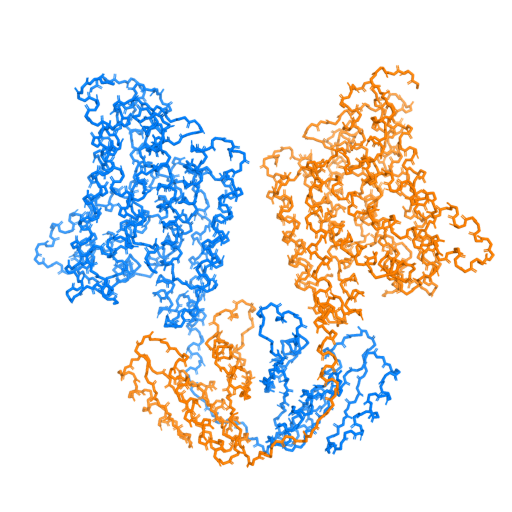00 133.53 208 THR B O 1
ATOM 5711 N N . PRO B 1 209 ? 141.849 126.800 73.275 1.00 133.45 209 PRO B N 1
ATOM 5712 C CA . PRO B 1 209 ? 140.723 127.571 73.814 1.00 133.45 209 PRO B CA 1
ATOM 5713 C C . PRO B 1 209 ? 139.409 127.150 73.177 1.00 133.45 209 PRO B C 1
ATOM 5714 O O . PRO B 1 209 ? 139.339 126.860 71.982 1.00 133.45 209 PRO B O 1
ATOM 5718 N N . VAL B 1 210 ? 138.362 127.117 73.995 1.00 133.68 210 VAL B N 1
ATOM 5719 C CA . VAL B 1 210 ? 137.047 126.642 73.587 1.00 133.68 210 VAL B CA 1
ATOM 5720 C C . VAL B 1 210 ? 136.041 127.761 73.805 1.00 133.68 210 VAL B C 1
ATOM 5721 O O . VAL B 1 210 ? 136.041 128.407 74.859 1.00 133.68 210 VAL B O 1
ATOM 5725 N N . ALA B 1 211 ? 135.198 127.997 72.806 1.00 136.67 211 ALA B N 1
ATOM 5726 C CA . ALA B 1 211 ? 134.173 129.023 72.920 1.00 136.67 211 ALA B CA 1
ATOM 5727 C C . ALA B 1 211 ? 133.127 128.624 73.951 1.00 136.67 211 ALA B C 1
ATOM 5728 O O . ALA B 1 211 ? 132.834 127.440 74.139 1.00 136.67 211 ALA B O 1
ATOM 5730 N N . GLY B 1 212 ? 132.563 129.628 74.627 1.00 133.18 212 GLY B N 1
ATOM 5731 C CA . GLY B 1 212 ? 131.518 129.442 75.611 1.00 133.18 212 GLY B CA 1
ATOM 5732 C C . GLY B 1 212 ? 131.998 129.567 77.043 1.00 133.18 212 GLY B C 1
ATOM 5733 O O . GLY B 1 212 ? 131.199 129.896 77.928 1.00 133.18 212 GLY B O 1
ATOM 5734 N N . ILE B 1 213 ? 133.282 129.320 77.289 1.00 131.34 213 ILE B N 1
ATOM 5735 C CA . ILE B 1 213 ? 133.845 129.408 78.634 1.00 131.34 213 ILE B CA 1
ATOM 5736 C C . ILE B 1 213 ? 134.108 130.879 78.936 1.00 131.34 213 ILE B C 1
ATOM 5737 O O . ILE B 1 213 ? 135.053 131.476 78.419 1.00 131.34 213 ILE B O 1
ATOM 5742 N N . THR B 1 214 ? 133.266 131.465 79.778 1.00 133.41 214 THR B N 1
ATOM 5743 C CA . THR B 1 214 ? 133.486 132.806 80.281 1.00 133.41 214 THR B CA 1
ATOM 5744 C C . THR B 1 214 ? 134.106 132.732 81.673 1.00 133.41 214 THR B C 1
ATOM 5745 O O . THR B 1 214 ? 134.209 131.664 82.279 1.00 133.41 214 THR B O 1
ATOM 5749 N N . LEU B 1 215 ? 134.526 133.886 82.190 1.00 132.30 215 LEU B N 1
ATOM 5750 C CA . LEU B 1 215 ? 135.105 133.916 83.527 1.00 132.30 215 LEU B CA 1
ATOM 5751 C C . LEU B 1 215 ? 134.090 133.485 84.574 1.00 132.30 215 LEU B C 1
ATOM 5752 O O . LEU B 1 215 ? 134.440 132.790 85.535 1.00 132.30 215 LEU B O 1
ATOM 5757 N N . PHE B 1 216 ? 132.831 133.889 84.409 1.00 129.76 216 PHE B N 1
ATOM 5758 C CA . PHE B 1 216 ? 131.816 133.537 85.393 1.00 129.76 216 PHE B CA 1
ATOM 5759 C C . PHE B 1 216 ? 131.630 132.031 85.489 1.00 129.76 216 PHE B C 1
ATOM 5760 O O . PHE B 1 216 ? 131.498 131.490 86.591 1.00 129.76 216 PHE B O 1
ATOM 5768 N N . LEU B 1 217 ? 131.602 131.334 84.355 1.00 126.83 217 LEU B N 1
ATOM 5769 C CA . LEU B 1 217 ? 131.427 129.890 84.423 1.00 126.83 217 LEU B CA 1
ATOM 5770 C C . LEU B 1 217 ? 132.659 129.205 84.995 1.00 126.83 217 LEU B C 1
ATOM 5771 O O . LEU B 1 217 ? 132.533 128.203 85.707 1.00 126.83 217 LEU B O 1
ATOM 5776 N N . LEU B 1 218 ? 133.853 129.722 84.702 1.00 125.46 218 LEU B N 1
ATOM 5777 C CA . LEU B 1 218 ? 135.046 129.189 85.346 1.00 125.46 218 LEU B CA 1
ATOM 5778 C C . LEU B 1 218 ? 134.956 129.338 86.854 1.00 125.46 218 LEU B C 1
ATOM 5779 O O . LEU B 1 218 ? 135.303 128.418 87.601 1.00 125.46 218 LEU B O 1
ATOM 5784 N N . LEU B 1 219 ? 134.491 130.495 87.319 1.00 125.76 219 LEU B N 1
ATOM 5785 C CA . LEU B 1 219 ? 134.336 130.701 88.752 1.00 125.76 219 LEU B CA 1
ATOM 5786 C C . LEU B 1 219 ? 133.275 129.776 89.328 1.00 125.76 219 LEU B C 1
ATOM 5787 O O . LEU B 1 219 ? 133.422 129.283 90.450 1.00 125.76 219 LEU B O 1
ATOM 5792 N N . LYS B 1 220 ? 132.198 129.536 88.583 1.00 123.17 220 LYS B N 1
ATOM 5793 C CA . LYS B 1 220 ? 131.185 128.592 89.041 1.00 123.17 220 LYS B CA 1
ATOM 5794 C C . LYS B 1 220 ? 131.776 127.203 89.211 1.00 123.17 220 LYS B C 1
ATOM 5795 O O . LYS B 1 220 ? 131.529 126.529 90.218 1.00 123.17 220 LYS B O 1
ATOM 5801 N N . ALA B 1 221 ? 132.561 126.760 88.231 1.00 121.53 221 ALA B N 1
ATOM 5802 C CA . ALA B 1 221 ? 133.192 125.450 88.325 1.00 121.53 221 ALA B CA 1
ATOM 5803 C C . ALA B 1 221 ? 134.161 125.392 89.493 1.00 121.53 221 ALA B C 1
ATOM 5804 O O . ALA B 1 221 ? 134.207 124.394 90.217 1.00 121.53 221 ALA B O 1
ATOM 5806 N N . PHE B 1 222 ? 134.944 126.451 89.690 1.00 120.52 222 PHE B N 1
ATOM 5807 C CA . PHE B 1 222 ? 135.883 126.473 90.803 1.00 120.52 222 PHE B CA 1
ATOM 5808 C C . PHE B 1 222 ? 135.153 126.405 92.134 1.00 120.52 222 PHE B C 1
ATOM 5809 O O . PHE B 1 222 ? 135.566 125.676 93.042 1.00 120.52 222 PHE B O 1
ATOM 5817 N N . SER B 1 223 ? 134.063 127.156 92.270 1.00 124.13 223 SER B N 1
ATOM 5818 C CA . SER B 1 223 ? 133.288 127.116 93.500 1.00 124.13 223 SER B CA 1
ATOM 5819 C C . SER B 1 223 ? 132.697 125.739 93.742 1.00 124.13 223 SER B C 1
ATOM 5820 O O . SER B 1 223 ? 132.743 125.238 94.870 1.00 124.13 223 SER B O 1
ATOM 5823 N N . SER B 1 224 ? 132.141 125.112 92.708 1.00 121.58 224 SER B N 1
ATOM 5824 C CA . SER B 1 224 ? 131.604 123.770 92.881 1.00 121.58 224 SER B CA 1
ATOM 5825 C C . SER B 1 224 ? 132.694 122.769 93.231 1.00 121.58 224 SER B C 1
ATOM 5826 O O . SER B 1 224 ? 132.452 121.845 94.013 1.00 121.58 224 SER B O 1
ATOM 5829 N N . GLY B 1 225 ? 133.888 122.935 92.672 1.00 122.07 225 GLY B N 1
ATOM 5830 C CA . GLY B 1 225 ? 134.994 122.059 92.992 1.00 122.07 225 GLY B CA 1
ATOM 5831 C C . GLY B 1 225 ? 135.612 122.285 94.346 1.00 122.07 225 GLY B C 1
ATOM 5832 O O . GLY B 1 225 ? 136.261 121.379 94.875 1.00 122.07 225 GLY B O 1
ATOM 5833 N N . CYS B 1 226 ? 135.426 123.469 94.925 1.00 123.12 226 CYS B N 1
ATOM 5834 C CA . CYS B 1 226 ? 135.905 123.698 96.283 1.00 123.12 226 CYS B CA 1
ATOM 5835 C C . CYS B 1 226 ? 135.229 122.803 97.307 1.00 123.12 226 CYS B C 1
ATOM 5836 O O . CYS B 1 226 ? 135.603 122.856 98.481 1.00 123.12 226 CYS B O 1
ATOM 5839 N N . SER B 1 227 ? 134.258 121.988 96.906 1.00 121.50 227 SER B N 1
ATOM 5840 C CA . SER B 1 227 ? 133.671 121.011 97.809 1.00 121.50 227 SER B CA 1
ATOM 5841 C C . SER B 1 227 ? 134.601 119.842 98.091 1.00 121.50 227 SER B C 1
ATOM 5842 O O . SER B 1 227 ? 134.178 118.878 98.733 1.00 121.50 227 SER B O 1
ATOM 5845 N N . ALA B 1 228 ? 135.837 119.882 97.599 1.00 121.49 228 ALA B N 1
ATOM 5846 C CA . ALA B 1 228 ? 136.836 118.915 98.024 1.00 121.49 228 ALA B CA 1
ATOM 5847 C C . ALA B 1 228 ? 137.440 119.269 99.372 1.00 121.49 228 ALA B C 1
ATOM 5848 O O . ALA B 1 228 ? 138.002 118.393 100.035 1.00 121.49 228 ALA B O 1
ATOM 5850 N N . LEU B 1 229 ? 137.338 120.527 99.789 1.00 118.59 229 LEU B N 1
ATOM 5851 C CA . LEU B 1 229 ? 137.849 120.965 101.085 1.00 118.59 229 LEU B CA 1
ATOM 5852 C C . LEU B 1 229 ? 136.691 121.031 102.078 1.00 118.59 229 LEU B C 1
ATOM 5853 O O . LEU B 1 229 ? 136.148 122.087 102.394 1.00 118.59 229 LEU B O 1
ATOM 5858 N N . THR B 1 230 ? 136.319 119.853 102.568 1.00 120.95 230 THR B N 1
ATOM 5859 C CA . THR B 1 230 ? 135.073 119.656 103.300 1.00 120.95 230 THR B CA 1
ATOM 5860 C C . THR B 1 230 ? 135.324 118.822 104.553 1.00 120.95 230 THR B C 1
ATOM 5861 O O . THR B 1 230 ? 134.719 117.771 104.753 1.00 120.95 230 THR B O 1
ATOM 5865 N N . GLY B 1 231 ? 136.232 119.284 105.405 1.00 121.38 231 GLY B N 1
ATOM 5866 C CA . GLY B 1 231 ? 136.596 118.479 106.550 1.00 121.38 231 GLY B CA 1
ATOM 5867 C C . GLY B 1 231 ? 138.017 118.650 107.033 1.00 121.38 231 GLY B C 1
ATOM 5868 O O . GLY B 1 231 ? 138.436 117.975 107.977 1.00 121.38 231 GLY B O 1
ATOM 5869 N N . VAL B 1 232 ? 138.776 119.544 106.399 1.00 120.57 232 VAL B N 1
ATOM 5870 C CA . VAL B 1 232 ? 140.041 119.968 106.985 1.00 120.57 232 VAL B CA 1
ATOM 5871 C C . VAL B 1 232 ? 139.823 120.619 108.343 1.00 120.57 232 VAL B C 1
ATOM 5872 O O . VAL B 1 232 ? 140.778 120.818 109.099 1.00 120.57 232 VAL B O 1
ATOM 5876 N N . GLU B 1 233 ? 138.576 120.966 108.666 1.00 122.77 233 GLU B N 1
ATOM 5877 C CA . GLU B 1 233 ? 138.245 121.505 109.979 1.00 122.77 233 GLU B CA 1
ATOM 5878 C C . GLU B 1 233 ? 138.500 120.501 111.096 1.00 122.77 233 GLU B C 1
ATOM 5879 O O . GLU B 1 233 ? 138.873 120.895 112.207 1.00 122.77 233 GLU B O 1
ATOM 5885 N N . ALA B 1 234 ? 138.325 119.208 110.817 1.00 121.45 234 ALA B N 1
ATOM 5886 C CA . ALA B 1 234 ? 138.152 118.226 111.885 1.00 121.45 234 ALA B CA 1
ATOM 5887 C C . ALA B 1 234 ? 139.356 118.165 112.816 1.00 121.45 234 ALA B C 1
ATOM 5888 O O . ALA B 1 234 ? 139.195 118.119 114.040 1.00 121.45 234 ALA B O 1
ATOM 5890 N N . ILE B 1 235 ? 140.569 118.166 112.262 1.00 122.01 235 ILE B N 1
ATOM 5891 C CA . ILE B 1 235 ? 141.753 117.971 113.093 1.00 122.01 235 ILE B CA 1
ATOM 5892 C C . ILE B 1 235 ? 141.887 119.090 114.114 1.00 122.01 235 ILE B C 1
ATOM 5893 O O . ILE B 1 235 ? 142.222 118.847 115.278 1.00 122.01 235 ILE B O 1
ATOM 5898 N N . SER B 1 236 ? 141.614 120.327 113.707 1.00 120.20 236 SER B N 1
ATOM 5899 C CA . SER B 1 236 ? 141.697 121.445 114.635 1.00 120.20 236 SER B CA 1
ATOM 5900 C C . SER B 1 236 ? 140.700 121.335 115.777 1.00 120.20 236 SER B C 1
ATOM 5901 O O . SER B 1 236 ? 140.858 122.034 116.782 1.00 120.20 236 SER B O 1
ATOM 5904 N N . ASN B 1 237 ? 139.686 120.488 115.651 1.00 120.04 237 ASN B N 1
ATOM 5905 C CA . ASN B 1 237 ? 138.658 120.351 116.668 1.00 120.04 237 ASN B CA 1
ATOM 5906 C C . ASN B 1 237 ? 138.959 119.257 117.680 1.00 120.04 237 ASN B C 1
ATOM 5907 O O . ASN B 1 237 ? 138.171 119.060 118.608 1.00 120.04 237 ASN B O 1
ATOM 5912 N N . ALA B 1 238 ? 140.072 118.544 117.532 1.00 117.05 238 ALA B N 1
ATOM 5913 C CA . ALA B 1 238 ? 140.406 117.440 118.424 1.00 117.05 238 ALA B CA 1
ATOM 5914 C C . ALA B 1 238 ? 141.873 117.496 118.814 1.00 117.05 238 ALA B C 1
ATOM 5915 O O . ALA B 1 238 ? 142.577 116.483 118.799 1.00 117.05 238 ALA B O 1
ATOM 5917 N N . ILE B 1 239 ? 142.354 118.691 119.160 1.00 117.75 239 ILE B N 1
ATOM 5918 C CA . ILE B 1 239 ? 143.760 118.838 119.543 1.00 117.75 239 ILE B CA 1
ATOM 5919 C C . ILE B 1 239 ? 144.130 118.022 120.773 1.00 117.75 239 ILE B C 1
ATOM 5920 O O . ILE B 1 239 ? 145.182 117.368 120.753 1.00 117.75 239 ILE B O 1
ATOM 5925 N N . PRO B 1 240 ? 143.357 118.014 121.866 1.00 118.09 240 PRO B N 1
ATOM 5926 C CA . PRO B 1 240 ? 143.847 117.351 123.087 1.00 118.09 240 PRO B CA 1
ATOM 5927 C C . PRO B 1 240 ? 144.180 115.882 122.908 1.00 118.09 240 PRO B C 1
ATOM 5928 O O . PRO B 1 240 ? 145.125 115.393 123.537 1.00 118.09 240 PRO B O 1
ATOM 5932 N N . ALA B 1 241 ? 143.446 115.160 122.069 1.00 120.73 241 ALA B N 1
ATOM 5933 C CA . ALA B 1 241 ? 143.683 113.729 121.888 1.00 120.73 241 ALA B CA 1
ATOM 5934 C C . ALA B 1 241 ? 144.882 113.493 120.970 1.00 120.73 241 ALA B C 1
ATOM 5935 O O . ALA B 1 241 ? 144.770 112.954 119.872 1.00 120.73 241 ALA B O 1
ATOM 5937 N N . PHE B 1 242 ? 146.052 113.905 121.448 1.00 123.07 242 PHE B N 1
ATOM 5938 C CA . PHE B 1 242 ? 147.284 113.769 120.684 1.00 123.07 242 PHE B CA 1
ATOM 5939 C C . PHE B 1 242 ? 148.400 113.356 121.635 1.00 123.07 242 PHE B C 1
ATOM 5940 O O . PHE B 1 242 ? 148.164 113.044 122.805 1.00 123.07 242 PHE B O 1
ATOM 5948 N N . LYS B 1 243 ? 149.628 113.356 121.129 1.00 129.82 243 LYS B N 1
ATOM 5949 C CA . LYS B 1 243 ? 150.777 112.930 121.914 1.00 129.82 243 LYS B CA 1
ATOM 5950 C C . LYS B 1 243 ? 151.225 114.066 122.829 1.00 129.82 243 LYS B C 1
ATOM 5951 O O . LYS B 1 243 ? 150.520 115.061 123.016 1.00 129.82 243 LYS B O 1
ATOM 5957 N N . ASN B 1 244 ? 152.412 113.921 123.418 1.00 134.77 244 ASN B N 1
ATOM 5958 C CA . ASN B 1 244 ? 152.837 114.818 124.491 1.00 134.77 244 ASN B CA 1
ATOM 5959 C C . ASN B 1 244 ? 152.865 116.284 124.072 1.00 134.77 244 ASN B C 1
ATOM 5960 O O . ASN B 1 244 ? 152.319 117.116 124.813 1.00 134.77 244 ASN B O 1
ATOM 5962 N N . PRO B 1 245 ? 153.464 116.679 122.949 1.00 131.31 245 PRO B N 1
ATOM 5963 C CA . PRO B 1 245 ? 153.156 117.998 122.393 1.00 131.31 245 PRO B CA 1
ATOM 5964 C C . PRO B 1 245 ? 151.872 117.938 121.589 1.00 131.31 245 PRO B C 1
ATOM 5965 O O . PRO B 1 245 ? 151.848 117.355 120.496 1.00 131.31 245 PRO B O 1
ATOM 5969 N N . PRO B 1 246 ? 150.783 118.525 122.084 1.00 126.13 246 PRO B N 1
ATOM 5970 C CA . PRO B 1 246 ? 149.530 118.437 121.323 1.00 126.13 246 PRO B CA 1
ATOM 5971 C C . PRO B 1 246 ? 149.518 119.345 120.112 1.00 126.13 246 PRO B C 1
ATOM 5972 O O . PRO B 1 246 ? 149.094 118.925 119.030 1.00 126.13 246 PRO B O 1
ATOM 5976 N N . ALA B 1 247 ? 149.989 120.582 120.262 1.00 122.33 247 ALA B N 1
ATOM 5977 C CA . ALA B 1 247 ? 149.928 121.536 119.162 1.00 122.33 247 ALA B CA 1
ATOM 5978 C C . ALA B 1 247 ? 150.807 121.098 117.999 1.00 122.33 247 ALA B C 1
ATOM 5979 O O . ALA B 1 247 ? 150.360 121.078 116.847 1.00 122.33 247 ALA B O 1
ATOM 5981 N N . ARG B 1 248 ? 152.065 120.752 118.277 1.00 126.33 248 ARG B N 1
ATOM 5982 C CA . ARG B 1 248 ? 152.972 120.354 117.206 1.00 126.33 248 ARG B CA 1
ATOM 5983 C C . ARG B 1 248 ? 152.468 119.109 116.494 1.00 126.33 248 ARG B C 1
ATOM 5984 O O . ARG B 1 248 ? 152.475 119.038 115.259 1.00 126.33 248 ARG B O 1
ATOM 5992 N N . ASN B 1 249 ? 152.032 118.111 117.260 1.00 127.47 249 ASN B N 1
ATOM 5993 C CA . ASN B 1 249 ? 151.566 116.875 116.649 1.00 127.47 249 ASN B CA 1
ATOM 5994 C C . ASN B 1 249 ? 150.320 117.113 115.812 1.00 127.47 249 ASN B C 1
ATOM 5995 O O . ASN B 1 249 ? 150.202 116.588 114.700 1.00 127.47 249 ASN B O 1
ATOM 6000 N N . ALA B 1 250 ? 149.381 117.909 116.324 1.00 122.82 250 ALA B N 1
ATOM 6001 C CA . ALA B 1 250 ? 148.178 118.202 115.556 1.00 122.82 250 ALA B CA 1
ATOM 6002 C C . ALA B 1 250 ? 148.510 118.958 114.279 1.00 122.82 250 ALA B C 1
ATOM 6003 O O . ALA B 1 250 ? 147.951 118.666 113.218 1.00 122.82 250 ALA B O 1
ATOM 6005 N N . ALA B 1 251 ? 149.421 119.928 114.356 1.00 123.17 251 ALA B N 1
ATOM 6006 C CA . ALA B 1 251 ? 149.787 120.682 113.163 1.00 123.17 251 ALA B CA 1
ATOM 6007 C C . ALA B 1 251 ? 150.455 119.790 112.128 1.00 123.17 251 ALA B C 1
ATOM 6008 O O . ALA B 1 251 ? 150.159 119.889 110.932 1.00 123.17 251 ALA B O 1
ATOM 6010 N N . ARG B 1 252 ? 151.359 118.914 112.563 1.00 128.59 252 ARG B N 1
ATOM 6011 C CA . ARG B 1 252 ? 152.028 118.036 111.611 1.00 128.59 252 ARG B CA 1
ATOM 6012 C C . ARG B 1 252 ? 151.054 117.035 111.006 1.00 128.59 252 ARG B C 1
ATOM 6013 O O . ARG B 1 252 ? 151.137 116.725 109.812 1.00 128.59 252 ARG B O 1
ATOM 6021 N N . THR B 1 253 ? 150.116 116.528 111.806 1.00 124.04 253 THR B N 1
ATOM 6022 C CA . THR B 1 253 ? 149.095 115.642 111.262 1.00 124.04 253 THR B CA 1
ATOM 6023 C C . THR B 1 253 ? 148.229 116.366 110.243 1.00 124.04 253 THR B C 1
ATOM 6024 O O . THR B 1 253 ? 147.886 115.801 109.200 1.00 124.04 253 THR B O 1
ATOM 6028 N N . LEU B 1 254 ? 147.865 117.615 110.527 1.00 119.71 254 LEU B N 1
ATOM 6029 C CA . LEU B 1 254 ? 147.082 118.382 109.570 1.00 119.71 254 LEU B CA 1
ATOM 6030 C C . LEU B 1 254 ? 147.855 118.603 108.281 1.00 119.71 254 LEU B C 1
ATOM 6031 O O . LEU B 1 254 ? 147.288 118.510 107.190 1.00 119.71 254 LEU B O 1
ATOM 6036 N N . ALA B 1 255 ? 149.150 118.898 108.384 1.00 118.99 255 ALA B N 1
ATOM 6037 C CA . ALA B 1 255 ? 149.955 119.074 107.180 1.00 118.99 255 ALA B CA 1
ATOM 6038 C C . ALA B 1 255 ? 150.019 117.788 106.368 1.00 118.99 255 ALA B C 1
ATOM 6039 O O . ALA B 1 255 ? 149.893 117.812 105.137 1.00 118.99 255 ALA B O 1
ATOM 6041 N N . MET B 1 256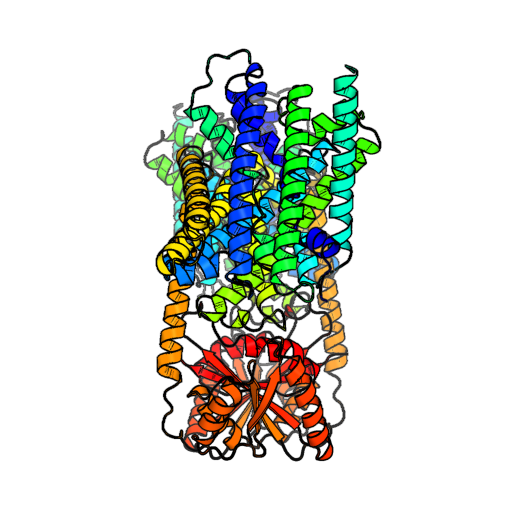 ? 150.214 116.653 107.039 1.00 125.13 256 MET B N 1
ATOM 6042 C CA . MET B 1 256 ? 150.265 115.382 106.327 1.00 125.13 256 MET B CA 1
ATOM 6043 C C . MET B 1 256 ? 148.939 115.084 105.644 1.00 125.13 256 MET B C 1
ATOM 6044 O O . MET B 1 256 ? 148.909 114.641 104.490 1.00 125.13 256 MET B O 1
ATOM 6049 N N . MET B 1 257 ? 147.831 115.325 106.342 1.00 121.41 257 MET B N 1
ATOM 6050 C CA . MET B 1 257 ? 146.518 115.097 105.753 1.00 121.41 257 MET B CA 1
ATOM 6051 C C . MET B 1 257 ? 146.287 116.012 104.561 1.00 121.41 257 MET B C 1
ATOM 6052 O O . MET B 1 257 ? 145.713 115.594 103.551 1.00 121.41 257 MET B O 1
ATOM 6057 N N . GLY B 1 258 ? 146.721 117.266 104.661 1.00 115.70 258 GLY B N 1
ATOM 6058 C CA . GLY B 1 258 ? 146.589 118.169 103.534 1.00 115.70 258 GLY B CA 1
ATOM 6059 C C . GLY B 1 258 ? 147.382 117.706 102.330 1.00 115.70 258 GLY B C 1
ATOM 6060 O O . GLY B 1 258 ? 146.897 117.759 101.199 1.00 115.70 258 GLY B O 1
ATOM 6061 N N . ILE B 1 259 ? 148.610 117.240 102.555 1.00 114.99 259 ILE B N 1
ATOM 6062 C CA . ILE B 1 259 ? 149.411 116.739 101.444 1.00 114.99 259 ILE B CA 1
ATOM 6063 C C . ILE B 1 259 ? 148.751 115.521 100.813 1.00 114.99 259 ILE B C 1
ATOM 6064 O O . ILE B 1 259 ? 148.695 115.395 99.583 1.00 114.99 259 ILE B O 1
ATOM 6069 N N . LEU B 1 260 ? 148.245 114.603 101.638 1.00 115.10 260 LEU B N 1
ATOM 6070 C CA . LEU B 1 260 ? 147.580 113.424 101.096 1.00 115.10 260 LEU B CA 1
ATOM 6071 C C . LEU B 1 260 ? 146.364 113.811 100.271 1.00 115.10 260 LEU B C 1
ATOM 6072 O O . LEU B 1 260 ? 146.152 113.279 99.174 1.00 115.10 260 LEU B O 1
ATOM 6077 N N . LEU B 1 261 ? 145.552 114.734 100.784 1.00 114.81 261 LEU B N 1
ATOM 6078 C CA . LEU B 1 261 ? 144.370 115.161 100.051 1.00 114.81 261 LEU B CA 1
ATOM 6079 C C . LEU B 1 261 ? 144.753 115.822 98.739 1.00 114.81 261 LEU B C 1
ATOM 6080 O O . LEU B 1 261 ? 144.117 115.581 97.708 1.00 114.81 261 LEU B O 1
ATOM 6085 N N . ALA B 1 262 ? 145.789 116.660 98.756 1.00 114.88 262 ALA B N 1
ATOM 6086 C CA . ALA B 1 262 ? 146.221 117.310 97.526 1.00 114.88 262 ALA B CA 1
ATOM 6087 C C . ALA B 1 262 ? 146.676 116.286 96.500 1.00 114.88 262 ALA B C 1
ATOM 6088 O O . ALA B 1 262 ? 146.301 116.368 95.325 1.00 114.88 262 ALA B O 1
ATOM 6090 N N . ILE B 1 263 ? 147.470 115.305 96.927 1.00 116.76 263 ILE B N 1
ATOM 6091 C CA . ILE B 1 263 ? 147.950 114.290 95.994 1.00 116.76 263 ILE B CA 1
ATOM 6092 C C . ILE B 1 263 ? 146.781 113.519 95.403 1.00 116.76 263 ILE B C 1
ATOM 6093 O O . ILE B 1 263 ? 146.690 113.339 94.183 1.00 116.76 263 ILE B O 1
ATOM 6098 N N . LEU B 1 264 ? 145.865 113.058 96.256 1.00 116.69 264 LEU B N 1
ATOM 6099 C CA . LEU B 1 264 ? 144.739 112.274 95.760 1.00 116.69 264 LEU B CA 1
ATOM 6100 C C . LEU B 1 264 ? 143.881 113.081 94.799 1.00 116.69 264 LEU B C 1
ATOM 6101 O O . LEU B 1 264 ? 143.520 112.595 93.721 1.00 116.69 264 LEU B O 1
ATOM 6106 N N . PHE B 1 265 ? 143.543 114.314 95.168 1.00 117.36 265 PHE B N 1
ATOM 6107 C CA . PHE B 1 265 ? 142.674 115.116 94.321 1.00 117.36 265 PHE B CA 1
ATOM 6108 C C . PHE B 1 265 ? 143.337 115.429 92.990 1.00 117.36 265 PHE B C 1
ATOM 6109 O O . PHE B 1 265 ? 142.704 115.310 91.933 1.00 117.36 265 PHE B O 1
ATOM 6117 N N . SER B 1 266 ? 144.612 115.821 93.016 1.00 118.26 266 SER B N 1
ATOM 6118 C CA . SER B 1 266 ? 145.305 116.124 91.772 1.00 118.26 266 SER B CA 1
ATOM 6119 C C . SER B 1 266 ? 145.400 114.894 90.885 1.00 118.26 266 SER B C 1
ATOM 6120 O O . SER B 1 266 ? 145.168 114.979 89.675 1.00 118.26 266 SER B O 1
ATOM 6123 N N . GLY B 1 267 ? 145.732 113.741 91.466 1.00 118.21 267 GLY B N 1
ATOM 6124 C CA . GLY B 1 267 ? 145.829 112.535 90.664 1.00 118.21 267 GLY B CA 1
ATOM 6125 C C . GLY B 1 267 ? 144.502 112.147 90.049 1.00 118.21 267 GLY B C 1
ATOM 6126 O O . GLY B 1 267 ? 144.433 111.767 88.878 1.00 118.21 267 GLY B O 1
ATOM 6127 N N . ILE B 1 268 ? 143.426 112.235 90.831 1.00 117.12 268 ILE B N 1
ATOM 6128 C CA . ILE B 1 268 ? 142.113 111.881 90.309 1.00 117.12 268 ILE B CA 1
ATOM 6129 C C . ILE B 1 268 ? 141.720 112.816 89.178 1.00 117.12 268 ILE B C 1
ATOM 6130 O O . ILE B 1 268 ? 141.209 112.376 88.143 1.00 117.12 268 ILE B O 1
ATOM 6135 N N . THR B 1 269 ? 141.948 114.118 89.350 1.00 116.32 269 THR B N 1
ATOM 6136 C CA . THR B 1 269 ? 141.599 115.056 88.290 1.00 116.32 269 THR B CA 1
ATOM 6137 C C . THR B 1 269 ? 142.428 114.808 87.037 1.00 116.32 269 THR B C 1
ATOM 6138 O O . THR B 1 269 ? 141.900 114.851 85.919 1.00 116.32 269 THR B O 1
ATOM 6142 N N . VAL B 1 270 ? 143.724 114.541 87.199 1.00 116.38 270 VAL B N 1
ATOM 6143 C CA . VAL B 1 270 ? 144.568 114.268 86.041 1.00 116.38 270 VAL B CA 1
ATOM 6144 C C . VAL B 1 270 ? 144.090 113.021 85.315 1.00 116.38 270 VAL B C 1
ATOM 6145 O O . VAL B 1 270 ? 143.991 113.004 84.084 1.00 116.38 270 VAL B O 1
ATOM 6149 N N . LEU B 1 271 ? 143.779 111.962 86.061 1.00 119.16 271 LEU B N 1
ATOM 6150 C CA . LEU B 1 271 ? 143.280 110.746 85.432 1.00 119.16 271 LEU B CA 1
ATOM 6151 C C . LEU B 1 271 ? 141.973 111.003 84.700 1.00 119.16 271 LEU B C 1
ATOM 6152 O O . LEU B 1 271 ? 141.788 110.548 83.566 1.00 119.16 271 LEU B O 1
ATOM 6157 N N . ALA B 1 272 ? 141.057 111.741 85.327 1.00 120.36 272 ALA B N 1
ATOM 6158 C CA . ALA B 1 272 ? 139.776 112.013 84.692 1.00 120.36 272 ALA B CA 1
ATOM 6159 C C . ALA B 1 272 ? 139.950 112.803 83.407 1.00 120.36 272 ALA B C 1
ATOM 6160 O O . ALA B 1 272 ? 139.273 112.521 82.413 1.00 120.36 272 ALA B O 1
ATOM 6162 N N . TYR B 1 273 ? 140.843 113.791 83.405 1.00 120.74 273 TYR B N 1
ATOM 6163 C CA . TYR B 1 273 ? 141.111 114.517 82.171 1.00 120.74 273 TYR B CA 1
ATOM 6164 C C . TYR B 1 273 ? 141.734 113.606 81.124 1.00 120.74 273 TYR B C 1
ATOM 6165 O O . TYR B 1 273 ? 141.398 113.693 79.939 1.00 120.74 273 TYR B O 1
ATOM 6174 N N . GLY B 1 274 ? 142.645 112.727 81.543 1.00 119.50 274 GLY B N 1
ATOM 6175 C CA . GLY B 1 274 ? 143.327 111.856 80.605 1.00 119.50 274 GLY B CA 1
ATOM 6176 C C . GLY B 1 274 ? 142.415 110.900 79.872 1.00 119.50 274 GLY B C 1
ATOM 6177 O O . GLY B 1 274 ? 142.626 110.650 78.682 1.00 119.50 274 GLY B O 1
ATOM 6178 N N . TYR B 1 275 ? 141.405 110.363 80.548 1.00 121.11 275 TYR B N 1
ATOM 6179 C CA . TYR B 1 275 ? 140.494 109.411 79.933 1.00 121.11 275 TYR B CA 1
ATOM 6180 C C . TYR B 1 275 ? 139.259 110.071 79.342 1.00 121.11 275 TYR B C 1
ATOM 6181 O O . TYR B 1 275 ? 138.436 109.378 78.738 1.00 121.11 275 TYR B O 1
ATOM 6190 N N . GLY B 1 276 ? 139.106 111.379 79.504 1.00 122.99 276 GLY B N 1
ATOM 6191 C CA . GLY B 1 276 ? 137.874 112.045 79.139 1.00 122.99 276 GLY B CA 1
ATOM 6192 C C . GLY B 1 276 ? 136.841 111.909 80.237 1.00 122.99 276 GLY B C 1
ATOM 6193 O O . GLY B 1 276 ? 136.634 112.843 81.015 1.00 122.99 276 GLY B O 1
ATOM 6194 N N . THR B 1 277 ? 136.212 110.741 80.321 1.00 122.53 277 THR B N 1
ATOM 6195 C CA . THR B 1 277 ? 135.305 110.377 81.409 1.00 122.53 277 THR B CA 1
ATOM 6196 C C . THR B 1 277 ? 134.319 111.493 81.736 1.00 122.53 277 THR B C 1
ATOM 6197 O O . THR B 1 277 ? 134.336 112.085 82.813 1.00 122.53 277 THR B O 1
ATOM 6201 N N . ALA B 1 278 ? 133.453 111.783 80.774 1.00 121.96 278 ALA B N 1
ATOM 6202 C CA . ALA B 1 278 ? 132.354 112.687 81.051 1.00 121.96 278 ALA B CA 1
ATOM 6203 C C . ALA B 1 278 ? 131.469 112.085 82.139 1.00 121.96 278 ALA B C 1
ATOM 6204 O O . ALA B 1 278 ? 131.307 110.864 82.214 1.00 121.96 278 ALA B O 1
ATOM 6206 N N . PRO B 1 279 ? 130.896 112.909 83.001 1.00 121.46 279 PRO B N 1
ATOM 6207 C CA . PRO B 1 279 ? 130.096 112.369 84.105 1.00 121.46 279 PRO B CA 1
ATOM 6208 C C . PRO B 1 279 ? 128.804 111.729 83.632 1.00 121.46 279 PRO B C 1
ATOM 6209 O O . PRO B 1 279 ? 127.874 112.422 83.214 1.00 121.46 279 PRO B O 1
ATOM 6213 N N . LYS B 1 280 ? 128.739 110.403 83.696 1.00 125.09 280 LYS B N 1
ATOM 6214 C CA . LYS B 1 280 ? 127.533 109.696 83.319 1.00 125.09 280 LYS B CA 1
ATOM 6215 C C . LYS B 1 280 ? 126.455 109.886 84.381 1.00 125.09 280 LYS B C 1
ATOM 6216 O O . LYS B 1 280 ? 126.757 110.118 85.553 1.00 125.09 280 LYS B O 1
ATOM 6222 N N . PRO B 1 281 ? 125.182 109.795 83.991 1.00 129.85 281 PRO B N 1
ATOM 6223 C CA . PRO B 1 281 ? 124.097 109.987 84.961 1.00 129.85 281 PRO B CA 1
ATOM 6224 C C . PRO B 1 281 ? 123.911 108.837 85.933 1.00 129.85 281 PRO B C 1
ATOM 6225 O O . PRO B 1 281 ? 123.137 108.984 86.887 1.00 129.85 281 PRO B O 1
ATOM 6229 N N . ASP B 1 282 ? 124.576 107.704 85.731 1.00 130.19 282 ASP B N 1
ATOM 6230 C CA . ASP B 1 282 ? 124.376 106.543 86.589 1.00 130.19 282 ASP B CA 1
ATOM 6231 C C . ASP B 1 282 ? 125.705 105.896 86.943 1.00 130.19 282 ASP B C 1
ATOM 6232 O O . ASP B 1 282 ? 125.802 104.672 87.076 1.00 130.19 282 ASP B O 1
ATOM 6237 N N . GLU B 1 283 ? 126.748 106.707 87.100 1.00 128.22 283 GLU B N 1
ATOM 6238 C CA . GLU B 1 283 ? 128.057 106.190 87.477 1.00 128.22 283 GLU B CA 1
ATOM 6239 C C . GLU B 1 283 ? 128.976 107.311 87.937 1.00 128.22 283 GLU B C 1
ATOM 6240 O O . GLU B 1 283 ? 129.074 108.351 87.280 1.00 128.22 283 GLU B O 1
ATOM 6246 N N . THR B 1 284 ? 129.656 107.109 89.060 1.00 125.15 284 THR B N 1
ATOM 6247 C CA . THR B 1 284 ? 130.584 108.110 89.552 1.00 125.15 284 THR B CA 1
ATOM 6248 C C . THR B 1 284 ? 131.822 108.172 88.665 1.00 125.15 284 THR B C 1
ATOM 6249 O O . THR B 1 284 ? 132.170 107.218 87.967 1.00 125.15 284 THR B O 1
ATOM 6253 N N . VAL B 1 285 ? 132.491 109.324 88.702 1.00 123.80 285 VAL B N 1
ATOM 6254 C CA . VAL B 1 285 ? 133.702 109.497 87.910 1.00 123.80 285 VAL B CA 1
ATOM 6255 C C . VAL B 1 285 ? 134.778 108.523 88.364 1.00 123.80 285 VAL B C 1
ATOM 6256 O O . VAL B 1 285 ? 135.520 107.972 87.544 1.00 123.80 285 VAL B O 1
ATOM 6260 N N . VAL B 1 286 ? 134.883 108.294 89.671 1.00 121.93 286 VAL B N 1
ATOM 6261 C CA . VAL B 1 286 ? 135.865 107.337 90.166 1.00 121.93 286 VAL B CA 1
ATOM 6262 C C . VAL B 1 286 ? 135.557 105.942 89.647 1.00 121.93 286 VAL B C 1
ATOM 6263 O O . VAL B 1 286 ? 136.464 105.190 89.275 1.00 121.93 286 VAL B O 1
ATOM 6267 N N . SER B 1 287 ? 134.278 105.568 89.620 1.00 124.76 287 SER B N 1
ATOM 6268 C CA . SER B 1 287 ? 133.914 104.261 89.090 1.00 124.76 287 SER B CA 1
ATOM 6269 C C . SER B 1 287 ? 134.283 104.143 87.620 1.00 124.76 287 SER B C 1
ATOM 6270 O O . SER B 1 287 ? 134.802 103.110 87.185 1.00 124.76 287 SER B O 1
ATOM 6273 N N . GLN B 1 288 ? 134.021 105.190 86.838 1.00 125.88 288 GLN B N 1
ATOM 6274 C CA . GLN B 1 288 ? 134.392 105.164 85.429 1.00 125.88 288 GLN B CA 1
ATOM 6275 C C . GLN B 1 288 ? 135.897 105.035 85.262 1.00 125.88 288 GLN B C 1
ATOM 6276 O O . GLN B 1 288 ? 136.373 104.275 84.411 1.00 125.88 288 GLN B O 1
ATOM 6282 N N . ILE B 1 289 ? 136.662 105.769 86.067 1.00 122.55 289 ILE B N 1
ATOM 6283 C CA . ILE B 1 289 ? 138.114 105.704 85.974 1.00 122.55 289 ILE B CA 1
ATOM 6284 C C . ILE B 1 289 ? 138.602 104.303 86.302 1.00 122.55 289 ILE B C 1
ATOM 6285 O O . ILE B 1 289 ? 139.452 103.745 85.599 1.00 122.55 289 ILE B O 1
ATOM 6290 N N . ALA B 1 290 ? 138.068 103.710 87.368 1.00 125.31 290 ALA B N 1
ATOM 6291 C CA . ALA B 1 290 ? 138.496 102.371 87.752 1.00 125.31 290 ALA B CA 1
ATOM 6292 C C . ALA B 1 290 ? 138.133 101.347 86.688 1.00 125.31 290 ALA B C 1
ATOM 6293 O O . ALA B 1 290 ? 138.958 100.498 86.331 1.00 125.31 290 ALA B O 1
ATOM 6295 N N . SER B 1 291 ? 136.909 101.415 86.163 1.00 128.14 291 SER B N 1
ATOM 6296 C CA . SER B 1 291 ? 136.478 100.436 85.173 1.00 128.14 291 SER B CA 1
ATOM 6297 C C . SER B 1 291 ? 137.321 100.504 83.911 1.00 128.14 291 SER B C 1
ATOM 6298 O O . SER B 1 291 ? 137.731 99.465 83.385 1.00 128.14 291 SER B O 1
ATOM 6301 N N . GLU B 1 292 ? 137.604 101.704 83.419 1.00 128.69 292 GLU B N 1
ATOM 6302 C CA . GLU B 1 292 ? 138.432 101.862 82.235 1.00 128.69 292 GLU B CA 1
ATOM 6303 C C . GLU B 1 292 ? 139.900 101.594 82.510 1.00 128.69 292 GLU B C 1
ATOM 6304 O O . GLU B 1 292 ? 140.693 101.540 81.567 1.00 128.69 292 GLU B O 1
ATOM 6310 N N . THR B 1 293 ? 140.280 101.426 83.772 1.00 127.86 293 THR B N 1
ATOM 6311 C CA . THR B 1 293 ? 141.653 101.124 84.141 1.00 127.86 293 THR B CA 1
ATOM 6312 C C . THR B 1 293 ? 141.868 99.648 84.424 1.00 127.86 293 THR B C 1
ATOM 6313 O O . THR B 1 293 ? 142.828 99.055 83.925 1.00 127.86 293 THR B O 1
ATOM 6317 N N . PHE B 1 294 ? 140.989 99.032 85.210 1.00 128.64 294 PHE B N 1
ATOM 6318 C CA . PHE B 1 294 ? 141.141 97.634 85.586 1.00 128.64 294 PHE B CA 1
ATOM 6319 C C . PHE B 1 294 ? 140.179 96.709 84.859 1.00 128.64 294 PHE B C 1
ATOM 6320 O O . PHE B 1 294 ? 140.557 95.589 84.508 1.00 128.64 294 PHE B O 1
ATOM 6328 N N . GLY B 1 295 ? 138.945 97.142 84.626 1.00 129.75 295 GLY B N 1
ATOM 6329 C CA . GLY B 1 295 ? 138.053 96.374 83.781 1.00 129.75 295 GLY B CA 1
ATOM 6330 C C . GLY B 1 295 ? 137.010 95.545 84.498 1.00 129.75 295 GLY B C 1
ATOM 6331 O O . GLY B 1 295 ? 136.785 94.388 84.133 1.00 129.75 295 GLY B O 1
ATOM 6332 N N . ARG B 1 296 ? 136.366 96.121 85.512 1.00 127.73 296 ARG B N 1
ATOM 6333 C CA . ARG B 1 296 ? 135.253 95.471 86.205 1.00 127.73 296 ARG B CA 1
ATOM 6334 C C . ARG B 1 296 ? 135.645 94.099 86.742 1.00 127.73 296 ARG B C 1
ATOM 6335 O O . ARG B 1 296 ? 134.899 93.126 86.619 1.00 127.73 296 ARG B O 1
ATOM 6343 N N . ASN B 1 297 ? 136.818 94.021 87.348 1.00 127.43 297 ASN B N 1
ATOM 6344 C CA . ASN B 1 297 ? 137.306 92.804 87.974 1.00 127.43 297 ASN B CA 1
ATOM 6345 C C . ASN B 1 297 ? 137.431 93.056 89.472 1.00 127.43 297 ASN B C 1
ATOM 6346 O O . ASN B 1 297 ? 136.957 94.071 89.990 1.00 127.43 297 ASN B O 1
ATOM 6351 N N . VAL B 1 298 ? 138.062 92.112 90.172 1.00 126.51 298 VAL B N 1
ATOM 6352 C CA . VAL B 1 298 ? 138.115 92.183 91.628 1.00 126.51 298 VAL B CA 1
ATOM 6353 C C . VAL B 1 298 ? 138.727 93.496 92.096 1.00 126.51 298 VAL B C 1
ATOM 6354 O O . VAL B 1 298 ? 138.336 94.030 93.138 1.00 126.51 298 VAL B O 1
ATOM 6358 N N . PHE B 1 299 ? 139.670 94.053 91.335 1.00 125.49 299 PHE B N 1
ATOM 6359 C CA . PHE B 1 299 ? 140.262 95.330 91.718 1.00 125.49 299 PHE B CA 1
ATOM 6360 C C . PHE B 1 299 ? 139.217 96.437 91.721 1.00 125.49 299 PHE B C 1
ATOM 6361 O O . PHE B 1 299 ? 139.153 97.248 92.652 1.00 125.49 299 PHE B O 1
ATOM 6369 N N . TYR B 1 300 ? 138.386 96.484 90.680 1.00 124.63 300 TYR B N 1
ATOM 6370 C CA . TYR B 1 300 ? 137.355 97.511 90.603 1.00 124.63 300 TYR B CA 1
ATOM 6371 C C . TYR B 1 300 ? 136.364 97.379 91.747 1.00 124.63 300 TYR B C 1
ATOM 6372 O O . TYR B 1 300 ? 135.950 98.382 92.343 1.00 124.63 300 TYR B O 1
ATOM 6381 N N . TYR B 1 301 ? 135.962 96.151 92.064 1.00 127.79 301 TYR B N 1
ATOM 6382 C CA . TYR B 1 301 ? 135.029 95.960 93.163 1.00 127.79 301 TYR B CA 1
ATOM 6383 C C . TYR B 1 301 ? 135.659 96.333 94.494 1.00 127.79 301 TYR B C 1
ATOM 6384 O O . TYR B 1 301 ? 134.979 96.885 95.365 1.00 127.79 301 TYR B O 1
ATOM 6393 N N . VAL B 1 302 ? 136.952 96.059 94.665 1.00 122.48 302 VAL B N 1
ATOM 6394 C CA . VAL B 1 302 ? 137.649 96.507 95.866 1.00 122.48 302 VAL B CA 1
ATOM 6395 C C . VAL B 1 302 ? 137.612 98.023 95.959 1.00 122.48 302 VAL B C 1
ATOM 6396 O O . VAL B 1 302 ? 137.339 98.590 97.022 1.00 122.48 302 VAL B O 1
ATOM 6400 N N . ILE B 1 303 ? 137.879 98.702 94.844 1.00 121.40 303 ILE B N 1
ATOM 6401 C CA . ILE B 1 303 ? 137.873 100.162 94.851 1.00 121.40 303 ILE B CA 1
ATOM 6402 C C . ILE B 1 303 ? 136.502 100.682 95.255 1.00 121.40 303 ILE B C 1
ATOM 6403 O O . ILE B 1 303 ? 136.378 101.573 96.104 1.00 121.40 303 ILE B O 1
ATOM 6408 N N . GLN B 1 304 ? 135.451 100.120 94.661 1.00 122.13 304 GLN B N 1
ATOM 6409 C CA . GLN B 1 304 ? 134.103 100.593 94.953 1.00 122.13 304 GLN B CA 1
ATOM 6410 C C . GLN B 1 304 ? 133.733 100.348 96.410 1.00 122.13 304 GLN B C 1
ATOM 6411 O O . GLN B 1 304 ? 133.203 101.239 97.088 1.00 122.13 304 GLN B O 1
ATOM 6417 N N . GLY B 1 305 ? 134.007 99.145 96.913 1.00 120.46 305 GLY B N 1
ATOM 6418 C CA . GLY B 1 305 ? 133.684 98.850 98.297 1.00 120.46 305 GLY B CA 1
ATOM 6419 C C . GLY B 1 305 ? 134.444 99.729 99.266 1.00 120.46 305 GLY B C 1
ATOM 6420 O O . GLY B 1 305 ? 133.889 100.202 100.260 1.00 120.46 305 GLY B O 1
ATOM 6421 N N . VAL B 1 306 ? 135.722 99.973 98.984 1.00 117.21 306 VAL B N 1
ATOM 6422 C CA . VAL B 1 306 ? 136.522 100.809 99.866 1.00 117.21 306 VAL B CA 1
ATOM 6423 C C . VAL B 1 306 ? 136.008 102.240 99.860 1.00 117.21 306 VAL B C 1
ATOM 6424 O O . VAL B 1 306 ? 135.961 102.900 100.904 1.00 117.21 306 VAL B O 1
ATOM 6428 N N . THR B 1 307 ? 135.622 102.750 98.690 1.00 116.25 307 THR B N 1
ATOM 6429 C CA . THR B 1 307 ? 135.061 104.095 98.638 1.00 116.25 307 THR B CA 1
ATOM 6430 C C . THR B 1 307 ? 133.768 104.178 99.438 1.00 116.25 307 THR B C 1
ATOM 6431 O O . THR B 1 307 ? 133.543 105.145 100.179 1.00 116.25 307 THR B O 1
ATOM 6435 N N . SER B 1 308 ? 132.911 103.166 99.314 1.00 116.98 308 SER B N 1
ATOM 6436 C CA . SER B 1 308 ? 131.685 103.161 100.105 1.00 116.98 308 SER B CA 1
ATOM 6437 C C . SER B 1 308 ? 132.000 103.161 101.594 1.00 116.98 308 SER B C 1
ATOM 6438 O O . SER B 1 308 ? 131.380 103.898 102.374 1.00 116.98 308 SER B O 1
ATOM 6441 N N . LEU B 1 309 ? 132.975 102.352 102.002 1.00 114.52 309 LEU B N 1
ATOM 6442 C CA . LEU B 1 309 ? 133.342 102.292 103.410 1.00 114.52 309 LEU B CA 1
ATOM 6443 C C . LEU B 1 309 ? 133.861 103.633 103.906 1.00 114.52 309 LEU B C 1
ATOM 6444 O O . LEU B 1 309 ? 133.489 104.082 104.996 1.00 114.52 309 LEU B O 1
ATOM 6449 N N . ILE B 1 310 ? 134.720 104.287 103.125 1.00 114.92 310 ILE B N 1
ATOM 6450 C CA . ILE B 1 310 ? 135.278 105.552 103.582 1.00 114.92 310 ILE B CA 1
ATOM 6451 C C . ILE B 1 310 ? 134.191 106.610 103.674 1.00 114.92 310 ILE B C 1
ATOM 6452 O O . ILE B 1 310 ? 134.213 107.452 104.578 1.00 114.92 310 ILE B O 1
ATOM 6457 N N . LEU B 1 311 ? 133.208 106.580 102.774 1.00 111.78 311 LEU B N 1
ATOM 6458 C CA . LEU B 1 311 ? 132.127 107.553 102.875 1.00 111.78 311 LEU B CA 1
ATOM 6459 C C . LEU B 1 311 ? 131.266 107.295 104.107 1.00 111.78 311 LEU B C 1
ATOM 6460 O O . LEU B 1 311 ? 130.842 108.240 104.792 1.00 111.78 311 LEU B O 1
ATOM 6465 N N . VAL B 1 312 ? 131.013 106.025 104.419 1.00 111.21 312 VAL B N 1
ATOM 6466 C CA . VAL B 1 312 ? 130.276 105.716 105.641 1.00 111.21 312 VAL B CA 1
ATOM 6467 C C . VAL B 1 312 ? 131.042 106.211 106.861 1.00 111.21 312 VAL B C 1
ATOM 6468 O O . VAL B 1 312 ? 130.459 106.776 107.797 1.00 111.21 312 VAL B O 1
ATOM 6472 N N . LEU B 1 313 ? 132.359 106.011 106.871 1.00 112.34 313 LEU B N 1
ATOM 6473 C CA . LEU B 1 313 ? 133.164 106.512 107.980 1.00 112.34 313 LEU B CA 1
ATOM 6474 C C . LEU B 1 313 ? 133.109 108.030 108.067 1.00 112.34 313 LEU B C 1
ATOM 6475 O O . LEU B 1 313 ? 133.147 108.592 109.164 1.00 112.34 313 LEU B O 1
ATOM 6480 N N . ALA B 1 314 ? 133.029 108.714 106.927 1.00 109.10 314 ALA B N 1
ATOM 6481 C CA . ALA B 1 314 ? 132.877 110.166 106.967 1.00 109.10 314 ALA B CA 1
ATOM 6482 C C . ALA B 1 314 ? 131.568 110.561 107.640 1.00 109.10 314 ALA B C 1
ATOM 6483 O O . ALA B 1 314 ? 131.529 111.493 108.459 1.00 109.10 314 ALA B O 1
ATOM 6485 N N . ALA B 1 315 ? 130.484 109.865 107.304 1.00 107.16 315 ALA B N 1
ATOM 6486 C CA . ALA B 1 315 ? 129.209 110.151 107.956 1.00 107.16 315 ALA B CA 1
ATOM 6487 C C . ALA B 1 315 ? 129.309 109.935 109.461 1.00 107.16 315 ALA B C 1
ATOM 6488 O O . ALA B 1 315 ? 128.834 110.754 110.264 1.00 107.16 315 ALA B O 1
ATOM 6490 N N . ASN B 1 316 ? 129.938 108.832 109.863 1.00 110.17 316 ASN B N 1
ATOM 6491 C CA . ASN B 1 316 ? 130.114 108.579 111.287 1.00 110.17 316 ASN B CA 1
ATOM 6492 C C . ASN B 1 316 ? 130.976 109.648 111.939 1.00 110.17 316 ASN B C 1
ATOM 6493 O O . ASN B 1 316 ? 130.773 109.980 113.111 1.00 110.17 316 ASN B O 1
ATOM 6498 N N . THR B 1 317 ? 131.948 110.188 111.204 1.00 111.62 317 THR B N 1
ATOM 6499 C CA . THR B 1 317 ? 132.757 111.280 111.730 1.00 111.62 317 THR B CA 1
ATOM 6500 C C . THR B 1 317 ? 131.900 112.502 112.011 1.00 111.62 317 THR B C 1
ATOM 6501 O O . THR B 1 317 ? 132.060 113.159 113.045 1.00 111.62 317 THR B O 1
ATOM 6505 N N . GLY B 1 318 ? 130.985 112.824 111.101 1.00 106.67 318 GLY B N 1
ATOM 6506 C CA . GLY B 1 318 ? 130.062 113.916 111.376 1.00 106.67 318 GLY B CA 1
ATOM 6507 C C . GLY B 1 318 ? 129.245 113.676 112.634 1.00 106.67 318 GLY B C 1
ATOM 6508 O O . GLY B 1 318 ? 129.124 114.561 113.497 1.00 106.67 318 GLY B O 1
ATOM 6509 N N . PHE B 1 319 ? 128.689 112.467 112.762 1.00 103.91 319 PHE B N 1
ATOM 6510 C CA . PHE B 1 319 ? 127.940 112.122 113.970 1.00 103.91 319 PHE B CA 1
ATOM 6511 C C . PHE B 1 319 ? 128.778 112.336 115.222 1.00 103.91 319 PHE B C 1
ATOM 6512 O O . PHE B 1 319 ? 128.342 112.994 116.171 1.00 103.91 319 PHE B O 1
ATOM 6520 N N . SER B 1 320 ? 129.988 111.786 115.242 1.00 105.50 320 SER B N 1
ATOM 6521 C CA . SER B 1 320 ? 130.826 111.860 116.429 1.00 105.50 320 SER B CA 1
ATOM 6522 C C . SER B 1 320 ? 131.344 113.261 116.706 1.00 105.50 320 SER B C 1
ATOM 6523 O O . SER B 1 320 ? 131.684 113.559 117.853 1.00 105.50 320 SER B O 1
ATOM 6526 N N . ALA B 1 321 ? 131.422 114.119 115.695 1.00 105.37 321 ALA B N 1
ATOM 6527 C CA . ALA B 1 321 ? 131.934 115.463 115.904 1.00 105.37 321 ALA B CA 1
ATOM 6528 C C . ALA B 1 321 ? 130.866 116.449 116.341 1.00 105.37 321 ALA B C 1
ATOM 6529 O O . ALA B 1 321 ? 131.210 117.505 116.880 1.00 105.37 321 ALA B O 1
ATOM 6531 N N . PHE B 1 322 ? 129.589 116.147 116.112 1.00 108.04 322 PHE B N 1
ATOM 6532 C CA . PHE B 1 322 ? 128.545 117.047 116.607 1.00 108.04 322 PHE B CA 1
ATOM 6533 C C . PHE B 1 322 ? 128.615 117.314 118.112 1.00 108.04 322 PHE B C 1
ATOM 6534 O O . PHE B 1 322 ? 128.528 118.491 118.513 1.00 108.04 322 PHE B O 1
ATOM 6542 N N . PRO B 1 323 ? 128.734 116.310 118.990 1.00 104.84 323 PRO B N 1
ATOM 6543 C CA . PRO B 1 323 ? 128.673 116.603 120.431 1.00 104.84 323 PRO B CA 1
ATOM 6544 C C . PRO B 1 323 ? 129.760 117.533 120.925 1.00 104.84 323 PRO B C 1
ATOM 6545 O O . PRO B 1 323 ? 129.547 118.234 121.919 1.00 104.84 323 PRO B O 1
ATOM 6549 N N . GLN B 1 324 ? 130.929 117.548 120.290 1.00 107.25 324 GLN B N 1
ATOM 6550 C CA . GLN B 1 324 ? 131.956 118.495 120.706 1.00 107.25 324 GLN B CA 1
ATOM 6551 C C . GLN B 1 324 ? 131.473 119.927 120.536 1.00 107.25 324 GLN B C 1
ATOM 6552 O O . GLN B 1 324 ? 131.625 120.756 121.443 1.00 107.25 324 GLN B O 1
ATOM 6558 N N . LEU B 1 325 ? 130.867 120.229 119.388 1.00 102.22 325 LEU B N 1
ATOM 6559 C CA . LEU B 1 325 ? 130.255 121.537 119.196 1.00 102.22 325 LEU B CA 1
ATOM 6560 C C . LEU B 1 325 ? 129.150 121.779 120.205 1.00 102.22 325 LEU B C 1
ATOM 6561 O O . LEU B 1 325 ? 129.017 122.889 120.735 1.00 102.22 325 LEU B O 1
ATOM 6566 N N . ALA B 1 326 ? 128.328 120.762 120.463 1.00 103.38 326 ALA B N 1
ATOM 6567 C CA . ALA B 1 326 ? 127.242 120.947 121.418 1.00 103.38 326 ALA B CA 1
ATOM 6568 C C . ALA B 1 326 ? 127.780 121.357 122.780 1.00 103.38 326 ALA B C 1
ATOM 6569 O O . ALA B 1 326 ? 127.276 122.298 123.398 1.00 103.38 326 ALA B O 1
ATOM 6571 N N . PHE B 1 327 ? 128.822 120.675 123.251 1.00 103.09 327 PHE B N 1
ATOM 6572 C CA . PHE B 1 327 ? 129.402 121.003 124.547 1.00 103.09 327 PHE B CA 1
ATOM 6573 C C . PHE B 1 327 ? 130.032 122.387 124.538 1.00 103.09 327 PHE B C 1
ATOM 6574 O O . PHE B 1 327 ? 129.876 123.155 125.497 1.00 103.09 327 PHE B O 1
ATOM 6582 N N . ASN B 1 328 ? 130.753 122.722 123.466 1.00 103.44 328 ASN B N 1
ATOM 6583 C CA . ASN B 1 328 ? 131.382 124.035 123.396 1.00 103.44 328 ASN B CA 1
ATOM 6584 C C . ASN B 1 328 ? 130.345 125.141 123.476 1.00 103.44 328 ASN B C 1
ATOM 6585 O O . ASN B 1 328 ? 130.559 126.156 124.146 1.00 103.44 328 ASN B O 1
ATOM 6590 N N . LEU B 1 329 ? 129.215 124.966 122.796 1.00 100.54 329 LEU B N 1
ATOM 6591 C CA . LEU B 1 329 ? 128.142 125.944 122.915 1.00 100.54 329 LEU B CA 1
ATOM 6592 C C . LEU B 1 329 ? 127.547 125.940 124.315 1.00 100.54 329 LEU B C 1
ATOM 6593 O O . LEU B 1 329 ? 127.263 127.003 124.877 1.00 100.54 329 LEU B O 1
ATOM 6598 N N . ALA B 1 330 ? 127.354 124.757 124.896 1.00 101.46 330 ALA B N 1
ATOM 6599 C CA . ALA B 1 330 ? 126.678 124.655 126.179 1.00 101.46 330 ALA B CA 1
ATOM 6600 C C . ALA B 1 330 ? 127.467 125.278 127.316 1.00 101.46 330 ALA B C 1
ATOM 6601 O O . ALA B 1 330 ? 126.858 125.731 128.288 1.00 101.46 330 ALA B O 1
ATOM 6603 N N . ARG B 1 331 ? 128.799 125.312 127.230 1.00 104.63 331 ARG B N 1
ATOM 6604 C CA . ARG B 1 331 ? 129.549 126.013 128.268 1.00 104.63 331 ARG B CA 1
ATOM 6605 C C . ARG B 1 331 ? 129.206 127.495 128.307 1.00 104.63 331 ARG B C 1
ATOM 6606 O O . ARG B 1 331 ? 129.396 128.144 129.340 1.00 104.63 331 ARG B O 1
ATOM 6614 N N . ASP B 1 332 ? 128.711 128.047 127.205 1.00 105.23 332 ASP B N 1
ATOM 6615 C CA . ASP B 1 332 ? 128.317 129.445 127.155 1.00 105.23 332 ASP B CA 1
ATOM 6616 C C . ASP B 1 332 ? 126.812 129.631 127.241 1.00 105.23 332 ASP B C 1
ATOM 6617 O O . ASP B 1 332 ? 126.313 130.699 126.880 1.00 105.23 332 ASP B O 1
ATOM 6622 N N . GLN B 1 333 ? 126.085 128.613 127.695 1.00 106.31 333 GLN B N 1
ATOM 6623 C CA . GLN B 1 333 ? 124.648 128.708 127.937 1.00 106.31 333 GLN B CA 1
ATOM 6624 C C . GLN B 1 333 ? 123.870 129.026 126.668 1.00 106.31 333 GLN B C 1
ATOM 6625 O O . GLN B 1 333 ? 122.823 129.672 126.718 1.00 106.31 333 GLN B O 1
ATOM 6631 N N . TYR B 1 334 ? 124.371 128.584 125.519 1.00 102.95 334 TYR B N 1
ATOM 6632 C CA . TYR B 1 334 ? 123.615 128.687 124.282 1.00 102.95 334 TYR B CA 1
ATOM 6633 C C . TYR B 1 334 ? 122.870 127.409 123.944 1.00 102.95 334 TYR B C 1
ATOM 6634 O O . TYR B 1 334 ? 121.929 127.450 123.147 1.00 102.95 334 TYR B O 1
ATOM 6643 N N . MET B 1 335 ? 123.262 126.294 124.533 1.00 103.37 335 MET B N 1
ATOM 6644 C CA . MET B 1 335 ? 122.655 124.993 124.324 1.00 103.37 335 MET B CA 1
ATOM 6645 C C . MET B 1 335 ? 122.333 124.401 125.686 1.00 103.37 335 MET B C 1
ATOM 6646 O O . MET B 1 335 ? 122.903 124.821 126.696 1.00 103.37 335 MET B O 1
ATOM 6651 N N . PRO B 1 336 ? 121.417 123.436 125.749 1.00 98.19 336 PRO B N 1
ATOM 6652 C CA . PRO B 1 336 ? 120.950 122.951 127.050 1.00 98.19 336 PRO B CA 1
ATOM 6653 C C . PRO B 1 336 ? 122.100 122.512 127.943 1.00 98.19 336 PRO B C 1
ATOM 6654 O O . PRO B 1 336 ? 123.125 122.021 127.472 1.00 98.19 336 PRO B O 1
ATOM 6658 N N . ARG B 1 337 ? 121.919 122.709 129.251 1.00 98.40 337 ARG B N 1
ATOM 6659 C CA . ARG B 1 337 ? 122.933 122.304 130.216 1.00 98.40 337 ARG B CA 1
ATOM 6660 C C . ARG B 1 337 ? 123.225 120.817 130.145 1.00 98.40 337 ARG B C 1
ATOM 6661 O O . ARG B 1 337 ? 124.299 120.384 130.570 1.00 98.40 337 ARG B O 1
ATOM 6669 N N . MET B 1 338 ? 122.294 120.033 129.610 1.00 99.65 338 MET B N 1
ATOM 6670 C CA . MET B 1 338 ? 122.478 118.593 129.533 1.00 99.65 338 MET B CA 1
ATOM 6671 C C . MET B 1 338 ? 123.671 118.214 128.672 1.00 99.65 338 MET B C 1
ATOM 6672 O O . MET B 1 338 ? 124.161 117.086 128.769 1.00 99.65 338 MET B O 1
ATOM 6677 N N . PHE B 1 339 ? 124.157 119.124 127.834 1.00 95.79 339 PHE B N 1
ATOM 6678 C CA . PHE B 1 339 ? 125.339 118.836 127.036 1.00 95.79 339 PHE B CA 1
ATOM 6679 C C . PHE B 1 339 ? 126.640 119.118 127.768 1.00 95.79 339 PHE B C 1
ATOM 6680 O O . PHE B 1 339 ? 127.696 118.698 127.289 1.00 95.79 339 PHE B O 1
ATOM 6688 N N . THR B 1 340 ? 126.603 119.809 128.904 1.00 101.28 340 THR B N 1
ATOM 6689 C CA . THR B 1 340 ? 127.839 120.117 129.608 1.00 101.28 340 THR B CA 1
ATOM 6690 C C . THR B 1 340 ? 128.449 118.908 130.294 1.00 101.28 340 THR B C 1
ATOM 6691 O O . THR B 1 340 ? 129.633 118.946 130.637 1.00 101.28 340 THR B O 1
ATOM 6695 N N . VAL B 1 341 ? 127.681 117.845 130.507 1.00 103.70 341 VAL B N 1
ATOM 6696 C CA . VAL B 1 341 ? 128.216 116.625 131.126 1.00 103.70 341 VAL B CA 1
ATOM 6697 C C . VAL B 1 341 ? 128.745 115.773 129.980 1.00 103.70 341 VAL B C 1
ATOM 6698 O O . VAL B 1 341 ? 128.097 114.851 129.484 1.00 103.70 341 VAL B O 1
ATOM 6702 N N . ARG B 1 342 ? 129.966 116.085 129.556 1.00 111.00 342 ARG B N 1
ATOM 6703 C CA . ARG B 1 342 ? 130.548 115.370 128.429 1.00 111.00 342 ARG B CA 1
ATOM 6704 C C . ARG B 1 342 ? 131.028 113.984 128.823 1.00 111.00 342 ARG B C 1
ATOM 6705 O O . ARG B 1 342 ? 131.084 113.089 127.975 1.00 111.00 342 ARG B O 1
ATOM 6713 N N . GLY B 1 343 ? 131.367 113.783 130.096 1.00 110.55 343 GLY B N 1
ATOM 6714 C CA . GLY B 1 343 ? 131.914 112.508 130.512 1.00 110.55 343 GLY B CA 1
ATOM 6715 C C . GLY B 1 343 ? 130.945 111.353 130.446 1.00 110.55 343 GLY B C 1
ATOM 6716 O O . GLY B 1 343 ? 131.378 110.206 130.304 1.00 110.55 343 GLY B O 1
ATOM 6717 N N . ASP B 1 344 ? 129.649 111.622 130.541 1.00 110.49 344 ASP B N 1
ATOM 6718 C CA . ASP B 1 344 ? 128.647 110.571 130.538 1.00 110.49 344 ASP B CA 1
ATOM 6719 C C . ASP B 1 344 ? 127.850 110.524 129.248 1.00 110.49 344 ASP B C 1
ATOM 6720 O O . ASP B 1 344 ? 126.852 109.802 129.179 1.00 110.49 344 ASP B O 1
ATOM 6725 N N . ARG B 1 345 ? 128.271 111.266 128.227 1.00 109.48 345 ARG B N 1
ATOM 6726 C CA . ARG B 1 345 ? 127.594 111.278 126.936 1.00 109.48 345 ARG B CA 1
ATOM 6727 C C . ARG B 1 345 ? 126.111 111.581 127.113 1.00 109.48 345 ARG B C 1
ATOM 6728 O O . ARG B 1 345 ? 125.240 110.910 126.557 1.00 109.48 345 ARG B O 1
ATOM 6736 N N . LEU B 1 346 ? 125.829 112.600 127.922 1.00 105.41 346 LEU B N 1
ATOM 6737 C CA . LEU B 1 346 ? 124.451 112.883 128.303 1.00 105.41 346 LEU B CA 1
ATOM 6738 C C . LEU B 1 346 ? 123.606 113.258 127.095 1.00 105.41 346 LEU B C 1
ATOM 6739 O O . LEU B 1 346 ? 122.492 112.751 126.923 1.00 105.41 346 LEU B O 1
ATOM 6744 N N . GLY B 1 347 ? 124.114 114.141 126.247 1.00 106.17 347 GLY B N 1
ATOM 6745 C CA . GLY B 1 347 ? 123.364 114.621 125.110 1.00 106.17 347 GLY B CA 1
ATOM 6746 C C . GLY B 1 347 ? 123.512 113.820 123.841 1.00 106.17 347 GLY B C 1
ATOM 6747 O O . GLY B 1 347 ? 122.970 114.226 122.807 1.00 106.17 347 GLY B O 1
ATOM 6748 N N . PHE B 1 348 ? 124.221 112.695 123.876 1.00 110.63 348 PHE B N 1
ATOM 6749 C CA . PHE B 1 348 ? 124.533 111.997 122.637 1.00 110.63 348 PHE B CA 1
ATOM 6750 C C . PHE B 1 348 ? 123.288 111.393 122.008 1.00 110.63 348 PHE B C 1
ATOM 6751 O O . PHE B 1 348 ? 123.166 111.362 120.782 1.00 110.63 348 PHE B O 1
ATOM 6759 N N . SER B 1 349 ? 122.354 110.903 122.822 1.00 105.57 349 SER B N 1
ATOM 6760 C CA . SER B 1 349 ? 121.167 110.269 122.260 1.00 105.57 349 SER B CA 1
ATOM 6761 C C . SER B 1 349 ? 120.332 111.260 121.460 1.00 105.57 349 SER B C 1
ATOM 6762 O O . SER B 1 349 ? 120.004 111.008 120.294 1.00 105.57 349 SER B O 1
ATOM 6765 N N . ASN B 1 350 ? 119.984 112.395 122.067 1.00 106.30 350 ASN B N 1
ATOM 6766 C CA . ASN B 1 350 ? 119.169 113.380 121.369 1.00 106.30 350 ASN B CA 1
ATOM 6767 C C . ASN B 1 350 ? 119.897 113.930 120.156 1.00 106.30 350 ASN B C 1
ATOM 6768 O O . ASN B 1 350 ? 119.302 114.094 119.085 1.00 106.30 350 ASN B O 1
ATOM 6773 N N . GLY B 1 351 ? 121.187 114.225 120.305 1.00 102.12 351 GLY B N 1
ATOM 6774 C CA . GLY B 1 351 ? 121.942 114.748 119.184 1.00 102.12 351 GLY B CA 1
ATOM 6775 C C . GLY B 1 351 ? 122.006 113.777 118.025 1.00 102.12 351 GLY B C 1
ATOM 6776 O O . GLY B 1 351 ? 121.800 114.158 116.873 1.00 102.12 351 GLY B O 1
ATOM 6777 N N . ILE B 1 352 ? 122.278 112.506 118.315 1.00 103.12 352 ILE B N 1
ATOM 6778 C CA . ILE B 1 352 ? 122.363 111.503 117.260 1.00 103.12 352 ILE B CA 1
ATOM 6779 C C . ILE B 1 352 ? 121.019 111.346 116.570 1.00 103.12 352 ILE B C 1
ATOM 6780 O O . ILE B 1 352 ? 120.939 111.297 115.338 1.00 103.12 352 ILE B O 1
ATOM 6785 N N . ILE B 1 353 ? 119.940 111.267 117.348 1.00 104.03 353 ILE B N 1
ATOM 6786 C CA . ILE B 1 353 ? 118.626 111.083 116.742 1.00 104.03 353 ILE B CA 1
ATOM 6787 C C . ILE B 1 353 ? 118.270 112.270 115.860 1.00 104.03 353 ILE B C 1
ATOM 6788 O O . ILE B 1 353 ? 117.819 112.100 114.721 1.00 104.03 353 ILE B O 1
ATOM 6793 N N . PHE B 1 354 ? 118.471 113.489 116.362 1.00 105.36 354 PHE B N 1
ATOM 6794 C CA . PHE B 1 354 ? 118.128 114.666 115.575 1.00 105.36 354 PHE B CA 1
ATOM 6795 C C . PHE B 1 354 ? 118.987 114.766 114.324 1.00 105.36 354 PHE B C 1
ATOM 6796 O O . PHE B 1 354 ? 118.482 115.091 113.245 1.00 105.36 354 PHE B O 1
ATOM 6804 N N . LEU B 1 355 ? 120.287 114.504 114.449 1.00 103.71 355 LEU B N 1
ATOM 6805 C CA . LEU B 1 355 ? 121.169 114.575 113.294 1.00 103.71 355 LEU B CA 1
ATOM 6806 C C . LEU B 1 355 ? 120.775 113.549 112.244 1.00 103.71 355 LEU B C 1
ATOM 6807 O O . LEU B 1 355 ? 120.706 113.866 111.050 1.00 103.71 355 LEU B O 1
ATOM 6812 N N . GLY B 1 356 ? 120.492 112.320 112.672 1.00 106.31 356 GLY B N 1
ATOM 6813 C CA . GLY B 1 356 ? 120.082 111.298 111.729 1.00 106.31 356 GLY B CA 1
ATOM 6814 C C . GLY B 1 356 ? 118.779 111.638 111.037 1.00 106.31 356 GLY B C 1
ATOM 6815 O O . GLY B 1 356 ? 118.647 111.452 109.826 1.00 106.31 356 GLY B O 1
ATOM 6816 N N . PHE B 1 357 ? 117.802 112.148 111.786 1.00 111.92 357 PHE B N 1
ATOM 6817 C CA . PHE B 1 357 ? 116.532 112.482 111.158 1.00 111.92 357 PHE B CA 1
ATOM 6818 C C . PHE B 1 357 ? 116.654 113.669 110.216 1.00 111.92 357 PHE B C 1
ATOM 6819 O O . PHE B 1 357 ? 116.028 113.669 109.152 1.00 111.92 357 PHE B O 1
ATOM 6827 N N . ALA B 1 358 ? 117.451 114.677 110.567 1.00 107.12 358 ALA B N 1
ATOM 6828 C CA . ALA B 1 358 ? 117.663 115.788 109.647 1.00 107.12 358 ALA B CA 1
ATOM 6829 C C . ALA B 1 358 ? 118.357 115.321 108.377 1.00 107.12 358 ALA B C 1
ATOM 6830 O O . ALA B 1 358 ? 117.982 115.726 107.270 1.00 107.12 358 ALA B O 1
ATOM 6832 N N . SER B 1 359 ? 119.367 114.462 108.511 1.00 109.62 359 SER B N 1
ATOM 6833 C CA . SER B 1 359 ? 120.039 113.946 107.327 1.00 109.62 359 SER B CA 1
ATOM 6834 C C . SER B 1 359 ? 119.102 113.108 106.471 1.00 109.62 359 SER B C 1
ATOM 6835 O O . SER B 1 359 ? 119.154 113.190 105.241 1.00 109.62 359 SER B O 1
ATOM 6838 N N . ILE B 1 360 ? 118.246 112.299 107.094 1.00 108.38 360 ILE B N 1
ATOM 6839 C CA . ILE B 1 360 ? 117.290 111.503 106.333 1.00 108.38 360 ILE B CA 1
ATOM 6840 C C . ILE B 1 360 ? 116.306 112.405 105.602 1.00 108.38 360 ILE B C 1
ATOM 6841 O O . ILE B 1 360 ? 115.967 112.163 104.437 1.00 108.38 360 ILE B O 1
ATOM 6846 N N . VAL B 1 361 ? 115.826 113.451 106.273 1.00 109.42 361 VAL B N 1
ATOM 6847 C CA . VAL B 1 361 ? 114.907 114.383 105.632 1.00 109.42 361 VAL B CA 1
ATOM 6848 C C . VAL B 1 361 ? 115.572 115.044 104.436 1.00 109.42 361 VAL B C 1
ATOM 6849 O O . VAL B 1 361 ? 114.962 115.186 103.372 1.00 109.42 361 VAL B O 1
ATOM 6853 N N . LEU B 1 362 ? 116.831 115.454 104.584 1.00 111.28 362 LEU B N 1
ATOM 6854 C CA . LEU B 1 362 ? 117.531 116.049 103.451 1.00 111.28 362 LEU B CA 1
ATOM 6855 C C . LEU B 1 362 ? 117.735 115.052 102.321 1.00 111.28 362 LEU B C 1
ATOM 6856 O O . LEU B 1 362 ? 117.599 115.414 101.149 1.00 111.28 362 LEU B O 1
ATOM 6861 N N . ILE B 1 363 ? 118.069 113.804 102.645 1.00 113.89 363 ILE B N 1
ATOM 6862 C CA . ILE B 1 363 ? 118.255 112.798 101.606 1.00 113.89 363 ILE B CA 1
ATOM 6863 C C . ILE B 1 363 ? 116.967 112.602 100.826 1.00 113.89 363 ILE B C 1
ATOM 6864 O O . ILE B 1 363 ? 116.968 112.576 99.590 1.00 113.89 363 ILE B O 1
ATOM 6869 N N . ILE B 1 364 ? 115.846 112.474 101.533 1.00 119.75 364 ILE B N 1
ATOM 6870 C CA . ILE B 1 364 ? 114.565 112.293 100.861 1.00 119.75 364 ILE B CA 1
ATOM 6871 C C . ILE B 1 364 ? 114.211 113.527 100.045 1.00 119.75 364 ILE B C 1
ATOM 6872 O O . ILE B 1 364 ? 113.696 113.424 98.927 1.00 119.75 364 ILE B O 1
ATOM 6877 N N . LEU B 1 365 ? 114.487 114.711 100.589 1.00 125.97 365 LEU B N 1
ATOM 6878 C CA . LEU B 1 365 ? 114.135 115.953 99.914 1.00 125.97 365 LEU B CA 1
ATOM 6879 C C . LEU B 1 365 ? 114.832 116.074 98.568 1.00 125.97 365 LEU B C 1
ATOM 6880 O O . LEU B 1 365 ? 114.210 116.466 97.576 1.00 125.97 365 LEU B O 1
ATOM 6885 N N . PHE B 1 366 ? 116.115 115.734 98.507 1.00 121.44 366 PHE B N 1
ATOM 6886 C CA . PHE B 1 366 ? 116.873 115.828 97.270 1.00 121.44 366 PHE B CA 1
ATOM 6887 C C . PHE B 1 366 ? 117.081 114.473 96.614 1.00 121.44 366 PHE B C 1
ATOM 6888 O O . PHE B 1 366 ? 117.866 114.361 95.668 1.00 121.44 366 PHE B O 1
ATOM 6896 N N . GLY B 1 367 ? 116.398 113.442 97.101 1.00 123.25 367 GLY B N 1
ATOM 6897 C CA . GLY B 1 367 ? 116.408 112.153 96.442 1.00 123.25 367 GLY B CA 1
ATOM 6898 C C . GLY B 1 367 ? 117.754 111.483 96.360 1.00 123.25 367 GLY B C 1
ATOM 6899 O O . GLY B 1 367 ? 117.972 110.661 95.469 1.00 123.25 367 GLY B O 1
ATOM 6900 N N . GLY B 1 368 ? 118.669 111.807 97.264 1.00 123.87 368 GLY B N 1
ATOM 6901 C CA . GLY B 1 368 ? 119.975 111.182 97.231 1.00 123.87 368 GLY B CA 1
ATOM 6902 C C . GLY B 1 368 ? 120.827 111.595 96.056 1.00 123.87 368 GLY B C 1
ATOM 6903 O O . GLY B 1 368 ? 121.770 110.882 95.704 1.00 123.87 368 GLY B O 1
ATOM 6904 N N . GLN B 1 369 ? 120.520 112.727 95.433 1.00 125.32 369 GLN B N 1
ATOM 6905 C CA . GLN B 1 369 ? 121.333 113.254 94.345 1.00 125.32 369 GLN B CA 1
ATOM 6906 C C . GLN B 1 369 ? 122.506 114.007 94.953 1.00 125.32 369 GLN B C 1
ATOM 6907 O O . GLN B 1 369 ? 122.358 115.153 95.387 1.00 125.32 369 GLN B O 1
ATOM 6913 N N . THR B 1 370 ? 123.672 113.362 94.985 1.00 122.10 370 THR B N 1
ATOM 6914 C CA . THR B 1 370 ? 124.854 113.998 95.553 1.00 122.10 370 THR B CA 1
ATOM 6915 C C . THR B 1 370 ? 125.166 115.311 94.853 1.00 122.10 370 THR B C 1
ATOM 6916 O O . THR B 1 370 ? 125.666 116.248 95.483 1.00 122.10 370 THR B O 1
ATOM 6920 N N . GLU B 1 371 ? 124.855 115.407 93.563 1.00 124.65 371 GLU B N 1
ATOM 6921 C CA . GLU B 1 371 ? 125.067 116.654 92.842 1.00 124.65 371 GLU B CA 1
ATOM 6922 C C . GLU B 1 371 ? 124.229 117.788 93.414 1.00 124.65 371 GLU B C 1
ATOM 6923 O O . GLU B 1 371 ? 124.715 118.918 93.529 1.00 124.65 371 GLU B O 1
ATOM 6929 N N . HIS B 1 372 ? 122.979 117.515 93.774 1.00 125.16 372 HIS B N 1
ATOM 6930 C CA . HIS B 1 372 ? 122.083 118.549 94.270 1.00 125.16 372 HIS B CA 1
ATOM 6931 C C . HIS B 1 372 ? 122.293 118.876 95.740 1.00 125.16 372 HIS B C 1
ATOM 6932 O O . HIS B 1 372 ? 121.815 119.917 96.198 1.00 125.16 372 HIS B O 1
ATOM 6939 N N . LEU B 1 373 ? 122.990 118.024 96.485 1.00 117.74 373 LEU B N 1
ATOM 6940 C CA . LEU B 1 373 ? 123.239 118.254 97.900 1.00 117.74 373 LEU B CA 1
ATOM 6941 C C . LEU B 1 373 ? 124.543 118.985 98.165 1.00 117.74 373 LEU B C 1
ATOM 6942 O O . LEU B 1 373 ? 124.635 119.717 99.153 1.00 117.74 373 LEU B O 1
ATOM 6947 N N . ILE B 1 374 ? 125.542 118.805 97.311 1.00 115.80 374 ILE B N 1
ATOM 6948 C CA . ILE B 1 374 ? 126.887 119.323 97.534 1.00 115.80 374 ILE B CA 1
ATOM 6949 C C . ILE B 1 374 ? 126.918 120.841 97.686 1.00 115.80 374 ILE B C 1
ATOM 6950 O O . ILE B 1 374 ? 127.659 121.331 98.544 1.00 115.80 374 ILE B O 1
ATOM 6955 N N . PRO B 1 375 ? 126.187 121.633 96.891 1.00 115.38 375 PRO B N 1
ATOM 6956 C CA . PRO B 1 375 ? 126.239 123.089 97.115 1.00 115.38 375 PRO B CA 1
ATOM 6957 C C . PRO B 1 375 ? 125.866 123.499 98.527 1.00 115.38 375 PRO B C 1
ATOM 6958 O O . PRO B 1 375 ? 126.524 124.367 99.116 1.00 115.38 375 PRO B O 1
ATOM 6962 N N . LEU B 1 376 ? 124.837 122.878 99.099 1.00 111.56 376 LEU B N 1
ATOM 6963 C CA . LEU B 1 376 ? 124.457 123.192 100.471 1.00 111.56 376 LEU B CA 1
ATOM 6964 C C . LEU B 1 376 ? 125.556 122.798 101.446 1.00 111.56 376 LEU B C 1
ATOM 6965 O O . LEU B 1 376 ? 125.851 123.533 102.396 1.00 111.56 376 LEU B O 1
ATOM 6970 N N . TYR B 1 377 ? 126.171 121.640 101.220 1.00 112.46 377 TYR B N 1
ATOM 6971 C CA . TYR B 1 377 ? 127.282 121.196 102.050 1.00 112.46 377 TYR B CA 1
ATOM 6972 C C . TYR B 1 377 ? 128.429 122.193 101.995 1.00 112.46 377 TYR B C 1
ATOM 6973 O O . TYR B 1 377 ? 129.026 122.534 103.021 1.00 112.46 377 TYR B O 1
ATOM 6982 N N . ALA B 1 378 ? 128.743 122.679 100.797 1.00 113.75 378 ALA B N 1
ATOM 6983 C CA . ALA B 1 378 ? 129.820 123.645 100.645 1.00 113.75 378 ALA B CA 1
ATOM 6984 C C . ALA B 1 378 ? 129.496 124.953 101.346 1.00 113.75 378 ALA B C 1
ATOM 6985 O O . ALA B 1 378 ? 130.382 125.561 101.948 1.00 113.75 378 ALA B O 1
ATOM 6987 N N . VAL B 1 379 ? 128.244 125.404 101.276 1.00 114.17 379 VAL B N 1
ATOM 6988 C CA . VAL B 1 379 ? 127.847 126.593 102.027 1.00 114.17 379 VAL B CA 1
ATOM 6989 C C . VAL B 1 379 ? 128.068 126.378 103.517 1.00 114.17 379 VAL B C 1
ATOM 6990 O O . VAL B 1 379 ? 128.685 127.206 104.207 1.00 114.17 379 VAL B O 1
ATOM 6994 N N . GLY B 1 380 ? 127.561 125.260 104.035 1.00 112.57 380 GLY B N 1
ATOM 6995 C CA . GLY B 1 380 ? 127.680 124.970 105.450 1.00 112.57 380 GLY B CA 1
ATOM 6996 C C . GLY B 1 380 ? 129.104 124.800 105.919 1.00 112.57 380 GLY B C 1
ATOM 6997 O O . GLY B 1 380 ? 129.383 125.002 107.103 1.00 112.57 380 GLY B O 1
ATOM 6998 N N . VAL B 1 381 ? 130.007 124.422 105.024 1.00 113.33 381 VAL B N 1
ATOM 6999 C CA . VAL B 1 381 ? 131.414 124.321 105.390 1.00 113.33 381 VAL B CA 1
ATOM 7000 C C . VAL B 1 381 ? 132.115 125.664 105.279 1.00 113.33 381 VAL B C 1
ATOM 7001 O O . VAL B 1 381 ? 132.965 125.996 106.107 1.00 113.33 381 VAL B O 1
ATOM 7005 N N . PHE B 1 382 ? 131.775 126.461 104.274 1.00 114.23 382 PHE B N 1
ATOM 7006 C CA . PHE B 1 382 ? 132.550 127.650 103.973 1.00 114.23 382 PHE B CA 1
ATOM 7007 C C . PHE B 1 382 ? 132.123 128.876 104.757 1.00 114.23 382 PHE B C 1
ATOM 7008 O O . PHE B 1 382 ? 132.904 129.829 104.841 1.00 114.23 382 PHE B O 1
ATOM 7016 N N . ILE B 1 383 ? 130.922 128.898 105.322 1.00 112.18 383 ILE B N 1
ATOM 7017 C CA . ILE B 1 383 ? 130.622 130.000 106.235 1.00 112.18 383 ILE B CA 1
ATOM 7018 C C . ILE B 1 383 ? 131.584 129.933 107.420 1.00 112.18 383 ILE B C 1
ATOM 7019 O O . ILE B 1 383 ? 132.213 130.952 107.752 1.00 112.18 383 ILE B O 1
ATOM 7024 N N . PRO B 1 384 ? 131.751 128.777 108.082 1.00 108.88 384 PRO B N 1
ATOM 7025 C CA . PRO B 1 384 ? 132.742 128.718 109.164 1.00 108.88 384 PRO B CA 1
ATOM 7026 C C . PRO B 1 384 ? 134.150 129.039 108.714 1.00 108.88 384 PRO B C 1
ATOM 7027 O O . PRO B 1 384 ? 134.896 129.655 109.476 1.00 108.88 384 PRO B O 1
ATOM 7031 N N . PHE B 1 385 ? 134.545 128.640 107.506 1.00 115.22 385 PHE B N 1
ATOM 7032 C CA . PHE B 1 385 ? 135.890 128.961 107.043 1.00 115.22 385 PHE B CA 1
ATOM 7033 C C . PHE B 1 385 ? 136.088 130.466 106.964 1.00 115.22 385 PHE B C 1
ATOM 7034 O O . PHE B 1 385 ? 137.092 131.003 107.448 1.00 115.22 385 PHE B O 1
ATOM 7042 N N . THR B 1 386 ? 135.124 131.163 106.365 1.00 115.91 386 THR B N 1
ATOM 7043 C CA . THR B 1 386 ? 135.219 132.611 106.245 1.00 115.91 386 THR B CA 1
ATOM 7044 C C . THR B 1 386 ? 135.267 133.267 107.614 1.00 115.91 386 THR B C 1
ATOM 7045 O O . THR B 1 386 ? 136.128 134.114 107.881 1.00 115.91 386 THR B O 1
ATOM 7049 N N . LEU B 1 387 ? 134.349 132.881 108.503 1.00 112.77 387 LEU B N 1
ATOM 7050 C CA . LEU B 1 387 ? 134.312 133.503 109.821 1.00 112.77 387 LEU B CA 1
ATOM 7051 C C . LEU B 1 387 ? 135.592 133.229 110.594 1.00 112.77 387 LEU B C 1
ATOM 7052 O O . LEU B 1 387 ? 136.144 134.129 111.236 1.00 112.77 387 LEU B O 1
ATOM 7057 N N . SER B 1 388 ? 136.085 131.994 110.538 1.00 117.48 388 SER B N 1
ATOM 7058 C CA . SER B 1 388 ? 137.284 131.637 111.277 1.00 117.48 388 SER B CA 1
ATOM 7059 C C . SER B 1 388 ? 138.494 132.400 110.769 1.00 117.48 388 SER B C 1
ATOM 7060 O O . SER B 1 388 ? 139.281 132.923 111.565 1.00 117.48 388 SER B O 1
ATOM 7063 N N . GLN B 1 389 ? 138.663 132.482 109.450 1.00 121.92 389 GLN B N 1
ATOM 7064 C CA . GLN B 1 389 ? 139.811 133.207 108.924 1.00 121.92 389 GLN B CA 1
ATOM 7065 C C . GLN B 1 389 ? 139.708 134.696 109.223 1.00 121.92 389 GLN B C 1
ATOM 7066 O O . GLN B 1 389 ? 140.718 135.343 109.520 1.00 121.92 389 GLN B O 1
ATOM 7072 N N . THR B 1 390 ? 138.501 135.259 109.152 1.00 119.21 390 THR B N 1
ATOM 7073 C CA . THR B 1 390 ? 138.336 136.666 109.496 1.00 119.21 390 THR B CA 1
ATOM 7074 C C . THR B 1 390 ? 138.703 136.922 110.949 1.00 119.21 390 THR B C 1
ATOM 7075 O O . THR B 1 390 ? 139.401 137.895 111.263 1.00 119.21 390 THR B O 1
ATOM 7079 N N . GLY B 1 391 ? 138.236 136.060 111.850 1.00 121.85 391 GLY B N 1
ATOM 7080 C CA . GLY B 1 391 ? 138.594 136.210 113.247 1.00 121.85 391 GLY B CA 1
ATOM 7081 C C . GLY B 1 391 ? 140.084 136.080 113.466 1.00 121.85 391 GLY B C 1
ATOM 7082 O O . GLY B 1 391 ? 140.673 136.823 114.252 1.00 121.85 391 GLY B O 1
ATOM 7083 N N . MET B 1 392 ? 140.712 135.138 112.770 1.00 126.92 392 MET B N 1
ATOM 7084 C CA . MET B 1 392 ? 142.154 134.985 112.879 1.00 126.92 392 MET B CA 1
ATOM 7085 C C . MET B 1 392 ? 142.867 136.255 112.443 1.00 126.92 392 MET B C 1
ATOM 7086 O O . MET B 1 392 ? 143.799 136.719 113.113 1.00 126.92 392 MET B O 1
ATOM 7091 N N . CYS B 1 393 ? 142.429 136.837 111.326 1.00 129.25 393 CYS B N 1
ATOM 7092 C CA . CYS B 1 393 ? 143.071 138.041 110.816 1.00 129.25 393 CYS B CA 1
ATOM 7093 C C . CYS B 1 393 ? 142.920 139.192 111.797 1.00 129.25 393 CYS B C 1
ATOM 7094 O O . CYS B 1 393 ? 143.880 139.920 112.072 1.00 129.25 393 CYS B O 1
ATOM 7097 N N . MET B 1 394 ? 141.714 139.376 112.334 1.00 126.75 394 MET B N 1
ATOM 7098 C CA . MET B 1 394 ? 141.509 140.477 113.267 1.00 126.75 394 MET B CA 1
ATOM 7099 C C . MET B 1 394 ? 142.276 140.260 114.562 1.00 126.75 394 MET B C 1
ATOM 7100 O O . MET B 1 394 ? 142.766 141.222 115.162 1.00 126.75 394 MET B O 1
ATOM 7105 N N . LYS B 1 395 ? 142.395 139.011 115.012 1.00 128.27 395 LYS B N 1
ATOM 7106 C CA . LYS B 1 395 ? 143.203 138.746 116.196 1.00 128.27 395 LYS B CA 1
ATOM 7107 C C . LYS B 1 395 ? 144.661 139.097 115.947 1.00 128.27 395 LYS B C 1
ATOM 7108 O O . LYS B 1 395 ? 145.319 139.707 116.801 1.00 128.27 395 LYS B O 1
ATOM 7114 N N . TRP B 1 396 ? 145.182 138.730 114.776 1.00 131.52 396 TRP B N 1
ATOM 7115 C CA . TRP B 1 396 ? 146.556 139.089 114.450 1.00 131.52 396 TRP B CA 1
ATOM 7116 C C . TRP B 1 396 ? 146.729 140.599 114.393 1.00 131.52 396 TRP B C 1
ATOM 7117 O O . TRP B 1 396 ? 147.744 141.132 114.855 1.00 131.52 396 TRP B O 1
ATOM 7128 N N . ILE B 1 397 ? 145.749 141.302 113.824 1.00 132.27 397 ILE B N 1
ATOM 7129 C CA . ILE B 1 397 ? 145.808 142.760 113.783 1.00 132.27 397 ILE B CA 1
ATOM 7130 C C . ILE B 1 397 ? 145.842 143.332 115.192 1.00 132.27 397 ILE B C 1
ATOM 7131 O O . ILE B 1 397 ? 146.633 144.232 115.497 1.00 132.27 397 ILE B O 1
ATOM 7136 N N . LYS B 1 398 ? 144.983 142.820 116.072 1.00 135.96 398 LYS B N 1
ATOM 7137 C CA . LYS B 1 398 ? 144.919 143.340 117.431 1.00 135.96 398 LYS B CA 1
ATOM 7138 C C . LYS B 1 398 ? 146.226 143.111 118.174 1.00 135.96 398 LYS B C 1
ATOM 7139 O O . LYS B 1 398 ? 146.717 144.007 118.869 1.00 135.96 398 LYS B O 1
ATOM 7145 N N . GLN B 1 399 ? 146.812 141.922 118.037 1.00 140.13 399 GLN B N 1
ATOM 7146 C CA . GLN B 1 399 ? 148.006 141.622 118.818 1.00 140.13 399 GLN B CA 1
ATOM 7147 C C . GLN B 1 399 ? 149.267 142.161 118.154 1.00 140.13 399 GLN B C 1
ATOM 7148 O O . GLN B 1 399 ? 150.110 142.772 118.818 1.00 140.13 399 GLN B O 1
ATOM 7154 N N . LYS B 1 400 ? 149.410 141.942 116.850 1.00 141.59 400 LYS B N 1
ATOM 7155 C CA . LYS B 1 400 ? 150.590 142.339 116.087 1.00 141.59 400 LYS B CA 1
ATOM 7156 C C . LYS B 1 400 ? 151.871 141.759 116.678 1.00 141.59 400 LYS B C 1
ATOM 7157 O O . LYS B 1 400 ? 152.745 142.517 117.114 1.00 141.59 400 LYS B O 1
ATOM 7163 N N . PRO B 1 401 ? 152.030 140.434 116.712 1.00 147.05 401 PRO B N 1
ATOM 7164 C CA . PRO B 1 401 ? 153.302 139.866 117.170 1.00 147.05 401 PRO B CA 1
ATOM 7165 C C . PRO B 1 401 ? 154.325 139.830 116.051 1.00 147.05 401 PRO B C 1
ATOM 7166 O O . PRO B 1 401 ? 154.074 140.363 114.969 1.00 147.05 401 PRO B O 1
ATOM 7170 N N . LYS B 1 402 ? 155.480 139.218 116.293 1.00 152.53 402 LYS B N 1
ATOM 7171 C CA . LYS B 1 402 ? 156.474 139.085 115.238 1.00 152.53 402 LYS B CA 1
ATOM 7172 C C . LYS B 1 402 ? 155.914 138.270 114.078 1.00 152.53 402 LYS B C 1
ATOM 7173 O O . LYS B 1 402 ? 155.226 137.265 114.270 1.00 152.53 402 LYS B O 1
ATOM 7175 N N . GLY B 1 403 ? 156.215 138.717 112.862 1.00 146.73 403 GLY B N 1
ATOM 7176 C CA . GLY B 1 403 ? 155.711 138.041 111.680 1.00 146.73 403 GLY B CA 1
ATOM 7177 C C . GLY B 1 403 ? 154.211 138.119 111.525 1.00 146.73 403 GLY B C 1
ATOM 7178 O O . GLY B 1 403 ? 153.612 137.248 110.885 1.00 146.73 403 GLY B O 1
ATOM 7179 N N . TRP B 1 404 ? 153.582 139.142 112.103 1.00 144.05 404 TRP B N 1
ATOM 7180 C CA . TRP B 1 404 ? 152.128 139.245 112.049 1.00 144.05 404 TRP B CA 1
ATOM 7181 C C . TRP B 1 404 ? 151.649 139.471 110.623 1.00 144.05 404 TRP B C 1
ATOM 7182 O O . TRP B 1 404 ? 150.554 139.037 110.248 1.00 144.05 404 TRP B O 1
ATOM 7193 N N . ILE B 1 405 ? 152.455 140.160 109.816 1.00 140.00 405 ILE B N 1
ATOM 7194 C CA . ILE B 1 405 ? 152.014 140.552 108.483 1.00 140.00 405 ILE B CA 1
ATOM 7195 C C . ILE B 1 405 ? 151.749 139.329 107.612 1.00 140.00 405 ILE B C 1
ATOM 7196 O O . ILE B 1 405 ? 150.748 139.275 106.890 1.00 140.00 405 ILE B O 1
ATOM 7201 N N . GLY B 1 406 ? 152.627 138.327 107.668 1.00 139.88 406 GLY B N 1
ATOM 7202 C CA . GLY B 1 406 ? 152.434 137.152 106.834 1.00 139.88 406 GLY B CA 1
ATOM 7203 C C . GLY B 1 406 ? 151.191 136.372 107.215 1.00 139.88 406 GLY B C 1
ATOM 7204 O O . GLY B 1 406 ? 150.413 135.952 106.354 1.00 139.88 406 GLY B O 1
ATOM 7205 N N . LYS B 1 407 ? 150.991 136.168 108.517 1.00 134.74 407 LYS B N 1
ATOM 7206 C CA . LYS B 1 407 ? 149.809 135.453 108.979 1.00 134.74 407 LYS B CA 1
ATOM 7207 C C . LYS B 1 407 ? 148.544 136.207 108.605 1.00 134.74 407 LYS B C 1
ATOM 7208 O O . LYS B 1 407 ? 147.556 135.607 108.158 1.00 134.74 407 LYS B O 1
ATOM 7214 N N . MET B 1 408 ? 148.562 137.529 108.772 1.00 136.96 408 MET B N 1
ATOM 7215 C CA . MET B 1 408 ? 147.409 138.333 108.395 1.00 136.96 408 MET B CA 1
ATOM 7216 C C . MET B 1 408 ? 147.125 138.196 106.909 1.00 136.96 408 MET B C 1
ATOM 7217 O O . MET B 1 408 ? 145.970 138.041 106.505 1.00 136.96 408 MET B O 1
ATOM 7222 N N . LEU B 1 409 ? 148.168 138.239 106.080 1.00 135.19 409 LEU B N 1
ATOM 7223 C CA . LEU B 1 409 ? 147.964 138.119 104.642 1.00 135.19 409 LEU B CA 1
ATOM 7224 C C . LEU B 1 409 ? 147.375 136.764 104.279 1.00 135.19 409 LEU B C 1
ATOM 7225 O O . LEU B 1 409 ? 146.448 136.682 103.465 1.00 135.19 409 LEU B O 1
ATOM 7230 N N . ILE B 1 410 ? 147.899 135.693 104.877 1.00 129.94 410 ILE B N 1
ATOM 7231 C CA . ILE B 1 410 ? 147.411 134.354 104.562 1.00 129.94 410 ILE B CA 1
ATOM 7232 C C . ILE B 1 410 ? 145.941 134.228 104.931 1.00 129.94 410 ILE B C 1
ATOM 7233 O O . ILE B 1 410 ? 145.113 133.768 104.132 1.00 129.94 410 ILE B O 1
ATOM 7238 N N . ASN B 1 411 ? 145.595 134.645 106.148 1.00 130.95 411 ASN B N 1
ATOM 7239 C CA . ASN B 1 411 ? 144.210 134.532 106.584 1.00 130.95 411 ASN B CA 1
ATOM 7240 C C . ASN B 1 411 ? 143.295 135.410 105.745 1.00 130.95 411 ASN B C 1
ATOM 7241 O O . ASN B 1 411 ? 142.176 135.008 105.413 1.00 130.95 411 ASN B O 1
ATOM 7246 N N . SER B 1 412 ? 143.749 136.614 105.395 1.00 133.89 412 SER B N 1
ATOM 7247 C CA . SER B 1 412 ? 142.932 137.497 104.573 1.00 133.89 412 SER B CA 1
ATOM 7248 C C . SER B 1 412 ? 142.660 136.886 103.210 1.00 133.89 412 SER B C 1
ATOM 7249 O O . SER B 1 412 ? 141.529 136.935 102.715 1.00 133.89 412 SER B O 1
ATOM 7252 N N . CYS B 1 413 ? 143.689 136.322 102.578 1.00 134.14 413 CYS B N 1
ATOM 7253 C CA . CYS B 1 413 ? 143.495 135.718 101.265 1.00 134.14 413 CYS B CA 1
ATOM 7254 C C . CYS B 1 413 ? 142.536 134.540 101.349 1.00 134.14 413 CYS B C 1
ATOM 7255 O O . CYS B 1 413 ? 141.630 134.398 100.515 1.00 134.14 413 CYS B O 1
ATOM 7258 N N . GLY B 1 414 ? 142.716 133.686 102.359 1.00 129.39 414 GLY B N 1
ATOM 7259 C CA . GLY B 1 414 ? 141.794 132.578 102.534 1.00 129.39 414 GLY B CA 1
ATOM 7260 C C . GLY B 1 414 ? 140.363 133.041 102.729 1.00 129.39 414 GLY B C 1
ATOM 7261 O O . GLY B 1 414 ? 139.436 132.501 102.121 1.00 129.39 414 GLY B O 1
ATOM 7262 N N . ALA B 1 415 ? 140.167 134.058 103.569 1.00 128.29 415 ALA B N 1
ATOM 7263 C CA . ALA B 1 415 ? 138.823 134.555 103.831 1.00 128.29 415 ALA B CA 1
ATOM 7264 C C . ALA B 1 415 ? 138.200 135.153 102.580 1.00 128.29 415 ALA B C 1
ATOM 7265 O O . ALA B 1 415 ? 137.017 134.931 102.305 1.00 128.29 415 ALA B O 1
ATOM 7267 N N . LEU B 1 416 ? 138.979 135.913 101.809 1.00 129.88 416 LEU B N 1
ATOM 7268 C CA . LEU B 1 416 ? 138.455 136.506 100.583 1.00 129.88 416 LEU B CA 1
ATOM 7269 C C . LEU B 1 416 ? 138.010 135.430 99.605 1.00 129.88 416 LEU B C 1
ATOM 7270 O O . LEU B 1 416 ? 136.906 135.495 99.049 1.00 129.88 416 LEU B O 1
ATOM 7275 N N . ILE B 1 417 ? 138.859 134.425 99.386 1.00 129.11 417 ILE B N 1
ATOM 7276 C CA . ILE B 1 417 ? 138.508 133.376 98.436 1.00 129.11 417 ILE B CA 1
ATOM 7277 C C . ILE B 1 417 ? 137.289 132.603 98.920 1.00 129.11 417 ILE B C 1
ATOM 7278 O O . ILE B 1 417 ? 136.381 132.296 98.137 1.00 129.11 417 ILE B O 1
ATOM 7283 N N . SER B 1 418 ? 137.245 132.275 100.212 1.00 127.45 418 SER B N 1
ATOM 7284 C CA . SER B 1 418 ? 136.107 131.534 100.740 1.00 127.45 418 SER B CA 1
ATOM 7285 C C . SER B 1 418 ? 134.822 132.336 100.612 1.00 127.45 418 SER B C 1
ATOM 7286 O O . SER B 1 418 ? 133.772 131.783 100.266 1.00 127.45 418 SER B O 1
ATOM 7289 N N . PHE B 1 419 ? 134.879 133.637 100.889 1.00 128.65 419 PHE B N 1
ATOM 7290 C CA . PHE B 1 419 ? 133.686 134.461 100.759 1.00 128.65 419 PHE B CA 1
ATOM 7291 C C . PHE B 1 419 ? 133.234 134.545 99.311 1.00 128.65 419 PHE B C 1
ATOM 7292 O O . PHE B 1 419 ? 132.032 134.534 99.031 1.00 128.65 419 PHE B O 1
ATOM 7300 N N . MET B 1 420 ? 134.180 134.643 98.378 1.00 131.62 420 MET B N 1
ATOM 7301 C CA . MET B 1 420 ? 133.810 134.649 96.968 1.00 131.62 420 MET B CA 1
ATOM 7302 C C . MET B 1 420 ? 133.114 133.351 96.581 1.00 131.62 420 MET B C 1
ATOM 7303 O O . MET B 1 420 ? 132.087 133.368 95.888 1.00 131.62 420 MET B O 1
ATOM 7308 N N . VAL B 1 421 ? 133.653 132.217 97.031 1.00 129.94 421 VAL B N 1
ATOM 7309 C CA . VAL B 1 421 ? 133.038 130.928 96.725 1.00 129.94 421 VAL B CA 1
ATOM 7310 C C . VAL B 1 421 ? 131.634 130.859 97.306 1.00 129.94 421 VAL B C 1
ATOM 7311 O O . VAL B 1 421 ? 130.688 130.404 96.651 1.00 129.94 421 VAL B O 1
ATOM 7315 N N . LEU B 1 422 ? 131.481 131.303 98.551 1.00 129.05 422 LEU B N 1
ATOM 7316 C CA . LEU B 1 422 ? 130.172 131.279 99.188 1.00 129.05 422 LEU B CA 1
ATOM 7317 C C . LEU B 1 422 ? 129.176 132.166 98.455 1.00 129.05 422 LEU B C 1
ATOM 7318 O O . LEU B 1 422 ? 128.017 131.775 98.263 1.00 129.05 422 LEU B O 1
ATOM 7323 N N . SER B 1 423 ? 129.608 133.356 98.039 1.00 132.33 423 SER B N 1
ATOM 7324 C CA . SER B 1 423 ? 128.724 134.251 97.305 1.00 132.33 423 SER B CA 1
ATOM 7325 C C . SER B 1 423 ? 128.289 133.629 95.990 1.00 132.33 423 SER B C 1
ATOM 7326 O O . SER B 1 423 ? 127.117 133.720 95.609 1.00 132.33 423 SER B O 1
ATOM 7329 N N . ILE B 1 424 ? 129.222 132.995 95.279 1.00 127.28 424 ILE B N 1
ATOM 7330 C CA . ILE B 1 424 ? 128.869 132.358 94.016 1.00 127.28 424 ILE B CA 1
ATOM 7331 C C . ILE B 1 424 ? 127.871 131.235 94.246 1.00 127.28 424 ILE B C 1
ATOM 7332 O O . ILE B 1 424 ? 126.896 131.086 93.499 1.00 127.28 424 ILE B O 1
ATOM 7337 N N . LEU B 1 425 ? 128.095 130.427 95.282 1.00 127.45 425 LEU B N 1
ATOM 7338 C CA . LEU B 1 425 ? 127.176 129.331 95.563 1.00 127.45 425 LEU B CA 1
ATOM 7339 C C . LEU B 1 425 ? 125.785 129.849 95.895 1.00 127.45 425 LEU B C 1
ATOM 7340 O O . LEU B 1 425 ? 124.783 129.273 95.457 1.00 127.45 425 LEU B O 1
ATOM 7345 N N . PHE B 1 426 ? 125.701 130.931 96.668 1.00 130.03 426 PHE B N 1
ATOM 7346 C CA . PHE B 1 426 ? 124.403 131.547 96.926 1.00 130.03 426 PHE B CA 1
ATOM 7347 C C . PHE B 1 426 ? 123.750 132.021 95.637 1.00 130.03 426 PHE B C 1
ATOM 7348 O O . PHE B 1 426 ? 122.577 131.728 95.378 1.00 130.03 426 PHE B O 1
ATOM 7356 N N . VAL B 1 427 ? 124.495 132.760 94.817 1.00 127.79 427 VAL B N 1
ATOM 7357 C CA . VAL B 1 427 ? 123.905 133.399 93.648 1.00 127.79 427 VAL B CA 1
ATOM 7358 C C . VAL B 1 427 ? 123.407 132.355 92.658 1.00 127.79 427 VAL B C 1
ATOM 7359 O O . VAL B 1 427 ? 122.267 132.418 92.186 1.00 127.79 427 VAL B O 1
ATOM 7363 N N . THR B 1 428 ? 124.244 131.370 92.337 1.00 126.28 428 THR B N 1
ATOM 7364 C CA . THR B 1 428 ? 123.907 130.460 91.250 1.00 126.28 428 THR B CA 1
ATOM 7365 C C . THR B 1 428 ? 122.964 129.354 91.707 1.00 126.28 428 THR B C 1
ATOM 7366 O O . THR B 1 428 ? 121.822 129.269 91.247 1.00 126.28 428 THR B O 1
ATOM 7370 N N . LYS B 1 429 ? 123.419 128.502 92.619 1.00 125.51 429 LYS B N 1
ATOM 7371 C CA . LYS B 1 429 ? 122.630 127.336 93.015 1.00 125.51 429 LYS B CA 1
ATOM 7372 C C . LYS B 1 429 ? 121.656 127.661 94.139 1.00 125.51 429 LYS B C 1
ATOM 7373 O O . LYS B 1 429 ? 121.576 126.950 95.134 1.00 125.51 429 LYS B O 1
ATOM 7379 N N . PHE B 1 430 ? 120.875 128.726 93.973 1.00 127.10 430 PHE B N 1
ATOM 7380 C CA . PHE B 1 430 ? 119.940 129.103 95.023 1.00 127.10 430 PHE B CA 1
ATOM 7381 C C . PHE B 1 430 ? 118.831 128.078 95.193 1.00 127.10 430 PHE B C 1
ATOM 7382 O O . PHE B 1 430 ? 118.330 127.895 96.307 1.00 127.10 430 PHE B O 1
ATOM 7390 N N . ASN B 1 431 ? 118.449 127.391 94.118 1.00 127.68 431 ASN B N 1
ATOM 7391 C CA . ASN B 1 431 ? 117.330 126.462 94.180 1.00 127.68 431 ASN B CA 1
ATOM 7392 C C . ASN B 1 431 ? 117.628 125.229 95.019 1.00 127.68 431 ASN B C 1
ATOM 7393 O O . ASN B 1 431 ? 116.713 124.441 95.271 1.00 127.68 431 ASN B O 1
ATOM 7398 N N . VAL B 1 432 ? 118.876 125.028 95.432 1.00 125.62 432 VAL B N 1
ATOM 7399 C CA . VAL B 1 432 ? 119.214 123.987 96.395 1.00 125.62 432 VAL B CA 1
ATOM 7400 C C . VAL B 1 432 ? 119.829 124.543 97.667 1.00 125.62 432 VAL B C 1
ATOM 7401 O O . VAL B 1 432 ? 119.943 123.803 98.653 1.00 125.62 432 VAL B O 1
ATOM 7405 N N . VAL B 1 433 ? 120.234 125.816 97.683 1.00 126.17 433 VAL B N 1
ATOM 7406 C CA . VAL B 1 433 ? 120.785 126.433 98.883 1.00 126.17 433 VAL B CA 1
ATOM 7407 C C . VAL B 1 433 ? 119.722 127.189 99.670 1.00 126.17 433 VAL B C 1
ATOM 7408 O O . VAL B 1 433 ? 119.995 127.658 100.781 1.00 126.17 433 VAL B O 1
ATOM 7412 N N . TRP B 1 434 ? 118.497 127.277 99.156 1.00 130.66 434 TRP B N 1
ATOM 7413 C CA . TRP B 1 434 ? 117.437 127.925 99.920 1.00 130.66 434 TRP B CA 1
ATOM 7414 C C . TRP B 1 434 ? 117.240 127.367 101.331 1.00 130.66 434 TRP B C 1
ATOM 7415 O O . TRP B 1 434 ? 116.955 128.177 102.229 1.00 130.66 434 TRP B O 1
ATOM 7426 N N . PRO B 1 435 ? 117.360 126.059 101.610 1.00 127.12 435 PRO B N 1
ATOM 7427 C CA . PRO B 1 435 ? 117.105 125.598 102.986 1.00 127.12 435 PRO B CA 1
ATOM 7428 C C . PRO B 1 435 ? 118.019 126.208 104.038 1.00 127.12 435 PRO B C 1
ATOM 7429 O O . PRO B 1 435 ? 117.583 126.347 105.187 1.00 127.12 435 PRO B O 1
ATOM 7433 N N . VAL B 1 436 ? 119.262 126.570 103.710 1.00 123.97 436 VAL B N 1
ATOM 7434 C CA . VAL B 1 436 ? 120.107 127.170 104.738 1.00 123.97 436 VAL B CA 1
ATOM 7435 C C . VAL B 1 436 ? 119.576 128.542 105.121 1.00 123.97 436 VAL B C 1
ATOM 7436 O O . VAL B 1 436 ? 119.664 128.942 106.288 1.00 123.97 436 VAL B O 1
ATOM 7440 N N . LEU B 1 437 ? 119.009 129.283 104.166 1.00 126.57 437 LEU B N 1
ATOM 7441 C CA . LEU B 1 437 ? 118.460 130.593 104.485 1.00 126.57 437 LEU B CA 1
ATOM 7442 C C . LEU B 1 437 ? 117.292 130.513 105.452 1.00 126.57 437 LEU B C 1
ATOM 7443 O O . LEU B 1 437 ? 116.936 131.534 106.045 1.00 126.57 437 LEU B O 1
ATOM 7448 N N . ILE B 1 438 ? 116.684 129.341 105.608 1.00 126.02 438 ILE B N 1
ATOM 7449 C CA . ILE B 1 438 ? 115.609 129.150 106.569 1.00 126.02 438 ILE B CA 1
ATOM 7450 C C . ILE B 1 438 ? 116.203 128.597 107.856 1.00 126.02 438 ILE B C 1
ATOM 7451 O O . ILE B 1 438 ? 115.796 128.977 108.959 1.00 126.02 438 ILE B O 1
ATOM 7456 N N . PHE B 1 439 ? 117.180 127.703 107.724 1.00 118.77 439 PHE B N 1
ATOM 7457 C CA . PHE B 1 439 ? 117.689 126.990 108.886 1.00 118.77 439 PHE B CA 1
ATOM 7458 C C . PHE B 1 439 ? 118.532 127.896 109.773 1.00 118.77 439 PHE B C 1
ATOM 7459 O O . PHE B 1 439 ? 118.524 127.757 110.998 1.00 118.77 439 PHE B O 1
ATOM 7467 N N . MET B 1 440 ? 119.287 128.811 109.174 1.00 120.24 440 MET B N 1
ATOM 7468 C CA . MET B 1 440 ? 120.142 129.683 109.975 1.00 120.24 440 MET B CA 1
ATOM 7469 C C . MET B 1 440 ? 119.357 130.544 110.954 1.00 120.24 440 MET B C 1
ATOM 7470 O O . MET B 1 440 ? 119.686 130.528 112.155 1.00 120.24 440 MET B O 1
ATOM 7475 N N . PRO B 1 441 ? 118.337 131.307 110.541 1.00 119.73 441 PRO B N 1
ATOM 7476 C CA . PRO B 1 441 ? 117.633 132.134 111.529 1.00 119.73 441 PRO B CA 1
ATOM 7477 C C . PRO B 1 441 ? 116.998 131.324 112.639 1.00 119.73 441 PRO B C 1
ATOM 7478 O O . PRO B 1 441 ? 117.002 131.766 113.791 1.00 119.73 441 PRO B O 1
ATOM 7482 N N . ILE B 1 442 ? 116.480 130.134 112.336 1.00 115.72 442 ILE B N 1
ATOM 7483 C CA . ILE B 1 442 ? 115.811 129.346 113.365 1.00 115.72 442 ILE B CA 1
ATOM 7484 C C . ILE B 1 442 ? 116.793 128.955 114.461 1.00 115.72 442 ILE B C 1
ATOM 7485 O O . ILE B 1 442 ? 116.527 129.145 115.652 1.00 115.72 442 ILE B O 1
ATOM 7490 N N . VAL B 1 443 ? 117.952 128.421 114.079 1.00 114.15 443 VAL B N 1
ATOM 7491 C CA . VAL B 1 443 ? 118.890 127.979 115.102 1.00 114.15 443 VAL B CA 1
ATOM 7492 C C . VAL B 1 443 ? 119.532 129.162 115.809 1.00 114.15 443 VAL B C 1
ATOM 7493 O O . VAL B 1 443 ? 119.812 129.090 117.011 1.00 114.15 443 VAL B O 1
ATOM 7497 N N . VAL B 1 444 ? 119.770 130.270 115.107 1.00 114.03 444 VAL B N 1
ATOM 7498 C CA . VAL B 1 444 ? 120.329 131.427 115.796 1.00 114.03 444 VAL B CA 1
ATOM 7499 C C . VAL B 1 444 ? 119.341 131.962 116.825 1.00 114.03 444 VAL B C 1
ATOM 7500 O O . VAL B 1 444 ? 119.714 132.282 117.964 1.00 114.03 444 VAL B O 1
ATOM 7504 N N . LEU B 1 445 ? 118.064 132.049 116.455 1.00 113.99 445 LEU B N 1
ATOM 7505 C CA . LEU B 1 445 ? 117.058 132.506 117.402 1.00 113.99 445 LEU B CA 1
ATOM 7506 C C . LEU B 1 445 ? 116.906 131.529 118.556 1.00 113.99 445 LEU B C 1
ATOM 7507 O O . LEU B 1 445 ? 116.679 131.942 119.695 1.00 113.99 445 LEU B O 1
ATOM 7512 N N . LEU B 1 446 ? 117.015 130.229 118.282 1.00 109.43 446 LEU B N 1
ATOM 7513 C CA . LEU B 1 446 ? 116.952 129.256 119.365 1.00 109.43 446 LEU B CA 1
ATOM 7514 C C . LEU B 1 446 ? 118.107 129.444 120.334 1.00 109.43 446 LEU B C 1
ATOM 7515 O O . LEU B 1 446 ? 117.917 129.381 121.554 1.00 109.43 446 LEU B O 1
ATOM 7520 N N . PHE B 1 447 ? 119.310 129.680 119.812 1.00 106.53 447 PHE B N 1
ATOM 7521 C CA . PHE B 1 447 ? 120.447 129.931 120.687 1.00 106.53 447 PHE B CA 1
ATOM 7522 C C . PHE B 1 447 ? 120.208 131.162 121.544 1.00 106.53 447 PHE B C 1
ATOM 7523 O O . PHE B 1 447 ? 120.466 131.149 122.753 1.00 106.53 447 PHE B O 1
ATOM 7531 N N . PHE B 1 448 ? 119.706 132.235 120.938 1.00 108.36 448 PHE B N 1
ATOM 7532 C CA . PHE B 1 448 ? 119.478 133.449 121.711 1.00 108.36 448 PHE B CA 1
ATOM 7533 C C . PHE B 1 448 ? 118.389 133.249 122.756 1.00 108.36 448 PHE B C 1
ATOM 7534 O O . PHE B 1 448 ? 118.506 133.744 123.883 1.00 108.36 448 PHE B O 1
ATOM 7542 N N . ALA B 1 449 ? 117.324 132.530 122.405 1.00 104.15 449 ALA B N 1
ATOM 7543 C CA . ALA B 1 449 ? 116.257 132.277 123.364 1.00 104.15 449 ALA B CA 1
ATOM 7544 C C . ALA B 1 4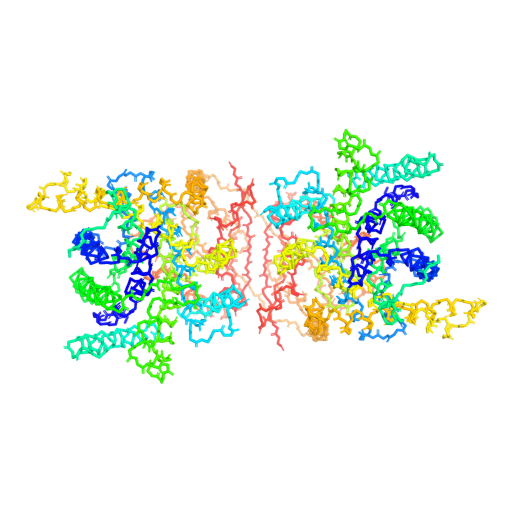49 ? 116.762 131.454 124.537 1.00 104.15 449 ALA B C 1
ATOM 7545 O O . ALA B 1 449 ? 116.442 131.747 125.694 1.00 104.15 449 ALA B O 1
ATOM 7547 N N . ILE B 1 450 ? 117.558 130.423 124.259 1.00 99.78 450 ILE B N 1
ATOM 7548 C CA . ILE B 1 450 ? 118.112 129.608 125.332 1.00 99.78 450 ILE B CA 1
ATOM 7549 C C . ILE B 1 450 ? 119.018 130.445 126.220 1.00 99.78 450 ILE B C 1
ATOM 7550 O O . ILE B 1 450 ? 118.981 130.337 127.453 1.00 99.78 450 ILE B O 1
ATOM 7555 N N . LYS B 1 451 ? 119.850 131.290 125.612 1.00 102.85 451 LYS B N 1
ATOM 7556 C CA . LYS B 1 451 ? 120.738 132.127 126.406 1.00 102.85 451 LYS B CA 1
ATOM 7557 C C . LYS B 1 451 ? 119.949 133.068 127.300 1.00 102.85 451 LYS B C 1
ATOM 7558 O O . LYS B 1 451 ? 120.273 133.229 128.480 1.00 102.85 451 LYS B O 1
ATOM 7564 N N . ASN B 1 452 ? 118.897 133.687 126.763 1.00 103.85 452 ASN B N 1
ATOM 7565 C CA . ASN B 1 452 ? 118.077 134.577 127.577 1.00 103.85 452 ASN B CA 1
ATOM 7566 C C . ASN B 1 452 ? 117.404 133.821 128.711 1.00 103.85 452 ASN B C 1
ATOM 7567 O O . ASN B 1 452 ? 117.326 134.316 129.842 1.00 103.85 452 ASN B O 1
ATOM 7572 N N . HIS B 1 453 ? 116.904 132.621 128.425 1.00 101.58 453 HIS B N 1
ATOM 7573 C CA . HIS B 1 453 ? 116.219 131.846 129.449 1.00 101.58 453 HIS B CA 1
ATOM 7574 C C . HIS B 1 453 ? 117.161 131.494 130.589 1.00 101.58 453 HIS B C 1
ATOM 7575 O O . HIS B 1 453 ? 116.831 131.686 131.766 1.00 101.58 453 HIS B O 1
ATOM 7582 N N . TYR B 1 454 ? 118.347 130.979 130.261 1.00 100.07 454 TYR B N 1
ATOM 7583 C CA . TYR B 1 454 ? 119.309 130.673 131.314 1.00 100.07 454 TYR B CA 1
ATOM 7584 C C . TYR B 1 454 ? 119.767 131.929 132.034 1.00 100.07 454 TYR B C 1
ATOM 7585 O O . TYR B 1 454 ? 120.026 131.891 133.240 1.00 100.07 454 TYR B O 1
ATOM 7594 N N . THR B 1 455 ? 119.871 133.052 131.326 1.00 105.99 455 THR B N 1
ATOM 7595 C CA . THR B 1 455 ? 120.245 134.288 131.998 1.00 105.99 455 THR B CA 1
ATOM 7596 C C . THR B 1 455 ? 119.216 134.664 133.050 1.00 105.99 455 THR B C 1
ATOM 7597 O O . THR B 1 455 ? 119.570 134.967 134.193 1.00 105.99 455 THR B O 1
ATOM 7601 N N . ALA B 1 456 ? 117.935 134.622 132.690 1.00 107.77 456 ALA B N 1
ATOM 7602 C CA . ALA B 1 456 ? 116.888 134.969 133.645 1.00 107.77 456 ALA B CA 1
ATOM 7603 C C . ALA B 1 456 ? 116.869 133.996 134.817 1.00 107.77 456 ALA B C 1
ATOM 7604 O O . ALA B 1 456 ? 116.732 134.402 135.981 1.00 107.77 456 ALA B O 1
ATOM 7606 N N . VAL B 1 457 ? 117.002 132.702 134.527 1.00 107.85 457 VAL B N 1
ATOM 7607 C CA . VAL B 1 457 ? 116.948 131.701 135.585 1.00 107.85 457 VAL B CA 1
ATOM 7608 C C . VAL B 1 457 ? 118.104 131.888 136.556 1.00 107.85 457 VAL B C 1
ATOM 7609 O O . VAL B 1 457 ? 117.911 131.924 137.777 1.00 107.85 457 VAL B O 1
ATOM 7613 N N . GLY B 1 458 ? 119.322 132.019 136.033 1.00 112.12 458 GLY B N 1
ATOM 7614 C CA . GLY B 1 458 ? 120.462 132.250 136.897 1.00 112.12 458 GLY B CA 1
ATOM 7615 C C . GLY B 1 458 ? 120.362 133.553 137.657 1.00 112.12 458 GLY B C 1
ATOM 7616 O O . GLY B 1 458 ? 120.845 133.656 138.786 1.00 112.12 458 GLY B O 1
ATOM 7617 N N . GLU B 1 459 ? 119.740 134.565 137.054 1.00 116.93 459 GLU B N 1
ATOM 7618 C CA . GLU B 1 459 ? 119.540 135.824 137.756 1.00 116.93 459 GLU B CA 1
ATOM 7619 C C . GLU B 1 459 ? 118.658 135.632 138.977 1.00 116.93 459 GLU B C 1
ATOM 7620 O O . GLU B 1 459 ? 119.022 136.030 140.088 1.00 116.93 459 GLU B O 1
ATOM 7626 N N . GLN B 1 460 ? 117.496 135.016 138.795 1.00 116.69 460 GLN B N 1
ATOM 7627 C CA . GLN B 1 460 ? 116.534 135.020 139.886 1.00 116.69 460 GLN B CA 1
ATOM 7628 C C . GLN B 1 460 ? 116.670 133.819 140.813 1.00 116.69 460 GLN B C 1
ATOM 7629 O O . GLN B 1 460 ? 115.954 133.754 141.816 1.00 116.69 460 GLN B O 1
ATOM 7635 N N . LEU B 1 461 ? 117.576 132.881 140.515 1.00 113.00 461 LEU B N 1
ATOM 7636 C CA . LEU B 1 461 ? 117.702 131.652 141.354 1.00 113.00 461 LEU B CA 1
ATOM 7637 C C . LEU B 1 461 ? 118.840 131.834 142.356 1.00 113.00 461 LEU B C 1
ATOM 7638 O O . LEU B 1 461 ? 118.686 131.386 143.506 1.00 113.00 461 LEU B O 1
ATOM 7643 N N . ARG B 1 462 ? 119.937 132.460 141.926 1.00 120.98 462 ARG B N 1
ATOM 7644 C CA . ARG B 1 462 ? 121.126 132.611 142.806 1.00 120.98 462 ARG B CA 1
ATOM 7645 C C . ARG B 1 462 ? 120.734 133.321 144.104 1.00 120.98 462 ARG B C 1
ATOM 7646 O O . ARG B 1 462 ? 121.218 132.896 145.171 1.00 120.98 462 ARG B O 1
ATOM 7654 N N . ILE B 1 463 ? 119.897 134.359 144.012 1.00 128.61 463 ILE B N 1
ATOM 7655 C CA . ILE B 1 463 ? 119.512 135.143 145.223 1.00 128.61 463 ILE B CA 1
ATOM 7656 C C . ILE B 1 463 ? 118.840 134.211 146.236 1.00 128.61 463 ILE B C 1
ATOM 7657 O O . ILE B 1 463 ? 117.793 133.626 145.901 1.00 128.61 463 ILE B O 1
ATOM 7662 N N . VAL B 1 464 ? 119.425 134.091 147.431 1.00 132.89 464 VAL B N 1
ATOM 7663 C CA . VAL B 1 464 ? 118.838 133.226 148.497 1.00 132.89 464 VAL B CA 1
ATOM 7664 C C . VAL B 1 464 ? 117.754 134.020 149.232 1.00 132.89 464 VAL B C 1
ATOM 7665 O O . VAL B 1 464 ? 117.704 135.253 149.040 1.00 132.89 464 VAL B O 1
ATOM 7669 N N . ASP B 1 465 ? 116.934 133.356 150.054 1.00 144.13 465 ASP B N 1
ATOM 7670 C CA . ASP B 1 465 ? 115.810 134.011 150.701 1.00 144.13 465 ASP B CA 1
ATOM 7671 C C . ASP B 1 465 ? 115.636 133.466 152.110 1.00 144.13 465 ASP B C 1
ATOM 7672 O O . ASP B 1 465 ? 116.459 132.695 152.613 1.00 144.13 465 ASP B O 1
ATOM 7674 N N . LYS B 1 466 ? 114.546 133.883 152.746 1.00 152.30 466 LYS B N 1
ATOM 7675 C CA . LYS B 1 466 ? 114.229 133.462 154.099 1.00 152.30 466 LYS B CA 1
ATOM 7676 C C . LYS B 1 466 ? 113.873 131.980 154.136 1.00 152.30 466 LYS B C 1
ATOM 7677 O O . LYS B 1 466 ? 113.424 131.393 153.149 1.00 152.30 466 LYS B O 1
ATOM 7679 N N . GLU B 1 467 ? 114.078 131.379 155.302 1.00 154.19 467 GLU B N 1
ATOM 7680 C CA . GLU B 1 467 ? 113.787 129.965 155.465 1.00 154.19 467 GLU B CA 1
ATOM 7681 C C . GLU B 1 467 ? 112.283 129.723 155.350 1.00 154.19 467 GLU B C 1
ATOM 7682 O O . GLU B 1 467 ? 111.484 130.503 155.880 1.00 154.19 467 GLU B O 1
ATOM 7688 N N . PRO B 1 468 ? 111.865 128.669 154.655 1.00 145.25 468 PRO B N 1
ATOM 7689 C CA . PRO B 1 468 ? 110.433 128.469 154.396 1.00 145.25 468 PRO B CA 1
ATOM 7690 C C . PRO B 1 468 ? 109.646 128.084 155.636 1.00 145.25 468 PRO B C 1
ATOM 7691 O O . PRO B 1 468 ? 110.194 128.022 156.739 1.00 145.25 468 PRO B O 1
ATOM 7695 N N . GLU B 1 469 ? 108.353 127.826 155.461 1.00 139.52 469 GLU B N 1
ATOM 7696 C CA . GLU B 1 469 ? 107.506 127.466 156.588 1.00 139.52 469 GLU B CA 1
ATOM 7697 C C . GLU B 1 469 ? 107.933 126.130 157.176 1.00 139.52 469 GLU B C 1
ATOM 7698 O O . GLU B 1 469 ? 108.343 125.216 156.456 1.00 139.52 469 GLU B O 1
ATOM 7704 N N . GLU B 1 470 ? 107.837 126.023 158.496 1.00 129.82 470 GLU B N 1
ATOM 7705 C CA . GLU B 1 470 ? 108.227 124.801 159.181 1.00 129.82 470 GLU B CA 1
ATOM 7706 C C . GLU B 1 470 ? 107.275 123.665 158.831 1.00 129.82 470 GLU B C 1
ATOM 7707 O O . GLU B 1 470 ? 106.081 123.879 158.613 1.00 129.82 470 GLU B O 1
ATOM 7713 N N . ILE B 1 471 ? 107.815 122.451 158.772 1.00 119.98 471 ILE B N 1
ATOM 7714 C CA . ILE B 1 471 ? 107.034 121.243 158.543 1.00 119.98 471 ILE B CA 1
ATOM 7715 C C . ILE B 1 471 ? 107.154 120.370 159.778 1.00 119.98 471 ILE B C 1
ATOM 7716 O O . ILE B 1 471 ? 108.266 120.084 160.236 1.00 119.98 471 ILE B O 1
ATOM 7721 N N . LYS B 1 472 ? 106.013 119.943 160.315 1.00 119.57 472 LYS B N 1
ATOM 7722 C CA . LYS B 1 472 ? 105.981 119.162 161.542 1.00 119.57 472 LYS B CA 1
ATOM 7723 C C . LYS B 1 472 ? 105.678 117.691 161.290 1.00 119.57 472 LYS B C 1
ATOM 7724 O O . LYS B 1 472 ? 105.449 116.938 162.240 1.00 119.57 472 LYS B O 1
ATOM 7730 N N . GLY B 1 473 ? 105.671 117.265 160.035 1.00 116.99 473 GLY B N 1
ATOM 7731 C CA . GLY B 1 473 ? 105.428 115.869 159.729 1.00 116.99 473 GLY B CA 1
ATOM 7732 C C . GLY B 1 473 ? 104.988 115.710 158.286 1.00 116.99 473 GLY B C 1
ATOM 7733 O O . GLY B 1 473 ? 104.820 116.688 157.564 1.00 116.99 473 GLY B O 1
ATOM 7734 N N . THR B 1 474 ? 104.786 114.455 157.899 1.00 116.07 474 THR B N 1
ATOM 7735 C CA . THR B 1 474 ? 104.532 114.140 156.501 1.00 116.07 474 THR B CA 1
ATOM 7736 C C . THR B 1 474 ? 103.486 113.047 156.388 1.00 116.07 474 THR B C 1
ATOM 7737 O O . THR B 1 474 ? 103.619 111.988 157.007 1.00 116.07 474 THR B O 1
ATOM 7741 N N . VAL B 1 475 ? 102.450 113.298 155.597 1.00 112.01 475 VAL B N 1
ATOM 7742 C CA . VAL B 1 475 ? 101.443 112.300 155.269 1.00 112.01 475 VAL B CA 1
ATOM 7743 C C . VAL B 1 475 ? 101.818 111.703 153.923 1.00 112.01 475 VAL B C 1
ATOM 7744 O O . VAL B 1 475 ? 102.178 112.430 152.990 1.00 112.01 475 VAL B O 1
ATOM 7748 N N . VAL B 1 476 ? 101.776 110.382 153.829 1.00 110.86 476 VAL B N 1
ATOM 7749 C CA . VAL B 1 476 ? 102.216 109.670 152.639 1.00 110.86 476 VAL B CA 1
ATOM 7750 C C . VAL B 1 476 ? 100.998 109.036 151.992 1.00 110.86 476 VAL B C 1
ATOM 7751 O O . VAL B 1 476 ? 100.279 108.254 152.624 1.00 110.86 476 VAL B O 1
ATOM 7755 N N . ILE B 1 477 ? 100.771 109.365 150.732 1.00 106.27 477 ILE B N 1
ATOM 7756 C CA . ILE B 1 477 ? 99.689 108.782 149.955 1.00 106.27 477 ILE B CA 1
ATOM 7757 C C . ILE B 1 477 ? 100.278 107.729 149.035 1.00 106.27 477 ILE B C 1
ATOM 7758 O O . ILE B 1 477 ? 101.226 108.003 148.292 1.00 106.27 477 ILE B O 1
ATOM 7763 N N . VAL B 1 478 ? 99.727 106.526 149.078 1.00 106.25 478 VAL B N 1
ATOM 7764 C CA . VAL B 1 478 ? 100.189 105.422 148.252 1.00 106.25 478 VAL B CA 1
ATOM 7765 C C . VAL B 1 478 ? 99.062 105.020 147.314 1.00 106.25 478 VAL B C 1
ATOM 7766 O O . VAL B 1 478 ? 98.096 104.380 147.726 1.00 106.25 478 VAL B O 1
ATOM 7770 N N . PRO B 1 479 ? 99.132 105.410 146.045 1.00 102.38 479 PRO B N 1
ATOM 7771 C CA . PRO B 1 479 ? 98.139 104.940 145.072 1.00 102.38 479 PRO B CA 1
ATOM 7772 C C . PRO B 1 479 ? 98.393 103.480 144.739 1.00 102.38 479 PRO B C 1
ATOM 7773 O O . PRO B 1 479 ? 99.521 103.091 144.438 1.00 102.38 479 PRO B O 1
ATOM 7777 N N . VAL B 1 480 ? 97.340 102.671 144.795 1.00 106.59 480 VAL B N 1
ATOM 7778 C CA . VAL B 1 480 ? 97.436 101.242 144.536 1.00 106.59 480 VAL B CA 1
ATOM 7779 C C . VAL B 1 480 ? 96.465 100.872 143.425 1.00 106.59 480 VAL B C 1
ATOM 7780 O O . VAL B 1 480 ? 95.345 101.390 143.363 1.00 106.59 480 VAL B O 1
ATOM 7784 N N . ALA B 1 481 ? 96.913 100.002 142.527 1.00 109.87 481 ALA B N 1
ATOM 7785 C CA . ALA B 1 481 ? 96.075 99.485 141.458 1.00 109.87 481 ALA B CA 1
ATOM 7786 C C . ALA B 1 481 ? 95.613 98.062 141.715 1.00 109.87 481 ALA B C 1
ATOM 7787 O O . ALA B 1 481 ? 94.940 97.479 140.862 1.00 109.87 481 ALA B O 1
ATOM 7789 N N . GLY B 1 482 ? 95.959 97.491 142.861 1.00 112.59 482 GLY B N 1
ATOM 7790 C CA . GLY B 1 482 ? 95.604 96.123 143.167 1.00 112.59 482 GLY B CA 1
ATOM 7791 C C . GLY B 1 482 ? 96.596 95.505 144.125 1.00 112.59 482 GLY B C 1
ATOM 7792 O O . GLY B 1 482 ? 97.788 95.815 144.069 1.00 112.59 482 GLY B O 1
ATOM 7793 N N . VAL B 1 483 ? 96.125 94.625 145.003 1.00 117.94 483 VAL B N 1
ATOM 7794 C CA . VAL B 1 483 ? 96.988 94.065 146.037 1.00 117.94 483 VAL B CA 1
ATOM 7795 C C . VAL B 1 483 ? 98.021 93.170 145.362 1.00 117.94 483 VAL B C 1
ATOM 7796 O O . VAL B 1 483 ? 97.699 92.073 144.901 1.00 117.94 483 VAL B O 1
ATOM 7800 N N . THR B 1 484 ? 99.262 93.638 145.300 1.00 115.28 484 THR B N 1
ATOM 7801 C CA . THR B 1 484 ? 100.355 92.906 144.683 1.00 115.28 484 THR B CA 1
ATOM 7802 C C . THR B 1 484 ? 101.551 92.918 145.623 1.00 115.28 484 THR B C 1
ATOM 7803 O O . THR B 1 484 ? 101.527 93.541 146.687 1.00 115.28 484 THR B O 1
ATOM 7807 N N . THR B 1 485 ? 102.611 92.220 145.220 1.00 115.23 485 THR B N 1
ATOM 7808 C CA . THR B 1 485 ? 103.856 92.276 145.975 1.00 115.23 485 THR B CA 1
ATOM 7809 C C . THR B 1 485 ? 104.427 93.685 145.979 1.00 115.23 485 THR B C 1
ATOM 7810 O O . THR B 1 485 ? 104.896 94.174 147.015 1.00 115.23 485 THR B O 1
ATOM 7814 N N . VAL B 1 486 ? 104.389 94.353 144.828 1.00 111.78 486 VAL B N 1
ATOM 7815 C CA . VAL B 1 486 ? 104.935 95.699 144.729 1.00 111.78 486 VAL B CA 1
ATOM 7816 C C . VAL B 1 486 ? 104.204 96.636 145.674 1.00 111.78 486 VAL B C 1
ATOM 7817 O O . VAL B 1 486 ? 104.816 97.485 146.333 1.00 111.78 486 VAL B O 1
ATOM 7821 N N . VAL B 1 487 ? 102.882 96.499 145.753 1.00 113.29 487 VAL B N 1
ATOM 7822 C CA . VAL B 1 487 ? 102.107 97.361 146.633 1.00 113.29 487 VAL B CA 1
ATOM 7823 C C . VAL B 1 487 ? 102.513 97.151 148.080 1.00 113.29 487 VAL B C 1
ATOM 7824 O O . VAL B 1 487 ? 102.683 98.116 148.829 1.00 113.29 487 VAL B O 1
ATOM 7828 N N . GLN B 1 488 ? 102.676 95.899 148.503 1.00 116.58 488 GLN B N 1
ATOM 7829 C CA . GLN B 1 488 ? 103.039 95.674 149.895 1.00 116.58 488 GLN B CA 1
ATOM 7830 C C . GLN B 1 488 ? 104.448 96.170 150.190 1.00 116.58 488 GLN B C 1
ATOM 7831 O O . GLN B 1 488 ? 104.698 96.697 151.278 1.00 116.58 488 GLN B O 1
ATOM 7837 N N . LYS B 1 489 ? 105.369 96.051 149.232 1.00 111.80 489 LYS B N 1
ATOM 7838 C CA . LYS B 1 489 ? 106.703 96.606 149.443 1.00 111.80 489 LYS B CA 1
ATOM 7839 C C . LYS B 1 489 ? 106.649 98.121 149.590 1.00 111.80 489 LYS B C 1
ATOM 7840 O O . LYS B 1 489 ? 107.297 98.697 150.477 1.00 111.80 489 LYS B O 1
ATOM 7846 N N . SER B 1 490 ? 105.879 98.784 148.728 1.00 110.22 490 SER B N 1
ATOM 7847 C CA . SER B 1 490 ? 105.764 100.232 148.822 1.00 110.22 490 SER B CA 1
ATOM 7848 C C . SER B 1 490 ? 105.102 100.654 150.123 1.00 110.22 490 SER B C 1
ATOM 7849 O O . SER B 1 490 ? 105.511 101.649 150.725 1.00 110.22 490 SER B O 1
ATOM 7852 N N . ILE B 1 491 ? 104.083 99.920 150.571 1.00 113.45 491 ILE B N 1
ATOM 7853 C CA . ILE B 1 491 ? 103.471 100.214 151.863 1.00 113.45 491 ILE B CA 1
ATOM 7854 C C . ILE B 1 491 ? 104.485 100.057 152.980 1.00 113.45 491 ILE B C 1
ATOM 7855 O O . ILE B 1 491 ? 104.520 100.857 153.921 1.00 113.45 491 ILE B O 1
ATOM 7860 N N . HIS B 1 492 ? 105.312 99.018 152.910 1.00 116.27 492 HIS B N 1
ATOM 7861 C CA . HIS B 1 492 ? 106.314 98.832 153.948 1.00 116.27 492 HIS B CA 1
ATOM 7862 C C . HIS B 1 492 ? 107.268 100.015 154.002 1.00 116.27 492 HIS B C 1
ATOM 7863 O O . HIS B 1 492 ? 107.545 100.553 155.083 1.00 116.27 492 HIS B O 1
ATOM 7870 N N . TYR B 1 493 ? 107.766 100.453 152.844 1.00 117.97 493 TYR B N 1
ATOM 7871 C CA . TYR B 1 493 ? 108.673 101.597 152.858 1.00 117.97 493 TYR B CA 1
ATOM 7872 C C . TYR B 1 493 ? 107.968 102.863 153.319 1.00 117.97 493 TYR B C 1
ATOM 7873 O O . TYR B 1 493 ? 108.560 103.678 154.031 1.00 117.97 493 TYR B O 1
ATOM 7882 N N . ALA B 1 494 ? 106.714 103.057 152.916 1.00 113.24 494 ALA B N 1
ATOM 7883 C CA . ALA B 1 494 ? 105.993 104.249 153.342 1.00 113.24 494 ALA B CA 1
ATOM 7884 C C . ALA B 1 494 ? 105.811 104.266 154.850 1.00 113.24 494 ALA B C 1
ATOM 7885 O O . ALA B 1 494 ? 106.004 105.303 155.494 1.00 113.24 494 ALA B O 1
ATOM 7887 N N . LYS B 1 495 ? 105.450 103.125 155.433 1.00 115.35 495 LYS B N 1
ATOM 7888 C CA . LYS B 1 495 ? 105.313 103.056 156.880 1.00 115.35 495 LYS B CA 1
ATOM 7889 C C . LYS B 1 495 ? 106.643 103.323 157.563 1.00 115.35 495 LYS B C 1
ATOM 7890 O O . LYS B 1 495 ? 106.693 104.014 158.586 1.00 115.35 495 LYS B O 1
ATOM 7896 N N . SER B 1 496 ? 107.732 102.788 157.012 1.00 119.49 496 SER B N 1
ATOM 7897 C CA . SER B 1 496 ? 109.045 103.082 157.568 1.00 119.49 496 SER B CA 1
ATOM 7898 C C . SER B 1 496 ? 109.374 104.564 157.502 1.00 119.49 496 SER B C 1
ATOM 7899 O O . SER B 1 496 ? 109.951 105.105 158.450 1.00 119.49 496 SER B O 1
ATOM 7902 N N . LEU B 1 497 ? 109.015 105.226 156.409 1.00 116.01 497 LEU B N 1
ATOM 7903 C CA . LEU B 1 497 ? 109.350 106.625 156.201 1.00 116.01 497 LEU B CA 1
ATOM 7904 C C . LEU B 1 497 ? 108.639 107.559 157.162 1.00 116.01 497 LEU B C 1
ATOM 7905 O O . LEU B 1 497 ? 109.264 108.487 157.685 1.00 116.01 497 LEU B O 1
ATOM 7910 N N . SER B 1 498 ? 107.355 107.340 157.407 1.00 117.34 498 SER B N 1
ATOM 7911 C CA . SER B 1 498 ? 106.586 108.195 158.301 1.00 117.34 498 SER B CA 1
ATOM 7912 C C . SER B 1 498 ? 105.291 107.474 158.639 1.00 117.34 498 SER B C 1
ATOM 7913 O O . SER B 1 498 ? 105.012 106.384 158.133 1.00 117.34 498 SER B O 1
ATOM 7916 N N . ASP B 1 499 ? 104.502 108.093 159.505 1.00 118.12 499 ASP B N 1
ATOM 7917 C CA . ASP B 1 499 ? 103.183 107.590 159.842 1.00 118.12 499 ASP B CA 1
ATOM 7918 C C . ASP B 1 499 ? 102.156 108.238 158.920 1.00 118.12 499 ASP B C 1
ATOM 7919 O O . ASP B 1 499 ? 102.502 108.858 157.911 1.00 118.12 499 ASP B O 1
ATOM 7924 N N . GLN B 1 500 ? 100.877 108.080 159.252 1.00 117.52 500 GLN B N 1
ATOM 7925 C CA . GLN B 1 500 ? 99.772 108.692 158.522 1.00 117.52 500 GLN B CA 1
ATOM 7926 C C . GLN B 1 500 ? 99.683 108.202 157.084 1.00 117.52 500 GLN B C 1
ATOM 7927 O O . GLN B 1 500 ? 99.058 108.852 156.244 1.00 117.52 500 GLN B O 1
ATOM 7933 N N . VAL B 1 501 ? 100.297 107.060 156.777 1.00 111.58 501 VAL B N 1
ATOM 7934 C CA . VAL B 1 501 ? 100.230 106.528 155.425 1.00 111.58 501 VAL B CA 1
ATOM 7935 C C . VAL B 1 501 ? 98.799 106.138 155.108 1.00 111.58 501 VAL B C 1
ATOM 7936 O O . VAL B 1 501 ? 98.136 105.456 155.898 1.00 111.58 501 VAL B O 1
ATOM 7940 N N . ILE B 1 502 ? 98.308 106.574 153.953 1.00 107.88 502 ILE B N 1
ATOM 7941 C CA . ILE B 1 502 ? 96.976 106.212 153.488 1.00 107.88 502 ILE B CA 1
ATOM 7942 C C . ILE B 1 502 ? 97.086 105.677 152.069 1.00 107.88 502 ILE B C 1
ATOM 7943 O O . ILE B 1 502 ? 97.773 106.266 151.228 1.00 107.88 502 ILE B O 1
ATOM 7948 N N . ALA B 1 503 ? 96.437 104.549 151.814 1.00 111.74 503 ALA B N 1
ATOM 7949 C CA . ALA B 1 503 ? 96.408 103.972 150.483 1.00 111.74 503 ALA B CA 1
ATOM 7950 C C . ALA B 1 503 ? 95.176 104.471 149.752 1.00 111.74 503 ALA B C 1
ATOM 7951 O O . ALA B 1 503 ? 94.125 104.679 150.359 1.00 111.74 503 ALA B O 1
ATOM 7953 N N . VAL B 1 504 ? 95.313 104.678 148.450 1.00 107.77 504 VAL B N 1
ATOM 7954 C CA . VAL B 1 504 ? 94.252 105.245 147.631 1.00 107.77 504 VAL B CA 1
ATOM 7955 C C . VAL B 1 504 ? 94.049 104.354 146.421 1.00 107.77 504 VAL B C 1
ATOM 7956 O O . VAL B 1 504 ? 95.020 103.956 145.770 1.00 107.77 504 VAL B O 1
ATOM 7960 N N . HIS B 1 505 ? 92.794 104.038 146.119 1.00 112.79 505 HIS B N 1
ATOM 7961 C CA . HIS B 1 505 ? 92.481 103.204 144.967 1.00 112.79 505 HIS B CA 1
ATOM 7962 C C . HIS B 1 505 ? 91.324 103.814 144.200 1.00 112.79 505 HIS B C 1
ATOM 7963 O O . HIS B 1 505 ? 90.235 103.996 144.753 1.00 112.79 505 HIS B O 1
ATOM 7970 N N . VAL B 1 506 ? 91.557 104.112 142.928 1.00 111.71 506 VAL B N 1
ATOM 7971 C CA . VAL B 1 506 ? 90.503 104.556 142.029 1.00 111.71 506 VAL B CA 1
ATOM 7972 C C . VAL B 1 506 ? 89.930 103.314 141.363 1.00 111.71 506 VAL B C 1
ATOM 7973 O O . VAL B 1 506 ? 90.655 102.551 140.722 1.00 111.71 506 VAL B O 1
ATOM 7977 N N . SER B 1 507 ? 88.632 103.108 141.523 1.00 118.89 507 SER B N 1
ATOM 7978 C CA . SER B 1 507 ? 87.952 101.936 140.995 1.00 118.89 507 SER B CA 1
ATOM 7979 C C . SER B 1 507 ? 87.091 102.336 139.808 1.00 118.89 507 SER B C 1
ATOM 7980 O O . SER B 1 507 ? 86.262 103.244 139.914 1.00 118.89 507 SER B O 1
ATOM 7983 N N . PHE B 1 508 ? 87.285 101.652 138.686 1.00 119.49 508 PHE B N 1
ATOM 7984 C CA . PHE B 1 508 ? 86.528 101.933 137.478 1.00 119.49 508 PHE B CA 1
ATOM 7985 C C . PHE B 1 508 ? 85.195 101.208 137.429 1.00 119.49 508 PHE B C 1
ATOM 7986 O O . PHE B 1 508 ? 84.393 101.481 136.530 1.00 119.49 508 PHE B O 1
ATOM 7994 N N . ASP B 1 509 ? 84.938 100.301 138.366 1.00 130.86 509 ASP B N 1
ATOM 7995 C CA . ASP B 1 509 ? 83.695 99.546 138.404 1.00 130.86 509 ASP B CA 1
ATOM 7996 C C . ASP B 1 509 ? 83.329 99.291 139.853 1.00 130.86 509 ASP B C 1
ATOM 7997 O O . ASP B 1 509 ? 84.163 98.825 140.633 1.00 130.86 509 ASP B O 1
ATOM 7999 N N . ARG B 1 510 ? 82.078 99.580 140.204 1.00 130.07 510 ARG B N 1
ATOM 8000 C CA . ARG B 1 510 ? 81.643 99.445 141.586 1.00 130.07 510 ARG B CA 1
ATOM 8001 C C . ARG B 1 510 ? 81.590 98.002 142.054 1.00 130.07 510 ARG B C 1
ATOM 8002 O O . ARG B 1 510 ? 81.585 97.765 143.266 1.00 130.07 510 ARG B O 1
ATOM 8010 N N . GLU B 1 511 ? 81.546 97.037 141.138 1.00 137.93 511 GLU B N 1
ATOM 8011 C CA . GLU B 1 511 ? 81.472 95.643 141.554 1.00 137.93 511 GLU B CA 1
ATOM 8012 C C . GLU B 1 511 ? 82.767 95.177 142.203 1.00 137.93 511 GLU B C 1
ATOM 8013 O O . GLU B 1 511 ? 82.739 94.566 143.277 1.00 137.93 511 GLU B O 1
ATOM 8019 N N . GLN B 1 512 ? 83.907 95.454 141.575 1.00 136.03 512 GLN B N 1
ATOM 8020 C CA . GLN B 1 512 ? 85.173 94.970 142.107 1.00 136.03 512 GLN B CA 1
ATOM 8021 C C . GLN B 1 512 ? 85.622 95.747 143.333 1.00 136.03 512 GLN B C 1
ATOM 8022 O O . GLN B 1 512 ? 86.622 95.372 143.952 1.00 136.03 512 GLN B O 1
ATOM 8028 N N . GLU B 1 513 ? 84.917 96.824 143.686 1.00 134.48 513 GLU B N 1
ATOM 8029 C CA . GLU B 1 513 ? 85.264 97.577 144.885 1.00 134.48 513 GLU B CA 1
ATOM 8030 C C . GLU B 1 513 ? 85.258 96.678 146.111 1.00 134.48 513 GLU B C 1
ATOM 8031 O O . GLU B 1 513 ? 86.201 96.689 146.909 1.00 134.48 513 GLU B O 1
ATOM 8037 N N . LYS B 1 514 ? 84.198 95.886 146.272 1.00 135.45 514 LYS B N 1
ATOM 8038 C CA . LYS B 1 514 ? 84.082 95.045 147.456 1.00 135.45 514 LYS B CA 1
ATOM 8039 C C . LYS B 1 514 ? 85.164 93.976 147.487 1.00 135.45 514 LYS B C 1
ATOM 8040 O O . LYS B 1 514 ? 85.770 93.731 148.536 1.00 135.45 514 LYS B O 1
ATOM 8046 N N . LYS B 1 515 ? 85.417 93.324 146.351 1.00 132.64 515 LYS B N 1
ATOM 8047 C CA . LYS B 1 515 ? 86.452 92.298 146.314 1.00 132.64 515 LYS B CA 1
ATOM 8048 C C . LYS B 1 515 ? 87.818 92.887 146.625 1.00 132.64 515 LYS B C 1
ATOM 8049 O O . LYS B 1 515 ? 88.593 92.304 147.392 1.00 132.64 515 LYS B O 1
ATOM 8051 N N . PHE B 1 516 ? 88.134 94.042 146.039 1.00 126.13 516 PHE B N 1
ATOM 8052 C CA . PHE B 1 516 ? 89.425 94.659 146.299 1.00 126.13 516 PHE B CA 1
ATOM 8053 C C . PHE B 1 516 ? 89.555 95.073 147.756 1.00 126.13 516 PHE B C 1
ATOM 8054 O O . PHE B 1 516 ? 90.615 94.895 148.363 1.00 126.13 516 PHE B O 1
ATOM 8062 N N . GLU B 1 517 ? 88.492 95.633 148.332 1.00 130.70 517 GLU B N 1
ATOM 8063 C CA . GLU B 1 517 ? 88.546 96.028 149.733 1.00 130.70 517 GLU B CA 1
ATOM 8064 C C . GLU B 1 517 ? 88.734 94.818 150.633 1.00 130.70 517 GLU B C 1
ATOM 8065 O O . GLU B 1 517 ? 89.502 94.867 151.599 1.00 130.70 517 GLU B O 1
ATOM 8071 N N . LYS B 1 518 ? 88.042 93.720 150.332 1.00 134.22 518 LYS B N 1
ATOM 8072 C CA . LYS B 1 518 ? 88.213 92.508 151.123 1.00 134.22 518 LYS B CA 1
ATOM 8073 C C . LYS B 1 518 ? 89.632 91.973 151.007 1.00 134.22 518 LYS B C 1
ATOM 8074 O O . LYS B 1 518 ? 90.224 91.544 152.002 1.00 134.22 518 LYS B O 1
ATOM 8080 N N . ARG B 1 519 ? 90.193 91.982 149.797 1.00 131.29 519 ARG B N 1
ATOM 8081 C CA . ARG B 1 519 ? 91.558 91.501 149.624 1.00 131.29 519 ARG B CA 1
ATOM 8082 C C . ARG B 1 519 ? 92.550 92.386 150.363 1.00 131.29 519 ARG B C 1
ATOM 8083 O O . ARG B 1 519 ? 93.526 91.891 150.935 1.00 131.29 519 ARG B O 1
ATOM 8091 N N . TRP B 1 520 ? 92.323 93.698 150.355 1.00 126.64 520 TRP B N 1
ATOM 8092 C CA . TRP B 1 520 ? 93.172 94.590 151.133 1.00 126.64 520 TRP B CA 1
ATOM 8093 C C . TRP B 1 520 ? 93.059 94.293 152.620 1.00 126.64 520 TRP B C 1
ATOM 8094 O O . TRP B 1 520 ? 94.067 94.269 153.333 1.00 126.64 520 TRP B O 1
ATOM 8105 N N . GLU B 1 521 ? 91.837 94.069 153.104 1.00 133.19 521 GLU B N 1
ATOM 8106 C CA . GLU B 1 521 ? 91.650 93.716 154.505 1.00 133.19 521 GLU B CA 1
ATOM 8107 C C . GLU B 1 521 ? 92.322 92.395 154.836 1.00 133.19 521 GLU B C 1
ATOM 8108 O O . GLU B 1 521 ? 92.727 92.174 155.982 1.00 133.19 521 GLU B O 1
ATOM 8110 N N . GLU B 1 522 ? 92.440 91.505 153.852 1.00 136.88 522 GLU B N 1
ATOM 8111 C CA . GLU B 1 522 ? 93.171 90.263 154.065 1.00 136.88 522 GLU B CA 1
ATOM 8112 C C . GLU B 1 522 ? 94.618 90.549 154.431 1.00 136.88 522 GLU B C 1
ATOM 8113 O O . GLU B 1 522 ? 95.180 89.907 155.325 1.00 136.88 522 GLU B O 1
ATOM 8119 N N . LEU B 1 523 ? 95.235 91.511 153.754 1.00 130.32 523 LEU B N 1
ATOM 8120 C CA . LEU B 1 523 ? 96.507 92.033 154.222 1.00 130.32 523 LEU B CA 1
ATOM 8121 C C . LEU B 1 523 ? 96.310 92.706 155.571 1.00 130.32 523 LEU B C 1
ATOM 8122 O O . LEU B 1 523 ? 95.320 93.408 155.794 1.00 130.32 523 LEU B O 1
ATOM 8127 N N . ASN B 1 524 ? 97.255 92.486 156.482 1.00 133.53 524 ASN B N 1
ATOM 8128 C CA . ASN B 1 524 ? 97.156 93.019 157.833 1.00 133.53 524 ASN B CA 1
ATOM 8129 C C . ASN B 1 524 ? 97.801 94.387 157.972 1.00 133.53 524 ASN B C 1
ATOM 8130 O O . ASN B 1 524 ? 98.221 94.763 159.073 1.00 133.53 524 ASN B O 1
ATOM 8135 N N . ASN B 1 525 ? 97.895 95.140 156.883 1.00 129.49 525 ASN B N 1
ATOM 8136 C CA . ASN B 1 525 ? 98.464 96.476 156.950 1.00 129.49 525 ASN B CA 1
ATOM 8137 C C . ASN B 1 525 ? 97.582 97.382 157.792 1.00 129.49 525 ASN B C 1
ATOM 8138 O O . ASN B 1 525 ? 96.355 97.375 157.666 1.00 129.49 525 ASN B O 1
ATOM 8143 N N . GLY B 1 526 ? 98.211 98.167 158.658 1.00 122.81 526 GLY B N 1
ATOM 8144 C CA . GLY B 1 526 ? 97.474 99.135 159.440 1.00 122.81 526 GLY B CA 1
ATOM 8145 C C . GLY B 1 526 ? 97.284 100.426 158.676 1.00 122.81 526 GLY B C 1
ATOM 8146 O O . GLY B 1 526 ? 97.436 101.516 159.232 1.00 122.81 526 GLY B O 1
ATOM 8147 N N . VAL B 1 527 ? 96.947 100.314 157.395 1.00 117.43 527 VAL B N 1
ATOM 8148 C CA . VAL B 1 527 ? 96.867 101.454 156.494 1.00 117.43 527 VAL B CA 1
ATOM 8149 C C . VAL B 1 527 ? 95.420 101.653 156.084 1.00 117.43 527 VAL B C 1
ATOM 8150 O O . VAL B 1 527 ? 94.788 100.734 155.551 1.00 117.43 527 VAL B O 1
ATOM 8154 N N . ARG B 1 528 ? 94.901 102.850 156.325 1.00 113.34 528 ARG B N 1
ATOM 8155 C CA . ARG B 1 528 ? 93.557 103.177 155.880 1.00 113.34 528 ARG B CA 1
ATOM 8156 C C . ARG B 1 528 ? 93.516 103.214 154.361 1.00 113.34 528 ARG B C 1
ATOM 8157 O O . ARG B 1 528 ? 94.333 103.885 153.723 1.00 113.34 528 ARG B O 1
ATOM 8165 N N . LEU B 1 529 ? 92.563 102.495 153.783 1.00 113.85 529 LEU B N 1
ATOM 8166 C CA . LEU B 1 529 ? 92.392 102.449 152.341 1.00 113.85 529 LEU B CA 1
ATOM 8167 C C . LEU B 1 529 ? 91.178 103.273 151.948 1.00 113.85 529 LEU B C 1
ATOM 8168 O O . LEU B 1 529 ? 90.079 103.053 152.463 1.00 113.85 529 LEU B O 1
ATOM 8173 N N . VAL B 1 530 ? 91.380 104.216 151.040 1.00 111.67 530 VAL B N 1
ATOM 8174 C CA . VAL B 1 530 ? 90.319 105.067 150.530 1.00 111.67 530 VAL B CA 1
ATOM 8175 C C . VAL B 1 530 ? 90.040 104.630 149.104 1.00 111.67 530 VAL B C 1
ATOM 8176 O O . VAL B 1 530 ? 90.891 104.782 148.218 1.00 111.67 530 VAL B O 1
ATOM 8180 N N . THR B 1 531 ? 88.855 104.081 148.879 1.00 116.61 531 THR B N 1
ATOM 8181 C CA . THR B 1 531 ? 88.426 103.667 147.554 1.00 116.61 531 THR B CA 1
ATOM 8182 C C . THR B 1 531 ? 87.489 104.726 147.001 1.00 116.61 531 THR B C 1
ATOM 8183 O O . THR B 1 531 ? 86.465 105.038 147.617 1.00 116.61 531 THR B O 1
ATOM 8187 N N . LEU B 1 532 ? 87.838 105.274 145.848 1.00 113.82 532 LEU B N 1
ATOM 8188 C CA . LEU B 1 532 ? 87.031 106.296 145.209 1.00 113.82 532 LEU B CA 1
ATOM 8189 C C . LEU B 1 532 ? 86.825 105.920 143.751 1.00 113.82 532 LEU B C 1
ATOM 8190 O O . LEU B 1 532 ? 87.694 105.316 143.122 1.00 113.82 532 LEU B O 1
ATOM 8195 N N . HIS B 1 533 ? 85.657 106.266 143.227 1.00 119.84 533 HIS B N 1
ATOM 8196 C CA . HIS B 1 533 ? 85.172 105.711 141.976 1.00 119.84 533 HIS B CA 1
ATOM 8197 C C . HIS B 1 533 ? 85.205 106.749 140.864 1.00 119.84 533 HIS B C 1
ATOM 8198 O O . HIS B 1 533 ? 84.995 107.942 141.095 1.00 119.84 533 HIS B O 1
ATOM 8205 N N . SER B 1 534 ? 85.470 106.275 139.650 1.00 120.43 534 SER B N 1
ATOM 8206 C CA . SER B 1 534 ? 85.455 107.114 138.456 1.00 120.43 534 SER B CA 1
ATOM 8207 C C . SER B 1 534 ? 84.710 106.357 137.369 1.00 120.43 534 SER B C 1
ATOM 8208 O O . SER B 1 534 ? 85.171 105.305 136.917 1.00 120.43 534 SER B O 1
ATOM 8211 N N . SER B 1 535 ? 83.561 106.889 136.953 1.00 122.46 535 SER B N 1
ATOM 8212 C CA . SER B 1 535 ? 82.739 106.194 135.970 1.00 122.46 535 SER B CA 1
ATOM 8213 C C . SER B 1 535 ? 83.376 106.201 134.589 1.00 122.46 535 SER B C 1
ATOM 8214 O O . SER B 1 535 ? 83.360 105.179 133.898 1.00 122.46 535 SER B O 1
ATOM 8217 N N . TYR B 1 536 ? 83.947 107.329 134.174 1.00 123.47 536 TYR B N 1
ATOM 8218 C CA . TYR B 1 536 ? 84.460 107.488 132.823 1.00 123.47 536 TYR B CA 1
ATOM 8219 C C . TYR B 1 536 ? 85.852 106.908 132.648 1.00 123.47 536 TYR B C 1
ATOM 8220 O O . TYR B 1 536 ? 86.548 107.278 131.699 1.00 123.47 536 TYR B O 1
ATOM 8229 N N . ARG B 1 537 ? 86.278 106.025 133.544 1.00 117.63 537 ARG B N 1
ATOM 8230 C CA . ARG B 1 537 ? 87.606 105.422 133.531 1.00 117.63 537 ARG B CA 1
ATOM 8231 C C . ARG B 1 537 ? 88.719 106.448 133.660 1.00 117.63 537 ARG B C 1
ATOM 8232 O O . ARG B 1 537 ? 89.883 106.123 133.415 1.00 117.63 537 ARG B O 1
ATOM 8240 N N . SER B 1 538 ? 88.397 107.681 134.032 1.00 117.19 538 SER B N 1
ATOM 8241 C CA . SER B 1 538 ? 89.432 108.671 134.262 1.00 117.19 538 SER B CA 1
ATOM 8242 C C . SER B 1 538 ? 90.196 108.347 135.538 1.00 117.19 538 SER B C 1
ATOM 8243 O O . SER B 1 538 ? 89.722 107.620 136.412 1.00 117.19 538 SER B O 1
ATOM 8246 N N . LEU B 1 539 ? 91.397 108.901 135.636 1.00 111.08 539 LEU B N 1
ATOM 8247 C CA . LEU B 1 539 ? 92.265 108.652 136.776 1.00 111.08 539 LEU B CA 1
ATOM 8248 C C . LEU B 1 539 ? 92.753 109.911 137.463 1.00 111.08 539 LEU B C 1
ATOM 8249 O O . LEU B 1 539 ? 93.149 109.835 138.631 1.00 111.08 539 LEU B O 1
ATOM 8254 N N . VAL B 1 540 ? 92.740 111.057 136.796 1.00 112.31 540 VAL B N 1
ATOM 8255 C CA . VAL B 1 540 ? 93.257 112.279 137.393 1.00 112.31 540 VAL B CA 1
ATOM 8256 C C . VAL B 1 540 ? 92.210 112.966 138.255 1.00 112.31 540 VAL B C 1
ATOM 8257 O O . VAL B 1 540 ? 92.478 113.307 139.409 1.00 112.31 540 VAL B O 1
ATOM 8261 N N . HIS B 1 541 ? 91.011 113.169 137.715 1.00 118.19 541 HIS B N 1
ATOM 8262 C CA . HIS B 1 541 ? 90.012 113.981 138.406 1.00 118.19 541 HIS B CA 1
ATOM 8263 C C . HIS B 1 541 ? 89.649 113.454 139.789 1.00 118.19 541 HIS B C 1
ATOM 8264 O O . HIS B 1 541 ? 89.626 114.255 140.743 1.00 118.19 541 HIS B O 1
ATOM 8271 N N . PRO B 1 542 ? 89.341 112.167 139.983 1.00 115.46 542 PRO B N 1
ATOM 8272 C CA . PRO B 1 542 ? 89.091 111.703 141.355 1.00 115.46 542 PRO B CA 1
ATOM 8273 C C . PRO B 1 542 ? 90.269 111.950 142.273 1.00 115.46 542 PRO B C 1
ATOM 8274 O O . PRO B 1 542 ? 90.089 112.386 143.421 1.00 115.46 542 PRO B O 1
ATOM 8278 N N . PHE B 1 543 ? 91.484 111.709 141.781 1.00 114.79 543 PHE B N 1
ATOM 8279 C CA . PHE B 1 543 ? 92.659 112.091 142.547 1.00 114.79 543 PHE B CA 1
ATOM 8280 C C . PHE B 1 543 ? 92.719 113.587 142.768 1.00 114.79 543 PHE B C 1
ATOM 8281 O O . PHE B 1 543 ? 93.187 114.028 143.815 1.00 114.79 543 PHE B O 1
ATOM 8289 N N . ASP B 1 544 ? 92.260 114.386 141.807 1.00 120.15 544 ASP B N 1
ATOM 8290 C CA . ASP B 1 544 ? 92.259 115.828 142.016 1.00 120.15 544 ASP B CA 1
ATOM 8291 C C . ASP B 1 544 ? 91.418 116.197 143.230 1.00 120.15 544 ASP B C 1
ATOM 8292 O O . ASP B 1 544 ? 91.869 116.937 144.113 1.00 120.15 544 ASP B O 1
ATOM 8297 N N . LYS B 1 545 ? 90.204 115.654 143.311 1.00 120.91 545 LYS B N 1
ATOM 8298 C CA . LYS B 1 545 ? 89.335 115.976 144.440 1.00 120.91 545 LYS B CA 1
ATOM 8299 C C . LYS B 1 545 ? 89.922 115.466 145.750 1.00 120.91 545 LYS B C 1
ATOM 8300 O O . LYS B 1 545 ? 89.995 116.202 146.750 1.00 120.91 545 LYS B O 1
ATOM 8306 N N . PHE B 1 546 ? 90.345 114.202 145.763 1.00 117.74 546 PHE B N 1
ATOM 8307 C CA . PHE B 1 546 ? 90.872 113.621 146.989 1.00 117.74 546 PHE B CA 1
ATOM 8308 C C . PHE B 1 546 ? 92.114 114.364 147.454 1.00 117.74 546 PHE B C 1
ATOM 8309 O O . PHE B 1 546 ? 92.292 114.608 148.654 1.00 117.74 546 PHE B O 1
ATOM 8317 N N . LEU B 1 547 ? 92.987 114.723 146.517 1.00 118.06 547 LEU B N 1
ATOM 8318 C CA . LEU B 1 547 ? 94.185 115.473 146.845 1.00 118.06 547 LEU B CA 1
ATOM 8319 C C . LEU B 1 547 ? 93.843 116.843 147.392 1.00 118.06 547 LEU B C 1
ATOM 8320 O O . LEU B 1 547 ? 94.499 117.318 148.318 1.00 118.06 547 LEU B O 1
ATOM 8325 N N . GLU B 1 548 ? 92.836 117.507 146.823 1.00 121.98 548 GLU B N 1
ATOM 8326 C CA . GLU B 1 548 ? 92.408 118.781 147.388 1.00 121.98 548 GLU B CA 1
ATOM 8327 C C . GLU B 1 548 ? 92.053 118.621 148.857 1.00 121.98 548 GLU B C 1
ATOM 8328 O O . GLU B 1 548 ? 92.570 119.345 149.722 1.00 121.98 548 GLU B O 1
ATOM 8334 N N . THR B 1 549 ? 91.190 117.650 149.159 1.00 119.49 549 THR B N 1
ATOM 8335 C CA . THR B 1 549 ? 90.763 117.459 150.542 1.00 119.49 549 THR B CA 1
ATOM 8336 C C . THR B 1 549 ? 91.951 117.162 151.449 1.00 119.49 549 THR B C 1
ATOM 8337 O O . THR B 1 549 ? 92.129 117.800 152.497 1.00 119.49 549 THR B O 1
ATOM 8341 N N . VAL B 1 550 ? 92.783 116.200 151.052 1.00 118.01 550 VAL B N 1
ATOM 8342 C CA . VAL B 1 550 ? 93.876 115.761 151.912 1.00 118.01 550 VAL B CA 1
ATOM 8343 C C . VAL B 1 550 ? 94.903 116.867 152.089 1.00 118.01 550 VAL B C 1
ATOM 8344 O O . VAL B 1 550 ? 95.439 117.060 153.184 1.00 118.01 550 VAL B O 1
ATOM 8348 N N . GLU B 1 551 ? 95.209 117.598 151.020 1.00 121.90 551 GLU B N 1
ATOM 8349 C CA . GLU B 1 551 ? 96.187 118.669 151.117 1.00 121.90 551 GLU B CA 1
ATOM 8350 C C . GLU B 1 551 ? 95.695 119.776 152.032 1.00 121.90 551 GLU B C 1
ATOM 8351 O O . GLU B 1 551 ? 96.472 120.315 152.825 1.00 121.90 551 GLU B O 1
ATOM 8357 N N . ALA B 1 552 ? 94.409 120.128 151.948 1.00 119.05 552 ALA B N 1
ATOM 8358 C CA . ALA B 1 552 ? 93.877 121.114 152.883 1.00 119.05 552 ALA B CA 1
ATOM 8359 C C . ALA B 1 552 ? 93.996 120.618 154.318 1.00 119.05 552 ALA B C 1
ATOM 8360 O O . ALA B 1 552 ? 94.468 121.344 155.208 1.00 119.05 552 ALA B O 1
ATOM 8362 N N . LYS B 1 553 ? 93.606 119.363 154.552 1.00 118.17 553 LYS B N 1
ATOM 8363 C CA . LYS B 1 553 ? 93.657 118.820 155.904 1.00 118.17 553 LYS B CA 1
ATOM 8364 C C . LYS B 1 553 ? 95.080 118.822 156.446 1.00 118.17 553 LYS B C 1
ATOM 8365 O O . LYS B 1 553 ? 95.310 119.190 157.602 1.00 118.17 553 LYS B O 1
ATOM 8371 N N . ALA B 1 554 ? 96.048 118.419 155.625 1.00 120.02 554 ALA B N 1
ATOM 8372 C CA . ALA B 1 554 ? 97.438 118.414 156.062 1.00 120.02 554 ALA B CA 1
ATOM 8373 C C . ALA B 1 554 ? 97.960 119.823 156.287 1.00 120.02 554 ALA B C 1
ATOM 8374 O O . ALA B 1 554 ? 98.709 120.058 157.242 1.00 120.02 554 ALA B O 1
ATOM 8376 N N . LYS B 1 555 ? 97.585 120.767 155.424 1.00 118.87 555 LYS B N 1
ATOM 8377 C CA . LYS B 1 555 ? 98.011 122.146 155.610 1.00 118.87 555 LYS B CA 1
ATOM 8378 C C . LYS B 1 555 ? 97.499 122.708 156.926 1.00 118.87 555 LYS B C 1
ATOM 8379 O O . LYS B 1 555 ? 98.161 123.556 157.531 1.00 118.87 555 LYS B O 1
ATOM 8385 N N . LYS B 1 556 ? 96.335 122.248 157.391 1.00 122.99 556 LYS B N 1
ATOM 8386 C CA . LYS B 1 556 ? 95.870 122.680 158.705 1.00 122.99 556 LYS B CA 1
ATOM 8387 C C . LYS B 1 556 ? 96.870 122.311 159.797 1.00 122.99 556 LYS B C 1
ATOM 8388 O O . LYS B 1 556 ? 97.077 123.080 160.741 1.00 122.99 556 LYS B O 1
ATOM 8394 N N . GLU B 1 557 ? 97.501 121.143 159.691 1.00 124.66 557 GLU B N 1
ATOM 8395 C CA . GLU B 1 557 ? 98.488 120.712 160.672 1.00 124.66 557 GLU B CA 1
ATOM 8396 C C . GLU B 1 557 ? 99.921 120.944 160.220 1.00 124.66 557 GLU B C 1
ATOM 8397 O O . GLU B 1 557 ? 100.845 120.391 160.827 1.00 124.66 557 GLU B O 1
ATOM 8403 N N . GLN B 1 558 ? 100.126 121.744 159.176 1.00 120.74 558 GLN B N 1
ATOM 8404 C CA . GLN B 1 558 ? 101.463 122.032 158.660 1.00 120.74 558 GLN B CA 1
ATOM 8405 C C . GLN B 1 558 ? 102.219 120.751 158.324 1.00 120.74 558 GLN B C 1
ATOM 8406 O O . GLN B 1 558 ? 103.403 120.603 158.630 1.00 120.74 558 GLN B O 1
ATOM 8412 N N . PHE B 1 559 ? 101.525 119.810 157.702 1.00 118.23 559 PHE B N 1
ATOM 8413 C CA . PHE B 1 559 ? 102.154 118.608 157.185 1.00 118.23 559 PHE B CA 1
ATOM 8414 C C . PHE B 1 559 ? 102.404 118.759 155.693 1.00 118.23 559 PHE B C 1
ATOM 8415 O O . PHE B 1 559 ? 101.747 119.540 155.005 1.00 118.23 559 PHE B O 1
ATOM 8423 N N . SER B 1 560 ? 103.366 117.995 155.197 1.00 119.17 560 SER B N 1
ATOM 8424 C CA . SER B 1 560 ? 103.718 118.003 153.784 1.00 119.17 560 SER B CA 1
ATOM 8425 C C . SER B 1 560 ? 103.188 116.723 153.158 1.00 119.17 560 SER B C 1
ATOM 8426 O O . SER B 1 560 ? 103.606 115.624 153.534 1.00 119.17 560 SER B O 1
ATOM 8429 N N . VAL B 1 561 ? 102.265 116.864 152.211 1.00 116.17 561 VAL B N 1
ATOM 8430 C CA . VAL B 1 561 ? 101.757 115.701 151.503 1.00 116.17 561 VAL B CA 1
ATOM 8431 C C . VAL B 1 561 ? 102.863 115.130 150.629 1.00 116.17 561 VAL B C 1
ATOM 8432 O O . VAL B 1 561 ? 103.740 115.854 150.144 1.00 116.17 561 VAL B O 1
ATOM 8436 N N . MET B 1 562 ? 102.835 113.817 150.436 1.00 114.85 562 MET B N 1
ATOM 8437 C CA . MET B 1 562 ? 103.870 113.157 149.661 1.00 114.85 562 MET B CA 1
ATOM 8438 C C . MET B 1 562 ? 103.309 111.870 149.084 1.00 114.85 562 MET B C 1
ATOM 8439 O O . MET B 1 562 ? 102.605 111.131 149.774 1.00 114.85 562 MET B O 1
ATOM 8444 N N . VAL B 1 563 ? 103.624 111.605 147.821 1.00 105.89 563 VAL B N 1
ATOM 8445 C CA . VAL B 1 563 ? 103.103 110.452 147.100 1.00 105.89 563 VAL B CA 1
ATOM 8446 C C . VAL B 1 563 ? 104.256 109.510 146.809 1.00 105.89 563 VAL B C 1
ATOM 8447 O O . VAL B 1 563 ? 105.343 109.953 146.427 1.00 105.89 563 VAL B O 1
ATOM 8451 N N . LEU B 1 564 ? 104.023 108.217 146.989 1.00 104.99 564 LEU B N 1
ATOM 8452 C CA . LEU B 1 564 ? 105.051 107.203 146.801 1.00 104.99 564 LEU B CA 1
ATOM 8453 C C . LEU B 1 564 ? 104.625 106.284 145.667 1.00 104.99 564 LEU B C 1
ATOM 8454 O O . LEU B 1 564 ? 103.711 105.472 145.829 1.00 104.99 564 LEU B O 1
ATOM 8459 N N . PHE B 1 565 ? 105.288 106.405 144.534 1.00 106.01 565 PHE B N 1
ATOM 8460 C CA . PHE B 1 565 ? 104.997 105.559 143.397 1.00 106.01 565 PHE B CA 1
ATOM 8461 C C . PHE B 1 565 ? 106.049 104.474 143.252 1.00 106.01 565 PHE B C 1
ATOM 8462 O O . PHE B 1 565 ? 107.231 104.706 143.515 1.00 106.01 565 PHE B O 1
ATOM 8470 N N . PRO B 1 566 ? 105.655 103.280 142.840 1.00 105.65 566 PRO B N 1
ATOM 8471 C CA . PRO B 1 566 ? 106.633 102.262 142.467 1.00 105.65 566 PRO B CA 1
ATOM 8472 C C . PRO B 1 566 ? 107.043 102.403 141.010 1.00 105.65 566 PRO B C 1
ATOM 8473 O O . PRO B 1 566 ? 106.255 102.781 140.144 1.00 105.65 566 PRO B O 1
ATOM 8477 N N . GLN B 1 567 ? 108.307 102.091 140.755 1.00 109.43 567 GLN B N 1
ATOM 8478 C CA . GLN B 1 567 ? 108.887 102.167 139.419 1.00 109.43 567 GLN B CA 1
ATOM 8479 C C . GLN B 1 567 ? 109.212 100.743 138.993 1.00 109.43 567 GLN B C 1
ATOM 8480 O O . GLN B 1 567 ? 110.300 100.233 139.267 1.00 109.43 567 GLN B O 1
ATOM 8486 N N . PHE B 1 568 ? 108.258 100.097 138.336 1.00 105.84 568 PHE B N 1
ATOM 8487 C CA . PHE B 1 568 ? 108.475 98.740 137.863 1.00 105.84 568 PHE B CA 1
ATOM 8488 C C . PHE B 1 568 ? 109.529 98.745 136.770 1.00 105.84 568 PHE B C 1
ATOM 8489 O O . PHE B 1 568 ? 109.437 99.518 135.814 1.00 105.84 568 PHE B O 1
ATOM 8497 N N . ILE B 1 569 ? 110.533 97.888 136.911 1.00 108.15 569 ILE B N 1
ATOM 8498 C CA . ILE B 1 569 ? 111.686 97.878 136.022 1.00 108.15 569 ILE B CA 1
ATOM 8499 C C . ILE B 1 569 ? 111.920 96.460 135.532 1.00 108.15 569 ILE B C 1
ATOM 8500 O O . ILE B 1 569 ? 111.999 95.525 136.335 1.00 108.15 569 ILE B O 1
ATOM 8505 N N . THR B 1 570 ? 112.043 96.307 134.219 1.00 114.54 570 THR B N 1
ATOM 8506 C CA . THR B 1 570 ? 112.355 95.033 133.598 1.00 114.54 570 THR B CA 1
ATOM 8507 C C . THR B 1 570 ? 113.629 95.174 132.782 1.00 114.54 570 THR B C 1
ATOM 8508 O O . THR B 1 570 ? 113.987 96.271 132.347 1.00 114.54 570 THR B O 1
ATOM 8512 N N . LYS B 1 571 ? 114.308 94.055 132.574 1.00 117.63 571 LYS B N 1
ATOM 8513 C CA . LYS B 1 571 ? 115.599 94.055 131.891 1.00 117.63 571 LYS B CA 1
ATOM 8514 C C . LYS B 1 571 ? 115.425 93.769 130.402 1.00 117.63 571 LYS B C 1
ATOM 8515 O O . LYS B 1 571 ? 115.988 92.825 129.853 1.00 117.63 571 LYS B O 1
ATOM 8521 N N . LYS B 1 572 ? 114.626 94.604 129.740 1.00 116.08 572 LYS B N 1
ATOM 8522 C CA . LYS B 1 572 ? 114.442 94.455 128.301 1.00 116.08 572 LYS B CA 1
ATOM 8523 C C . LYS B 1 572 ? 114.497 95.753 127.515 1.00 116.08 572 LYS B C 1
ATOM 8524 O O . LYS B 1 572 ? 114.607 95.689 126.287 1.00 116.08 572 LYS B O 1
ATOM 8530 N N . ARG B 1 573 ? 114.369 96.918 128.150 1.00 118.99 573 ARG B N 1
ATOM 8531 C CA . ARG B 1 573 ? 114.621 98.211 127.520 1.00 118.99 573 ARG B CA 1
ATOM 8532 C C . ARG B 1 573 ? 113.545 98.548 126.492 1.00 118.99 573 ARG B C 1
ATOM 8533 O O . ARG B 1 573 ? 113.457 99.687 126.022 1.00 118.99 573 ARG B O 1
ATOM 8535 N N . TRP B 1 574 ? 112.678 97.590 126.180 1.00 112.02 574 TRP B N 1
ATOM 8536 C CA . TRP B 1 574 ? 111.530 97.853 125.330 1.00 112.02 574 TRP B CA 1
ATOM 8537 C C . TRP B 1 574 ? 110.212 97.622 126.043 1.00 112.02 574 TRP B C 1
ATOM 8538 O O . TRP B 1 574 ? 109.161 97.929 125.477 1.00 112.02 574 TRP B O 1
ATOM 8549 N N . HIS B 1 575 ? 110.243 97.108 127.267 1.00 108.27 575 HIS B N 1
ATOM 8550 C CA . HIS B 1 575 ? 109.051 97.023 128.093 1.00 108.27 575 HIS B CA 1
ATOM 8551 C C . HIS B 1 575 ? 108.737 98.333 128.793 1.00 108.27 575 HIS B C 1
ATOM 8552 O O . HIS B 1 575 ? 107.785 98.382 129.576 1.00 108.27 575 HIS B O 1
ATOM 8559 N N . THR B 1 576 ? 109.517 99.383 128.538 1.00 105.67 576 THR B N 1
ATOM 8560 C CA . THR B 1 576 ? 109.287 100.654 129.211 1.00 105.67 576 THR B CA 1
ATOM 8561 C C . THR B 1 576 ? 107.884 101.172 128.945 1.00 105.67 576 THR B C 1
ATOM 8562 O O . THR B 1 576 ? 107.224 101.691 129.851 1.00 105.67 576 THR B O 1
ATOM 8566 N N . ILE B 1 577 ? 107.409 101.042 127.707 1.00 104.75 577 ILE B N 1
ATOM 8567 C CA . ILE B 1 577 ? 106.068 101.503 127.387 1.00 104.75 577 ILE B CA 1
ATOM 8568 C C . ILE B 1 577 ? 105.006 100.627 128.030 1.00 104.75 577 ILE B C 1
ATOM 8569 O O . ILE B 1 577 ? 103.871 101.073 128.215 1.00 104.75 577 ILE B O 1
ATOM 8574 N N . LEU B 1 578 ? 105.343 99.394 128.391 1.00 102.62 578 LEU B N 1
ATOM 8575 C CA . LEU B 1 578 ? 104.350 98.467 128.910 1.00 102.62 578 LEU B CA 1
ATOM 8576 C C . LEU B 1 578 ? 104.018 98.688 130.375 1.00 102.62 578 LEU B C 1
ATOM 8577 O O . LEU B 1 578 ? 103.007 98.161 130.845 1.00 102.62 578 LEU B O 1
ATOM 8582 N N . HIS B 1 579 ? 104.829 99.439 131.108 1.00 102.53 579 HIS B N 1
ATOM 8583 C CA . HIS B 1 579 ? 104.725 99.471 132.555 1.00 102.53 579 HIS B CA 1
ATOM 8584 C C . HIS B 1 579 ? 104.655 100.900 133.062 1.00 102.53 579 HIS B C 1
ATOM 8585 O O . HIS B 1 579 ? 105.022 101.847 132.367 1.00 102.53 579 HIS B O 1
ATOM 8592 N N . ASN B 1 580 ? 104.127 101.023 134.282 1.00 105.29 580 ASN B N 1
ATOM 8593 C CA . ASN B 1 580 ? 104.126 102.229 135.104 1.00 105.29 580 ASN B CA 1
ATOM 8594 C C . ASN B 1 580 ? 103.977 103.509 134.297 1.00 105.29 580 ASN B C 1
ATOM 8595 O O . ASN B 1 580 ? 104.732 104.464 134.494 1.00 105.29 580 ASN B O 1
ATOM 8600 N N . GLN B 1 581 ? 103.009 103.539 133.387 1.00 103.20 581 GLN B N 1
ATOM 8601 C CA . GLN B 1 581 ? 102.688 104.761 132.668 1.00 103.20 581 GLN B CA 1
ATOM 8602 C C . GLN B 1 581 ? 101.622 105.587 133.360 1.00 103.20 581 GLN B C 1
ATOM 8603 O O . GLN B 1 581 ? 101.637 106.816 133.250 1.00 103.20 581 GLN B O 1
ATOM 8609 N N . SER B 1 582 ? 100.698 104.942 134.072 1.00 103.68 582 SER B N 1
ATOM 8610 C CA . SER B 1 582 ? 99.757 105.691 134.890 1.00 103.68 582 SER B CA 1
ATOM 8611 C C . SER B 1 582 ? 100.483 106.523 135.934 1.00 103.68 582 SER B C 1
ATOM 8612 O O . SER B 1 582 ? 100.027 107.617 136.282 1.00 103.68 582 SER B O 1
ATOM 8615 N N . ALA B 1 583 ? 101.611 106.026 136.438 1.00 105.28 583 ALA B N 1
ATOM 8616 C CA . ALA B 1 583 ? 102.409 106.817 137.362 1.00 105.28 583 ALA B CA 1
ATOM 8617 C C . ALA B 1 583 ? 102.901 108.092 136.701 1.00 105.28 583 ALA B C 1
ATOM 8618 O O . ALA B 1 583 ? 102.834 109.172 137.295 1.00 105.28 583 ALA B O 1
ATOM 8620 N N . PHE B 1 584 ? 103.395 107.991 135.468 1.00 106.00 584 PHE B N 1
ATOM 8621 C CA . PHE B 1 584 ? 103.848 109.189 134.774 1.00 106.00 584 PHE B CA 1
ATOM 8622 C C . PHE B 1 584 ? 102.690 110.132 134.498 1.00 106.00 584 PHE B C 1
ATOM 8623 O O . PHE B 1 584 ? 102.848 111.354 134.577 1.00 106.00 584 PHE B O 1
ATOM 8631 N N . LEU B 1 585 ? 101.518 109.587 134.172 1.00 105.49 585 LEU B N 1
ATOM 8632 C CA . LEU B 1 585 ? 100.347 110.434 133.977 1.00 105.49 585 LEU B CA 1
ATOM 8633 C C . LEU B 1 585 ? 100.029 111.221 135.238 1.00 105.49 585 LEU B C 1
ATOM 8634 O O . LEU B 1 585 ? 99.859 112.445 135.198 1.00 105.49 585 LEU B O 1
ATOM 8639 N N . LEU B 1 586 ? 99.949 110.529 136.373 1.00 105.07 586 LEU B N 1
ATOM 8640 C CA . LEU B 1 586 ? 99.625 111.203 137.623 1.00 105.07 586 LEU B CA 1
ATOM 8641 C C . LEU B 1 586 ? 100.693 112.218 137.995 1.00 105.07 586 LEU B C 1
ATOM 8642 O O . LEU B 1 586 ? 100.378 113.303 138.494 1.00 105.07 586 LEU B O 1
ATOM 8647 N N . ARG B 1 587 ? 101.961 111.886 137.767 1.00 106.91 587 ARG B N 1
ATOM 8648 C CA . ARG B 1 587 ? 103.027 112.829 138.071 1.00 106.91 587 ARG B CA 1
ATOM 8649 C C . ARG B 1 587 ? 102.896 114.085 137.227 1.00 106.91 587 ARG B C 1
ATOM 8650 O O . ARG B 1 587 ? 102.850 115.200 137.754 1.00 106.91 587 ARG B O 1
ATOM 8658 N N . VAL B 1 588 ? 102.802 113.919 135.909 1.00 109.86 588 VAL B N 1
ATOM 8659 C CA . VAL B 1 588 ? 102.864 115.064 135.011 1.00 109.86 588 VAL B CA 1
ATOM 8660 C C . VAL B 1 588 ? 101.621 115.929 135.153 1.00 109.86 588 VAL B C 1
ATOM 8661 O O . VAL B 1 588 ? 101.713 117.150 135.309 1.00 109.86 588 VAL B O 1
ATOM 8665 N N . ARG B 1 589 ? 100.444 115.316 135.110 1.00 110.96 589 ARG B N 1
ATOM 8666 C CA . ARG B 1 589 ? 99.224 116.100 135.020 1.00 110.96 589 ARG B CA 1
ATOM 8667 C C . ARG B 1 589 ? 98.653 116.497 136.369 1.00 110.96 589 ARG B C 1
ATOM 8668 O O . ARG B 1 589 ? 97.795 117.383 136.418 1.00 110.96 589 ARG B O 1
ATOM 8676 N N . LEU B 1 590 ? 99.083 115.886 137.444 1.00 111.71 590 LEU B N 1
ATOM 8677 C CA . LEU B 1 590 ? 98.464 116.296 138.695 1.00 111.71 590 LEU B CA 1
ATOM 8678 C C . LEU B 1 590 ? 99.455 116.705 139.769 1.00 111.71 590 LEU B C 1
ATOM 8679 O O . LEU B 1 590 ? 99.230 117.705 140.449 1.00 111.71 590 LEU B O 1
ATOM 8684 N N . PHE B 1 591 ? 100.552 115.975 139.930 1.00 109.98 591 PHE B N 1
ATOM 8685 C CA . PHE B 1 591 ? 101.361 116.159 141.125 1.00 109.98 591 PHE B CA 1
ATOM 8686 C C . PHE B 1 591 ? 102.403 117.252 140.991 1.00 109.98 591 PHE B C 1
ATOM 8687 O O . PHE B 1 591 ? 102.750 117.879 141.996 1.00 109.98 591 PHE B O 1
ATOM 8695 N N . TRP B 1 592 ? 102.920 117.508 139.792 1.00 111.81 592 TRP B N 1
ATOM 8696 C CA . TRP B 1 592 ? 103.813 118.649 139.659 1.00 111.81 592 TRP B CA 1
ATOM 8697 C C . TRP B 1 592 ? 103.059 119.955 139.854 1.00 111.81 592 TRP B C 1
ATOM 8698 O O . TRP B 1 592 ? 103.583 120.897 140.457 1.00 111.81 592 TRP B O 1
ATOM 8709 N N . LYS B 1 593 ? 101.825 120.030 139.359 1.00 113.96 593 LYS B N 1
ATOM 8710 C CA . LYS B 1 593 ? 101.067 121.268 139.466 1.00 113.96 593 LYS B CA 1
ATOM 8711 C C . LYS B 1 593 ? 100.673 121.592 140.898 1.00 113.96 593 LYS B C 1
ATOM 8712 O O . LYS B 1 593 ? 100.383 122.753 141.197 1.00 113.96 593 LYS B O 1
ATOM 8718 N N . LYS B 1 594 ? 100.658 120.605 141.787 1.00 116.52 594 LYS B N 1
ATOM 8719 C CA . LYS B 1 594 ? 100.217 120.817 143.156 1.00 116.52 594 LYS B CA 1
ATOM 8720 C C . LYS B 1 594 ? 101.363 120.975 144.143 1.00 116.52 594 LYS B C 1
ATOM 8721 O O . LYS B 1 594 ? 101.107 121.082 145.345 1.00 116.52 594 LYS B O 1
ATOM 8727 N N . ASP B 1 595 ? 102.611 120.995 143.673 1.00 119.50 595 ASP B N 1
ATOM 8728 C CA . ASP B 1 595 ? 103.772 121.181 144.545 1.00 119.50 595 ASP B CA 1
ATOM 8729 C C . ASP B 1 595 ? 103.826 120.118 145.639 1.00 119.50 595 ASP B C 1
ATOM 8730 O O . ASP B 1 595 ? 103.855 120.426 146.831 1.00 119.50 595 ASP B O 1
ATOM 8735 N N . ILE B 1 596 ? 103.840 118.853 145.230 1.00 114.56 596 ILE B N 1
ATOM 8736 C CA . ILE B 1 596 ? 103.791 117.721 146.145 1.00 114.56 596 ILE B CA 1
ATOM 8737 C C . ILE B 1 596 ? 104.980 116.816 145.868 1.00 114.56 596 ILE B C 1
ATOM 8738 O O . ILE B 1 596 ? 105.224 116.442 144.716 1.00 114.56 596 ILE B O 1
ATOM 8743 N N . MET B 1 597 ? 105.715 116.461 146.919 1.00 114.63 597 MET B N 1
ATOM 8744 C CA . MET B 1 597 ? 106.820 115.526 146.763 1.00 114.63 597 MET B CA 1
ATOM 8745 C C . MET B 1 597 ? 106.311 114.193 146.238 1.00 114.63 597 MET B C 1
ATOM 8746 O O . MET B 1 597 ? 105.272 113.693 146.674 1.00 114.63 597 MET B O 1
ATOM 8751 N N . VAL B 1 598 ? 107.045 113.613 145.293 1.00 105.35 598 VAL B N 1
ATOM 8752 C CA . VAL B 1 598 ? 106.652 112.366 144.643 1.00 105.35 598 VAL B CA 1
ATOM 8753 C C . VAL B 1 598 ? 107.847 111.426 144.665 1.00 105.35 598 VAL B C 1
ATOM 8754 O O . VAL B 1 598 ? 108.718 111.504 143.795 1.00 105.35 598 VAL B O 1
ATOM 8758 N N . ALA B 1 599 ? 107.889 110.529 145.640 1.00 106.29 599 ALA B N 1
ATOM 8759 C CA . ALA B 1 599 ? 108.929 109.515 145.651 1.00 106.29 599 ALA B CA 1
ATOM 8760 C C . ALA B 1 599 ? 108.654 108.471 144.582 1.00 106.29 599 ALA B C 1
ATOM 8761 O O . ALA B 1 599 ? 107.514 108.262 144.166 1.00 106.29 599 ALA B O 1
ATOM 8763 N N . THR B 1 600 ? 109.714 107.806 144.136 1.00 106.36 600 THR B N 1
ATOM 8764 C CA . THR B 1 600 ? 109.605 106.781 143.100 1.00 106.36 600 THR B CA 1
ATOM 8765 C C . THR B 1 600 ? 110.480 105.609 143.526 1.00 106.36 600 THR B C 1
ATOM 8766 O O . THR B 1 600 ? 111.665 105.554 143.196 1.00 106.36 600 THR B O 1
ATOM 8770 N N . LEU B 1 601 ? 109.886 104.670 144.252 1.00 109.08 601 LEU B N 1
ATOM 8771 C CA . LEU B 1 601 ? 110.616 103.509 144.735 1.00 109.08 601 LEU B CA 1
ATOM 8772 C C . LEU B 1 601 ? 110.762 102.498 143.608 1.00 109.08 601 LEU B C 1
ATOM 8773 O O . LEU B 1 601 ? 109.745 102.033 143.076 1.00 109.08 601 LEU B O 1
ATOM 8778 N N . PRO B 1 602 ? 111.975 102.133 143.209 1.00 107.38 602 PRO B N 1
ATOM 8779 C CA . PRO B 1 602 ? 112.126 101.141 142.144 1.00 107.38 602 PRO B CA 1
ATOM 8780 C C . PRO B 1 602 ? 111.770 99.750 142.629 1.00 107.38 602 PRO B C 1
ATOM 8781 O O . PRO B 1 602 ? 111.858 99.437 143.817 1.00 107.38 602 PRO B O 1
ATOM 8785 N N . TYR B 1 603 ? 111.361 98.910 141.684 1.00 108.03 603 TYR B N 1
ATOM 8786 C CA . TYR B 1 603 ? 111.086 97.503 141.953 1.00 108.03 603 TYR B CA 1
ATOM 8787 C C . TYR B 1 603 ? 111.542 96.709 140.742 1.00 108.03 603 TYR B C 1
ATOM 8788 O O . TYR B 1 603 ? 111.025 96.907 139.640 1.00 108.03 603 TYR B O 1
ATOM 8797 N N . HIS B 1 604 ? 112.494 95.810 140.941 1.00 110.18 604 HIS B N 1
ATOM 8798 C CA . HIS B 1 604 ? 113.047 95.042 139.841 1.00 110.18 604 HIS B CA 1
ATOM 8799 C C . HIS B 1 604 ? 112.211 93.799 139.580 1.00 110.18 604 HIS B C 1
ATOM 8800 O O . HIS B 1 604 ? 111.468 93.331 140.444 1.00 110.18 604 HIS B O 1
ATOM 8807 N N . PHE B 1 605 ? 112.340 93.270 138.372 1.00 117.08 605 PHE B N 1
ATOM 8808 C CA . PHE B 1 605 ? 111.567 92.122 137.930 1.00 117.08 605 PHE B CA 1
ATOM 8809 C C . PHE B 1 605 ? 112.490 90.945 137.650 1.00 117.08 605 PHE B C 1
ATOM 8810 O O . PHE B 1 605 ? 113.622 91.126 137.194 1.00 117.08 605 PHE B O 1
ATOM 8818 N N . LYS B 1 606 ? 112.000 89.741 137.918 1.00 116.75 606 LYS B N 1
ATOM 8819 C CA . LYS B 1 606 ? 112.768 88.529 137.666 1.00 116.75 606 LYS B CA 1
ATOM 8820 C C . LYS B 1 606 ? 112.195 87.738 136.497 1.00 116.75 606 LYS B C 1
ATOM 8821 O O . LYS B 1 606 ? 111.984 86.530 136.596 1.00 116.75 606 LYS B O 1
#

B-factor: mean 119.0, std 11.85, range [20.0, 154.19]

Organism: Bacillus subtilis (strain 168) (NCBI:txid224308)

Sequence (1144 aa):
QKLTKLKALAMLSSDALSSVAYGTEQILIILATISAAAFWYSIPIAVGVLILLLALILSYRQIIYAYPQGGGAYIVSKENLGEKPGLIAGGSLLVDYILTVAVSISAGTDAITSAFPALHDYHVPIAIFLVLVIMILNLRGLASILAYPVYLFVVALLVLIAVGLFKLMTGQGTPVAGITLFLLLKAFSSGCSALTGVEAISNAIPAFKNPPARNAARTLAMMGILLAILFSGITVLAYGYGTAPKPDETVVSQIASETFGRNVFYYVIQGVTSLILVLAANTGFSAFPQLAFNLARDQYMPRMFTVRGDRLGFSNGIIFLGFASIVLIILFGGQTEHLIPLYAVGVFIPFTLSQTGMCMKWIKQKPKGWIGKMLINSCGALISFMVLSILFVTKFNVVWPVLIFMPIVVLLFFAIKNHYTAVGEQLRIVDKEPEEIKGTVVIVPVAGVTTVVQKSIHYAKSLSDQVIAVHVSFDREQEKKFEKRWEELNNGVRLVTLHSSYRSLVHPFDKFLETVEAKAKKEQFSVMVLFPQFITKKRWHTILHNQSAFLLRVRLFWKKDIMVATLPYHFKQKLTKLKALAMLSSDALSSVAYGTEQILIILATISAAAFWYSIPIAVGVLILLLALILSYRQIIYAYPQGGGAYIVSKENLGEKPGLIAGGSLLVDYILTVAVSISAGTDAITSAFPALHDYHVPIAIFLVLVIMILNLRGLASILAYPVYLFVVALLVLIAVGLFKLMTGQGTPVAGITLFLLLKAFSSGCSALTGVEAISNAIPAFKNPPARNAARTLAMMGILLAILFSGITVLAYGYGTAPKPDETVVSQIASETFGRNVFYYVIQGVTSLILVLAANTGFSAFPQLAFNLARDQYMPRMFTVRGDRLGFSNGIIFLGFASIVLIILFGGQTEHLIPLYAVGVFIPFTLSQTGMCMKWIKQKPKGWIGKMLINSCGALISFMVLSILFVTKFNVVWPVLIFMPIVVLLFFAIKNHYTAVGEQLRIVDKEPEEIKGTVVIVPVAGVTTVVQKSIHYAKSLSDQVIAVHVSFDREQEKKFEKRWEELNNGVRLVTLHSSYRSLVHPFDKFLETVEAKAKKEQFSVMVLFPQFITKKRWHTILHNQSAFLLRVRLFWKKDIMVATLPYHFK

CATH classification: 1.20.1740.10